Protein AF-A0A1V5GNS1-F1 (afdb_monomer)

Structure (mmCIF, N/CA/C/O backbone):
data_AF-A0A1V5GNS1-F1
#
_entry.id   AF-A0A1V5GNS1-F1
#
loop_
_atom_site.group_PDB
_atom_site.id
_atom_site.type_symbol
_atom_site.label_atom_id
_atom_site.label_alt_id
_atom_site.label_comp_id
_atom_site.label_asym_id
_atom_site.label_entity_id
_atom_site.label_seq_id
_atom_site.pdbx_PDB_ins_code
_atom_site.Cartn_x
_atom_site.Cartn_y
_atom_site.Cartn_z
_atom_site.occupancy
_atom_site.B_iso_or_equiv
_atom_site.auth_seq_id
_atom_site.auth_comp_id
_atom_site.auth_asym_id
_atom_site.auth_atom_id
_atom_site.pdbx_PDB_model_num
ATOM 1 N N . MET A 1 1 ? 24.433 -43.494 0.704 1.00 37.16 1 MET A N 1
ATOM 2 C CA . MET A 1 1 ? 23.154 -43.935 1.306 1.00 37.16 1 MET A CA 1
ATOM 3 C C . MET A 1 1 ? 22.164 -42.786 1.186 1.00 37.16 1 MET A C 1
ATOM 5 O O . MET A 1 1 ? 22.556 -41.669 1.497 1.00 37.16 1 MET A O 1
ATOM 9 N N . LYS A 1 2 ? 20.939 -43.008 0.683 1.00 41.66 2 LYS A N 1
ATOM 10 C CA . LYS A 1 2 ? 19.888 -41.975 0.741 1.00 41.66 2 LYS A CA 1
ATOM 11 C C . LYS A 1 2 ? 19.553 -41.748 2.217 1.00 41.66 2 LYS A C 1
ATOM 13 O O . LYS A 1 2 ? 19.244 -42.709 2.912 1.00 41.66 2 LYS A O 1
ATOM 18 N N . GLN A 1 3 ? 19.698 -40.515 2.689 1.00 54.69 3 GLN A N 1
ATOM 19 C CA . GLN A 1 3 ? 19.385 -40.135 4.064 1.00 54.69 3 GLN A CA 1
ATOM 20 C C . GLN A 1 3 ? 17.886 -40.363 4.300 1.00 54.69 3 GLN A C 1
ATOM 22 O O . GLN A 1 3 ? 17.066 -39.910 3.500 1.00 54.69 3 GLN A O 1
ATOM 27 N N . THR A 1 4 ? 17.530 -41.112 5.343 1.00 73.69 4 THR A N 1
ATOM 28 C CA . THR A 1 4 ? 16.129 -41.344 5.707 1.00 73.69 4 THR A CA 1
ATOM 29 C C . THR A 1 4 ? 15.466 -39.993 6.009 1.00 73.69 4 THR A C 1
ATOM 31 O O . THR A 1 4 ? 16.036 -39.216 6.778 1.00 73.69 4 THR A O 1
ATOM 34 N N . PRO A 1 5 ? 14.300 -39.671 5.421 1.00 82.81 5 PRO A N 1
ATOM 35 C CA . PRO A 1 5 ? 13.643 -38.387 5.654 1.00 82.81 5 PRO A CA 1
ATOM 36 C C . PRO A 1 5 ? 13.243 -38.225 7.127 1.00 82.81 5 PRO A C 1
ATOM 38 O O . PRO A 1 5 ? 12.828 -39.188 7.774 1.00 82.81 5 PRO A O 1
ATOM 41 N N . GLN A 1 6 ? 13.344 -37.007 7.663 1.00 89.38 6 GLN A N 1
ATOM 42 C CA . GLN A 1 6 ? 12.897 -36.687 9.026 1.00 89.38 6 GLN A CA 1
ATOM 43 C C . GLN A 1 6 ? 11.386 -36.901 9.184 1.00 89.38 6 GLN A C 1
ATOM 45 O O . GLN A 1 6 ? 10.642 -36.834 8.205 1.00 89.38 6 GLN A O 1
ATOM 50 N N . LEU A 1 7 ? 10.913 -37.134 10.412 1.00 93.00 7 LEU A N 1
ATOM 51 C CA . LEU A 1 7 ? 9.479 -37.144 10.698 1.00 93.00 7 LEU A CA 1
ATOM 52 C C . LEU A 1 7 ? 8.922 -35.730 10.569 1.00 93.00 7 LEU A C 1
ATOM 54 O O . LEU A 1 7 ? 9.559 -34.765 10.989 1.00 93.00 7 LEU A O 1
ATOM 58 N N . HIS A 1 8 ? 7.724 -35.603 10.009 1.00 92.12 8 HIS A N 1
ATOM 59 C CA . HIS A 1 8 ? 7.027 -34.328 9.903 1.00 92.12 8 HIS A CA 1
ATOM 60 C C . HIS A 1 8 ? 5.805 -34.319 10.817 1.00 92.12 8 HIS A C 1
ATOM 62 O O . HIS A 1 8 ? 5.109 -35.325 10.978 1.00 92.12 8 HIS A O 1
ATOM 68 N N . MET A 1 9 ? 5.533 -33.163 11.414 1.00 94.31 9 MET A N 1
ATOM 69 C CA . MET A 1 9 ? 4.334 -32.935 12.210 1.00 94.31 9 MET A CA 1
ATOM 70 C C . MET A 1 9 ? 3.671 -31.633 11.787 1.00 94.31 9 MET A C 1
ATOM 72 O O . MET A 1 9 ? 4.348 -30.674 11.411 1.00 94.31 9 MET A O 1
ATOM 76 N N . ARG A 1 10 ? 2.345 -31.568 11.903 1.00 92.94 10 ARG A N 1
ATOM 77 C CA . ARG A 1 10 ? 1.571 -30.351 11.632 1.00 92.94 10 ARG A CA 1
ATOM 78 C C . ARG A 1 10 ? 0.621 -30.032 12.771 1.00 92.94 10 ARG A C 1
ATOM 80 O O . ARG A 1 10 ? 0.089 -30.928 13.414 1.00 92.94 10 ARG A O 1
ATOM 87 N N . ARG A 1 11 ? 0.347 -28.754 12.975 1.00 93.56 11 ARG A N 1
ATOM 88 C CA . ARG A 1 11 ? -0.729 -28.243 13.819 1.00 93.56 11 ARG A CA 1
ATOM 89 C C . ARG A 1 11 ? -1.711 -27.508 12.914 1.00 93.56 11 ARG A C 1
ATOM 91 O O . ARG A 1 11 ? -1.335 -26.523 12.293 1.00 93.56 11 ARG A O 1
ATOM 98 N N . LYS A 1 12 ? -2.956 -27.985 12.843 1.00 89.31 12 LYS A N 1
ATOM 99 C CA . LYS A 1 12 ? -3.969 -27.524 11.870 1.00 89.31 12 LYS A CA 1
ATOM 100 C C . LYS A 1 12 ? -4.449 -26.082 12.067 1.00 89.31 12 LYS A C 1
ATOM 102 O O . LYS A 1 12 ? -4.866 -25.470 11.093 1.00 89.31 12 LYS A O 1
ATOM 107 N N . THR A 1 13 ? -4.403 -25.567 13.295 1.00 88.12 13 THR A N 1
ATOM 108 C CA . THR A 1 13 ? -4.790 -24.189 13.633 1.00 88.12 13 THR A CA 1
ATOM 109 C C . THR A 1 13 ? -3.870 -23.613 14.712 1.00 88.12 13 THR A C 1
ATOM 111 O O . THR A 1 13 ? -3.468 -24.328 15.634 1.00 88.12 13 THR A O 1
ATOM 114 N N . LEU A 1 14 ? -3.529 -22.330 14.618 1.00 89.19 14 LEU A N 1
ATOM 115 C CA . LEU A 1 14 ? -2.865 -21.565 15.677 1.00 89.19 14 LEU A CA 1
ATOM 116 C C . LEU A 1 14 ? -3.845 -20.857 16.629 1.00 89.19 14 LEU A C 1
ATOM 118 O O . LEU A 1 14 ? -3.419 -20.096 17.498 1.00 89.19 14 LEU A O 1
ATOM 122 N N . ASP A 1 15 ? -5.136 -21.157 16.535 1.00 81.19 15 ASP A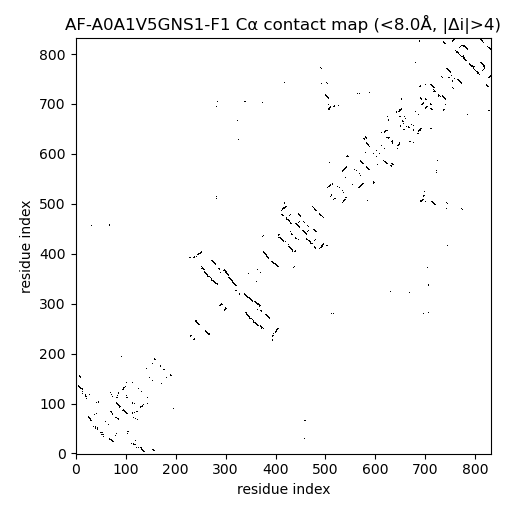 N 1
ATOM 123 C CA . ASP A 1 15 ? -6.120 -20.766 17.539 1.00 81.19 15 ASP A CA 1
ATOM 124 C C . ASP A 1 15 ? -5.982 -21.623 18.802 1.00 81.19 15 ASP A C 1
ATOM 126 O O . ASP A 1 15 ? -5.448 -22.743 18.782 1.00 81.19 15 ASP A O 1
ATOM 130 N N . GLY A 1 16 ? -6.442 -21.075 19.932 1.00 78.75 16 GLY A N 1
ATOM 131 C CA . GLY A 1 16 ? -6.439 -21.773 21.221 1.00 78.75 16 GLY A CA 1
ATOM 132 C C . GLY A 1 16 ? -5.046 -22.210 21.686 1.00 78.75 16 GLY A C 1
ATOM 133 O O . GLY A 1 16 ? -4.908 -23.259 22.316 1.00 78.75 16 GLY A O 1
ATOM 134 N N . LEU A 1 17 ? -3.991 -21.462 21.332 1.00 84.56 17 LEU A N 1
ATOM 135 C CA . LEU A 1 17 ? -2.633 -21.797 21.759 1.00 84.56 17 LEU A CA 1
ATOM 136 C C . LEU A 1 17 ? -2.523 -21.782 23.292 1.00 84.56 17 LEU A C 1
ATOM 138 O O . LEU A 1 17 ? -2.954 -20.815 23.928 1.00 84.56 17 LEU A O 1
ATOM 142 N N . PRO A 1 18 ? -1.891 -22.805 23.892 1.00 76.94 18 PRO A N 1
ATOM 143 C CA . PRO A 1 18 ? -1.719 -22.876 25.337 1.00 76.94 18 PRO A CA 1
ATOM 144 C C . PRO A 1 18 ? -0.794 -21.765 25.838 1.00 76.94 18 PRO A C 1
ATOM 146 O O . PRO A 1 18 ? 0.020 -21.222 25.082 1.00 76.94 18 PRO A O 1
ATOM 149 N N . GLU A 1 19 ? -0.927 -21.391 27.109 1.00 74.75 19 GLU A N 1
ATOM 150 C CA . GLU A 1 19 ? -0.072 -20.380 27.735 1.00 74.75 19 GLU A CA 1
ATOM 151 C C . GLU A 1 19 ? 1.404 -20.794 27.681 1.00 74.75 19 GLU A C 1
ATOM 153 O O . GLU A 1 19 ? 1.752 -21.954 27.919 1.00 74.75 19 GLU A O 1
ATOM 158 N N . ALA A 1 20 ? 2.281 -19.840 27.359 1.00 78.56 20 ALA A N 1
ATOM 159 C CA . ALA A 1 20 ? 3.729 -20.036 27.368 1.00 78.56 20 ALA A CA 1
ATOM 160 C C . ALA A 1 20 ? 4.280 -19.932 28.803 1.00 78.56 20 ALA A C 1
ATOM 162 O O . ALA A 1 20 ? 5.213 -19.177 29.068 1.00 78.56 20 ALA A O 1
ATOM 163 N N . ALA A 1 21 ? 3.658 -20.657 29.736 1.00 79.88 21 ALA A N 1
ATOM 164 C CA . ALA A 1 21 ? 3.996 -20.606 31.149 1.00 79.88 21 ALA A CA 1
ATOM 165 C C . ALA A 1 21 ? 5.405 -21.164 31.396 1.00 79.88 21 ALA A C 1
ATOM 167 O O . ALA A 1 21 ? 5.796 -22.195 30.837 1.00 79.88 21 ALA A O 1
ATOM 168 N N . LEU A 1 22 ? 6.152 -20.484 32.263 1.00 88.56 22 LEU A N 1
ATOM 169 C CA . LEU A 1 22 ? 7.484 -20.879 32.702 1.00 88.56 22 LEU A CA 1
ATOM 170 C C . LEU A 1 22 ? 7.534 -20.997 34.233 1.00 88.56 22 LEU A C 1
ATOM 172 O O . LEU A 1 22 ? 6.784 -20.302 34.919 1.00 88.56 22 LEU A O 1
ATOM 176 N N . PRO A 1 23 ? 8.420 -21.844 34.789 1.00 89.12 23 PRO A N 1
ATOM 177 C CA . PRO A 1 23 ? 8.700 -21.846 36.222 1.00 89.12 23 PRO A CA 1
ATOM 178 C C . PRO A 1 23 ? 9.240 -20.490 36.700 1.00 89.12 23 PRO A C 1
ATOM 180 O O . PRO A 1 23 ? 9.843 -19.744 35.925 1.00 89.12 23 PRO A O 1
ATOM 183 N N . GLY A 1 24 ? 9.090 -20.198 37.995 1.00 89.31 24 GLY A N 1
ATOM 184 C CA . GLY A 1 24 ? 9.671 -18.998 38.604 1.00 89.31 24 GLY A CA 1
ATOM 185 C C . GLY A 1 24 ? 11.182 -18.891 38.351 1.00 89.31 24 GLY A C 1
ATOM 186 O O . GLY A 1 24 ? 11.896 -19.894 38.383 1.00 89.31 24 GLY A O 1
ATOM 187 N N . GLY A 1 25 ? 11.660 -17.676 38.070 1.00 90.19 25 GLY A N 1
ATOM 188 C CA . GLY A 1 25 ? 13.066 -17.402 37.736 1.00 90.19 25 GLY A CA 1
ATOM 189 C C . GLY A 1 25 ? 13.432 -17.572 36.256 1.00 90.19 25 GLY A C 1
ATOM 190 O O . GLY A 1 25 ? 14.599 -17.399 35.905 1.00 90.19 25 GLY A O 1
ATOM 191 N N . TYR A 1 26 ? 12.471 -17.892 35.385 1.00 94.94 26 TYR A N 1
ATOM 192 C CA . TYR A 1 26 ? 12.658 -17.953 33.934 1.00 94.94 26 TYR A CA 1
ATOM 193 C C . TYR A 1 26 ? 11.794 -16.906 33.226 1.00 94.94 26 TYR A C 1
ATOM 195 O O . TYR A 1 26 ? 10.663 -16.649 33.634 1.00 94.94 26 TYR A O 1
ATOM 203 N N . ALA A 1 27 ? 12.300 -16.340 32.133 1.00 92.62 27 ALA A N 1
ATOM 204 C CA . ALA A 1 27 ? 11.571 -15.384 31.298 1.00 92.62 27 ALA A CA 1
ATOM 205 C C . ALA A 1 27 ? 11.748 -15.697 29.807 1.00 92.62 27 ALA A C 1
ATOM 207 O O . ALA A 1 27 ? 12.746 -16.303 29.424 1.00 92.62 27 ALA A O 1
ATOM 208 N N . ILE A 1 28 ? 10.799 -15.276 28.964 1.00 92.69 28 ILE A N 1
ATOM 209 C CA . ILE A 1 28 ? 10.915 -15.368 27.498 1.00 92.69 28 ILE A CA 1
ATOM 210 C C . ILE A 1 28 ? 11.245 -13.994 26.927 1.00 92.69 28 ILE A C 1
ATOM 212 O O . ILE A 1 28 ? 10.584 -13.013 27.267 1.00 92.69 28 ILE A O 1
ATOM 216 N N . ARG A 1 29 ? 12.212 -13.937 26.008 1.00 91.38 29 ARG A N 1
ATOM 217 C CA . ARG A 1 29 ? 12.460 -12.766 25.156 1.00 91.38 29 ARG A CA 1
ATOM 218 C C . ARG A 1 29 ? 12.839 -13.177 23.736 1.00 91.38 29 ARG A C 1
ATOM 220 O O . ARG A 1 29 ? 13.203 -14.326 23.498 1.00 91.38 29 ARG A O 1
ATOM 227 N N . SER A 1 30 ? 12.729 -12.251 22.789 1.00 92.62 30 SER A N 1
ATOM 228 C CA . SER A 1 30 ? 13.276 -12.437 21.444 1.00 92.62 30 SER A CA 1
ATOM 229 C C . SER A 1 30 ? 14.800 -12.301 21.432 1.00 92.62 30 SER A C 1
ATOM 231 O O . SER A 1 30 ? 15.405 -11.892 22.424 1.00 92.62 30 SER A O 1
ATOM 233 N N . TYR A 1 31 ? 15.403 -12.641 20.297 1.00 93.19 31 TYR A N 1
ATOM 234 C CA . TYR A 1 31 ? 16.814 -12.440 20.015 1.00 93.19 31 TYR A CA 1
ATOM 235 C C . TYR A 1 31 ? 17.204 -10.971 20.110 1.00 93.19 31 TYR A C 1
ATOM 237 O O . TYR A 1 31 ? 16.503 -10.089 19.607 1.00 93.19 31 TYR A O 1
ATOM 245 N N . GLU A 1 32 ? 18.367 -10.756 20.706 1.00 88.62 32 GLU A N 1
ATOM 246 C CA . GLU A 1 32 ? 19.045 -9.481 20.854 1.00 88.62 32 GLU A CA 1
ATOM 247 C C . GLU A 1 32 ? 20.459 -9.606 20.247 1.00 88.62 32 GLU A C 1
ATOM 249 O O . GLU A 1 32 ? 21.050 -10.697 20.248 1.00 88.62 32 GLU A O 1
ATOM 254 N N . PRO A 1 33 ? 21.042 -8.521 19.703 1.00 82.44 33 PRO A N 1
ATOM 255 C CA . PRO A 1 33 ? 22.428 -8.536 19.249 1.00 82.44 33 PRO A CA 1
ATOM 256 C C . PRO A 1 33 ? 23.372 -9.054 20.346 1.00 82.44 33 PRO A C 1
ATOM 258 O O . PRO A 1 33 ? 23.368 -8.553 21.464 1.00 82.44 33 PRO A O 1
ATOM 261 N N . GLY A 1 34 ? 24.177 -10.068 20.014 1.00 87.06 34 GLY A N 1
ATOM 262 C CA . GLY A 1 34 ? 25.051 -10.778 20.960 1.00 87.06 34 GLY A CA 1
ATOM 263 C C . GLY A 1 34 ? 24.590 -12.202 21.293 1.00 87.06 34 GLY A C 1
ATOM 264 O O . GLY A 1 34 ? 25.416 -13.047 21.627 1.00 87.06 34 GLY A O 1
ATOM 265 N N . ASP A 1 35 ? 23.314 -12.535 21.076 1.00 94.06 35 ASP A N 1
ATOM 266 C CA . ASP A 1 35 ? 22.775 -13.867 21.397 1.00 94.06 35 ASP A CA 1
ATOM 267 C C . ASP A 1 35 ? 23.225 -14.995 20.455 1.00 94.06 35 ASP A C 1
ATOM 269 O O . ASP A 1 35 ? 22.915 -16.162 20.702 1.00 94.06 35 ASP A O 1
ATOM 273 N N . ALA A 1 36 ? 23.943 -14.685 19.370 1.00 93.44 36 ALA A N 1
ATOM 274 C CA . ALA A 1 36 ? 24.359 -15.679 18.376 1.00 93.44 36 ALA A CA 1
ATOM 275 C C . ALA A 1 36 ? 25.147 -16.832 19.025 1.00 93.44 36 ALA A C 1
ATOM 277 O O . ALA A 1 36 ? 24.804 -17.997 18.832 1.00 93.44 36 ALA A O 1
ATOM 278 N N . ALA A 1 37 ? 26.112 -16.505 19.892 1.00 92.81 37 ALA A N 1
ATOM 279 C CA . ALA A 1 37 ? 26.905 -17.498 20.614 1.00 92.81 37 ALA A CA 1
ATOM 280 C C . ALA A 1 37 ? 26.056 -18.331 21.593 1.00 92.81 37 ALA A C 1
ATOM 282 O O . ALA A 1 37 ? 26.272 -19.535 21.749 1.00 92.81 37 ALA A O 1
ATOM 283 N N . HIS A 1 38 ? 25.052 -17.720 22.233 1.00 94.25 38 HIS A N 1
ATOM 284 C CA . HIS A 1 38 ? 24.132 -18.443 23.109 1.00 94.25 38 HIS A CA 1
ATOM 285 C C . HIS A 1 38 ? 23.269 -19.434 22.325 1.00 94.25 38 HIS A C 1
ATOM 287 O O . HIS A 1 38 ? 23.106 -20.575 22.760 1.00 94.25 38 HIS A O 1
ATOM 293 N N . TRP A 1 39 ? 22.760 -19.031 21.159 1.00 95.62 39 TRP A N 1
ATOM 294 C CA . TRP A 1 39 ? 22.013 -19.918 20.273 1.00 95.62 39 TRP A CA 1
ATOM 295 C C . TRP A 1 39 ? 22.867 -21.099 19.807 1.00 95.62 39 TRP A C 1
ATOM 297 O O . TRP A 1 39 ? 22.455 -22.247 19.967 1.00 95.62 39 TRP A O 1
ATOM 307 N N . GLU A 1 40 ? 24.074 -20.837 19.299 1.00 95.31 40 GLU A N 1
ATOM 308 C CA . GLU A 1 40 ? 24.999 -21.874 18.820 1.00 95.31 40 GLU A CA 1
ATOM 309 C C . GLU A 1 40 ? 25.326 -22.885 19.921 1.00 95.31 40 GLU A C 1
ATOM 311 O O . GLU A 1 40 ? 25.259 -24.093 19.689 1.00 95.31 40 GLU A O 1
ATOM 316 N N . ARG A 1 41 ? 25.586 -22.405 21.145 1.00 94.44 41 ARG A N 1
ATOM 317 C CA . ARG A 1 41 ? 25.819 -23.241 22.329 1.00 94.44 41 ARG A CA 1
ATOM 318 C C . ARG A 1 41 ? 24.612 -24.121 22.657 1.00 94.44 41 ARG A C 1
ATOM 320 O O . ARG A 1 41 ? 24.771 -25.329 22.817 1.00 94.44 41 ARG A O 1
ATOM 327 N N . ILE A 1 42 ? 23.410 -23.543 22.749 1.00 94.62 42 ILE A N 1
ATOM 328 C CA . ILE A 1 42 ? 22.180 -24.287 23.079 1.00 94.62 42 ILE A CA 1
ATOM 329 C C . ILE A 1 42 ? 21.896 -25.358 22.022 1.00 94.62 42 ILE A C 1
ATOM 331 O O . ILE A 1 42 ? 21.550 -26.487 22.371 1.00 94.62 42 ILE A O 1
ATOM 335 N N . ILE A 1 43 ? 22.043 -25.029 20.736 1.00 93.62 43 ILE A N 1
ATOM 336 C CA . ILE A 1 43 ? 21.794 -25.975 19.645 1.00 93.62 43 ILE A CA 1
ATOM 337 C C . ILE A 1 43 ? 22.866 -27.066 19.602 1.00 93.62 43 ILE A C 1
ATOM 339 O O . ILE A 1 43 ? 22.512 -28.235 19.481 1.00 93.62 43 ILE A O 1
ATOM 343 N N . ALA A 1 44 ? 24.149 -26.739 19.766 1.00 91.44 44 ALA A N 1
ATOM 344 C CA . ALA A 1 44 ? 25.198 -27.756 19.838 1.00 91.44 44 ALA A CA 1
ATOM 345 C C . ALA A 1 44 ? 24.928 -28.753 20.980 1.00 91.44 44 ALA A C 1
ATOM 347 O O . ALA A 1 44 ? 24.846 -29.957 20.736 1.00 91.44 44 ALA A O 1
ATOM 348 N N . LEU A 1 45 ? 24.658 -28.252 22.194 1.00 90.25 45 LEU A N 1
ATOM 349 C CA . LEU A 1 45 ? 24.346 -29.087 23.359 1.00 90.25 45 LEU A CA 1
ATOM 350 C C . LEU A 1 45 ? 23.071 -29.918 23.165 1.00 90.25 45 LEU A C 1
ATOM 352 O O . LEU A 1 45 ? 23.056 -31.111 23.458 1.00 90.25 45 LEU A O 1
ATOM 356 N N . SER A 1 46 ? 21.998 -29.314 22.647 1.00 87.31 46 SER A N 1
ATOM 357 C CA . SER A 1 46 ? 20.706 -29.991 22.493 1.00 87.31 46 SER A CA 1
ATOM 358 C C . SER A 1 46 ? 20.708 -31.090 21.427 1.00 87.31 46 SER A C 1
ATOM 360 O O . SER A 1 46 ? 19.796 -31.919 21.436 1.00 87.31 46 SER A O 1
ATOM 362 N N . PHE A 1 47 ? 21.663 -31.068 20.497 1.00 85.81 47 PHE A N 1
ATOM 363 C CA . PHE A 1 47 ? 21.798 -32.050 19.420 1.00 85.81 47 PHE A CA 1
ATOM 364 C C . PHE A 1 47 ? 23.056 -32.923 19.576 1.00 85.81 47 PHE A C 1
ATOM 366 O O . PHE A 1 47 ? 23.410 -33.632 18.639 1.00 85.81 47 PHE A O 1
ATOM 373 N N . GLY A 1 48 ? 23.746 -32.860 20.724 1.00 83.38 48 GLY A N 1
ATOM 374 C CA . GLY A 1 48 ? 24.945 -33.664 20.990 1.00 83.38 48 GLY A CA 1
ATOM 375 C C . GLY A 1 48 ? 26.108 -33.389 20.032 1.00 83.38 48 GLY A C 1
ATOM 376 O O . GLY A 1 48 ? 26.899 -34.286 19.756 1.00 83.38 48 GLY A O 1
ATOM 377 N N . ARG A 1 49 ? 26.193 -32.173 19.481 1.00 85.00 49 ARG A N 1
ATOM 378 C CA . ARG A 1 49 ? 27.249 -31.770 18.546 1.00 85.00 49 ARG A CA 1
ATOM 379 C C . ARG A 1 49 ? 28.373 -31.044 19.275 1.00 85.00 49 ARG A C 1
ATOM 381 O O . ARG A 1 49 ? 28.153 -30.430 20.318 1.00 85.00 49 ARG A O 1
ATOM 388 N N . GLU A 1 50 ? 29.565 -31.056 18.687 1.00 80.44 50 GLU A N 1
ATOM 389 C CA . GLU A 1 50 ? 30.705 -30.310 19.222 1.00 80.44 50 GLU A CA 1
ATOM 390 C C . GLU A 1 50 ? 30.406 -28.797 19.269 1.00 80.44 50 GLU A C 1
ATOM 392 O O . GLU A 1 50 ? 29.851 -28.252 18.302 1.00 80.44 50 GLU A O 1
ATOM 397 N N . PRO A 1 51 ? 30.758 -28.091 20.360 1.00 76.50 51 PRO A N 1
ATOM 398 C CA . PRO A 1 51 ? 30.684 -26.634 20.410 1.00 76.50 51 PRO A CA 1
ATOM 399 C C . PRO A 1 51 ? 31.413 -25.995 19.216 1.00 76.50 51 PRO A C 1
ATOM 401 O O . PRO A 1 51 ? 32.541 -26.362 18.906 1.00 76.50 51 PRO A O 1
ATOM 404 N N . GLY A 1 52 ? 30.759 -25.057 18.523 1.00 75.12 52 GLY A N 1
ATOM 405 C CA . GLY A 1 52 ? 31.295 -24.412 17.313 1.00 75.12 52 GLY A CA 1
ATOM 406 C C . GLY A 1 52 ? 30.983 -25.124 15.986 1.00 75.12 52 GLY A C 1
ATOM 407 O O . GLY A 1 52 ? 31.224 -24.562 14.922 1.00 75.12 52 GLY A O 1
ATOM 408 N N . SER A 1 53 ? 30.377 -26.320 16.005 1.00 83.88 53 SER A N 1
ATOM 409 C CA . SER A 1 53 ? 29.953 -27.040 14.783 1.00 83.88 53 SER A CA 1
ATOM 410 C C . SER A 1 53 ? 28.702 -26.456 14.098 1.00 83.88 53 SER A C 1
ATOM 412 O O . SER A 1 53 ? 28.336 -26.848 12.984 1.00 83.88 53 SER A O 1
ATOM 414 N N . VAL A 1 54 ? 28.022 -25.521 14.762 1.00 88.00 54 VAL A N 1
ATOM 415 C CA . VAL A 1 54 ? 26.788 -24.873 14.310 1.00 88.00 54 VAL A CA 1
ATOM 416 C C . VAL A 1 54 ? 27.043 -23.371 14.243 1.00 88.00 54 VAL A C 1
ATOM 418 O O . VAL A 1 54 ? 27.615 -22.817 15.170 1.00 88.00 54 VAL A O 1
ATOM 421 N N . SER A 1 55 ? 26.617 -22.723 13.154 1.00 91.56 55 SER A N 1
ATOM 422 C CA . SER A 1 55 ? 26.787 -21.279 12.948 1.00 91.56 55 SER A CA 1
ATOM 423 C C . SER A 1 55 ? 25.427 -20.604 12.801 1.00 91.56 55 SER A C 1
ATOM 425 O O . SER A 1 55 ? 24.688 -20.909 11.859 1.00 91.56 55 SER A O 1
ATOM 427 N N . PHE A 1 56 ? 25.114 -19.683 13.712 1.00 91.88 56 PHE A N 1
ATOM 428 C CA . PHE A 1 56 ? 23.909 -18.857 13.685 1.00 91.88 56 PHE A CA 1
ATOM 429 C C . PHE A 1 56 ? 23.851 -18.039 12.399 1.00 91.88 56 PHE A C 1
ATOM 431 O O . PHE A 1 56 ? 22.816 -17.992 11.737 1.00 91.88 56 PHE A O 1
ATOM 438 N N . ASP A 1 57 ? 24.975 -17.444 12.004 1.00 87.12 57 ASP A N 1
ATOM 439 C CA . ASP A 1 57 ? 25.008 -16.571 10.836 1.00 87.12 57 ASP A CA 1
ATOM 440 C C . ASP A 1 57 ? 24.742 -17.330 9.539 1.00 87.12 57 ASP A C 1
ATOM 442 O O . ASP A 1 57 ? 23.992 -16.865 8.681 1.00 87.12 57 ASP A O 1
ATOM 446 N N . ARG A 1 58 ? 25.313 -18.532 9.403 1.00 86.81 58 ARG A N 1
ATOM 447 C CA . ARG A 1 58 ? 25.100 -19.375 8.222 1.00 86.81 58 ARG A CA 1
ATOM 448 C C . ARG A 1 58 ? 23.683 -19.944 8.152 1.00 86.81 58 ARG A C 1
ATOM 450 O O . ARG A 1 58 ? 23.173 -20.100 7.050 1.00 86.81 58 ARG A O 1
ATOM 457 N N . ILE A 1 59 ? 23.099 -20.316 9.292 1.00 86.19 59 ILE A N 1
ATOM 458 C CA . ILE A 1 59 ? 21.832 -21.064 9.344 1.00 86.19 59 ILE A CA 1
ATOM 459 C C . ILE A 1 59 ? 20.622 -20.136 9.434 1.00 86.19 59 ILE A C 1
ATOM 461 O O . ILE A 1 59 ? 19.624 -20.392 8.773 1.00 86.19 59 ILE A O 1
ATOM 465 N N . LEU A 1 60 ? 20.701 -19.096 10.265 1.00 89.38 60 LEU A N 1
ATOM 466 C CA . LEU A 1 60 ? 19.602 -18.169 10.508 1.00 89.38 60 LEU A CA 1
ATOM 467 C C . LEU A 1 60 ? 19.873 -16.817 9.849 1.00 89.38 60 LEU A C 1
ATOM 469 O O . LEU A 1 60 ? 19.135 -16.457 8.945 1.00 89.38 60 LEU A O 1
ATOM 473 N N . ARG A 1 61 ? 20.928 -16.080 10.231 1.00 85.25 61 ARG A N 1
ATOM 474 C CA . ARG A 1 61 ? 21.087 -14.660 9.834 1.00 85.25 61 ARG A CA 1
ATOM 475 C C . ARG A 1 61 ? 21.080 -14.423 8.317 1.00 85.25 61 ARG A C 1
ATOM 477 O O . ARG A 1 61 ? 20.523 -13.428 7.872 1.00 85.25 61 ARG A O 1
ATOM 484 N N . LYS A 1 62 ? 21.704 -15.307 7.530 1.00 83.62 62 LYS A N 1
ATOM 485 C CA . LYS A 1 62 ? 21.775 -15.194 6.058 1.00 83.62 62 LYS A CA 1
ATOM 486 C C . LYS A 1 62 ? 20.490 -15.585 5.326 1.00 83.62 62 LYS A C 1
ATOM 488 O O . LYS A 1 62 ? 20.384 -15.337 4.127 1.00 83.62 62 LYS A O 1
ATOM 493 N N . ASP A 1 63 ? 19.544 -16.225 6.001 1.00 83.69 63 ASP A N 1
ATOM 494 C CA . ASP A 1 63 ? 18.263 -16.576 5.401 1.00 83.69 63 ASP A CA 1
ATOM 495 C C . ASP A 1 63 ? 17.350 -15.338 5.386 1.00 83.69 63 ASP A C 1
ATOM 497 O O . ASP A 1 63 ? 17.175 -14.643 6.385 1.00 83.69 63 ASP A O 1
ATOM 501 N N . THR A 1 64 ? 16.743 -15.068 4.230 1.00 77.62 64 THR A N 1
ATOM 502 C CA . THR A 1 64 ? 15.837 -13.930 3.995 1.00 77.62 64 THR A CA 1
ATOM 503 C C . THR A 1 64 ? 14.641 -13.857 4.957 1.00 77.62 64 THR A C 1
ATOM 505 O O . THR A 1 64 ? 14.079 -12.776 5.176 1.00 77.62 64 THR A O 1
ATOM 508 N N . ALA A 1 65 ? 14.247 -14.986 5.554 1.00 83.56 65 ALA A N 1
ATOM 509 C CA . ALA A 1 65 ? 13.184 -15.079 6.545 1.00 83.56 65 ALA A CA 1
ATOM 510 C C . ALA A 1 65 ? 13.645 -14.726 7.969 1.00 83.56 65 ALA A C 1
ATOM 512 O O . ALA A 1 65 ? 12.797 -14.610 8.863 1.00 83.56 65 ALA A O 1
ATOM 513 N N . PHE A 1 66 ? 14.941 -14.510 8.205 1.00 89.00 66 PHE A N 1
ATOM 514 C CA . PHE A 1 66 ? 15.434 -14.107 9.514 1.00 89.00 66 PHE A CA 1
ATOM 515 C C . PHE A 1 66 ? 14.846 -12.774 9.939 1.00 89.00 66 PHE A C 1
ATOM 517 O O . PHE A 1 66 ? 14.925 -11.776 9.228 1.00 89.00 66 PHE A O 1
ATOM 524 N N . ARG A 1 67 ? 14.272 -12.756 11.137 1.00 88.94 67 ARG A N 1
ATOM 525 C CA . ARG A 1 67 ? 13.946 -11.535 11.863 1.00 88.94 67 ARG A CA 1
ATOM 526 C C . ARG A 1 67 ? 14.290 -11.756 13.335 1.00 88.94 67 ARG A C 1
ATOM 528 O O . ARG A 1 67 ? 13.972 -12.834 13.844 1.00 88.94 67 ARG A O 1
ATOM 535 N N . PRO A 1 68 ? 14.859 -10.770 14.050 1.00 89.00 68 PRO A N 1
ATOM 536 C CA . PRO A 1 68 ? 15.184 -10.913 15.471 1.00 89.00 68 PRO A CA 1
ATOM 537 C C . PRO A 1 68 ? 14.003 -11.408 16.323 1.00 89.00 68 PRO A C 1
ATOM 539 O O . PRO A 1 68 ? 14.132 -12.347 17.103 1.00 89.00 68 PRO A O 1
ATOM 542 N N . TRP A 1 69 ? 12.799 -10.870 16.101 1.00 89.56 69 TRP A N 1
ATOM 543 C CA . TRP A 1 69 ? 11.590 -11.265 16.841 1.00 89.56 69 TRP A CA 1
ATOM 544 C C . TRP A 1 69 ? 11.094 -12.691 16.548 1.00 89.56 69 TRP A C 1
ATOM 546 O O . TRP A 1 69 ? 10.235 -13.196 17.271 1.00 89.56 69 TRP A O 1
ATOM 556 N N . ARG A 1 70 ? 11.622 -13.357 15.511 1.00 93.88 70 ARG A N 1
ATOM 557 C CA . ARG A 1 70 ? 11.317 -14.758 15.187 1.00 93.88 70 ARG A CA 1
ATOM 558 C C . ARG A 1 70 ? 12.200 -15.747 15.925 1.00 93.88 70 ARG A C 1
ATOM 560 O O . ARG A 1 70 ? 11.871 -16.923 15.921 1.00 93.88 70 ARG A O 1
ATOM 567 N N . VAL A 1 71 ? 13.289 -15.325 16.557 1.00 95.94 71 VAL A N 1
ATOM 568 C CA . VAL A 1 71 ? 14.138 -16.208 17.365 1.00 95.94 71 VAL A CA 1
ATOM 569 C C . VAL A 1 71 ? 13.852 -15.911 18.830 1.00 95.94 71 VAL A C 1
ATOM 571 O O . VAL A 1 71 ? 14.000 -14.779 19.271 1.00 95.94 71 VAL A O 1
ATOM 574 N N . LEU A 1 72 ? 13.379 -16.907 19.572 1.00 96.06 72 LEU A N 1
ATOM 575 C CA . LEU A 1 72 ? 12.921 -16.771 20.950 1.00 96.06 72 LEU A CA 1
ATOM 576 C C . LEU A 1 72 ? 13.877 -17.512 21.879 1.00 96.06 72 LEU A C 1
ATOM 578 O O . LEU A 1 72 ? 14.338 -18.612 21.562 1.00 96.06 72 LEU A O 1
ATOM 582 N N . PHE A 1 73 ? 14.119 -16.933 23.049 1.00 96.69 73 PHE A N 1
ATOM 583 C CA . PHE A 1 73 ? 14.908 -17.517 24.121 1.00 96.69 73 PHE A CA 1
ATOM 584 C C . PHE A 1 73 ? 14.115 -17.603 25.413 1.00 96.69 73 PHE A C 1
ATOM 586 O O . PHE A 1 73 ? 13.330 -16.714 25.737 1.00 96.69 73 PHE A O 1
ATOM 593 N N . VAL A 1 74 ? 14.390 -18.654 26.179 1.00 96.62 74 VAL A N 1
ATOM 594 C CA . VAL A 1 74 ? 14.132 -18.681 27.618 1.00 96.62 74 VAL A CA 1
ATOM 595 C C . VAL A 1 74 ? 15.424 -18.304 28.322 1.00 96.62 74 VAL A C 1
ATOM 597 O O . VAL A 1 74 ? 16.467 -18.902 28.054 1.00 96.62 74 VAL A O 1
ATOM 600 N N . VAL A 1 75 ? 15.340 -17.336 29.225 1.00 96.19 75 VAL A N 1
ATOM 601 C CA . VAL A 1 75 ? 16.464 -16.758 29.958 1.00 96.19 75 VAL A CA 1
ATOM 602 C C . VAL A 1 75 ? 16.340 -17.103 31.437 1.00 96.19 75 VAL A C 1
ATOM 604 O O . VAL A 1 75 ? 15.248 -17.018 32.001 1.00 96.19 75 VAL A O 1
ATOM 607 N N . HIS A 1 76 ? 17.457 -17.481 32.055 1.00 95.31 76 HIS A N 1
ATOM 608 C CA . HIS A 1 76 ? 17.593 -17.716 33.491 1.00 95.31 76 HIS A CA 1
ATOM 609 C C . HIS A 1 76 ? 18.836 -16.986 33.998 1.00 95.31 76 HIS A C 1
ATOM 611 O O . HIS A 1 76 ? 19.897 -17.114 33.393 1.00 95.31 76 HIS A O 1
ATOM 617 N N . GLU A 1 77 ? 18.689 -16.183 35.058 1.00 90.81 77 GLU A N 1
ATOM 618 C CA . GLU A 1 77 ? 19.784 -15.375 35.633 1.00 90.81 77 GLU A CA 1
ATOM 619 C C . GLU A 1 77 ? 20.554 -14.552 34.576 1.00 90.81 77 GLU A C 1
ATOM 621 O O . GLU A 1 77 ? 21.771 -14.412 34.616 1.00 90.81 77 GLU A O 1
ATOM 626 N N . GLY A 1 78 ? 19.829 -14.025 33.582 1.00 86.31 78 GLY A N 1
ATOM 627 C CA . GLY A 1 78 ? 20.391 -13.219 32.492 1.00 86.31 78 GLY A CA 1
ATOM 628 C C . GLY A 1 78 ? 20.983 -14.008 31.317 1.00 86.31 78 GLY A C 1
ATOM 629 O O . GLY A 1 78 ? 21.278 -13.403 30.292 1.00 86.31 78 GLY A O 1
ATOM 630 N N . SER A 1 79 ? 21.093 -15.339 31.399 1.00 92.88 79 SER A N 1
ATOM 631 C CA . SER A 1 79 ? 21.654 -16.180 30.331 1.00 92.88 79 SER A CA 1
ATOM 632 C C . SER A 1 79 ? 20.573 -16.957 29.564 1.00 92.88 79 SER A C 1
ATOM 634 O O . SER A 1 79 ? 19.711 -17.585 30.190 1.00 92.88 79 SER A O 1
ATOM 636 N N . PRO A 1 80 ? 20.583 -16.966 28.217 1.00 96.50 80 PRO A N 1
ATOM 637 C CA . PRO A 1 80 ? 19.727 -17.853 27.438 1.00 96.50 80 PRO A CA 1
ATOM 638 C C . PRO A 1 80 ? 20.063 -19.336 27.668 1.00 96.50 80 PRO A C 1
ATOM 640 O O . PRO A 1 80 ? 21.210 -19.775 27.522 1.00 96.50 80 PRO A O 1
ATOM 643 N N . VAL A 1 81 ? 19.030 -20.122 27.982 1.00 96.38 81 VAL A N 1
ATOM 644 C CA . VAL A 1 81 ? 19.124 -21.555 28.324 1.00 96.38 81 VAL A CA 1
ATOM 645 C C . VAL A 1 81 ? 18.210 -22.453 27.486 1.00 96.38 81 VAL A C 1
ATOM 647 O O . VAL A 1 81 ? 18.383 -23.668 27.479 1.00 96.38 81 VAL A O 1
ATOM 650 N N . ALA A 1 82 ? 17.251 -21.898 26.744 1.00 96.62 82 ALA A N 1
ATOM 651 C CA . ALA A 1 82 ? 16.503 -22.630 25.719 1.00 96.62 82 ALA A CA 1
ATOM 652 C C . ALA A 1 82 ? 16.131 -21.706 24.558 1.00 96.62 82 ALA A C 1
ATOM 654 O O . ALA A 1 82 ? 16.059 -20.494 24.741 1.00 96.62 82 ALA A O 1
ATOM 655 N N . THR A 1 83 ? 15.880 -22.270 23.378 1.00 97.31 83 THR A N 1
ATOM 656 C CA . THR A 1 83 ? 15.505 -21.516 22.178 1.00 97.31 83 THR A CA 1
ATOM 657 C C . THR A 1 83 ? 14.474 -22.252 21.323 1.00 97.31 83 THR A C 1
ATOM 659 O O . THR A 1 83 ? 14.420 -23.484 21.315 1.00 97.31 83 THR A O 1
ATOM 662 N N . ALA A 1 84 ? 13.653 -21.480 20.616 1.00 96.81 84 ALA A N 1
ATOM 663 C CA . ALA A 1 84 ? 12.856 -21.902 19.470 1.00 96.81 84 ALA A CA 1
ATOM 664 C C . ALA A 1 84 ? 12.745 -20.731 18.492 1.00 96.81 84 ALA A C 1
ATOM 666 O O . ALA A 1 84 ? 12.862 -19.574 18.885 1.00 96.81 84 ALA A O 1
ATOM 667 N N . SER A 1 85 ? 12.498 -21.006 17.220 1.00 96.00 85 SER A N 1
ATOM 668 C CA . SER A 1 85 ? 12.297 -19.984 16.195 1.00 96.00 85 SER A CA 1
ATOM 669 C C . SER A 1 85 ? 10.991 -20.196 15.422 1.00 96.00 85 SER A C 1
ATOM 671 O O . SER A 1 85 ? 10.518 -21.311 15.188 1.00 96.00 85 SER A O 1
ATOM 673 N N . ALA A 1 86 ? 10.384 -19.072 15.066 1.00 94.81 86 ALA A N 1
ATOM 674 C CA . ALA A 1 86 ? 9.136 -18.946 14.345 1.00 94.81 86 ALA A CA 1
ATOM 675 C C . ALA A 1 86 ? 9.423 -18.580 12.890 1.00 94.81 86 ALA A C 1
ATOM 677 O O . ALA A 1 86 ? 9.386 -17.410 12.519 1.00 94.81 86 ALA A O 1
ATOM 678 N N . TRP A 1 87 ? 9.776 -19.565 12.069 1.00 93.69 87 TRP A N 1
ATOM 679 C CA . TRP A 1 87 ? 10.165 -19.291 10.689 1.00 93.69 87 TRP A CA 1
ATOM 680 C C . TRP A 1 87 ? 8.988 -19.223 9.743 1.00 93.69 87 TRP A C 1
ATOM 682 O O . TRP A 1 87 ? 7.890 -19.708 10.027 1.00 93.69 87 TRP A O 1
ATOM 692 N N . TYR A 1 88 ? 9.264 -18.687 8.563 1.00 86.19 88 TYR A N 1
ATOM 693 C CA . TYR A 1 88 ? 8.297 -18.613 7.492 1.00 86.19 88 TYR A CA 1
ATOM 694 C C . TYR A 1 88 ? 8.949 -18.951 6.161 1.00 86.19 88 TYR A C 1
ATOM 696 O O . TYR A 1 88 ? 9.883 -18.274 5.740 1.00 86.19 88 TYR A O 1
ATOM 704 N N . ASN A 1 89 ? 8.415 -19.974 5.498 1.00 79.00 89 ASN A N 1
ATOM 705 C CA . ASN A 1 89 ? 8.762 -20.298 4.126 1.00 79.00 89 ASN A CA 1
ATOM 706 C C . ASN A 1 89 ? 7.472 -20.368 3.280 1.00 79.00 89 ASN A C 1
ATOM 708 O O . ASN A 1 89 ? 6.784 -21.395 3.307 1.00 79.00 89 ASN A O 1
ATOM 712 N N . PRO A 1 90 ? 7.136 -19.296 2.535 1.00 68.19 90 PRO A N 1
ATOM 713 C CA . PRO A 1 90 ? 5.925 -19.239 1.716 1.00 68.19 90 PRO A CA 1
ATOM 714 C C . PRO A 1 90 ? 5.893 -20.254 0.571 1.00 68.19 90 PRO A C 1
ATOM 716 O O . PRO A 1 90 ? 4.813 -20.534 0.056 1.00 68.19 90 PRO A O 1
ATOM 719 N N . GLU A 1 91 ? 7.044 -20.778 0.143 1.00 64.00 91 GLU A N 1
ATOM 720 C CA . GLU A 1 91 ? 7.121 -21.756 -0.949 1.00 64.00 91 GLU A CA 1
ATOM 721 C C . GLU A 1 91 ? 6.642 -23.143 -0.517 1.00 64.00 91 GLU A C 1
ATOM 723 O O . GLU A 1 91 ? 6.227 -23.944 -1.353 1.00 64.00 91 GLU A O 1
ATOM 728 N N . ILE A 1 92 ? 6.708 -23.430 0.787 1.00 69.06 92 ILE A N 1
ATOM 729 C CA . ILE A 1 92 ? 6.209 -24.678 1.362 1.00 69.06 92 ILE A CA 1
ATOM 730 C C . ILE A 1 92 ? 4.726 -24.526 1.658 1.00 69.06 92 ILE A C 1
ATOM 732 O O . ILE A 1 92 ? 3.922 -25.265 1.104 1.00 69.06 92 ILE A O 1
ATOM 736 N N . ASP A 1 93 ? 4.369 -23.568 2.512 1.00 73.31 93 ASP A N 1
ATOM 737 C CA . ASP A 1 93 ? 2.987 -23.300 2.888 1.00 73.31 93 ASP A CA 1
ATOM 738 C C . ASP A 1 93 ? 2.846 -21.848 3.350 1.00 73.31 93 ASP A C 1
ATOM 740 O O . ASP A 1 93 ? 3.327 -21.464 4.417 1.00 73.31 93 ASP A O 1
ATOM 744 N N . ARG A 1 94 ? 2.144 -21.027 2.565 1.00 70.88 94 ARG A N 1
ATOM 745 C CA . ARG A 1 94 ? 1.945 -19.606 2.888 1.00 70.88 94 ARG A CA 1
ATOM 746 C C . ARG A 1 94 ? 1.177 -19.392 4.179 1.00 70.88 94 ARG A C 1
ATOM 748 O O . ARG A 1 94 ? 1.370 -18.376 4.835 1.00 70.88 94 ARG A O 1
ATOM 755 N N . GLN A 1 95 ? 0.317 -20.326 4.560 1.00 77.81 95 GLN A N 1
ATOM 756 C CA . GLN A 1 95 ? -0.487 -20.204 5.767 1.00 77.81 95 GLN A CA 1
ATOM 757 C C . GLN A 1 95 ? 0.186 -20.852 6.981 1.00 77.81 95 GLN A C 1
ATOM 759 O O . GLN A 1 95 ? -0.330 -20.699 8.089 1.00 77.81 95 GLN A O 1
ATOM 764 N N . ALA A 1 96 ? 1.318 -21.547 6.813 1.00 85.62 96 ALA A N 1
ATOM 765 C CA . ALA A 1 96 ? 2.009 -22.208 7.913 1.00 85.62 96 ALA A CA 1
ATOM 766 C C . ALA A 1 96 ? 3.291 -21.486 8.345 1.00 85.62 96 ALA A C 1
ATOM 768 O O . ALA A 1 96 ? 4.134 -21.110 7.533 1.00 85.62 96 ALA A O 1
ATOM 769 N N . GLY A 1 97 ? 3.479 -21.361 9.657 1.00 91.94 97 GLY A N 1
ATOM 770 C CA . GLY A 1 97 ? 4.801 -21.126 10.232 1.00 91.94 97 GLY A CA 1
ATOM 771 C C . GLY A 1 97 ? 5.584 -22.434 10.379 1.00 91.94 97 GLY A C 1
ATOM 772 O O . GLY A 1 97 ? 4.997 -23.512 10.489 1.00 91.94 97 GLY A O 1
ATOM 773 N N . THR A 1 98 ? 6.913 -22.353 10.387 1.00 94.00 98 THR A N 1
ATOM 774 C CA . THR A 1 98 ? 7.792 -23.507 10.643 1.00 94.00 98 THR A CA 1
ATOM 775 C C . THR A 1 98 ? 8.397 -23.378 12.032 1.00 94.00 98 THR A C 1
ATOM 777 O O . THR A 1 98 ? 9.113 -22.413 12.305 1.00 94.00 98 THR A O 1
ATOM 780 N N . LEU A 1 99 ? 8.121 -24.338 12.917 1.00 95.06 99 LEU A N 1
ATOM 781 C CA . LEU A 1 99 ? 8.747 -24.385 14.238 1.00 95.06 99 LEU A CA 1
ATOM 782 C C . LEU A 1 99 ? 10.113 -25.066 14.123 1.00 95.06 99 LEU A C 1
ATOM 784 O O . LEU A 1 99 ? 10.200 -26.284 14.001 1.00 95.06 99 LEU A O 1
ATOM 788 N N . HIS A 1 100 ? 11.180 -24.279 14.173 1.00 87.94 100 HIS A N 1
ATOM 789 C CA . HIS A 1 100 ? 12.570 -24.750 14.140 1.00 87.94 100 HIS A CA 1
ATOM 790 C C . HIS A 1 100 ? 13.462 -23.716 14.839 1.00 87.94 100 HIS A C 1
ATOM 792 O O . HIS A 1 100 ? 12.964 -22.681 15.208 1.00 87.94 100 HIS A O 1
ATOM 798 N N . PHE A 1 101 ? 14.756 -23.850 15.068 1.00 88.69 101 PHE A N 1
ATOM 799 C CA . PHE A 1 101 ? 15.372 -24.949 15.789 1.00 88.69 101 PHE A CA 1
ATOM 800 C C . PHE A 1 101 ? 14.957 -24.883 17.264 1.00 88.69 101 PHE A C 1
ATOM 802 O O . PHE A 1 101 ? 15.163 -23.863 17.916 1.00 88.69 101 PHE A O 1
ATOM 809 N N . VAL A 1 102 ? 14.396 -25.972 17.795 1.00 93.31 102 VAL A N 1
ATOM 810 C CA . VAL A 1 102 ? 14.041 -26.075 19.219 1.00 93.31 102 VAL A CA 1
ATOM 811 C C . VAL A 1 102 ? 15.156 -26.792 19.975 1.00 93.31 102 VAL A C 1
ATOM 813 O O . VAL A 1 102 ? 15.522 -27.921 19.619 1.00 93.31 102 VAL A O 1
ATOM 816 N N . GLY A 1 103 ? 15.669 -26.158 21.029 1.00 93.12 103 GLY A N 1
ATOM 817 C CA . GLY A 1 103 ? 16.720 -26.716 21.877 1.00 93.12 103 GLY A CA 1
ATOM 818 C C . GLY A 1 103 ? 16.681 -26.177 23.302 1.00 93.12 103 GLY A C 1
ATOM 819 O O . GLY A 1 103 ? 16.190 -25.077 23.550 1.00 93.12 103 GLY A O 1
ATOM 820 N N . ALA A 1 104 ? 17.191 -26.962 24.247 1.00 93.88 104 ALA A N 1
ATOM 821 C CA . ALA A 1 104 ? 17.341 -26.563 25.642 1.00 93.88 104 ALA A CA 1
ATOM 822 C C . ALA A 1 104 ? 18.653 -27.107 26.206 1.00 93.88 104 ALA A C 1
ATOM 824 O O . ALA A 1 104 ? 19.024 -28.251 25.931 1.00 93.88 104 ALA A O 1
ATOM 825 N N . ASP A 1 105 ? 19.316 -26.289 27.015 1.00 92.75 105 ASP A N 1
ATOM 826 C CA . ASP A 1 105 ? 20.511 -26.655 27.759 1.00 92.75 105 ASP A CA 1
ATOM 827 C C . ASP A 1 105 ? 20.220 -27.869 28.667 1.00 92.75 105 ASP A C 1
ATOM 829 O O . ASP A 1 105 ? 19.273 -27.806 29.465 1.00 92.75 105 ASP A O 1
ATOM 833 N N . PRO A 1 106 ? 20.996 -28.969 28.567 1.00 90.06 106 PRO A N 1
ATOM 834 C CA . PRO A 1 106 ? 20.849 -30.153 29.412 1.00 90.06 106 PRO A CA 1
ATOM 835 C C . PRO A 1 106 ? 20.756 -29.858 30.913 1.00 90.06 106 PRO A C 1
ATOM 837 O O . PRO A 1 106 ? 19.964 -30.502 31.600 1.00 90.06 106 PRO A O 1
ATOM 840 N N . ALA A 1 107 ? 21.470 -28.844 31.419 1.00 91.31 107 ALA A N 1
ATOM 841 C CA . ALA A 1 107 ? 21.449 -28.476 32.838 1.00 91.31 107 ALA A CA 1
ATOM 842 C C . ALA A 1 107 ? 20.088 -27.927 33.319 1.00 91.31 107 ALA A C 1
ATOM 844 O O . ALA A 1 107 ? 19.806 -27.902 34.518 1.00 91.31 107 ALA A O 1
ATOM 845 N N . HIS A 1 108 ? 19.221 -27.508 32.392 1.00 92.31 108 HIS A N 1
ATOM 846 C CA . HIS A 1 108 ? 17.907 -26.925 32.679 1.00 92.31 108 HIS A CA 1
ATOM 847 C C . HIS A 1 108 ? 16.735 -27.788 32.174 1.00 92.31 108 HIS A C 1
ATOM 849 O O . HIS A 1 108 ? 15.574 -27.360 32.225 1.00 92.31 108 HIS A O 1
ATOM 855 N N . GLN A 1 109 ? 17.004 -29.002 31.682 1.00 86.06 109 GLN A N 1
ATOM 856 C CA . GLN A 1 109 ? 15.972 -29.910 31.179 1.00 86.06 109 GLN A CA 1
ATOM 857 C C . GLN A 1 109 ? 15.020 -30.403 32.284 1.00 86.06 109 GLN A C 1
ATOM 859 O O . GLN A 1 109 ? 15.240 -30.223 33.479 1.00 86.06 109 GLN A O 1
ATOM 864 N N . GLY A 1 110 ? 13.883 -30.976 31.876 1.00 84.00 110 GLY A N 1
ATOM 865 C CA . GLY A 1 110 ? 12.843 -31.462 32.795 1.00 84.00 110 GLY A CA 1
ATOM 866 C C . GLY A 1 110 ? 11.940 -30.375 33.396 1.00 84.00 110 GLY A C 1
ATOM 867 O O . GLY A 1 110 ? 10.935 -30.699 34.016 1.00 84.00 110 GLY A O 1
ATOM 868 N N . ARG A 1 111 ? 12.232 -29.089 33.158 1.00 88.88 111 ARG A N 1
ATOM 869 C CA . ARG A 1 111 ? 11.501 -27.933 33.723 1.00 88.88 111 ARG A CA 1
ATOM 870 C C . ARG A 1 111 ? 10.427 -27.334 32.803 1.00 88.88 111 ARG A C 1
ATOM 872 O O . ARG A 1 111 ? 9.909 -26.259 33.067 1.00 88.88 111 ARG A O 1
ATOM 879 N N . GLY A 1 112 ? 10.114 -27.992 31.685 1.00 90.50 112 GLY A N 1
ATOM 880 C CA . GLY A 1 112 ? 9.103 -27.516 30.728 1.00 90.50 112 GLY A CA 1
ATOM 881 C C . GLY A 1 112 ? 9.549 -26.374 29.800 1.00 90.50 112 GLY A C 1
ATOM 882 O O . GLY A 1 112 ? 8.735 -25.882 29.025 1.00 90.50 112 GLY A O 1
ATOM 883 N N . LEU A 1 113 ? 10.830 -25.988 29.801 1.00 94.12 113 LEU A N 1
ATOM 884 C CA . LEU A 1 113 ? 11.325 -24.826 29.039 1.00 94.12 113 LEU A CA 1
ATOM 885 C C . LEU A 1 113 ? 11.106 -24.955 27.524 1.00 94.12 113 LEU A C 1
ATOM 887 O O . LEU A 1 113 ? 10.666 -24.008 26.877 1.00 94.12 113 LEU A O 1
ATOM 891 N N . GLY A 1 114 ? 11.339 -26.150 26.967 1.00 93.25 114 GLY A N 1
ATOM 892 C CA . GLY A 1 114 ? 11.097 -26.435 25.549 1.00 93.25 114 GLY A CA 1
ATOM 893 C C . GLY A 1 114 ? 9.628 -26.258 25.142 1.00 93.25 114 GLY A C 1
ATOM 894 O O . GLY A 1 114 ? 9.350 -25.816 24.030 1.00 93.25 114 GLY A O 1
ATOM 895 N N . TYR A 1 115 ? 8.690 -26.549 26.051 1.00 94.19 115 TYR A N 1
ATOM 896 C CA . TYR A 1 115 ? 7.262 -26.314 25.832 1.00 94.19 115 TYR A CA 1
ATOM 897 C C . TYR A 1 115 ? 6.947 -24.817 25.838 1.00 94.19 115 TYR A C 1
ATOM 899 O O . TYR A 1 115 ? 6.321 -24.336 24.897 1.00 94.19 115 TYR A O 1
ATOM 907 N N . GLY A 1 116 ? 7.434 -24.078 26.844 1.00 93.88 116 GLY A N 1
ATOM 908 C CA . GLY A 1 116 ? 7.216 -22.633 26.957 1.00 93.88 116 GLY A CA 1
ATOM 909 C C . GLY A 1 116 ? 7.753 -21.858 25.750 1.00 93.88 116 GLY A C 1
ATOM 910 O O . GLY A 1 116 ? 7.016 -21.092 25.132 1.00 93.88 116 GLY A O 1
ATOM 911 N N . VAL A 1 117 ? 9.000 -22.120 25.339 1.00 95.06 117 VAL A N 1
ATOM 912 C CA . VAL A 1 117 ? 9.618 -21.424 24.195 1.00 95.06 117 VAL A CA 1
ATOM 913 C C . VAL A 1 117 ? 8.977 -21.798 22.857 1.00 95.06 117 VAL A C 1
ATOM 915 O O . VAL A 1 117 ? 8.800 -20.940 21.996 1.00 95.06 117 VAL A O 1
ATOM 918 N N . SER A 1 118 ? 8.550 -23.055 22.691 1.00 96.19 118 SER A N 1
ATOM 919 C CA . SER A 1 118 ? 7.821 -23.483 21.492 1.00 96.19 118 SER A CA 1
ATOM 920 C C . SER A 1 118 ? 6.429 -22.853 21.432 1.00 96.19 118 SER A C 1
ATOM 922 O O . SER A 1 118 ? 6.021 -22.387 20.374 1.00 96.19 118 SER A O 1
ATOM 924 N N . ALA A 1 119 ? 5.712 -22.774 22.559 1.00 94.38 119 ALA A N 1
ATOM 925 C CA . ALA A 1 119 ? 4.433 -22.073 22.636 1.00 94.38 119 ALA A CA 1
ATOM 926 C C . ALA A 1 119 ? 4.590 -20.581 22.302 1.00 94.38 119 ALA A C 1
ATOM 928 O O . ALA A 1 119 ? 3.762 -20.034 21.576 1.00 94.38 119 ALA A O 1
ATOM 929 N N . ALA A 1 120 ? 5.668 -19.938 22.764 1.00 92.62 120 ALA A N 1
ATOM 930 C CA . ALA A 1 120 ? 5.993 -18.565 22.392 1.00 92.62 120 ALA A CA 1
ATOM 931 C C . ALA A 1 120 ? 6.289 -18.422 20.892 1.00 92.62 120 ALA A C 1
ATOM 933 O O . ALA A 1 120 ? 5.746 -17.523 20.265 1.00 92.62 120 ALA A O 1
ATOM 934 N N . ALA A 1 121 ? 7.052 -19.336 20.286 1.00 95.31 121 ALA A N 1
ATOM 935 C CA . ALA A 1 121 ? 7.289 -19.326 18.842 1.00 95.31 121 ALA A CA 1
ATOM 936 C C . ALA A 1 121 ? 5.992 -19.532 18.031 1.00 95.31 121 ALA A C 1
ATOM 938 O O . ALA A 1 121 ? 5.764 -18.829 17.050 1.00 95.31 121 ALA A O 1
ATOM 939 N N . LEU A 1 122 ? 5.094 -20.429 18.455 1.00 95.00 122 LEU A N 1
ATOM 940 C CA . LEU A 1 122 ? 3.772 -20.583 17.828 1.00 95.00 122 LEU A CA 1
ATOM 941 C C . LEU A 1 122 ? 2.920 -19.324 17.977 1.00 95.00 122 LEU A C 1
ATOM 943 O O . LEU A 1 122 ? 2.217 -18.952 17.041 1.00 95.00 122 LEU A O 1
ATOM 947 N N . ARG A 1 123 ? 2.998 -18.651 19.132 1.00 90.50 123 ARG A N 1
ATOM 948 C CA . ARG A 1 123 ? 2.371 -17.343 19.319 1.00 90.50 123 ARG A CA 1
ATOM 949 C C . ARG A 1 123 ? 2.982 -16.338 18.363 1.00 90.50 123 ARG A C 1
ATOM 951 O O . ARG A 1 123 ? 2.203 -15.722 17.669 1.00 90.50 123 ARG A O 1
ATOM 958 N N . THR A 1 124 ? 4.305 -16.263 18.204 1.00 90.06 124 THR A N 1
ATOM 959 C CA . THR A 1 124 ? 4.952 -15.423 17.181 1.00 90.06 124 THR A CA 1
ATOM 960 C C . THR A 1 124 ? 4.453 -15.738 15.763 1.00 90.06 124 THR A C 1
ATOM 962 O O . THR A 1 124 ? 4.234 -14.819 14.986 1.00 90.06 124 THR A O 1
ATOM 965 N N . MET A 1 125 ? 4.202 -17.003 15.408 1.00 91.69 125 MET A N 1
ATOM 966 C CA . MET A 1 125 ? 3.628 -17.359 14.097 1.00 91.69 125 MET A CA 1
ATOM 967 C C . MET A 1 125 ? 2.170 -16.921 13.949 1.00 91.69 125 MET A C 1
ATOM 969 O O . MET A 1 125 ? 1.810 -16.347 12.924 1.00 91.69 125 MET A O 1
ATOM 973 N N . ARG A 1 126 ? 1.332 -17.178 14.962 1.00 86.00 126 ARG A N 1
ATOM 974 C CA . ARG A 1 126 ? -0.061 -16.697 15.026 1.00 86.00 126 ARG A CA 1
ATOM 975 C C . ARG A 1 126 ? -0.094 -15.182 14.943 1.00 86.00 126 ARG A C 1
ATOM 977 O O . ARG A 1 126 ? -0.950 -14.580 14.314 1.00 86.00 126 ARG A O 1
ATOM 984 N N . ASP A 1 127 ? 0.879 -14.577 15.591 1.00 76.94 127 ASP A N 1
ATOM 985 C CA . ASP A 1 127 ? 1.078 -13.161 15.648 1.00 76.94 127 ASP A CA 1
ATOM 986 C C . ASP A 1 127 ? 1.446 -12.630 14.257 1.00 76.94 127 ASP A C 1
ATOM 988 O O . ASP A 1 127 ? 0.823 -11.712 13.737 1.00 76.94 127 ASP A O 1
ATOM 992 N N . GLU A 1 128 ? 2.337 -13.302 13.546 1.00 80.38 128 GLU A N 1
ATOM 993 C CA . GLU A 1 128 ? 2.550 -13.084 12.115 1.00 80.38 128 GLU A CA 1
ATOM 994 C C . GLU A 1 128 ? 1.411 -13.625 11.224 1.00 80.38 128 GLU A C 1
ATOM 996 O O . GLU A 1 128 ? 1.583 -13.755 10.007 1.00 80.38 128 GLU A O 1
ATOM 1001 N N . GLN A 1 129 ? 0.249 -13.915 11.820 1.00 69.25 129 GLN A N 1
ATOM 1002 C CA . GLN A 1 129 ? -1.008 -14.327 11.194 1.00 69.25 129 GLN A CA 1
ATOM 1003 C C . GLN A 1 129 ? -0.853 -15.531 10.272 1.00 69.25 129 GLN A C 1
ATOM 1005 O O . GLN A 1 129 ? -1.462 -15.627 9.210 1.00 69.25 129 GLN A O 1
ATOM 1010 N N . ARG A 1 130 ? -0.007 -16.478 10.680 1.00 87.00 130 ARG A N 1
ATOM 1011 C CA . ARG A 1 130 ? -0.040 -17.824 10.117 1.00 87.00 130 ARG A CA 1
ATOM 1012 C C . ARG A 1 130 ? -1.269 -18.539 10.684 1.00 87.00 130 ARG A C 1
ATOM 1014 O O . ARG A 1 130 ? -1.560 -18.435 11.873 1.00 87.00 130 ARG A O 1
ATOM 1021 N N . ALA A 1 131 ? -1.986 -19.269 9.839 1.00 78.81 131 ALA A N 1
ATOM 1022 C CA . ALA A 1 131 ? -3.163 -20.028 10.253 1.00 78.81 131 ALA A CA 1
ATOM 1023 C C . ALA A 1 131 ? -2.774 -21.336 10.952 1.00 78.81 131 ALA A C 1
ATOM 1025 O O . ALA A 1 131 ? -3.494 -21.824 11.816 1.00 78.81 131 ALA A O 1
ATOM 1026 N N . ARG A 1 132 ? -1.632 -21.918 10.577 1.00 90.00 132 ARG A N 1
ATOM 1027 C CA . ARG A 1 132 ? -1.177 -23.235 11.033 1.00 90.00 132 ARG A CA 1
ATOM 1028 C C . ARG A 1 132 ? 0.330 -23.263 11.264 1.00 90.00 132 ARG A C 1
ATOM 1030 O O . ARG A 1 132 ? 1.029 -22.282 11.014 1.00 90.00 132 ARG A O 1
ATOM 1037 N N . ALA A 1 133 ? 0.843 -24.385 11.754 1.00 94.50 133 ALA A N 1
ATOM 1038 C CA . ALA A 1 133 ? 2.281 -24.600 11.871 1.00 94.50 133 ALA A CA 1
ATOM 1039 C C . ALA A 1 133 ? 2.676 -26.015 11.465 1.00 94.50 133 ALA A C 1
ATOM 1041 O O . ALA A 1 133 ? 1.880 -26.948 11.558 1.00 94.50 133 ALA A O 1
ATOM 1042 N N . TRP A 1 134 ? 3.924 -26.180 11.055 1.00 93.44 134 TRP A N 1
ATOM 1043 C CA . TRP A 1 134 ? 4.526 -27.484 10.816 1.00 93.44 134 TRP A CA 1
ATOM 1044 C C . TRP A 1 134 ? 5.973 -27.506 11.313 1.00 93.44 134 TRP A C 1
ATOM 1046 O O . TRP A 1 134 ? 6.550 -26.467 11.644 1.00 93.44 134 TRP A O 1
ATOM 1056 N N . LEU A 1 135 ? 6.537 -28.703 11.427 1.00 94.00 135 LEU A N 1
ATOM 1057 C CA . LEU A 1 135 ? 7.932 -28.921 11.799 1.00 94.00 135 LEU A CA 1
ATOM 1058 C C . LEU A 1 135 ? 8.442 -30.250 11.248 1.00 94.00 135 LEU A C 1
ATOM 1060 O O . LEU A 1 135 ? 7.649 -31.155 10.969 1.00 94.00 135 LEU A O 1
ATOM 1064 N N . SER A 1 136 ? 9.765 -30.372 11.165 1.00 91.81 136 SER A N 1
ATOM 1065 C CA . SER A 1 136 ? 10.463 -31.645 11.002 1.00 91.81 136 SER A CA 1
ATOM 1066 C C . SER A 1 136 ? 11.265 -31.985 12.262 1.00 91.81 136 SER A C 1
ATOM 1068 O O . SER A 1 136 ? 11.722 -31.101 12.994 1.00 91.81 136 SER A O 1
ATOM 1070 N N . THR A 1 137 ? 11.406 -33.274 12.559 1.00 92.88 137 THR A N 1
ATOM 1071 C CA . THR A 1 137 ? 12.154 -33.759 13.723 1.00 92.88 137 THR A CA 1
ATOM 1072 C C . THR A 1 137 ? 12.675 -35.179 13.503 1.00 92.88 137 THR A C 1
ATOM 1074 O O . THR A 1 137 ? 12.103 -35.941 12.722 1.00 92.88 137 THR A O 1
ATOM 1077 N N . ASP A 1 138 ? 13.765 -35.535 14.176 1.00 91.12 138 ASP A N 1
ATOM 1078 C CA . ASP A 1 138 ? 14.302 -36.899 14.164 1.00 91.12 138 ASP A CA 1
ATOM 1079 C C . ASP A 1 138 ? 13.512 -37.783 15.147 1.00 91.12 138 ASP A C 1
ATOM 1081 O O . ASP A 1 138 ? 13.068 -37.320 16.201 1.00 91.12 138 ASP A O 1
ATOM 1085 N N . ASP A 1 139 ? 13.326 -39.055 14.801 1.00 91.75 139 ASP A N 1
ATOM 1086 C CA . ASP A 1 139 ? 12.561 -40.054 15.567 1.00 91.75 139 ASP A CA 1
ATOM 1087 C C . ASP A 1 139 ? 13.123 -40.302 16.973 1.00 91.75 139 ASP A C 1
ATOM 1089 O O . ASP A 1 139 ? 12.362 -40.477 17.926 1.00 91.75 139 ASP A O 1
ATOM 1093 N N . GLU A 1 140 ? 14.441 -40.222 17.138 1.00 90.31 140 GLU A N 1
ATOM 1094 C CA . GLU A 1 140 ? 15.110 -40.360 18.437 1.00 90.31 140 GLU A CA 1
ATOM 1095 C C . GLU A 1 140 ? 14.855 -39.187 19.407 1.00 90.31 140 GLU A C 1
ATOM 1097 O O . GLU A 1 140 ? 15.084 -39.308 20.616 1.00 90.31 140 GLU A O 1
ATOM 1102 N N . ARG A 1 141 ? 14.313 -38.050 18.939 1.00 90.38 141 ARG A N 1
ATOM 1103 C CA . ARG A 1 141 ? 14.048 -36.862 19.777 1.00 90.38 141 ARG A CA 1
ATOM 1104 C C . ARG A 1 141 ? 12.734 -36.970 20.553 1.00 90.38 141 ARG A C 1
ATOM 1106 O O . ARG A 1 141 ? 11.918 -36.043 20.568 1.00 90.38 141 ARG A O 1
ATOM 1113 N N . LEU A 1 142 ? 12.550 -38.070 21.280 1.00 93.12 142 LEU A N 1
ATOM 1114 C CA . LEU A 1 142 ? 11.317 -38.405 22.008 1.00 93.12 142 LEU A CA 1
ATOM 1115 C C . LEU A 1 142 ? 10.833 -37.283 22.948 1.00 93.12 142 LEU A C 1
ATOM 1117 O O . LEU A 1 142 ? 9.632 -37.020 23.049 1.00 93.12 142 LEU A O 1
ATOM 1121 N N . ALA A 1 143 ? 11.749 -36.567 23.611 1.00 89.88 143 ALA A N 1
ATOM 1122 C CA . ALA A 1 143 ? 11.398 -35.434 24.471 1.00 89.88 143 ALA A CA 1
ATOM 1123 C C . ALA A 1 143 ? 10.757 -34.268 23.690 1.00 89.88 143 ALA A C 1
ATOM 1125 O O . ALA A 1 143 ? 9.783 -33.676 24.160 1.00 89.88 143 ALA A O 1
ATOM 1126 N N . ALA A 1 144 ? 11.266 -33.966 22.491 1.00 91.69 144 ALA A N 1
ATOM 1127 C CA . ALA A 1 144 ? 10.725 -32.927 21.618 1.00 91.69 144 ALA A CA 1
ATOM 1128 C C . ALA A 1 144 ? 9.379 -33.358 21.021 1.00 91.69 144 ALA A C 1
ATOM 1130 O O . ALA A 1 144 ? 8.407 -32.611 21.108 1.00 91.69 144 ALA A O 1
ATOM 1131 N N . ILE A 1 145 ? 9.277 -34.601 20.534 1.00 95.44 145 ILE A N 1
ATOM 1132 C CA . ILE A 1 145 ? 8.024 -35.165 20.003 1.00 95.44 145 ILE A CA 1
ATOM 1133 C C . ILE A 1 145 ? 6.909 -35.099 21.056 1.00 95.44 145 ILE A C 1
ATOM 1135 O O . ILE A 1 145 ? 5.793 -34.667 20.762 1.00 95.44 145 ILE A O 1
ATOM 1139 N N . ARG A 1 146 ? 7.213 -35.426 22.320 1.00 94.31 146 ARG A N 1
ATOM 1140 C CA . ARG A 1 146 ? 6.261 -35.298 23.435 1.00 94.31 146 ARG A CA 1
ATOM 1141 C C . ARG A 1 146 ? 5.766 -33.860 23.623 1.00 94.31 146 ARG A C 1
ATOM 1143 O O . ARG A 1 146 ? 4.588 -33.660 23.920 1.00 94.31 146 ARG A O 1
ATOM 1150 N N . ILE A 1 147 ? 6.641 -32.864 23.468 1.00 93.94 147 ILE A N 1
ATOM 1151 C CA . ILE A 1 147 ? 6.273 -31.442 23.530 1.00 93.94 147 ILE A CA 1
ATOM 1152 C C . ILE A 1 147 ? 5.352 -31.084 22.362 1.00 93.94 147 ILE A C 1
ATOM 1154 O O . ILE A 1 147 ? 4.303 -30.486 22.589 1.00 93.94 147 ILE A O 1
ATOM 1158 N N . TYR A 1 148 ? 5.697 -31.486 21.139 1.00 96.00 148 TYR A N 1
ATOM 1159 C CA . TYR A 1 148 ? 4.913 -31.172 19.945 1.00 96.00 148 TYR A CA 1
ATOM 1160 C C . TYR A 1 148 ? 3.503 -31.769 20.013 1.00 96.00 148 TYR A C 1
ATOM 1162 O O . TYR A 1 148 ? 2.526 -31.051 19.805 1.00 96.00 148 TYR A O 1
ATOM 1170 N N . LEU A 1 149 ? 3.372 -33.034 20.422 1.00 95.19 149 LEU A N 1
ATOM 1171 C CA . LEU A 1 149 ? 2.072 -33.680 20.637 1.00 95.19 149 LEU A CA 1
ATOM 1172 C C . LEU A 1 149 ? 1.219 -32.937 21.682 1.00 95.19 149 LEU A C 1
ATOM 1174 O O . LEU A 1 149 ? 0.014 -32.763 21.494 1.00 95.19 149 LEU A O 1
ATOM 1178 N N . ARG A 1 150 ? 1.832 -32.454 22.774 1.00 93.25 150 ARG A N 1
ATOM 1179 C CA . ARG A 1 150 ? 1.142 -31.634 23.791 1.00 93.25 150 ARG A CA 1
ATOM 1180 C C . ARG A 1 150 ? 0.741 -30.258 23.268 1.00 93.25 150 ARG A C 1
ATOM 1182 O O . ARG A 1 150 ? -0.314 -29.759 23.639 1.00 93.25 150 ARG A O 1
ATOM 1189 N N . LEU A 1 151 ? 1.548 -29.668 22.390 1.00 94.75 151 LEU A N 1
ATOM 1190 C CA . LEU A 1 151 ? 1.223 -28.445 21.655 1.00 94.75 151 LEU A CA 1
ATOM 1191 C C . LEU A 1 151 ? 0.243 -28.702 20.501 1.00 94.75 151 LEU A C 1
ATOM 1193 O O . LEU A 1 151 ? 0.056 -27.829 19.662 1.00 94.75 151 LEU A O 1
ATOM 1197 N N . GLY A 1 152 ? -0.394 -29.876 20.441 1.00 94.44 152 GLY A N 1
ATOM 1198 C CA . GLY A 1 152 ? -1.437 -30.212 19.474 1.00 94.44 152 GLY A CA 1
ATOM 1199 C C . GLY A 1 152 ? -0.940 -30.419 18.047 1.00 94.44 152 GLY A C 1
ATOM 1200 O O . GLY A 1 152 ? -1.734 -30.308 17.116 1.00 94.44 152 GLY A O 1
ATOM 1201 N N . PHE A 1 153 ? 0.350 -30.702 17.864 1.00 96.00 153 PHE A N 1
ATOM 1202 C CA . PHE A 1 153 ? 0.828 -31.245 16.602 1.00 96.00 153 PHE A CA 1
ATOM 1203 C C . PHE A 1 153 ? 0.384 -32.703 16.452 1.00 96.00 153 PHE A C 1
ATOM 1205 O O . PHE A 1 153 ? 0.365 -33.468 17.415 1.00 96.00 153 PHE A O 1
ATOM 1212 N N . GLU A 1 154 ? 0.066 -33.085 15.225 1.00 95.81 154 GLU A N 1
ATOM 1213 C CA . GLU A 1 154 ? -0.236 -34.448 14.797 1.00 95.81 154 GLU A CA 1
ATOM 1214 C C . GLU A 1 154 ? 0.809 -34.920 13.771 1.00 95.81 154 GLU A C 1
ATOM 1216 O O . GLU A 1 154 ? 1.432 -34.076 13.110 1.00 95.81 154 GLU A O 1
ATOM 1221 N N . PRO A 1 155 ? 1.011 -36.243 13.618 1.00 95.69 155 PRO A N 1
ATOM 1222 C CA . PRO A 1 155 ? 1.817 -36.797 12.536 1.00 95.69 155 PRO A CA 1
ATOM 1223 C C . PRO A 1 155 ? 1.409 -36.239 11.171 1.00 95.69 155 PRO A C 1
ATOM 1225 O O . PRO A 1 155 ? 0.227 -36.029 10.890 1.00 95.69 155 PRO A O 1
ATOM 1228 N N . TRP A 1 156 ? 2.391 -36.021 10.302 1.00 91.19 156 TRP A N 1
ATOM 1229 C CA . TRP A 1 156 ? 2.168 -35.593 8.929 1.00 91.19 156 TRP A CA 1
ATOM 1230 C C . TRP A 1 156 ? 3.041 -36.430 7.997 1.00 91.19 156 TRP A C 1
ATOM 1232 O O . TRP A 1 156 ? 4.246 -36.231 7.928 1.00 91.19 156 TRP A O 1
ATOM 1242 N N . LEU A 1 157 ? 2.443 -37.424 7.336 1.00 90.31 157 LEU A N 1
ATOM 1243 C CA . LEU A 1 157 ? 3.196 -38.411 6.561 1.00 90.31 157 LEU A CA 1
ATOM 1244 C C . LEU A 1 157 ? 3.649 -37.839 5.218 1.00 90.31 157 LEU A C 1
ATOM 1246 O O . LEU A 1 157 ? 2.810 -37.409 4.435 1.00 90.31 157 LEU A O 1
ATOM 1250 N N . VAL A 1 158 ? 4.948 -37.885 4.931 1.00 87.12 158 VAL A N 1
ATOM 1251 C CA . VAL A 1 158 ? 5.541 -37.485 3.636 1.00 87.12 158 VAL A CA 1
ATOM 1252 C C . VAL A 1 158 ? 6.312 -38.616 2.951 1.00 87.12 158 VAL A C 1
ATOM 1254 O O . VAL A 1 158 ? 6.704 -38.480 1.797 1.00 87.12 158 VAL A O 1
ATOM 1257 N N . ASP A 1 159 ? 6.519 -39.729 3.654 1.00 88.44 159 ASP A N 1
ATOM 1258 C CA . ASP A 1 159 ? 7.168 -40.940 3.152 1.00 88.44 159 ASP A CA 1
ATOM 1259 C C . ASP A 1 159 ? 6.517 -42.171 3.799 1.00 88.44 159 ASP A C 1
ATOM 1261 O O . ASP A 1 159 ? 6.096 -42.129 4.958 1.00 88.44 159 ASP A O 1
ATOM 1265 N N . GLU A 1 160 ? 6.431 -43.271 3.055 1.00 88.94 160 GLU A N 1
ATOM 1266 C CA . GLU A 1 160 ? 5.775 -44.505 3.495 1.00 88.94 160 GLU A CA 1
ATOM 1267 C C . GLU A 1 160 ? 6.480 -45.141 4.704 1.00 88.94 160 GLU A C 1
ATOM 1269 O O . GLU A 1 160 ? 5.828 -45.712 5.582 1.00 88.94 160 GLU A O 1
ATOM 1274 N N . ASN A 1 161 ? 7.803 -44.965 4.826 1.00 89.56 161 ASN A N 1
ATOM 1275 C CA . ASN A 1 161 ? 8.564 -45.474 5.968 1.00 89.56 161 ASN A CA 1
ATOM 1276 C C . ASN A 1 161 ? 8.137 -44.853 7.310 1.00 89.56 161 ASN A C 1
ATOM 1278 O O . ASN A 1 161 ? 8.427 -45.410 8.372 1.00 89.56 161 ASN A O 1
ATOM 1282 N N . GLN A 1 162 ? 7.441 -43.713 7.280 1.00 92.75 162 GLN A N 1
ATOM 1283 C CA . GLN A 1 162 ? 7.074 -42.976 8.481 1.00 92.75 162 GLN A CA 1
ATOM 1284 C C . GLN A 1 162 ? 5.931 -43.639 9.240 1.00 92.75 162 GLN A C 1
ATOM 1286 O O . GLN A 1 162 ? 5.832 -43.421 10.441 1.00 92.75 162 GLN A O 1
ATOM 1291 N N . ARG A 1 163 ? 5.098 -44.469 8.595 1.00 92.94 163 ARG A N 1
ATOM 1292 C CA . ARG A 1 163 ? 3.999 -45.169 9.284 1.00 92.94 163 ARG A CA 1
ATOM 1293 C C . ARG A 1 163 ? 4.536 -46.042 10.411 1.00 92.94 163 ARG A C 1
ATOM 1295 O O . ARG A 1 163 ? 4.199 -45.834 11.570 1.00 92.94 163 ARG A O 1
ATOM 1302 N N . ARG A 1 164 ? 5.465 -46.938 10.062 1.00 93.31 164 ARG A N 1
ATOM 1303 C CA . ARG A 1 164 ? 6.141 -47.819 11.018 1.00 93.31 164 ARG A CA 1
ATOM 1304 C C . ARG A 1 164 ? 6.915 -47.024 12.072 1.00 93.31 164 ARG A C 1
ATOM 1306 O O . ARG A 1 164 ? 6.827 -47.334 13.253 1.00 93.31 164 ARG A O 1
ATOM 1313 N N . ARG A 1 165 ? 7.640 -45.981 11.658 1.00 94.62 165 ARG A N 1
ATOM 1314 C CA . ARG A 1 165 ? 8.437 -45.155 12.581 1.00 94.62 165 ARG A CA 1
ATOM 1315 C C . ARG A 1 165 ? 7.570 -44.401 13.588 1.00 94.62 165 ARG A C 1
ATOM 1317 O O . ARG A 1 165 ? 7.973 -44.254 14.733 1.00 94.62 165 ARG A O 1
ATOM 1324 N N . TRP A 1 166 ? 6.375 -43.949 13.202 1.00 95.75 166 TRP A N 1
ATOM 1325 C CA . TRP A 1 166 ? 5.432 -43.343 14.144 1.00 95.75 166 TRP A CA 1
ATOM 1326 C C . TRP A 1 166 ? 4.919 -44.349 15.177 1.00 95.75 166 TRP A C 1
ATOM 1328 O O . TRP A 1 166 ? 4.865 -43.994 16.354 1.00 95.75 166 TRP A O 1
ATOM 1338 N N . THR A 1 167 ? 4.625 -45.591 14.777 1.00 93.44 167 THR A N 1
ATOM 1339 C CA . THR A 1 167 ? 4.291 -46.677 15.717 1.00 93.44 167 THR A CA 1
ATOM 1340 C C . THR A 1 167 ? 5.437 -46.914 16.709 1.00 93.44 167 THR A C 1
ATOM 1342 O O . THR A 1 167 ? 5.223 -46.834 17.918 1.00 93.44 167 THR A O 1
ATOM 1345 N N . GLU A 1 168 ? 6.676 -47.070 16.224 1.00 94.75 168 GLU A N 1
ATOM 1346 C CA . GLU A 1 168 ? 7.871 -47.250 17.072 1.00 94.75 168 GLU A CA 1
ATOM 1347 C C . GLU A 1 168 ? 8.081 -46.063 18.038 1.00 94.75 168 GLU A C 1
ATOM 1349 O O . GLU A 1 168 ? 8.402 -46.244 19.215 1.00 94.75 168 GLU A O 1
ATOM 1354 N N . VAL A 1 169 ? 7.834 -44.830 17.582 1.00 96.25 169 VAL A N 1
ATOM 1355 C CA . VAL A 1 169 ? 7.880 -43.626 18.427 1.00 96.25 169 VAL A CA 1
ATOM 1356 C C . VAL A 1 169 ? 6.800 -43.651 19.514 1.00 96.25 169 VAL A C 1
ATOM 1358 O O . VAL A 1 169 ? 7.082 -43.281 20.656 1.00 96.25 169 VAL A O 1
ATOM 1361 N N . PHE A 1 170 ? 5.568 -44.065 19.209 1.00 95.75 170 PHE A N 1
ATOM 1362 C CA . PHE A 1 170 ? 4.485 -44.128 20.200 1.00 95.75 170 PHE A CA 1
ATOM 1363 C C . PHE A 1 170 ? 4.736 -45.192 21.272 1.00 95.75 170 PHE A C 1
ATOM 1365 O O . PHE A 1 170 ? 4.512 -44.928 22.461 1.00 95.75 170 PHE A O 1
ATOM 1372 N N . GLU A 1 171 ? 5.288 -46.340 20.882 1.00 94.12 171 GLU A N 1
ATOM 1373 C CA . GLU A 1 171 ? 5.763 -47.370 21.807 1.00 94.12 171 GLU A CA 1
ATOM 1374 C C . GLU A 1 171 ? 6.893 -46.843 22.701 1.00 94.12 171 GLU A C 1
ATOM 1376 O O . GLU A 1 171 ? 6.811 -46.936 23.930 1.00 94.12 171 GLU A O 1
ATOM 1381 N N . ALA A 1 172 ? 7.909 -46.200 22.114 1.00 95.00 172 ALA A N 1
ATOM 1382 C CA . ALA A 1 172 ? 9.036 -45.629 22.853 1.00 95.00 172 ALA A CA 1
ATOM 1383 C C . ALA A 1 172 ? 8.608 -44.506 23.818 1.00 95.00 172 ALA A C 1
ATOM 1385 O O . ALA A 1 172 ? 9.176 -44.341 24.902 1.00 95.00 172 ALA A O 1
ATOM 1386 N N . LEU A 1 173 ? 7.559 -43.753 23.471 1.00 94.19 173 LEU A N 1
ATOM 1387 C CA . LEU A 1 173 ? 6.933 -42.769 24.356 1.00 94.19 173 LEU A CA 1
ATOM 1388 C C . LEU A 1 173 ? 6.101 -43.399 25.481 1.00 94.19 173 LEU A C 1
ATOM 1390 O O . LEU A 1 173 ? 5.730 -42.669 26.406 1.00 94.19 173 LEU A O 1
ATOM 1394 N N . ARG A 1 174 ? 5.842 -44.714 25.428 1.00 93.94 174 ARG A N 1
ATOM 1395 C CA . ARG A 1 174 ? 4.920 -45.469 26.292 1.00 93.94 174 ARG A CA 1
ATOM 1396 C C . ARG A 1 174 ? 3.495 -44.918 26.237 1.00 93.94 174 ARG A C 1
ATOM 1398 O O . ARG A 1 174 ? 2.865 -44.714 27.274 1.00 93.94 174 ARG A O 1
ATOM 1405 N N . ARG A 1 175 ? 3.026 -44.611 25.025 1.00 91.88 175 ARG A N 1
ATOM 1406 C CA . ARG A 1 175 ? 1.707 -44.022 24.745 1.00 91.88 175 ARG A CA 1
ATOM 1407 C C . ARG A 1 175 ? 1.009 -44.754 23.583 1.00 91.88 175 ARG A C 1
ATOM 1409 O O . ARG A 1 175 ? 0.752 -44.124 22.553 1.00 91.88 175 ARG A O 1
ATOM 1416 N N . PRO A 1 176 ? 0.741 -46.069 23.703 1.00 88.19 176 PRO A N 1
ATOM 1417 C CA . PRO A 1 176 ? 0.167 -46.868 22.616 1.00 88.19 176 PRO A CA 1
ATOM 1418 C C . PRO A 1 176 ? -1.215 -46.370 22.164 1.00 88.19 176 PRO A C 1
ATOM 1420 O O . PRO A 1 176 ? -1.580 -46.525 21.006 1.00 88.19 176 PRO A O 1
ATOM 1423 N N . GLU A 1 177 ? -1.964 -45.672 23.020 1.00 93.69 177 GLU A N 1
ATOM 1424 C CA . GLU A 1 177 ? -3.255 -45.085 22.652 1.00 93.69 177 GLU A CA 1
ATOM 1425 C C . GLU A 1 177 ? -3.147 -43.969 21.591 1.00 93.69 177 GLU A C 1
ATOM 1427 O O . GLU A 1 177 ? -4.145 -43.575 20.985 1.00 93.69 177 GLU A O 1
ATOM 1432 N N . LEU A 1 178 ? -1.944 -43.429 21.349 1.00 93.38 178 LEU A N 1
ATOM 1433 C CA . LEU A 1 178 ? -1.721 -42.469 20.265 1.00 93.38 178 LEU A CA 1
ATOM 1434 C C . LEU A 1 178 ? -1.802 -43.119 18.884 1.00 93.38 178 LEU A C 1
ATOM 1436 O O . LEU A 1 178 ? -2.143 -42.427 17.924 1.00 93.38 178 LEU A O 1
ATOM 1440 N N . GLU A 1 179 ? -1.526 -44.418 18.783 1.00 91.06 179 GLU A N 1
ATOM 1441 C CA . GLU A 1 179 ? -1.678 -45.158 17.533 1.00 91.06 179 GLU A CA 1
ATOM 1442 C C . GLU A 1 179 ? -3.149 -45.223 17.127 1.00 91.06 179 GLU A C 1
ATOM 1444 O O . GLU A 1 179 ? -3.484 -44.884 15.996 1.00 91.06 179 GLU A O 1
ATOM 1449 N N . GLU A 1 180 ? -4.043 -45.515 18.076 1.00 91.38 180 GLU A N 1
ATOM 1450 C CA . GLU A 1 180 ? -5.489 -45.470 17.850 1.00 91.38 180 GLU A CA 1
ATOM 1451 C C . GLU A 1 180 ? -5.956 -44.044 17.520 1.00 91.38 180 GLU A C 1
ATOM 1453 O O . GLU A 1 180 ? -6.641 -43.821 16.519 1.00 91.38 180 GLU A O 1
ATOM 1458 N N . ARG A 1 181 ? -5.508 -43.044 18.294 1.00 94.69 181 ARG A N 1
ATOM 1459 C CA . ARG A 1 181 ? -5.851 -41.629 18.065 1.00 94.69 181 ARG A CA 1
ATOM 1460 C C . ARG A 1 181 ? -5.484 -41.149 16.659 1.00 94.69 181 ARG A C 1
ATOM 1462 O O . ARG A 1 181 ? -6.205 -40.331 16.086 1.00 94.69 181 ARG A O 1
ATOM 1469 N N . PHE A 1 182 ? -4.349 -41.597 16.127 1.00 95.75 182 PHE A N 1
ATOM 1470 C CA . PHE A 1 182 ? -3.844 -41.178 14.822 1.00 95.75 182 PHE A CA 1
ATOM 1471 C C . PHE A 1 182 ? -3.993 -42.249 13.737 1.00 95.75 182 PHE A C 1
ATOM 1473 O O . PHE A 1 182 ? -3.473 -42.050 12.640 1.00 95.75 182 PHE A O 1
ATOM 1480 N N . ALA A 1 183 ? -4.754 -43.322 13.977 1.00 92.38 183 ALA A N 1
ATOM 1481 C CA . ALA A 1 183 ? -4.918 -44.437 13.043 1.00 92.38 183 ALA A CA 1
ATOM 1482 C C . ALA A 1 183 ? -5.382 -43.972 11.654 1.00 92.38 183 ALA A C 1
ATOM 1484 O O . ALA A 1 183 ? -4.837 -44.388 10.636 1.00 92.38 183 ALA A O 1
ATOM 1485 N N . ALA A 1 184 ? -6.320 -43.019 11.600 1.00 90.88 184 ALA A N 1
ATOM 1486 C CA . ALA A 1 184 ? -6.791 -42.439 10.342 1.00 90.88 184 ALA A CA 1
ATOM 1487 C C . ALA A 1 184 ? -5.689 -41.689 9.566 1.00 90.88 184 ALA A C 1
ATOM 1489 O O . ALA A 1 184 ? -5.681 -41.703 8.338 1.00 90.88 184 ALA A O 1
ATOM 1490 N N . ILE A 1 185 ? -4.744 -41.046 10.263 1.00 91.56 185 ILE A N 1
ATOM 1491 C CA . ILE A 1 185 ? -3.586 -40.395 9.632 1.00 91.56 185 ILE A CA 1
ATOM 1492 C C . ILE A 1 185 ? -2.588 -41.461 9.175 1.00 91.56 185 ILE A C 1
ATOM 1494 O O . ILE A 1 185 ? -2.117 -41.407 8.042 1.00 91.56 185 ILE A O 1
ATOM 1498 N N . LEU A 1 186 ? -2.309 -42.450 10.030 1.00 92.00 186 LEU A N 1
ATOM 1499 C CA . LEU A 1 186 ? -1.373 -43.543 9.762 1.00 92.00 186 LEU A CA 1
ATOM 1500 C C . LEU A 1 186 ? -1.840 -44.513 8.677 1.00 92.00 186 LEU A C 1
ATOM 1502 O O . LEU A 1 186 ? -0.996 -45.182 8.094 1.00 92.00 186 LEU A O 1
ATOM 1506 N N . ALA A 1 187 ? -3.134 -44.562 8.362 1.00 90.62 187 ALA A N 1
ATOM 1507 C CA . ALA A 1 187 ? -3.700 -45.281 7.218 1.00 90.62 187 ALA A CA 1
ATOM 1508 C C . ALA A 1 187 ? -3.989 -44.363 6.012 1.00 90.62 187 ALA A C 1
ATOM 1510 O O . ALA A 1 187 ? -4.316 -44.838 4.926 1.00 90.62 187 ALA A O 1
ATOM 1511 N N . GLY A 1 188 ? -3.884 -43.043 6.193 1.00 85.19 188 GLY A N 1
ATOM 1512 C CA . GLY A 1 188 ? -4.212 -42.040 5.184 1.00 85.19 188 GLY A CA 1
ATOM 1513 C C . GLY A 1 188 ? -3.171 -41.924 4.064 1.00 85.19 188 GLY A C 1
ATOM 1514 O O . GLY A 1 188 ? -2.084 -42.504 4.143 1.00 85.19 188 GLY A O 1
ATOM 1515 N N . PRO A 1 189 ? -3.466 -41.159 3.000 1.00 85.44 189 PRO A N 1
ATOM 1516 C CA . PRO A 1 189 ? -2.517 -40.943 1.913 1.00 85.44 189 PRO A CA 1
ATOM 1517 C C . PRO A 1 189 ? -1.281 -40.176 2.398 1.00 85.44 189 PRO A C 1
ATOM 1519 O O . PRO A 1 189 ? -1.376 -39.340 3.301 1.00 85.44 189 PRO A O 1
ATOM 1522 N N . LEU A 1 190 ? -0.136 -40.417 1.752 1.00 84.31 190 LEU A N 1
ATOM 1523 C CA . LEU A 1 190 ? 1.028 -39.551 1.920 1.00 84.31 190 LEU A CA 1
ATOM 1524 C C . LEU A 1 190 ? 0.680 -38.131 1.474 1.00 84.31 190 LEU A C 1
ATOM 1526 O O . LEU A 1 190 ? -0.099 -37.901 0.541 1.00 84.31 190 LEU A O 1
ATOM 1530 N N . TRP A 1 191 ? 1.254 -37.161 2.165 1.00 71.06 191 TRP A N 1
ATOM 1531 C CA . TRP A 1 191 ? 1.156 -35.775 1.778 1.00 71.06 191 TRP A CA 1
ATOM 1532 C C . TRP A 1 191 ? 2.077 -35.514 0.584 1.00 71.06 191 TRP A C 1
ATOM 1534 O O . TRP A 1 191 ? 3.300 -35.559 0.691 1.00 71.06 191 TRP A O 1
ATOM 1544 N N . GLU A 1 192 ? 1.475 -35.233 -0.568 1.00 62.50 192 GLU A N 1
ATOM 1545 C CA . GLU A 1 192 ? 2.194 -34.802 -1.762 1.00 62.50 192 GLU A CA 1
ATOM 1546 C C . GLU A 1 192 ? 2.505 -33.310 -1.662 1.00 62.50 192 GLU A C 1
ATOM 1548 O O . GLU A 1 192 ? 1.605 -32.486 -1.497 1.00 62.50 192 GLU A O 1
ATOM 1553 N N . ARG A 1 193 ? 3.778 -32.946 -1.838 1.00 51.69 193 ARG A N 1
ATOM 1554 C CA . ARG A 1 193 ? 4.235 -31.547 -1.837 1.00 51.69 193 ARG A CA 1
ATOM 1555 C C . ARG A 1 193 ? 3.509 -30.679 -2.879 1.00 51.69 193 ARG A C 1
ATOM 1557 O O . ARG A 1 193 ? 3.364 -29.477 -2.685 1.00 51.69 193 ARG A O 1
ATOM 1564 N N . GLU A 1 194 ? 2.983 -31.293 -3.942 1.00 46.03 194 GLU A N 1
ATOM 1565 C CA . GLU A 1 194 ? 2.145 -30.643 -4.957 1.00 46.03 194 GLU A CA 1
ATOM 1566 C C . GLU A 1 194 ? 0.698 -30.365 -4.510 1.00 46.03 194 GLU A C 1
ATOM 1568 O O . GLU A 1 194 ? 0.043 -29.510 -5.101 1.00 46.03 194 GLU A O 1
ATOM 1573 N N . ARG A 1 195 ? 0.168 -31.007 -3.457 1.00 45.34 195 ARG A N 1
ATOM 1574 C CA . ARG A 1 195 ? -1.223 -30.784 -3.010 1.00 45.34 195 ARG A CA 1
ATOM 1575 C C . ARG A 1 195 ? -1.455 -29.410 -2.379 1.00 45.34 195 ARG A C 1
ATOM 1577 O O . ARG A 1 195 ? -2.549 -28.883 -2.530 1.00 45.34 195 ARG A O 1
ATOM 1584 N N . LEU A 1 196 ? -0.437 -28.760 -1.805 1.00 42.34 196 LEU A N 1
ATOM 1585 C CA . LEU A 1 196 ? -0.556 -27.344 -1.410 1.00 42.34 196 LEU A CA 1
ATOM 1586 C C . LEU A 1 196 ? -0.657 -26.392 -2.617 1.00 42.34 196 LEU A C 1
ATOM 1588 O O . LEU A 1 196 ? -1.192 -25.297 -2.469 1.00 42.34 196 LEU A O 1
ATOM 1592 N N . ARG A 1 197 ? -0.239 -26.812 -3.826 1.00 39.88 197 ARG A N 1
ATOM 1593 C CA . ARG A 1 197 ? -0.584 -26.087 -5.065 1.00 39.88 197 ARG A CA 1
ATOM 1594 C C . ARG A 1 197 ? -2.038 -26.315 -5.498 1.00 39.88 197 ARG A C 1
ATOM 1596 O O . ARG A 1 197 ? -2.537 -25.504 -6.262 1.00 39.88 197 ARG A O 1
ATOM 1603 N N . LYS A 1 198 ? -2.700 -27.385 -5.036 1.00 35.50 198 LYS A N 1
ATOM 1604 C CA . LYS A 1 198 ? -4.081 -27.762 -5.409 1.00 35.50 198 LYS A CA 1
ATOM 1605 C C . LYS A 1 198 ? -5.156 -27.312 -4.413 1.00 35.50 198 LYS A C 1
ATOM 1607 O O . LYS A 1 198 ? -6.318 -27.244 -4.795 1.00 35.50 198 LYS A O 1
ATOM 1612 N N . ASP A 1 199 ? -4.785 -26.987 -3.172 1.00 37.75 199 ASP A N 1
ATOM 1613 C CA . ASP A 1 199 ? -5.661 -26.238 -2.249 1.00 37.75 199 ASP A CA 1
ATOM 1614 C C . ASP A 1 199 ? -5.701 -24.737 -2.601 1.00 37.75 199 ASP A C 1
ATOM 1616 O O . ASP A 1 199 ? -6.584 -23.998 -2.166 1.00 37.75 199 ASP A O 1
ATOM 1620 N N . HIS A 1 200 ? -4.781 -24.285 -3.457 1.00 38.22 200 HIS A N 1
ATOM 1621 C CA . HIS A 1 200 ? -5.075 -23.187 -4.363 1.00 38.22 200 HIS A CA 1
ATOM 1622 C C . HIS A 1 200 ? -6.109 -23.693 -5.357 1.00 38.22 200 HIS A C 1
ATOM 1624 O O . HIS A 1 200 ? -5.855 -24.689 -6.027 1.00 38.22 200 HIS A O 1
ATOM 1630 N N . VAL A 1 201 ? -7.253 -23.007 -5.449 1.00 37.16 201 VAL A N 1
ATOM 1631 C CA . VAL A 1 201 ? -8.211 -23.194 -6.541 1.00 37.16 201 VAL A CA 1
ATOM 1632 C C . VAL A 1 201 ? -7.406 -23.326 -7.827 1.00 37.16 201 VAL A C 1
ATOM 1634 O O . VAL A 1 201 ? -6.793 -22.359 -8.283 1.00 37.16 201 VAL A O 1
ATOM 1637 N N . ASP A 1 202 ? -7.347 -24.544 -8.364 1.00 36.25 202 ASP A N 1
ATOM 1638 C CA . ASP A 1 202 ? -6.739 -24.796 -9.653 1.00 36.25 202 ASP A CA 1
ATOM 1639 C C . ASP A 1 202 ? -7.676 -24.176 -10.687 1.00 36.25 202 ASP A C 1
ATOM 1641 O O . ASP A 1 202 ? -8.584 -24.814 -11.229 1.00 36.25 202 ASP A O 1
ATOM 1645 N N . TYR A 1 203 ? -7.496 -22.872 -10.903 1.00 35.53 203 TYR A N 1
ATOM 1646 C CA . TYR A 1 203 ? -8.234 -22.133 -11.908 1.00 35.53 203 TYR A CA 1
ATOM 1647 C C . TYR A 1 203 ? -8.003 -22.747 -13.288 1.00 35.53 203 TYR A C 1
ATOM 1649 O O . TYR A 1 203 ? -8.880 -22.596 -14.129 1.00 35.53 203 TYR A O 1
ATOM 1657 N N . SER A 1 204 ? -6.933 -23.526 -13.523 1.00 34.38 204 SER A N 1
ATOM 1658 C CA . SER A 1 204 ? -6.755 -24.212 -14.805 1.00 34.38 204 SER A CA 1
ATOM 1659 C C . SER A 1 204 ? -7.910 -25.173 -15.107 1.00 34.38 204 SER A C 1
ATOM 1661 O O . SER A 1 204 ? -8.345 -25.221 -16.253 1.00 34.38 204 SER A O 1
ATOM 1663 N N . GLN A 1 205 ? -8.504 -25.835 -14.099 1.00 34.78 205 GLN A N 1
ATOM 1664 C CA . GLN A 1 205 ? -9.656 -26.729 -14.296 1.00 34.78 205 GLN A CA 1
ATOM 1665 C C . GLN A 1 205 ? -10.994 -25.987 -14.464 1.00 34.78 205 GLN A C 1
ATOM 1667 O O . GLN A 1 205 ? -11.877 -26.484 -15.165 1.00 34.78 205 GLN A O 1
ATOM 1672 N N . ARG A 1 206 ? -11.153 -24.779 -13.896 1.00 36.84 206 ARG A N 1
ATOM 1673 C CA . ARG A 1 206 ? -12.315 -23.903 -14.182 1.00 36.84 206 ARG A CA 1
ATOM 1674 C C . ARG A 1 206 ? -12.184 -23.164 -15.520 1.00 36.84 206 ARG A C 1
ATOM 1676 O O . ARG A 1 206 ? -13.194 -22.896 -16.166 1.00 36.84 206 ARG A O 1
ATOM 1683 N N . VAL A 1 207 ? -10.959 -22.932 -15.988 1.00 32.66 207 VAL A N 1
ATOM 1684 C CA . VAL A 1 207 ? -10.653 -22.311 -17.287 1.00 32.66 207 VAL A CA 1
ATOM 1685 C C . VAL A 1 207 ? -10.994 -23.238 -18.469 1.00 32.66 207 VAL A C 1
ATOM 1687 O O . VAL A 1 207 ? -11.244 -22.753 -19.573 1.00 32.66 207 VAL A O 1
ATOM 1690 N N . VAL A 1 208 ? -11.154 -24.555 -18.266 1.00 30.08 208 VAL A N 1
ATOM 1691 C CA . VAL A 1 208 ? -11.483 -25.500 -19.361 1.00 30.08 208 VAL A CA 1
ATOM 1692 C C . VAL A 1 208 ? -12.908 -25.328 -19.933 1.00 30.08 208 VAL A C 1
ATOM 1694 O O . VAL A 1 208 ? -13.215 -25.899 -20.978 1.00 30.08 208 VAL A O 1
ATOM 1697 N N . ARG A 1 209 ? -13.785 -24.491 -19.352 1.00 32.72 209 ARG A N 1
ATOM 1698 C CA . ARG A 1 209 ? -15.135 -24.222 -19.907 1.00 32.72 209 ARG A CA 1
ATOM 1699 C C . ARG A 1 209 ? -15.365 -22.837 -20.531 1.00 32.72 209 ARG A C 1
ATOM 1701 O O . ARG A 1 209 ? -16.499 -22.545 -20.895 1.00 32.72 209 ARG A O 1
ATOM 1708 N N . LEU A 1 210 ? -14.332 -22.020 -20.754 1.00 35.72 210 LEU A N 1
ATOM 1709 C CA . LEU A 1 210 ? -14.497 -20.650 -21.282 1.00 35.72 210 LEU A CA 1
ATOM 1710 C C . LEU A 1 210 ? -14.123 -20.444 -22.764 1.00 35.72 210 LEU A C 1
ATOM 1712 O O . LEU A 1 210 ? -13.983 -19.313 -23.215 1.00 35.72 210 LEU A O 1
ATOM 1716 N N . ARG A 1 211 ? -14.057 -21.501 -23.584 1.00 28.83 211 ARG A N 1
ATOM 1717 C CA . ARG A 1 211 ? -13.801 -21.378 -25.040 1.00 28.83 211 ARG A CA 1
ATOM 1718 C C . ARG A 1 211 ? -14.965 -20.810 -25.883 1.00 28.83 211 ARG A C 1
ATOM 1720 O O . ARG A 1 211 ? -14.972 -21.004 -27.091 1.00 28.83 211 ARG A O 1
ATOM 1727 N N . ARG A 1 212 ? -15.956 -20.132 -25.294 1.00 31.89 212 ARG A N 1
ATOM 1728 C CA . ARG A 1 212 ? -17.140 -19.638 -26.034 1.00 31.89 212 ARG A CA 1
ATOM 1729 C C . ARG A 1 212 ? -17.546 -18.190 -25.755 1.00 31.89 212 ARG A C 1
ATOM 1731 O O . ARG A 1 212 ? -18.679 -17.822 -26.037 1.00 31.89 212 ARG A O 1
ATOM 1738 N N . TRP A 1 213 ? -16.654 -17.360 -25.222 1.00 32.56 213 TRP A N 1
ATOM 1739 C CA . TRP A 1 213 ? -16.905 -15.917 -25.194 1.00 32.56 213 TRP A CA 1
ATOM 1740 C C . TRP A 1 213 ? -16.239 -15.248 -26.405 1.00 32.56 213 TRP A C 1
ATOM 1742 O O . TRP A 1 213 ? -15.017 -15.162 -26.475 1.00 32.56 213 TRP A O 1
ATOM 1752 N N . HIS A 1 214 ? -17.105 -14.817 -27.332 1.00 36.41 214 HIS A N 1
ATOM 1753 C CA . HIS A 1 214 ? -16.897 -14.135 -28.620 1.00 36.41 214 HIS A CA 1
ATOM 1754 C C . HIS A 1 214 ? -16.358 -14.968 -29.800 1.00 36.41 214 HIS A C 1
ATOM 1756 O O . HIS A 1 214 ? -15.154 -15.098 -30.002 1.00 36.41 214 HIS A O 1
ATOM 1762 N N . GLU A 1 215 ? -17.286 -15.440 -30.644 1.00 32.44 215 GLU A N 1
ATOM 1763 C CA . GLU A 1 215 ? -17.019 -15.902 -32.020 1.00 32.44 215 GLU A CA 1
ATOM 1764 C C . GLU A 1 215 ? -16.717 -14.726 -32.982 1.00 32.44 215 GLU A C 1
ATOM 1766 O O . GLU A 1 215 ? -16.119 -14.937 -34.031 1.00 32.44 215 GLU A O 1
ATOM 1771 N N . ASP A 1 216 ? -17.009 -13.481 -32.578 1.00 40.00 216 ASP A N 1
ATOM 1772 C CA . ASP A 1 216 ? -16.884 -12.276 -33.420 1.00 40.00 216 ASP A CA 1
ATOM 1773 C C . ASP A 1 216 ? -15.614 -11.442 -33.172 1.00 40.00 216 ASP A C 1
ATOM 1775 O O . ASP A 1 216 ? -15.565 -10.261 -33.514 1.00 40.00 216 ASP A O 1
ATOM 1779 N N . ARG A 1 217 ? -14.567 -12.007 -32.552 1.00 34.62 217 ARG A N 1
ATOM 1780 C CA . ARG A 1 217 ? -13.293 -11.282 -32.406 1.00 34.62 217 ARG A CA 1
ATOM 1781 C C . ARG A 1 217 ? -12.683 -11.062 -33.801 1.00 34.62 217 ARG A C 1
ATOM 1783 O O . ARG A 1 217 ? -12.384 -12.058 -34.464 1.00 34.62 217 ARG A O 1
ATOM 1790 N N . PRO A 1 218 ? -12.406 -9.817 -34.240 1.00 33.47 218 PRO A N 1
ATOM 1791 C CA . PRO A 1 218 ? -11.629 -9.593 -35.450 1.00 33.47 218 PRO A CA 1
ATOM 1792 C C . PRO A 1 218 ? -10.263 -10.265 -35.293 1.00 33.47 218 PRO A C 1
ATOM 1794 O O . PRO A 1 218 ? -9.494 -9.959 -34.375 1.00 33.47 218 PRO A O 1
ATOM 1797 N N . ALA A 1 219 ? -9.963 -11.227 -36.161 1.00 29.56 219 ALA A N 1
ATOM 1798 C CA . ALA A 1 219 ? -8.646 -11.834 -36.220 1.00 29.56 219 ALA A CA 1
ATOM 1799 C C . ALA A 1 219 ? -7.653 -10.778 -36.730 1.00 29.56 219 ALA A C 1
ATOM 1801 O O . ALA A 1 219 ? -7.629 -10.487 -37.921 1.00 29.56 219 ALA A O 1
ATOM 1802 N N . GLY A 1 220 ? -6.848 -10.186 -35.842 1.00 31.34 220 GLY A N 1
ATOM 1803 C CA . GLY A 1 220 ? -5.728 -9.337 -36.266 1.00 31.34 220 GLY A CA 1
ATOM 1804 C C . GLY A 1 220 ? -5.377 -8.149 -35.377 1.00 31.34 220 GLY A C 1
ATOM 1805 O O . GLY A 1 220 ? -4.254 -7.662 -35.474 1.00 31.34 220 GLY A O 1
ATOM 1806 N N . GLU A 1 221 ? -6.250 -7.703 -34.474 1.00 29.58 221 GLU A N 1
ATOM 1807 C CA . GLU A 1 221 ? -5.914 -6.575 -33.596 1.00 29.58 221 GLU A CA 1
ATOM 1808 C C . GLU A 1 221 ? -5.185 -7.055 -32.336 1.00 29.58 221 GLU A C 1
ATOM 1810 O O . GLU A 1 221 ? -5.748 -7.307 -31.270 1.00 29.58 221 GLU A O 1
ATOM 1815 N N . SER A 1 222 ? -3.876 -7.227 -32.503 1.00 34.62 222 SER A N 1
ATOM 1816 C CA . SER A 1 222 ? -2.908 -7.090 -31.421 1.00 34.62 222 SER A CA 1
ATOM 1817 C C . SER A 1 222 ? -2.968 -5.643 -30.929 1.00 34.62 222 SER A C 1
ATOM 1819 O O . SER A 1 222 ? -2.775 -4.724 -31.725 1.00 34.62 222 SER A O 1
ATOM 1821 N N . THR A 1 223 ? -3.224 -5.423 -29.636 1.00 34.06 223 THR A N 1
ATOM 1822 C CA . THR A 1 223 ? -3.032 -4.113 -28.994 1.00 34.06 223 THR A CA 1
ATOM 1823 C C . THR A 1 223 ? -1.635 -3.615 -29.372 1.00 34.06 223 THR A C 1
ATOM 1825 O O . THR A 1 223 ? -0.652 -4.283 -29.050 1.00 34.06 223 THR A O 1
ATOM 1828 N N . GLY A 1 224 ? -1.549 -2.513 -30.120 1.00 33.22 224 GLY A N 1
ATOM 1829 C CA . GLY A 1 224 ? -0.415 -2.103 -30.967 1.00 33.22 224 GLY A CA 1
ATOM 1830 C C . GLY A 1 224 ? 0.952 -1.831 -30.316 1.00 33.22 224 GLY A C 1
ATOM 1831 O O . GLY A 1 224 ? 1.732 -1.070 -30.879 1.00 33.22 224 GLY A O 1
ATOM 1832 N N . HIS A 1 225 ? 1.285 -2.443 -29.177 1.00 39.53 225 HIS A N 1
ATOM 1833 C CA . HIS A 1 225 ? 2.524 -2.201 -28.433 1.00 39.53 225 HIS A CA 1
ATOM 1834 C C . HIS A 1 225 ? 3.271 -3.449 -27.929 1.00 39.53 225 HIS A C 1
ATOM 1836 O O . HIS A 1 225 ? 4.323 -3.305 -27.311 1.00 39.53 225 HIS A O 1
ATOM 1842 N N . VAL A 1 226 ? 2.817 -4.680 -28.183 1.00 45.56 226 VAL A N 1
ATOM 1843 C CA . VAL A 1 226 ? 3.395 -5.844 -27.478 1.00 45.56 226 VAL A CA 1
ATOM 1844 C C . VAL A 1 226 ? 4.496 -6.546 -28.287 1.00 45.56 226 VAL A C 1
ATOM 1846 O O . VAL A 1 226 ? 4.300 -7.620 -28.849 1.00 45.56 226 VAL A O 1
ATOM 1849 N N . GLY A 1 227 ? 5.702 -5.967 -28.285 1.00 43.34 227 GLY A N 1
ATOM 1850 C CA . GLY A 1 227 ? 6.951 -6.699 -28.578 1.00 43.34 227 GLY A CA 1
ATOM 1851 C C . GLY A 1 227 ? 7.325 -7.736 -27.498 1.00 43.34 227 GLY A C 1
ATOM 1852 O O . GLY A 1 227 ? 8.297 -8.471 -27.649 1.00 43.34 227 GLY A O 1
ATOM 1853 N N . ASP A 1 228 ? 6.550 -7.811 -26.410 1.00 49.62 228 ASP A N 1
ATOM 1854 C CA . ASP A 1 228 ? 6.820 -8.631 -25.220 1.00 49.62 228 ASP A CA 1
ATOM 1855 C C . ASP A 1 228 ? 6.660 -10.143 -25.474 1.00 49.62 228 ASP A C 1
ATOM 1857 O O . ASP A 1 228 ? 7.418 -10.942 -24.933 1.00 49.62 228 ASP A O 1
ATOM 1861 N N . ALA A 1 229 ? 5.743 -10.548 -26.366 1.00 51.56 229 ALA A N 1
ATOM 1862 C CA . ALA A 1 229 ? 5.477 -11.963 -26.658 1.00 51.56 229 ALA A CA 1
ATOM 1863 C C . ALA A 1 229 ? 6.622 -12.675 -27.413 1.00 51.56 229 ALA A C 1
ATOM 1865 O O . ALA A 1 229 ? 6.635 -13.902 -27.499 1.00 51.56 229 ALA A O 1
ATOM 1866 N N . ARG A 1 230 ? 7.587 -11.923 -27.972 1.00 58.34 230 ARG A N 1
ATOM 1867 C CA . ARG A 1 230 ? 8.704 -12.454 -28.782 1.00 58.34 230 ARG A CA 1
ATOM 1868 C C . ARG A 1 230 ? 10.070 -12.316 -28.106 1.00 58.34 230 ARG A C 1
ATOM 1870 O O . ARG A 1 230 ? 11.091 -12.247 -28.781 1.00 58.34 230 ARG A O 1
ATOM 1877 N N . GLY A 1 231 ? 10.084 -12.262 -26.775 1.00 57.91 231 GLY A N 1
ATOM 1878 C CA . GLY A 1 231 ? 11.312 -12.277 -25.974 1.00 57.91 231 GLY A CA 1
ATOM 1879 C C . GLY A 1 231 ? 11.825 -13.671 -25.600 1.00 57.91 231 GLY A C 1
ATOM 1880 O O . GLY A 1 231 ? 12.820 -13.764 -24.888 1.00 57.91 231 GLY A O 1
ATOM 1881 N N . ASP A 1 232 ? 11.139 -14.739 -26.016 1.00 65.31 232 ASP A N 1
ATOM 1882 C CA . ASP A 1 232 ? 11.519 -16.119 -25.701 1.00 65.31 232 ASP A CA 1
ATOM 1883 C C . ASP A 1 232 ? 12.725 -16.564 -26.545 1.00 65.31 232 ASP A C 1
ATOM 1885 O O . ASP A 1 232 ? 12.628 -16.726 -27.767 1.00 65.31 232 ASP A O 1
ATOM 1889 N N . GLU A 1 233 ? 13.854 -16.792 -25.871 1.00 76.94 233 GLU A N 1
ATOM 1890 C CA . GLU A 1 233 ? 15.102 -17.243 -26.491 1.00 76.94 233 GLU A CA 1
ATOM 1891 C C . GLU A 1 233 ? 14.968 -18.594 -27.199 1.00 76.94 233 GLU A C 1
ATOM 1893 O O . GLU A 1 233 ? 15.550 -18.803 -28.263 1.00 76.94 233 GLU A O 1
ATOM 1898 N N . SER A 1 234 ? 14.157 -19.500 -26.655 1.00 66.31 234 SER A N 1
ATOM 1899 C CA . SER A 1 234 ? 13.980 -20.844 -27.205 1.00 66.31 234 SER A CA 1
ATOM 1900 C C . SER A 1 234 ? 13.175 -20.860 -28.507 1.00 66.31 234 SER A C 1
ATOM 1902 O O . SER A 1 234 ? 13.373 -21.751 -29.336 1.00 66.31 234 SER A O 1
ATOM 1904 N N . LEU A 1 235 ? 12.302 -19.866 -28.707 1.00 66.69 235 LEU A N 1
ATOM 1905 C CA . LEU A 1 235 ? 11.395 -19.792 -29.855 1.00 66.69 235 LEU A CA 1
ATOM 1906 C C . LEU A 1 235 ? 11.874 -18.820 -30.933 1.00 66.69 235 LEU A C 1
ATOM 1908 O O . LEU A 1 235 ? 11.832 -19.152 -32.117 1.00 66.69 235 LEU A O 1
ATOM 1912 N N . TYR A 1 236 ? 12.322 -17.629 -30.535 1.00 76.00 236 TYR A N 1
ATOM 1913 C CA . TYR A 1 236 ? 12.580 -16.524 -31.464 1.00 76.00 236 TYR A CA 1
ATOM 1914 C C . TYR A 1 236 ? 14.062 -16.143 -31.562 1.00 76.00 236 TYR A C 1
ATOM 1916 O O . TYR A 1 236 ? 14.422 -15.378 -32.453 1.00 76.00 236 TYR A O 1
ATOM 1924 N N . LYS A 1 237 ? 14.919 -16.686 -30.683 1.00 82.62 237 LYS A N 1
ATOM 1925 C CA . LYS A 1 237 ? 16.365 -16.398 -30.601 1.00 82.62 237 LYS A CA 1
ATOM 1926 C C . LYS A 1 237 ? 16.729 -14.897 -30.677 1.00 82.62 237 LYS A C 1
ATOM 1928 O O . LYS A 1 237 ? 17.635 -14.539 -31.434 1.00 82.62 237 LYS A O 1
ATOM 1933 N N . PRO A 1 238 ? 16.054 -13.993 -29.936 1.00 82.62 238 PRO A N 1
ATOM 1934 C CA . PRO A 1 238 ? 16.357 -12.563 -29.935 1.00 82.62 238 PRO A CA 1
ATOM 1935 C C . PRO A 1 238 ? 17.819 -12.225 -29.612 1.00 82.62 238 PRO A C 1
ATOM 1937 O O . PRO A 1 238 ? 18.296 -11.189 -30.072 1.00 82.62 238 PRO A O 1
ATOM 1940 N N . SER A 1 239 ? 18.562 -13.082 -28.898 1.00 86.81 239 SER A N 1
ATOM 1941 C CA . SER A 1 239 ? 20.007 -12.889 -28.687 1.00 86.81 239 SER A CA 1
ATOM 1942 C C . SER A 1 239 ? 20.821 -12.799 -29.990 1.00 86.81 239 SER A C 1
ATOM 1944 O O . SER A 1 239 ? 21.873 -12.158 -30.026 1.00 86.81 239 SER A O 1
ATOM 1946 N N . ALA A 1 240 ? 20.321 -13.378 -31.089 1.00 89.88 240 ALA A N 1
ATOM 1947 C CA . ALA A 1 240 ? 20.954 -13.305 -32.401 1.00 89.88 240 ALA A CA 1
ATOM 1948 C C . ALA A 1 240 ? 20.943 -11.883 -32.988 1.00 89.88 240 ALA A C 1
ATOM 1950 O O . ALA A 1 240 ? 21.814 -11.569 -33.802 1.00 89.88 240 ALA A O 1
ATOM 1951 N N . LEU A 1 241 ? 19.994 -11.032 -32.577 1.00 92.25 241 LEU A N 1
ATOM 1952 C CA . LEU A 1 241 ? 19.914 -9.627 -32.990 1.00 92.25 241 LEU A CA 1
ATOM 1953 C C . LEU A 1 241 ? 20.954 -8.771 -32.262 1.00 92.25 241 LEU A C 1
ATOM 1955 O O . LEU A 1 241 ? 21.523 -7.857 -32.861 1.00 92.25 241 LEU A O 1
ATOM 1959 N N . GLY A 1 242 ? 21.246 -9.080 -30.997 1.00 94.12 242 GLY A N 1
ATOM 1960 C CA . GLY A 1 242 ? 22.279 -8.393 -30.234 1.00 94.12 242 GLY A CA 1
ATOM 1961 C C . GLY A 1 242 ? 22.164 -8.532 -28.724 1.00 94.12 242 GLY A C 1
ATOM 1962 O O . GLY A 1 242 ? 21.401 -9.330 -28.184 1.00 94.12 242 GLY A O 1
ATOM 1963 N N . SER A 1 243 ? 22.961 -7.718 -28.043 1.00 94.56 243 SER A N 1
ATOM 1964 C CA . SER A 1 243 ? 23.011 -7.601 -26.587 1.00 94.56 243 SER A CA 1
ATOM 1965 C C . SER A 1 243 ? 23.065 -6.133 -26.189 1.00 94.56 243 SER A C 1
ATOM 1967 O O . SER A 1 243 ? 23.499 -5.291 -26.976 1.00 94.56 243 SER A O 1
ATOM 1969 N N . ALA A 1 244 ? 22.669 -5.829 -24.960 1.00 94.88 244 ALA A N 1
ATOM 1970 C CA . ALA A 1 244 ? 22.715 -4.477 -24.439 1.00 94.88 244 ALA A CA 1
ATOM 1971 C C . ALA A 1 244 ? 23.394 -4.429 -23.069 1.00 94.88 244 ALA A C 1
ATOM 1973 O O . ALA A 1 244 ? 23.412 -5.420 -22.340 1.00 94.88 244 ALA A O 1
ATOM 1974 N N . GLU A 1 245 ? 23.905 -3.257 -22.701 1.00 95.06 245 GLU A N 1
ATOM 1975 C CA . GLU A 1 245 ? 24.462 -2.968 -21.378 1.00 95.06 245 GLU A CA 1
ATOM 1976 C C . GLU A 1 245 ? 24.210 -1.505 -20.979 1.00 95.06 245 GLU A C 1
ATOM 1978 O O . GLU A 1 245 ? 24.024 -0.632 -21.828 1.00 95.06 245 GLU A O 1
ATOM 1983 N N . ALA A 1 246 ? 24.229 -1.238 -19.671 1.00 94.25 246 ALA A N 1
ATOM 1984 C CA . ALA A 1 246 ? 24.244 0.107 -19.103 1.00 94.25 246 ALA A CA 1
ATOM 1985 C C . ALA A 1 246 ? 25.545 0.317 -18.313 1.00 94.25 246 ALA A C 1
ATOM 1987 O O . ALA A 1 246 ? 25.980 -0.584 -17.589 1.00 94.25 246 ALA A O 1
ATOM 1988 N N . SER A 1 247 ? 26.164 1.497 -18.423 1.00 95.75 247 SER A N 1
ATOM 1989 C CA . SER A 1 247 ? 27.418 1.799 -17.707 1.00 95.75 247 SER A CA 1
ATOM 1990 C C . SER A 1 247 ? 27.224 1.954 -16.193 1.00 95.75 247 SER A C 1
ATOM 1992 O O . SER A 1 247 ? 28.163 1.767 -15.419 1.00 95.75 247 SER A O 1
ATOM 1994 N N . VAL A 1 248 ? 25.994 2.241 -15.762 1.00 94.56 248 VAL A N 1
ATOM 1995 C CA . VAL A 1 248 ? 25.590 2.329 -14.357 1.00 94.56 248 VAL A CA 1
ATOM 1996 C C . VAL A 1 248 ? 24.753 1.105 -14.003 1.00 94.56 248 VAL A C 1
ATOM 1998 O O . VAL A 1 248 ? 23.785 0.794 -14.685 1.00 94.56 248 VAL A O 1
ATOM 2001 N N . LYS A 1 249 ? 25.117 0.419 -12.914 1.00 94.25 249 LYS A N 1
ATOM 2002 C CA . LYS A 1 249 ? 24.329 -0.692 -12.339 1.00 94.25 249 LYS A CA 1
ATOM 2003 C C . LYS A 1 249 ? 23.619 -0.301 -11.047 1.00 94.25 249 LYS A C 1
ATOM 2005 O O . LYS A 1 249 ? 22.577 -0.863 -10.724 1.00 94.25 249 LYS A O 1
ATOM 2010 N N . ARG A 1 250 ? 24.208 0.637 -10.302 1.00 95.88 250 ARG A N 1
ATOM 2011 C CA . ARG A 1 250 ? 23.703 1.158 -9.031 1.00 95.88 250 ARG A CA 1
ATOM 2012 C C . ARG A 1 250 ? 23.940 2.654 -8.953 1.00 95.88 250 ARG A C 1
ATOM 2014 O O . ARG A 1 250 ? 25.011 3.106 -9.352 1.00 95.88 250 ARG A O 1
ATOM 2021 N N . VAL A 1 251 ? 22.974 3.380 -8.411 1.00 96.25 251 VAL A N 1
ATOM 2022 C CA . VAL A 1 251 ? 23.033 4.836 -8.236 1.00 96.25 251 VAL A CA 1
ATOM 2023 C C . VAL A 1 251 ? 22.219 5.237 -7.013 1.00 96.25 251 VAL A C 1
ATOM 2025 O O . VAL A 1 251 ? 21.247 4.560 -6.689 1.00 96.25 251 VAL A O 1
ATOM 2028 N N . ALA A 1 252 ? 22.604 6.292 -6.299 1.00 96.62 252 ALA A N 1
ATOM 2029 C CA . ALA A 1 252 ? 21.814 6.769 -5.168 1.00 96.62 252 ALA A CA 1
ATOM 2030 C C . ALA A 1 252 ? 20.571 7.546 -5.640 1.00 96.62 252 ALA A C 1
ATOM 2032 O O . ALA A 1 252 ? 20.587 8.223 -6.670 1.00 96.62 252 ALA A O 1
ATOM 2033 N N . ALA A 1 253 ? 19.484 7.461 -4.876 1.00 94.81 253 ALA A N 1
ATOM 2034 C CA . ALA A 1 253 ? 18.255 8.198 -5.137 1.00 94.81 253 ALA A CA 1
ATOM 2035 C C . ALA A 1 253 ? 18.505 9.712 -5.259 1.00 94.81 253 ALA A C 1
ATOM 2037 O O . ALA A 1 253 ? 19.090 10.334 -4.371 1.00 94.81 253 ALA A O 1
ATOM 2038 N N . GLY A 1 254 ? 18.043 10.323 -6.352 1.00 92.38 254 GLY A N 1
ATOM 2039 C CA . GLY A 1 254 ? 18.233 11.757 -6.599 1.00 92.38 254 GLY A CA 1
ATOM 2040 C C . GLY A 1 254 ? 19.653 12.174 -7.002 1.00 92.38 254 GLY A C 1
ATOM 2041 O O . GLY A 1 254 ? 19.887 13.369 -7.177 1.00 92.38 254 GLY A O 1
ATOM 2042 N N . GLN A 1 255 ? 20.608 11.243 -7.117 1.00 95.38 255 GLN A N 1
ATOM 2043 C CA . GLN A 1 255 ? 21.989 11.565 -7.482 1.00 95.38 255 GLN A CA 1
ATOM 2044 C C . GLN A 1 255 ? 22.053 12.118 -8.908 1.00 95.38 255 GLN A C 1
ATOM 2046 O O . GLN A 1 255 ? 21.411 11.583 -9.804 1.00 95.38 255 GLN A O 1
ATOM 2051 N N . ASP A 1 256 ? 22.853 13.156 -9.135 1.00 95.81 256 ASP A N 1
ATOM 2052 C CA . ASP A 1 256 ? 23.156 13.640 -10.482 1.00 95.81 256 ASP A CA 1
ATOM 2053 C C . ASP A 1 256 ? 24.346 12.859 -11.058 1.00 95.81 256 ASP A C 1
ATOM 2055 O O . ASP A 1 256 ? 25.489 13.045 -10.635 1.00 95.81 256 ASP A O 1
ATOM 2059 N N . GLN A 1 257 ? 24.067 11.911 -11.956 1.00 95.62 257 GLN A N 1
ATOM 2060 C CA . GLN A 1 257 ? 25.082 11.036 -12.541 1.00 95.62 257 GLN A CA 1
ATOM 2061 C C . GLN A 1 257 ? 24.740 10.676 -13.996 1.00 95.62 257 GLN A C 1
ATOM 2063 O O . GLN A 1 257 ? 23.840 9.866 -14.229 1.00 95.62 257 GLN A O 1
ATOM 2068 N N . PRO A 1 258 ? 25.502 11.180 -14.981 1.00 95.44 258 PRO A N 1
ATOM 2069 C CA . PRO A 1 258 ? 25.398 10.739 -16.370 1.00 95.44 258 PRO A CA 1
ATOM 2070 C C . PRO A 1 258 ? 25.678 9.239 -16.530 1.00 95.44 258 PRO A C 1
ATOM 2072 O O . PRO A 1 258 ? 26.439 8.648 -15.759 1.00 95.44 258 PRO A O 1
ATOM 2075 N N . PHE A 1 259 ? 25.110 8.627 -17.567 1.00 95.62 259 PHE A N 1
ATOM 2076 C CA . PHE A 1 259 ? 25.302 7.205 -17.861 1.00 95.62 259 PHE A CA 1
ATOM 2077 C C . PHE A 1 259 ? 25.268 6.921 -19.366 1.00 95.62 259 PHE A C 1
ATOM 2079 O O . PHE A 1 259 ? 24.932 7.790 -20.166 1.00 95.62 259 PHE A O 1
ATOM 2086 N N . GLU A 1 260 ? 25.636 5.701 -19.755 1.00 95.94 260 GLU A N 1
ATOM 2087 C CA . GLU A 1 260 ? 25.610 5.240 -21.143 1.00 95.94 260 GLU A CA 1
ATOM 2088 C C . GLU A 1 260 ? 24.728 4.001 -21.277 1.00 95.94 260 GLU A C 1
ATOM 2090 O O . GLU A 1 260 ? 24.819 3.078 -20.462 1.00 95.94 260 GLU A O 1
ATOM 2095 N N . LEU A 1 261 ? 23.917 3.975 -22.333 1.00 95.31 261 LEU A N 1
ATOM 2096 C CA . LEU A 1 261 ? 23.242 2.783 -22.837 1.00 95.31 261 LEU A CA 1
ATOM 2097 C C . LEU A 1 261 ? 23.974 2.312 -24.086 1.00 95.31 261 LEU A C 1
ATOM 2099 O O . LEU A 1 261 ? 24.234 3.100 -24.992 1.00 95.31 261 LEU A O 1
ATOM 2103 N N . MET A 1 262 ? 24.325 1.035 -24.143 1.00 96.75 262 MET A N 1
ATOM 2104 C CA . MET A 1 262 ? 25.134 0.493 -25.228 1.00 96.75 262 MET A CA 1
ATOM 2105 C C . MET A 1 262 ? 24.419 -0.710 -25.832 1.00 96.75 262 MET A C 1
ATOM 2107 O O . MET A 1 262 ? 23.915 -1.570 -25.108 1.00 96.75 262 MET A O 1
ATOM 2111 N N . TYR A 1 263 ? 24.376 -0.765 -27.159 1.00 97.25 263 TYR A N 1
ATOM 2112 C CA . TYR A 1 263 ? 23.852 -1.893 -27.919 1.00 97.25 263 TYR A CA 1
ATOM 2113 C C . TYR A 1 263 ? 24.961 -2.478 -28.781 1.00 97.25 263 TYR A C 1
ATOM 2115 O O . TYR A 1 263 ? 25.560 -1.756 -29.576 1.00 97.25 263 TYR A O 1
ATOM 2123 N N . ARG A 1 264 ? 25.204 -3.781 -28.654 1.00 97.12 264 ARG A N 1
ATOM 2124 C CA . ARG A 1 264 ? 26.137 -4.540 -29.488 1.00 97.12 264 ARG A CA 1
ATOM 2125 C C . ARG A 1 264 ? 25.347 -5.451 -30.419 1.00 97.12 264 ARG A C 1
ATOM 2127 O O . ARG A 1 264 ? 24.599 -6.304 -29.944 1.00 97.12 264 ARG A O 1
ATOM 2134 N N . CYS A 1 265 ? 25.531 -5.278 -31.723 1.00 96.88 265 CYS A N 1
ATOM 2135 C CA . CYS A 1 265 ? 24.867 -6.076 -32.746 1.00 96.88 265 CYS A CA 1
ATOM 2136 C C . CYS A 1 265 ? 25.321 -7.540 -32.675 1.00 96.88 265 CYS A C 1
ATOM 2138 O O . CYS A 1 265 ? 26.508 -7.830 -32.500 1.00 96.88 265 CYS A O 1
ATOM 2140 N N . GLY A 1 266 ? 24.361 -8.457 -32.783 1.00 95.00 266 GLY A N 1
ATOM 2141 C CA . GLY A 1 266 ? 24.597 -9.896 -32.780 1.00 95.00 266 GLY A CA 1
ATOM 2142 C C . GLY A 1 266 ? 24.904 -10.426 -34.178 1.00 95.00 266 GLY A C 1
ATOM 2143 O O . GLY A 1 266 ? 25.177 -9.667 -35.106 1.00 95.00 266 GLY A O 1
ATOM 2144 N N . SER A 1 267 ? 24.822 -11.747 -34.329 1.00 93.94 267 SER A N 1
ATOM 2145 C CA . SER A 1 267 ? 25.061 -12.446 -35.603 1.00 93.94 267 SER A CA 1
ATOM 2146 C C . SER A 1 267 ? 24.146 -12.003 -36.756 1.00 93.94 267 SER A C 1
ATOM 2148 O O . SER A 1 267 ? 24.483 -12.180 -37.926 1.00 93.94 267 SER A O 1
ATOM 2150 N N . VAL A 1 268 ? 22.978 -11.427 -36.450 1.00 92.12 268 VAL A N 1
ATOM 2151 C CA . VAL A 1 268 ? 22.054 -10.871 -37.441 1.00 92.12 268 VAL A CA 1
ATOM 2152 C C . VAL A 1 268 ? 22.333 -9.379 -37.597 1.00 92.12 268 VAL A C 1
ATOM 2154 O O . VAL A 1 268 ? 22.046 -8.587 -36.703 1.00 92.12 268 VAL A O 1
ATOM 2157 N N . ALA A 1 269 ? 22.864 -8.998 -38.759 1.00 93.25 269 ALA A N 1
ATOM 2158 C CA . ALA A 1 269 ? 23.154 -7.605 -39.082 1.00 93.25 269 ALA A CA 1
ATOM 2159 C C . ALA A 1 269 ? 21.877 -6.750 -39.148 1.00 93.25 269 ALA A C 1
ATOM 2161 O O . ALA A 1 269 ? 20.916 -7.106 -39.838 1.00 93.25 269 ALA A O 1
ATOM 2162 N N . LEU A 1 270 ? 21.902 -5.581 -38.507 1.00 95.12 270 LEU A N 1
ATOM 2163 C CA . LEU A 1 270 ? 20.821 -4.598 -38.575 1.00 95.12 270 LEU A CA 1
ATOM 2164 C C . LEU A 1 270 ? 21.087 -3.613 -39.714 1.00 95.12 270 LEU A C 1
ATOM 2166 O O . LEU A 1 270 ? 22.136 -2.975 -39.767 1.00 95.12 270 LEU A O 1
ATOM 2170 N N . ARG A 1 27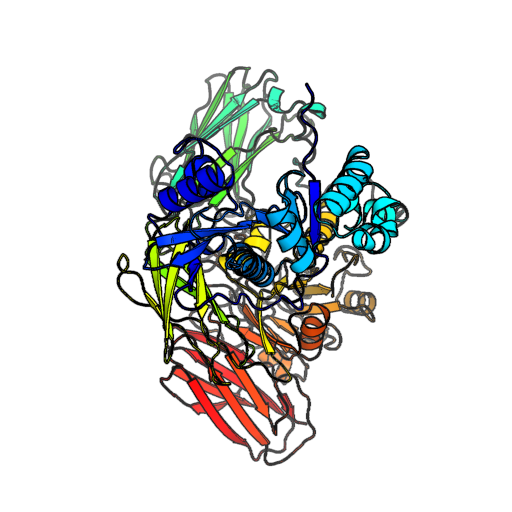1 ? 20.142 -3.484 -40.645 1.00 94.31 271 ARG A N 1
ATOM 2171 C CA . ARG A 1 271 ? 20.288 -2.652 -41.852 1.00 94.31 271 ARG A CA 1
ATOM 2172 C C . ARG A 1 271 ? 19.481 -1.361 -41.740 1.00 94.31 271 ARG A C 1
ATOM 2174 O O . ARG A 1 271 ? 18.683 -1.197 -40.821 1.00 94.31 271 ARG A O 1
ATOM 2181 N N . ARG A 1 272 ? 19.654 -0.456 -42.708 1.00 95.06 272 ARG A N 1
ATOM 2182 C CA . ARG A 1 272 ? 18.817 0.743 -42.862 1.00 95.06 272 ARG A CA 1
ATOM 2183 C C . ARG A 1 272 ? 17.326 0.432 -42.660 1.00 95.06 272 ARG A C 1
ATOM 2185 O O . ARG A 1 272 ? 16.779 -0.449 -43.319 1.00 95.06 272 ARG A O 1
ATOM 2192 N N . GLY A 1 273 ? 16.683 1.201 -41.785 1.00 90.12 273 GLY A N 1
ATOM 2193 C CA . GLY A 1 273 ? 15.289 1.030 -41.373 1.00 90.12 273 GLY A CA 1
ATOM 2194 C C . GLY A 1 273 ? 15.117 0.284 -40.048 1.00 90.12 273 GLY A C 1
ATOM 2195 O O . GLY A 1 273 ? 14.092 0.480 -39.400 1.00 90.12 273 GLY A O 1
ATOM 2196 N N . ALA A 1 274 ? 16.110 -0.498 -39.613 1.00 94.00 274 ALA A N 1
ATOM 2197 C CA . ALA A 1 274 ? 16.095 -1.137 -38.302 1.00 94.00 274 ALA A CA 1
ATOM 2198 C C . ALA A 1 274 ? 16.221 -0.102 -37.174 1.00 94.00 274 ALA A C 1
ATOM 2200 O O . ALA A 1 274 ? 16.883 0.933 -37.329 1.00 94.00 274 ALA A O 1
ATOM 2201 N N . SER A 1 275 ? 15.630 -0.396 -36.020 1.00 93.31 275 SER A N 1
ATOM 2202 C CA . SER A 1 275 ? 15.744 0.433 -34.820 1.00 93.31 275 SER A CA 1
ATOM 2203 C C . SER A 1 275 ? 15.907 -0.387 -33.552 1.00 93.31 275 SER A C 1
ATOM 2205 O O . SER A 1 275 ? 15.364 -1.482 -33.433 1.00 93.31 275 SER A O 1
ATOM 2207 N N . VAL A 1 276 ? 16.614 0.186 -32.584 1.00 93.31 276 VAL A N 1
ATOM 2208 C CA . VAL A 1 276 ? 16.767 -0.355 -31.233 1.00 93.31 276 VAL A CA 1
ATOM 2209 C C . VAL A 1 276 ? 16.230 0.672 -30.250 1.00 93.31 276 VAL A C 1
ATOM 2211 O O . VAL A 1 276 ? 16.636 1.833 -30.288 1.00 93.31 276 VAL A O 1
ATOM 2214 N N . LEU A 1 277 ? 15.341 0.241 -29.361 1.00 90.38 277 LEU A N 1
ATOM 2215 C CA . LEU A 1 277 ? 14.717 1.069 -28.340 1.00 90.38 277 LEU A CA 1
ATOM 2216 C C . LEU A 1 277 ? 14.961 0.472 -26.953 1.00 90.38 277 LEU A C 1
ATOM 2218 O O . LEU A 1 277 ? 14.559 -0.653 -26.667 1.00 90.38 277 LEU A O 1
ATOM 2222 N N . PHE A 1 278 ? 15.581 1.249 -26.074 1.00 89.19 278 PHE A N 1
ATOM 2223 C CA . PHE A 1 278 ? 15.641 1.006 -24.640 1.00 89.19 278 PHE A CA 1
ATOM 2224 C C . PHE A 1 278 ? 14.364 1.570 -24.021 1.00 89.19 278 PHE A C 1
ATOM 2226 O O . PHE A 1 278 ? 14.253 2.763 -23.734 1.00 89.19 278 PHE A O 1
ATOM 2233 N N . TRP A 1 279 ? 13.372 0.703 -23.883 1.00 82.44 279 TRP A N 1
ATOM 2234 C CA . TRP A 1 279 ? 12.040 1.033 -23.407 1.00 82.44 279 TRP A CA 1
ATOM 2235 C C . TRP A 1 279 ? 11.939 0.858 -21.895 1.00 82.44 279 TRP A C 1
ATOM 2237 O O . TRP A 1 279 ? 12.294 -0.195 -21.363 1.00 82.44 279 TRP A O 1
ATOM 2247 N N . MET A 1 280 ? 11.417 1.868 -21.206 1.00 76.94 280 MET A N 1
ATOM 2248 C CA . MET A 1 280 ? 11.213 1.833 -19.761 1.00 76.94 280 MET A CA 1
ATOM 2249 C C . MET A 1 280 ? 9.716 1.715 -19.447 1.00 76.94 280 MET A C 1
ATOM 2251 O O . MET A 1 280 ? 8.931 2.530 -19.937 1.00 76.94 280 MET A O 1
ATOM 2255 N N . PRO A 1 281 ? 9.305 0.733 -18.629 1.00 64.56 281 PRO A N 1
ATOM 2256 C CA . PRO A 1 281 ? 7.964 0.691 -18.065 1.00 64.56 281 PRO A CA 1
ATOM 2257 C C . PRO A 1 281 ? 7.806 1.796 -17.014 1.00 64.56 281 PRO A C 1
ATOM 2259 O O . PRO A 1 281 ? 8.718 2.035 -16.223 1.00 64.56 281 PRO A O 1
ATOM 2262 N N . GLY A 1 282 ? 6.641 2.437 -16.979 1.00 63.53 282 GLY A N 1
ATOM 2263 C CA . GLY A 1 282 ? 6.339 3.558 -16.093 1.00 63.53 282 GLY A CA 1
ATOM 2264 C C . GLY A 1 282 ? 5.773 4.749 -16.863 1.00 63.53 282 GLY A C 1
ATOM 2265 O O . GLY A 1 282 ? 6.134 4.991 -18.012 1.00 63.53 282 GLY A O 1
ATOM 2266 N N . GLN A 1 283 ? 4.912 5.531 -16.212 1.00 62.00 283 GLN A N 1
ATOM 2267 C CA . GLN A 1 283 ? 4.420 6.802 -16.757 1.00 62.00 283 GLN A CA 1
ATOM 2268 C C . GLN A 1 283 ? 5.366 7.992 -16.500 1.00 62.00 283 GLN A C 1
ATOM 2270 O O . GLN A 1 283 ? 5.073 9.103 -16.934 1.00 62.00 283 GLN A O 1
ATOM 2275 N N . GLY A 1 284 ? 6.490 7.773 -15.804 1.00 62.28 284 GLY A N 1
ATOM 2276 C CA . GLY A 1 284 ? 7.496 8.790 -15.487 1.00 62.28 284 GLY A CA 1
ATOM 2277 C C . GLY A 1 284 ? 8.909 8.371 -15.901 1.00 62.28 284 GLY A C 1
ATOM 2278 O O . GLY A 1 284 ? 9.188 7.193 -16.114 1.00 62.28 284 GLY A O 1
ATOM 2279 N N . SER A 1 285 ? 9.818 9.342 -16.012 1.00 66.81 285 SER A N 1
ATOM 2280 C CA . SER A 1 285 ? 11.213 9.082 -16.391 1.00 66.81 285 SER A CA 1
ATOM 2281 C C . SER A 1 285 ? 12.054 8.522 -15.228 1.00 66.81 285 SER A C 1
ATOM 2283 O O . SER A 1 285 ? 11.690 8.655 -14.058 1.00 66.81 285 SER A O 1
ATOM 2285 N N . LEU A 1 286 ? 13.223 7.943 -15.535 1.00 76.06 286 LEU A N 1
ATOM 2286 C CA . LEU A 1 286 ? 14.212 7.500 -14.536 1.00 76.06 286 LEU A CA 1
ATOM 2287 C C . LEU A 1 286 ? 14.922 8.635 -13.794 1.00 76.06 286 LEU A C 1
ATOM 2289 O O . LEU A 1 286 ? 15.801 8.362 -12.977 1.00 76.06 286 LEU A O 1
ATOM 2293 N N . GLY A 1 287 ? 14.572 9.885 -14.077 1.00 81.81 287 GLY A N 1
ATOM 2294 C CA . GLY A 1 287 ? 15.249 11.056 -13.552 1.00 81.81 287 GLY A CA 1
ATOM 2295 C C . GLY A 1 287 ? 14.905 12.310 -14.349 1.00 81.81 287 GLY A C 1
ATOM 2296 O O . GLY A 1 287 ? 13.739 12.701 -14.442 1.00 81.81 287 GLY A O 1
ATOM 2297 N N . ALA A 1 288 ? 15.914 12.932 -14.954 1.00 82.88 288 ALA A N 1
ATOM 2298 C CA . ALA A 1 288 ? 15.692 13.917 -16.004 1.00 82.88 288 ALA A CA 1
ATOM 2299 C C . ALA A 1 288 ? 15.086 13.256 -17.248 1.00 82.88 288 ALA A C 1
ATOM 2301 O O . ALA A 1 288 ? 15.489 12.162 -17.646 1.00 82.88 288 ALA A O 1
ATOM 2302 N N . ALA A 1 289 ? 14.145 13.951 -17.891 1.00 79.94 289 ALA A N 1
ATOM 2303 C CA . ALA A 1 289 ? 13.602 13.519 -19.170 1.00 79.94 289 ALA A CA 1
ATOM 2304 C C . ALA A 1 289 ? 14.732 13.476 -20.220 1.00 79.94 289 ALA A C 1
ATOM 2306 O O . ALA A 1 289 ? 15.380 14.501 -20.448 1.00 79.94 289 ALA A O 1
ATOM 2307 N N . PRO A 1 290 ? 14.989 12.323 -20.862 1.00 81.81 290 PRO A N 1
ATOM 2308 C CA . PRO A 1 290 ? 15.931 12.246 -21.968 1.00 81.81 290 PRO A CA 1
ATOM 2309 C C . PRO A 1 290 ? 15.495 13.155 -23.124 1.00 81.81 290 PRO A C 1
ATOM 2311 O O . PRO A 1 290 ? 14.300 13.271 -23.407 1.00 81.81 290 PRO A O 1
ATOM 2314 N N . GLN A 1 291 ? 16.451 13.802 -23.790 1.00 86.94 291 GLN A N 1
ATOM 2315 C CA . GLN A 1 291 ? 16.174 14.746 -24.877 1.00 86.94 291 GLN A CA 1
ATOM 2316 C C . GLN A 1 291 ? 17.373 14.923 -25.823 1.00 86.94 291 GLN A C 1
ATOM 2318 O O . GLN A 1 291 ? 18.500 14.579 -25.478 1.00 86.94 291 GLN A O 1
ATOM 2323 N N . VAL A 1 292 ? 17.130 15.446 -27.028 1.00 88.06 292 VAL A N 1
ATOM 2324 C CA . VAL A 1 292 ? 18.152 15.717 -28.068 1.00 88.06 292 VAL A CA 1
ATOM 2325 C C . VAL A 1 292 ? 18.151 17.179 -28.530 1.00 88.06 292 VAL A C 1
ATOM 2327 O O . VAL A 1 292 ? 18.834 17.539 -29.485 1.00 88.06 292 VAL A O 1
ATOM 2330 N N . GLU A 1 293 ? 17.370 18.021 -27.862 1.00 85.69 293 GLU A N 1
ATOM 2331 C CA . GLU A 1 293 ? 17.027 19.379 -28.279 1.00 85.69 293 GLU A CA 1
ATOM 2332 C C . GLU A 1 293 ? 18.065 20.397 -27.789 1.00 85.69 293 GLU A C 1
ATOM 2334 O O . GLU A 1 293 ? 18.539 21.229 -28.561 1.00 85.69 293 GLU A O 1
ATOM 2339 N N . ASN A 1 294 ? 18.462 20.319 -26.513 1.00 86.00 294 ASN A N 1
ATOM 2340 C CA . ASN A 1 294 ? 19.329 21.315 -25.891 1.00 86.00 294 ASN A CA 1
ATOM 2341 C C . ASN A 1 294 ? 20.482 20.677 -25.093 1.00 86.00 294 ASN A C 1
ATOM 2343 O O . ASN A 1 294 ? 20.253 20.155 -24.001 1.00 86.00 294 ASN A O 1
ATOM 2347 N N . PRO A 1 295 ? 21.742 20.775 -25.554 1.00 90.56 295 PRO A N 1
ATOM 2348 C CA . PRO A 1 295 ? 22.891 20.202 -24.850 1.00 90.56 295 PRO A CA 1
ATOM 2349 C C . PRO A 1 295 ? 23.174 20.818 -23.475 1.00 90.56 295 PRO A C 1
ATOM 2351 O O . PRO A 1 295 ? 23.898 20.212 -22.685 1.00 90.56 295 PRO A O 1
ATOM 2354 N N . ALA A 1 296 ? 22.619 21.995 -23.175 1.00 89.94 296 ALA A N 1
ATOM 2355 C CA . ALA A 1 296 ? 22.753 22.651 -21.877 1.00 89.94 296 ALA A CA 1
ATOM 2356 C C . ALA A 1 296 ? 21.704 22.194 -20.848 1.00 89.94 296 ALA A C 1
ATOM 2358 O O . ALA A 1 296 ? 21.757 22.631 -19.699 1.00 89.94 296 ALA A O 1
ATOM 2359 N N . TRP A 1 297 ? 20.738 21.357 -21.238 1.00 86.62 297 TRP A N 1
ATOM 2360 C CA . TRP A 1 297 ? 19.708 20.844 -20.335 1.00 86.62 297 TRP A CA 1
ATOM 2361 C C . TRP A 1 297 ? 20.002 19.405 -19.896 1.00 86.62 297 TRP A C 1
ATOM 2363 O O . TRP A 1 297 ? 20.523 18.619 -20.698 1.00 86.62 297 TRP A O 1
ATOM 2373 N N . PRO A 1 298 ? 19.647 19.029 -18.651 1.00 86.31 298 PRO A N 1
ATOM 2374 C CA . PRO A 1 298 ? 19.812 17.664 -18.165 1.00 86.31 298 PRO A CA 1
ATOM 2375 C C . PRO A 1 298 ? 19.186 16.625 -19.101 1.00 86.31 298 PRO A C 1
ATOM 2377 O O . PRO A 1 298 ? 18.205 16.901 -19.793 1.00 86.31 298 PRO A O 1
ATOM 2380 N N . GLY A 1 299 ? 19.757 15.421 -19.128 1.00 87.62 299 GLY A N 1
ATOM 2381 C CA . GLY A 1 299 ? 19.245 14.328 -19.962 1.00 87.62 299 GLY A CA 1
ATOM 2382 C C . GLY A 1 299 ? 19.534 14.440 -21.460 1.00 87.62 299 GLY A C 1
ATOM 2383 O O . GLY A 1 299 ? 19.016 13.621 -22.218 1.00 87.62 299 GLY A O 1
ATOM 2384 N N . TYR A 1 300 ? 20.378 15.386 -21.897 1.00 91.31 300 TYR A N 1
ATOM 2385 C CA . TYR A 1 300 ? 20.811 15.460 -23.296 1.00 91.31 300 TYR A CA 1
ATOM 2386 C C . TYR A 1 300 ? 21.508 14.171 -23.747 1.00 91.31 300 TYR A C 1
ATOM 2388 O O . TYR A 1 300 ? 22.407 13.676 -23.059 1.00 91.31 300 TYR A O 1
ATOM 2396 N N . ILE A 1 301 ? 21.104 13.642 -24.901 1.00 93.06 301 ILE A N 1
ATOM 2397 C CA . ILE A 1 301 ? 21.614 12.392 -25.461 1.00 93.06 301 ILE A CA 1
ATOM 2398 C C . ILE A 1 301 ? 22.638 12.697 -26.554 1.00 93.06 301 ILE A C 1
ATOM 2400 O O . ILE A 1 301 ? 22.363 13.412 -27.516 1.00 93.06 301 ILE A O 1
ATOM 2404 N N . GLN A 1 302 ? 23.808 12.081 -26.435 1.00 94.81 302 GLN A N 1
ATOM 2405 C CA . GLN A 1 302 ? 24.829 12.025 -27.474 1.00 94.81 302 GLN A CA 1
ATOM 2406 C C . GLN A 1 302 ? 24.983 10.579 -27.929 1.00 94.81 302 GLN A C 1
ATOM 2408 O O . GLN A 1 302 ? 24.996 9.676 -27.095 1.00 94.81 302 GLN A O 1
ATOM 2413 N N . ALA A 1 303 ? 25.114 10.353 -29.233 1.00 95.88 303 ALA A N 1
ATOM 2414 C CA . ALA A 1 303 ? 25.278 9.014 -29.777 1.00 95.88 303 ALA A CA 1
ATOM 2415 C C . ALA A 1 303 ? 26.623 8.850 -30.489 1.00 95.88 303 ALA A C 1
ATOM 2417 O O . ALA A 1 303 ? 27.070 9.743 -31.206 1.00 95.88 303 ALA A O 1
ATOM 2418 N N . GLU A 1 304 ? 27.239 7.689 -30.304 1.00 96.94 304 GLU A N 1
ATOM 2419 C CA . GLU A 1 304 ? 28.422 7.233 -31.028 1.00 96.94 304 GLU A CA 1
ATOM 2420 C C . GLU A 1 304 ? 28.075 5.917 -31.730 1.00 96.94 304 GLU A C 1
ATOM 2422 O O . GLU A 1 304 ? 27.552 4.990 -31.108 1.00 96.94 304 GLU A O 1
ATOM 2427 N N . ALA A 1 305 ? 28.344 5.844 -33.031 1.00 96.31 305 ALA A N 1
ATOM 2428 C CA . ALA A 1 305 ? 28.090 4.686 -33.881 1.00 96.31 305 ALA A CA 1
ATOM 2429 C C . ALA A 1 305 ? 29.353 4.352 -34.690 1.00 96.31 305 ALA A C 1
ATOM 2431 O O . ALA A 1 305 ? 30.186 5.238 -34.912 1.00 96.31 305 ALA A O 1
ATOM 2432 N N . PRO A 1 306 ? 29.529 3.097 -35.137 1.00 95.56 306 PRO A N 1
ATOM 2433 C CA . PRO A 1 306 ? 30.650 2.744 -35.996 1.00 95.56 306 PRO A CA 1
ATOM 2434 C C . PRO A 1 306 ? 30.560 3.488 -37.342 1.00 95.56 306 PRO A C 1
ATOM 2436 O O . PRO A 1 306 ? 29.458 3.777 -37.812 1.00 95.56 306 PRO A O 1
ATOM 2439 N N . PRO A 1 307 ? 31.691 3.726 -38.034 1.00 93.69 307 PRO A N 1
ATOM 2440 C CA . PRO A 1 307 ? 31.690 4.394 -39.341 1.00 93.69 307 PRO A CA 1
ATOM 2441 C C . PRO A 1 307 ? 30.850 3.690 -40.423 1.00 93.69 307 PRO A C 1
ATOM 2443 O O . PRO A 1 307 ? 30.525 4.299 -41.438 1.00 93.69 307 PRO A O 1
ATOM 2446 N N . SER A 1 308 ? 30.520 2.408 -40.226 1.00 90.81 308 SER A N 1
ATOM 2447 C CA . SER A 1 308 ? 29.675 1.582 -41.098 1.00 90.81 308 SER A CA 1
ATOM 2448 C C . SER A 1 308 ? 28.181 1.934 -41.050 1.00 90.81 308 SER A C 1
ATOM 2450 O O . SER A 1 308 ? 27.437 1.477 -41.924 1.00 90.81 308 SER A O 1
ATOM 2452 N N . ALA A 1 309 ? 27.730 2.726 -40.069 1.00 94.38 309 ALA A N 1
ATOM 2453 C CA . ALA A 1 309 ? 26.319 3.037 -39.859 1.00 94.38 309 ALA A CA 1
ATOM 2454 C C . ALA A 1 309 ? 26.082 4.518 -39.525 1.00 94.38 309 ALA A C 1
ATOM 2456 O O . ALA A 1 309 ? 26.614 5.052 -38.554 1.00 94.38 309 ALA A O 1
ATOM 2457 N N . GLY A 1 310 ? 25.197 5.160 -40.287 1.00 95.44 310 GLY A N 1
ATOM 2458 C CA . GLY A 1 310 ? 24.590 6.435 -39.916 1.00 95.44 310 GLY A CA 1
ATOM 2459 C C . GLY A 1 310 ? 23.314 6.192 -39.114 1.00 95.44 310 GLY A C 1
ATOM 2460 O O . GLY A 1 310 ? 22.456 5.407 -39.535 1.00 95.44 310 GLY A O 1
ATOM 2461 N N . ILE A 1 311 ? 23.173 6.866 -37.970 1.00 96.50 311 ILE A N 1
ATOM 2462 C CA . ILE A 1 311 ? 22.031 6.695 -37.064 1.00 96.50 311 ILE A CA 1
ATOM 2463 C C . ILE A 1 311 ? 21.284 8.004 -36.794 1.00 96.50 311 ILE A C 1
ATOM 2465 O O . ILE A 1 311 ? 21.863 9.086 -36.770 1.00 96.50 311 ILE A O 1
ATOM 2469 N N . GLU A 1 312 ? 19.989 7.872 -36.541 1.00 94.88 312 GLU A N 1
ATOM 2470 C CA . GLU A 1 312 ? 19.109 8.897 -35.981 1.00 94.88 312 GLU A CA 1
ATOM 2471 C C . GLU A 1 312 ? 18.775 8.499 -34.537 1.00 94.88 312 GLU A C 1
ATOM 2473 O O . GLU A 1 312 ? 18.382 7.356 -34.298 1.00 94.88 312 GLU A O 1
ATOM 2478 N N . ILE A 1 313 ? 18.927 9.408 -33.569 1.00 92.50 313 ILE A N 1
ATOM 2479 C CA . ILE A 1 313 ? 18.550 9.136 -32.173 1.00 92.50 313 ILE A CA 1
ATOM 2480 C C . ILE A 1 313 ? 17.025 9.106 -32.071 1.00 92.50 313 ILE A C 1
ATOM 2482 O O . ILE A 1 313 ? 16.342 10.030 -32.505 1.00 92.50 313 ILE A O 1
ATOM 2486 N N . LEU A 1 314 ? 16.498 8.056 -31.450 1.00 86.31 314 LEU A N 1
ATOM 2487 C CA . LEU A 1 314 ? 15.090 7.958 -31.097 1.00 86.31 314 LEU A CA 1
ATOM 2488 C C . LEU A 1 314 ? 14.919 8.399 -29.649 1.00 86.31 314 LEU A C 1
ATOM 2490 O O . LEU A 1 314 ? 15.514 7.830 -28.735 1.00 86.31 314 LEU A O 1
ATOM 2494 N N . CYS A 1 315 ? 14.079 9.401 -29.445 1.00 78.81 315 CYS A N 1
ATOM 2495 C CA . CYS A 1 315 ? 13.577 9.770 -28.135 1.00 78.81 315 CYS A CA 1
ATOM 2496 C C . CYS A 1 315 ? 12.054 9.671 -28.204 1.00 78.81 315 CYS A C 1
ATOM 2498 O O . CYS A 1 315 ? 11.368 10.615 -28.594 1.00 78.81 315 CYS A O 1
ATOM 2500 N N . GLU A 1 316 ? 11.529 8.481 -27.910 1.00 68.56 316 GLU A N 1
ATOM 2501 C CA . GLU A 1 316 ? 10.094 8.263 -27.791 1.00 68.56 316 GLU A CA 1
ATOM 2502 C C . GLU A 1 316 ? 9.635 8.879 -26.473 1.00 68.56 316 GLU A C 1
ATOM 2504 O O . GLU A 1 316 ? 9.684 8.263 -25.410 1.00 68.56 316 GLU A O 1
ATOM 2509 N N . LYS A 1 317 ? 9.212 10.136 -26.555 1.00 57.66 317 LYS A N 1
ATOM 2510 C CA . LYS A 1 317 ? 8.327 10.743 -25.570 1.00 57.66 317 LYS A CA 1
ATOM 2511 C C . LYS A 1 317 ? 6.924 10.321 -25.994 1.00 57.66 317 LYS A C 1
ATOM 2513 O O . LYS A 1 317 ? 6.516 10.639 -27.115 1.00 57.66 317 LYS A O 1
ATOM 2518 N N . ASN A 1 318 ? 6.185 9.585 -25.163 1.00 46.03 318 ASN A N 1
ATOM 2519 C CA . ASN A 1 318 ? 4.762 9.439 -25.450 1.00 46.03 318 ASN A CA 1
ATOM 2520 C C . ASN A 1 318 ? 4.155 10.846 -25.554 1.00 46.03 318 ASN A C 1
ATOM 2522 O O . ASN A 1 318 ? 4.529 11.749 -24.800 1.00 46.03 318 ASN A O 1
ATOM 2526 N N . ARG A 1 319 ? 3.315 11.043 -26.577 1.00 40.00 319 ARG A N 1
ATOM 2527 C CA . ARG A 1 319 ? 2.786 12.360 -26.937 1.00 40.00 319 ARG A CA 1
ATOM 2528 C C . ARG A 1 319 ? 2.125 12.993 -25.720 1.00 40.00 319 ARG A C 1
ATOM 2530 O O . ARG A 1 319 ? 1.317 12.352 -25.056 1.00 40.00 319 ARG A O 1
ATOM 2537 N N . LEU A 1 320 ? 2.492 14.249 -25.481 1.00 36.03 320 LEU A N 1
ATOM 2538 C CA . LEU A 1 320 ? 1.865 15.168 -24.543 1.00 36.03 320 LEU A CA 1
ATOM 2539 C C . LEU A 1 320 ? 0.351 14.926 -24.457 1.00 36.03 320 LEU A C 1
ATOM 2541 O O . LEU A 1 320 ? -0.392 15.294 -25.365 1.00 36.03 320 LEU A O 1
ATOM 2545 N N . LEU A 1 321 ? -0.119 14.410 -23.323 1.00 36.22 321 LEU A N 1
ATOM 2546 C CA . LEU A 1 321 ? -1.386 14.891 -22.793 1.00 36.22 321 LEU A CA 1
ATOM 2547 C C . LEU A 1 321 ? -1.089 16.293 -22.263 1.00 36.22 321 LEU A C 1
ATOM 2549 O O . LEU A 1 321 ? -0.769 16.486 -21.093 1.00 36.22 321 LEU A O 1
ATOM 2553 N N . SER A 1 322 ? -1.129 17.279 -23.163 1.00 33.62 322 SER A N 1
ATOM 2554 C CA . SER A 1 322 ? -1.239 18.678 -22.770 1.00 33.62 322 SER A CA 1
ATOM 2555 C C . SER A 1 322 ? -2.553 18.804 -22.006 1.00 33.62 322 SER A C 1
ATOM 2557 O O . SER A 1 322 ? -3.625 18.969 -22.591 1.00 33.62 322 SER A O 1
ATOM 2559 N N . LEU A 1 323 ? -2.484 18.656 -20.681 1.00 38.59 323 LEU A N 1
ATOM 2560 C CA . LEU A 1 323 ? -3.643 18.809 -19.805 1.00 38.59 323 LEU A CA 1
ATOM 2561 C C . LEU A 1 323 ? -4.253 20.213 -19.952 1.00 38.59 323 LEU A C 1
ATOM 2563 O O . LEU A 1 323 ? -5.418 20.400 -19.645 1.00 38.59 323 LEU A O 1
ATOM 2567 N N . GLU A 1 324 ? -3.518 21.198 -20.476 1.00 35.91 324 GLU A N 1
ATOM 2568 C CA . GLU A 1 324 ? -4.036 22.554 -20.667 1.00 35.91 324 GLU A CA 1
ATOM 2569 C C . GLU A 1 324 ? -4.955 22.735 -21.886 1.00 35.91 324 GLU A C 1
ATOM 2571 O O . GLU A 1 324 ? -5.649 23.751 -21.935 1.00 35.91 324 GLU A O 1
ATOM 2576 N N . ARG A 1 325 ? -4.959 21.835 -22.887 1.00 31.97 325 ARG A N 1
ATOM 2577 C CA . ARG A 1 325 ? -5.654 22.116 -24.166 1.00 31.97 325 ARG A CA 1
ATOM 2578 C C . ARG A 1 325 ? -6.483 21.000 -24.791 1.00 31.97 325 ARG A C 1
ATOM 2580 O O . ARG A 1 325 ? -7.084 21.264 -25.825 1.00 31.97 325 ARG A O 1
ATOM 2587 N N . GLY A 1 326 ? -6.520 19.784 -24.247 1.00 37.09 326 GLY A N 1
ATOM 2588 C CA . GLY A 1 326 ? -7.360 18.704 -24.803 1.00 37.09 326 GLY A CA 1
ATOM 2589 C C . GLY A 1 326 ? -7.023 18.273 -26.247 1.00 37.09 326 GLY A C 1
ATOM 2590 O O . GLY A 1 326 ? -7.626 17.339 -26.768 1.00 37.09 326 GLY A O 1
ATOM 2591 N N . GLU A 1 327 ? -6.030 18.891 -26.891 1.00 30.80 327 GLU A N 1
ATOM 2592 C CA . GLU A 1 327 ? -5.511 18.528 -28.205 1.00 30.80 327 GLU A CA 1
ATOM 2593 C C . GLU A 1 327 ? -4.172 17.804 -28.064 1.00 30.80 327 GLU A C 1
ATOM 2595 O O . GLU A 1 327 ? -3.346 18.147 -27.222 1.00 30.80 327 GLU A O 1
ATOM 2600 N N . ASN A 1 328 ? -3.947 16.825 -28.940 1.00 35.50 328 ASN A N 1
ATOM 2601 C CA . ASN A 1 328 ? -2.674 16.134 -29.131 1.00 35.50 328 ASN A CA 1
ATOM 2602 C C . ASN A 1 328 ? -1.681 17.125 -29.781 1.00 35.50 328 ASN A C 1
ATOM 2604 O O . ASN A 1 328 ? -1.771 17.332 -30.998 1.00 35.50 328 ASN A O 1
ATOM 2608 N N . PRO A 1 329 ? -0.763 17.790 -29.050 1.00 32.53 329 PRO A N 1
ATOM 2609 C CA . PRO A 1 329 ? 0.083 18.804 -29.650 1.00 32.53 329 PRO A CA 1
ATOM 2610 C C . PRO A 1 329 ? 1.240 18.077 -30.327 1.00 32.53 329 PRO A C 1
ATOM 2612 O O . PRO A 1 329 ? 2.083 17.468 -29.674 1.00 32.53 329 PRO A O 1
ATOM 2615 N N . GLY A 1 330 ? 1.318 18.142 -31.651 1.00 32.06 330 GLY A N 1
ATOM 2616 C CA . GLY A 1 330 ? 2.506 17.725 -32.400 1.00 32.06 330 GLY A CA 1
ATOM 2617 C C . GLY A 1 330 ? 3.711 18.664 -32.206 1.00 32.06 330 GLY A C 1
ATOM 2618 O O . GLY A 1 330 ? 4.398 18.939 -33.184 1.00 32.06 330 GLY A O 1
ATOM 2619 N N . GLY A 1 331 ? 3.942 19.199 -30.998 1.00 36.69 331 GLY A N 1
ATOM 2620 C CA . GLY A 1 331 ? 4.981 20.189 -30.676 1.00 36.69 331 GLY A CA 1
ATOM 2621 C C . GLY A 1 331 ? 5.611 19.984 -29.288 1.00 36.69 331 GLY A C 1
ATOM 2622 O O . GLY A 1 331 ? 5.162 19.133 -28.528 1.00 36.69 331 GLY A O 1
ATOM 2623 N N . GLU A 1 332 ? 6.677 20.736 -28.982 1.00 36.75 332 GLU A N 1
ATOM 2624 C CA . GLU A 1 332 ? 7.477 20.591 -27.749 1.00 36.75 332 GLU A CA 1
ATOM 2625 C C . GLU A 1 332 ? 6.713 20.934 -26.448 1.00 36.75 332 GLU A C 1
ATOM 2627 O O . GLU A 1 332 ? 5.850 21.818 -26.469 1.00 36.75 332 GLU A O 1
ATOM 2632 N N . PRO A 1 333 ? 7.068 20.301 -25.304 1.00 36.81 333 PRO A N 1
ATOM 2633 C CA . PRO A 1 333 ? 6.475 20.590 -23.996 1.00 36.81 333 PRO A CA 1
ATOM 2634 C C . PRO A 1 333 ? 6.797 22.007 -23.509 1.00 36.81 333 PRO A C 1
ATOM 2636 O O . PRO A 1 333 ? 7.951 22.440 -23.548 1.00 36.81 333 PRO A O 1
ATOM 2639 N N . ARG A 1 334 ? 5.805 22.711 -22.960 1.00 39.34 334 ARG A N 1
ATOM 2640 C CA . ARG A 1 334 ? 5.996 23.995 -22.263 1.00 39.34 334 ARG A CA 1
ATOM 2641 C C . ARG A 1 334 ? 6.211 23.794 -20.756 1.00 39.34 334 ARG A C 1
ATOM 2643 O O . ARG A 1 334 ? 5.789 22.779 -20.200 1.00 39.34 334 ARG A O 1
ATOM 2650 N N . PRO A 1 335 ? 6.812 24.771 -20.048 1.00 33.34 335 PRO A N 1
ATOM 2651 C CA . PRO A 1 335 ? 6.877 24.747 -18.588 1.00 33.34 335 PRO A CA 1
ATOM 2652 C C . PRO A 1 335 ? 5.467 24.644 -17.980 1.00 33.34 335 PRO A C 1
ATOM 2654 O O . PRO A 1 335 ? 4.660 25.549 -18.170 1.00 33.34 335 PRO A O 1
ATOM 2657 N N . GLY A 1 336 ? 5.182 23.555 -17.258 1.00 36.41 336 GLY A N 1
ATOM 2658 C CA . GLY A 1 336 ? 3.881 23.297 -16.619 1.00 36.41 336 GLY A CA 1
ATOM 2659 C C . GLY A 1 336 ? 3.059 22.158 -17.236 1.00 36.41 336 GLY A C 1
ATOM 2660 O O . GLY A 1 336 ? 2.095 21.716 -16.614 1.00 36.41 336 GLY A O 1
ATOM 2661 N N . GLU A 1 337 ? 3.445 21.632 -18.403 1.00 39.09 337 GLU A N 1
ATOM 2662 C CA . GLU A 1 337 ? 2.755 20.495 -19.025 1.00 39.09 337 GLU A CA 1
ATOM 2663 C C . GLU A 1 337 ? 3.221 19.146 -18.451 1.00 39.09 337 GLU A C 1
ATOM 2665 O O . GLU A 1 337 ? 4.414 18.894 -18.267 1.00 39.09 337 GLU A O 1
ATOM 2670 N N . LEU A 1 338 ? 2.259 18.261 -18.170 1.00 40.34 338 LEU A N 1
ATOM 2671 C CA . LEU A 1 338 ? 2.507 16.922 -17.644 1.00 40.34 338 LEU A CA 1
ATOM 2672 C C . LEU A 1 338 ? 2.899 15.978 -18.788 1.00 40.34 338 LEU A C 1
ATOM 2674 O O . LEU A 1 338 ? 2.080 15.649 -19.644 1.00 40.34 338 LEU A O 1
ATOM 2678 N N . VAL A 1 339 ? 4.146 15.514 -18.799 1.00 41.97 339 VAL A N 1
ATOM 2679 C CA . VAL A 1 339 ? 4.567 14.426 -19.691 1.00 41.97 339 VAL A CA 1
ATOM 2680 C C . VAL A 1 339 ? 4.190 13.108 -19.017 1.00 41.97 339 VAL A C 1
ATOM 2682 O O . VAL A 1 339 ? 4.806 12.733 -18.022 1.00 41.97 339 VAL A O 1
ATOM 2685 N N . VAL A 1 340 ? 3.165 12.430 -19.537 1.00 43.03 340 VAL A N 1
ATOM 2686 C CA . VAL A 1 340 ? 2.688 11.134 -19.029 1.00 43.03 340 VAL A CA 1
ATOM 2687 C C . VAL A 1 340 ? 2.894 10.074 -20.103 1.00 43.03 340 VAL A C 1
ATOM 2689 O O . VAL A 1 340 ? 2.318 10.155 -21.187 1.00 43.03 340 VAL A O 1
ATOM 2692 N N . GLY A 1 341 ? 3.715 9.068 -19.804 1.00 47.22 341 GLY A N 1
ATOM 2693 C CA . GLY A 1 341 ? 3.833 7.865 -20.626 1.00 47.22 341 GLY A CA 1
ATOM 2694 C C . GLY A 1 341 ? 5.231 7.242 -20.632 1.00 47.22 341 GLY A C 1
ATOM 2695 O O . GLY A 1 341 ? 6.185 7.868 -20.168 1.00 47.22 341 GLY A O 1
ATOM 2696 N N . PRO A 1 342 ? 5.362 6.010 -21.160 1.00 47.72 342 PRO A N 1
ATOM 2697 C CA . PRO A 1 342 ? 6.645 5.342 -21.309 1.00 47.72 342 PRO A CA 1
ATOM 2698 C C . PRO A 1 342 ? 7.611 6.201 -22.118 1.00 47.72 342 PRO A C 1
ATOM 2700 O O . PRO A 1 342 ? 7.264 6.749 -23.166 1.00 47.72 342 PRO A O 1
ATOM 2703 N N . ILE A 1 343 ? 8.837 6.288 -21.616 1.00 63.75 343 ILE A N 1
ATOM 2704 C CA . ILE A 1 343 ? 9.938 6.975 -22.277 1.00 63.75 343 ILE A CA 1
ATOM 2705 C C . ILE A 1 343 ? 10.848 5.906 -22.869 1.00 63.75 343 ILE A C 1
ATOM 2707 O O . ILE A 1 343 ? 11.338 5.022 -22.161 1.00 63.75 343 ILE A O 1
ATOM 2711 N N . GLY A 1 344 ? 11.058 5.980 -24.179 1.00 76.81 344 GLY A N 1
ATOM 2712 C CA . GLY A 1 344 ? 12.002 5.140 -24.900 1.00 76.81 344 GLY A CA 1
ATOM 2713 C C . GLY A 1 344 ? 13.175 5.970 -25.406 1.00 76.81 344 GLY A C 1
ATOM 2714 O O . GLY A 1 344 ? 12.983 7.006 -26.038 1.00 76.81 344 GLY A O 1
ATOM 2715 N N . VAL A 1 345 ? 14.400 5.518 -25.154 1.00 87.31 345 VAL A N 1
ATOM 2716 C CA . VAL A 1 345 ? 15.613 6.103 -25.748 1.00 87.31 345 VAL A CA 1
ATOM 2717 C C . VAL A 1 345 ? 16.229 5.067 -26.666 1.00 87.31 345 VAL A C 1
ATOM 2719 O O . VAL A 1 345 ? 16.271 3.895 -26.320 1.00 87.31 345 VAL A O 1
ATOM 2722 N N . GLY A 1 346 ? 16.685 5.447 -27.848 1.00 92.62 346 GLY A N 1
ATOM 2723 C CA . GLY A 1 346 ? 17.139 4.479 -28.833 1.00 92.62 346 GLY A CA 1
ATOM 2724 C C . GLY A 1 346 ? 17.781 5.115 -30.048 1.00 92.62 346 GLY A C 1
ATOM 2725 O O . GLY A 1 346 ? 18.185 6.276 -30.028 1.00 92.62 346 GLY A O 1
ATOM 2726 N N . PHE A 1 347 ? 17.859 4.345 -31.125 1.00 95.00 347 PHE A N 1
ATOM 2727 C CA . PHE A 1 347 ? 18.335 4.827 -32.413 1.00 95.00 347 PHE A CA 1
ATOM 2728 C C . PHE A 1 347 ? 17.706 4.050 -33.572 1.00 95.00 347 PHE A C 1
ATOM 2730 O O . PHE A 1 347 ? 17.294 2.897 -33.426 1.00 95.00 347 PHE A O 1
ATOM 2737 N N . ARG A 1 348 ? 17.666 4.684 -34.742 1.00 95.00 348 ARG A N 1
ATOM 2738 C CA . ARG A 1 348 ? 17.307 4.085 -36.028 1.00 95.00 348 ARG A CA 1
ATOM 2739 C C . ARG A 1 348 ? 18.489 4.172 -36.978 1.00 95.00 348 ARG A C 1
ATOM 2741 O O . ARG A 1 348 ? 19.136 5.209 -37.065 1.00 95.00 348 ARG A O 1
ATOM 2748 N N . ILE A 1 349 ? 18.743 3.106 -37.728 1.00 96.31 349 ILE A N 1
ATOM 2749 C CA . ILE A 1 349 ? 19.759 3.104 -38.782 1.00 96.31 349 ILE A CA 1
ATOM 2750 C C . ILE A 1 349 ? 19.176 3.797 -40.013 1.00 96.31 349 ILE A C 1
ATOM 2752 O O . ILE A 1 349 ? 18.226 3.301 -40.626 1.00 96.31 349 ILE A O 1
ATOM 2756 N N . VAL A 1 350 ? 19.742 4.941 -40.387 1.00 96.38 350 VAL A N 1
ATOM 2757 C CA . VAL A 1 350 ? 19.308 5.731 -41.552 1.00 96.38 350 VAL A CA 1
ATOM 2758 C C . VAL A 1 350 ? 20.218 5.533 -42.761 1.00 96.38 350 VAL A C 1
ATOM 2760 O O . VAL A 1 350 ? 19.760 5.664 -43.897 1.00 96.38 350 VAL A O 1
ATOM 2763 N N . GLU A 1 351 ? 21.466 5.124 -42.531 1.00 95.44 351 GLU A N 1
ATOM 2764 C CA . GLU A 1 351 ? 22.461 4.835 -43.561 1.00 95.44 351 GLU A CA 1
ATOM 2765 C C . GLU A 1 351 ? 23.338 3.644 -43.145 1.00 95.44 351 GLU A C 1
ATOM 2767 O O . GLU A 1 351 ? 23.620 3.459 -41.963 1.00 95.44 351 GLU A O 1
ATOM 2772 N N . GLY A 1 352 ? 23.772 2.828 -44.108 1.00 95.25 352 GLY A N 1
ATOM 2773 C CA . GLY A 1 352 ? 24.650 1.687 -43.839 1.00 95.25 352 GLY A CA 1
ATOM 2774 C C . GLY A 1 352 ? 23.984 0.546 -43.057 1.00 95.25 352 GLY A C 1
ATOM 2775 O O . GLY A 1 352 ? 22.798 0.245 -43.253 1.00 95.25 352 GLY A O 1
ATOM 2776 N N . ALA A 1 353 ? 24.776 -0.139 -42.228 1.00 95.88 353 ALA A N 1
ATOM 2777 C CA . ALA A 1 353 ? 24.348 -1.275 -41.412 1.00 95.88 353 ALA A CA 1
ATOM 2778 C C . ALA A 1 353 ? 25.287 -1.495 -40.214 1.00 95.88 353 ALA A C 1
ATOM 2780 O O . ALA A 1 353 ? 26.471 -1.177 -40.292 1.00 95.88 353 ALA A O 1
ATOM 2781 N N . LEU A 1 354 ? 24.766 -2.098 -39.144 1.00 96.94 354 LEU A N 1
ATOM 2782 C CA . LEU A 1 354 ? 25.568 -2.646 -38.050 1.00 96.94 354 LEU A CA 1
ATOM 2783 C C . LEU A 1 354 ? 25.879 -4.117 -38.342 1.00 96.94 354 LEU A C 1
ATOM 2785 O O . LEU A 1 354 ? 24.963 -4.915 -38.566 1.00 96.94 354 LEU A O 1
ATOM 2789 N N . ALA A 1 355 ? 27.163 -4.464 -38.356 1.00 96.12 355 ALA A N 1
ATOM 2790 C CA . ALA A 1 355 ? 27.646 -5.834 -38.466 1.00 96.12 355 ALA A CA 1
ATOM 2791 C C . ALA A 1 355 ? 27.791 -6.487 -37.084 1.00 96.12 355 ALA A C 1
ATOM 2793 O O . ALA A 1 355 ? 27.755 -5.818 -36.055 1.00 96.12 355 ALA A O 1
ATOM 2794 N N . GLU A 1 356 ? 27.975 -7.805 -37.048 1.00 96.69 356 GLU A N 1
ATOM 2795 C CA . GLU A 1 356 ? 28.210 -8.523 -35.795 1.00 96.69 356 GLU A CA 1
ATOM 2796 C C . GLU A 1 356 ? 29.377 -7.910 -35.005 1.00 96.69 356 GLU A C 1
ATOM 2798 O O . GLU A 1 356 ? 30.471 -7.705 -35.529 1.00 96.69 356 GLU A O 1
ATOM 2803 N N . GLY A 1 357 ? 29.133 -7.611 -33.728 1.00 95.44 357 GLY A N 1
ATOM 2804 C CA . GLY A 1 357 ? 30.110 -6.995 -32.833 1.00 95.44 357 GLY A CA 1
ATOM 2805 C C . GLY A 1 357 ? 30.156 -5.465 -32.874 1.00 95.44 357 GLY A C 1
ATOM 2806 O O . GLY A 1 357 ? 30.669 -4.873 -31.916 1.00 95.44 357 GLY A O 1
ATOM 2807 N N . ASP A 1 358 ? 29.577 -4.821 -33.893 1.00 97.88 358 ASP A N 1
ATOM 2808 C CA . ASP A 1 358 ? 29.441 -3.364 -33.943 1.00 97.88 358 ASP A CA 1
ATOM 2809 C C . ASP A 1 358 ? 28.636 -2.862 -32.740 1.00 97.88 358 ASP A C 1
ATOM 2811 O O . ASP A 1 358 ? 27.675 -3.496 -32.298 1.00 97.88 358 ASP A O 1
ATOM 2815 N N . THR A 1 359 ? 29.038 -1.716 -32.187 1.00 97.75 359 THR A N 1
ATOM 2816 C CA . THR A 1 359 ? 28.441 -1.163 -30.966 1.00 97.75 359 THR A CA 1
ATOM 2817 C C . THR A 1 359 ? 27.985 0.274 -31.178 1.00 97.75 359 THR A C 1
ATOM 2819 O O . THR A 1 359 ? 28.766 1.105 -31.632 1.00 97.75 359 THR A O 1
ATOM 2822 N N . VAL A 1 360 ? 26.746 0.574 -30.788 1.00 98.25 360 VAL A N 1
ATOM 2823 C CA . VAL A 1 360 ? 26.222 1.941 -30.668 1.00 98.25 360 VAL A CA 1
ATOM 2824 C C . VAL A 1 360 ? 26.156 2.317 -29.191 1.00 98.25 360 VAL A C 1
ATOM 2826 O O . VAL A 1 360 ? 25.686 1.524 -28.373 1.00 98.25 360 VAL A O 1
ATOM 2829 N N . ARG A 1 361 ? 26.620 3.521 -28.847 1.00 98.06 361 ARG A N 1
ATOM 2830 C CA . ARG A 1 361 ? 26.626 4.069 -27.483 1.00 98.06 361 ARG A CA 1
ATOM 2831 C C . ARG A 1 361 ? 25.758 5.314 -27.429 1.00 98.06 361 ARG A C 1
ATOM 2833 O O . ARG A 1 361 ? 25.946 6.217 -28.233 1.00 98.06 361 ARG A O 1
ATOM 2840 N N . LEU A 1 362 ? 24.839 5.372 -26.474 1.00 96.44 362 LEU A N 1
ATOM 2841 C CA . LEU A 1 362 ? 24.010 6.535 -26.176 1.00 96.44 362 LEU A CA 1
ATOM 2842 C C . LEU A 1 362 ? 24.430 7.075 -24.806 1.00 96.44 362 LEU A C 1
ATOM 2844 O O . LEU A 1 362 ? 24.081 6.495 -23.779 1.00 96.44 362 LEU A O 1
ATOM 2848 N N . ALA A 1 363 ? 25.203 8.159 -24.785 1.00 96.44 363 ALA A N 1
ATOM 2849 C CA . ALA A 1 363 ? 25.598 8.858 -23.568 1.00 96.44 363 ALA A CA 1
ATOM 2850 C C . ALA A 1 363 ? 24.516 9.868 -23.171 1.00 96.44 363 ALA A C 1
ATOM 2852 O O . ALA A 1 363 ? 24.194 10.772 -23.939 1.00 96.44 363 ALA A O 1
ATOM 2853 N N . ILE A 1 364 ? 23.964 9.724 -21.968 1.00 93.31 364 ILE A N 1
ATOM 2854 C CA . ILE A 1 364 ? 22.811 10.484 -21.481 1.00 93.31 364 ILE A CA 1
ATOM 2855 C C . ILE A 1 364 ? 23.252 11.381 -20.325 1.00 93.31 364 ILE A C 1
ATOM 2857 O O . ILE A 1 364 ? 23.816 10.916 -19.333 1.00 93.31 364 ILE A O 1
ATOM 2861 N N . GLY A 1 365 ? 23.002 12.685 -20.464 1.00 93.12 365 GLY A N 1
ATOM 2862 C CA . GLY A 1 365 ? 23.319 13.699 -19.458 1.00 93.12 365 GLY A CA 1
ATOM 2863 C C . GLY A 1 365 ? 24.800 14.069 -19.356 1.00 93.12 365 GLY A C 1
ATOM 2864 O O . GLY A 1 365 ? 25.188 14.785 -18.442 1.00 93.12 365 GLY A O 1
ATOM 2865 N N . LYS A 1 366 ? 25.654 13.619 -20.284 1.00 94.94 366 LYS A N 1
ATOM 2866 C CA . LYS A 1 366 ? 27.113 13.834 -20.224 1.00 94.94 366 LYS A CA 1
ATOM 2867 C C . LYS A 1 366 ? 27.519 15.315 -20.153 1.00 94.94 366 LYS A C 1
ATOM 2869 O O . LYS A 1 366 ? 28.545 15.629 -19.558 1.00 94.94 366 LYS A O 1
ATOM 2874 N N . THR A 1 367 ? 26.735 16.212 -20.751 1.00 92.25 367 THR A N 1
ATOM 2875 C CA . THR A 1 367 ? 27.020 17.655 -20.827 1.00 92.25 367 THR A CA 1
ATOM 2876 C C . THR A 1 367 ? 26.428 18.471 -19.678 1.00 92.25 367 THR A C 1
ATOM 2878 O O . THR A 1 367 ? 27.047 19.442 -19.255 1.00 92.25 367 THR A O 1
ATOM 2881 N N . ALA A 1 368 ? 25.245 18.099 -19.185 1.00 90.44 368 ALA A N 1
ATOM 2882 C CA . ALA A 1 368 ? 24.445 18.916 -18.264 1.00 90.44 368 ALA A CA 1
ATOM 2883 C C . ALA A 1 368 ? 23.827 18.112 -17.103 1.00 90.44 368 ALA A C 1
ATOM 2885 O O . ALA A 1 368 ? 22.852 18.546 -16.493 1.00 90.44 368 ALA A O 1
ATOM 2886 N N . GLY A 1 369 ? 24.387 16.939 -16.809 1.00 92.25 369 GLY A N 1
ATOM 2887 C CA . GLY A 1 369 ? 23.926 16.062 -15.740 1.00 92.25 369 GLY A CA 1
ATOM 2888 C C . GLY A 1 369 ? 22.738 15.178 -16.124 1.00 92.25 369 GLY A C 1
ATOM 2889 O O . GLY A 1 369 ? 22.063 15.346 -17.148 1.00 92.25 369 GLY A O 1
ATOM 2890 N N . PHE A 1 370 ? 22.494 14.201 -15.263 1.00 92.38 370 PHE A N 1
ATOM 2891 C CA . PHE A 1 370 ? 21.306 13.367 -15.229 1.00 92.38 370 PHE A CA 1
ATOM 2892 C C . PHE A 1 370 ? 20.900 13.147 -13.758 1.00 92.38 370 PHE A C 1
ATOM 2894 O O . PHE A 1 370 ? 21.386 12.204 -13.125 1.00 92.38 370 PHE A O 1
ATOM 2901 N N . PRO A 1 371 ? 20.027 14.000 -13.184 1.00 91.06 371 PRO A N 1
ATOM 2902 C CA . PRO A 1 371 ? 19.465 13.776 -11.857 1.00 91.06 371 PRO A CA 1
ATOM 2903 C C . PRO A 1 371 ? 18.554 12.552 -11.890 1.00 91.06 371 PRO A C 1
ATOM 2905 O O . PRO A 1 371 ? 17.503 12.581 -12.523 1.00 91.06 371 PRO A O 1
ATOM 2908 N N . TRP A 1 372 ? 18.957 11.476 -11.221 1.00 91.38 372 TRP A N 1
ATOM 2909 C CA . TRP A 1 372 ? 18.189 10.239 -11.126 1.00 91.38 372 TRP A CA 1
ATOM 2910 C C . TRP A 1 372 ? 16.926 10.411 -10.278 1.00 91.38 372 TRP A C 1
ATOM 2912 O O . TRP A 1 372 ? 16.807 11.314 -9.449 1.00 91.38 372 TRP A O 1
ATOM 2922 N N . LYS A 1 373 ? 15.971 9.502 -10.470 1.00 88.69 373 LYS A N 1
ATOM 2923 C CA . LYS A 1 373 ? 14.720 9.434 -9.715 1.00 88.69 373 LYS A CA 1
ATOM 2924 C C . LYS A 1 373 ? 14.995 9.301 -8.212 1.00 88.69 373 LYS A C 1
ATOM 2926 O O . LYS A 1 373 ? 15.980 8.688 -7.792 1.00 88.69 373 LYS A O 1
ATOM 2931 N N . ARG A 1 374 ? 14.119 9.875 -7.386 1.00 91.12 374 ARG A N 1
ATOM 2932 C CA . ARG A 1 374 ? 14.242 9.883 -5.919 1.00 91.12 374 ARG A CA 1
ATOM 2933 C C . ARG A 1 374 ? 13.684 8.608 -5.294 1.00 91.12 374 ARG A C 1
ATOM 2935 O O . ARG A 1 374 ? 14.051 8.256 -4.177 1.00 91.12 374 ARG A O 1
ATOM 2942 N N . LEU A 1 375 ? 12.817 7.889 -6.003 1.00 89.69 375 LEU A N 1
ATOM 2943 C CA . LEU A 1 375 ? 12.318 6.590 -5.559 1.00 89.69 375 LEU A CA 1
ATOM 2944 C C . LEU A 1 375 ? 13.326 5.471 -5.837 1.00 89.69 375 LEU A C 1
ATOM 2946 O O . LEU A 1 375 ? 13.505 5.036 -6.979 1.00 89.69 375 LEU A O 1
ATOM 2950 N N . ALA A 1 376 ? 13.902 4.952 -4.755 1.00 91.31 376 ALA A N 1
ATOM 2951 C CA . ALA A 1 376 ? 14.724 3.753 -4.753 1.00 91.31 376 ALA A CA 1
ATOM 2952 C C . ALA A 1 376 ? 13.961 2.527 -5.276 1.00 91.31 376 ALA A C 1
ATOM 2954 O O . ALA A 1 376 ? 12.733 2.417 -5.161 1.00 91.31 376 ALA A O 1
ATOM 2955 N N . GLY A 1 377 ? 14.713 1.578 -5.815 1.00 88.75 377 GLY A N 1
ATOM 2956 C CA . GLY A 1 377 ? 14.207 0.313 -6.313 1.00 88.75 377 GLY A CA 1
ATOM 2957 C C . GLY A 1 377 ? 14.827 -0.091 -7.640 1.00 88.75 377 GLY A C 1
ATOM 2958 O O . GLY A 1 377 ? 15.644 0.609 -8.240 1.00 88.75 377 GLY A O 1
ATOM 2959 N N . ARG A 1 378 ? 14.401 -1.263 -8.098 1.00 87.38 378 ARG A N 1
ATOM 2960 C CA . ARG A 1 378 ? 14.828 -1.856 -9.357 1.00 87.38 378 ARG A CA 1
ATOM 2961 C C . ARG A 1 378 ? 14.168 -1.139 -10.535 1.00 87.38 378 ARG A C 1
ATOM 2963 O O . ARG A 1 378 ? 12.945 -1.037 -10.579 1.00 87.38 378 ARG A O 1
ATOM 2970 N N . LYS A 1 379 ? 14.973 -0.675 -11.488 1.00 85.94 379 LYS A N 1
ATOM 2971 C CA . LYS A 1 379 ? 14.536 -0.029 -12.728 1.00 85.94 379 LYS A CA 1
ATOM 2972 C C . LYS A 1 379 ? 14.964 -0.877 -13.916 1.00 85.94 379 LYS A C 1
ATOM 2974 O O . LYS A 1 379 ? 16.140 -1.210 -14.041 1.00 85.94 379 LYS A O 1
ATOM 2979 N N . GLU A 1 380 ? 14.003 -1.267 -14.744 1.00 83.38 380 GLU A N 1
ATOM 2980 C CA . GLU A 1 380 ? 14.238 -2.133 -15.899 1.00 83.38 380 GLU A CA 1
ATOM 2981 C C . GLU A 1 380 ? 14.152 -1.357 -17.211 1.00 83.38 380 GLU A C 1
ATOM 2983 O O . GLU A 1 380 ? 13.245 -0.548 -17.389 1.00 83.38 380 GLU A O 1
ATOM 2988 N N . PHE A 1 381 ? 15.024 -1.687 -18.162 1.00 84.56 381 PHE A N 1
ATOM 2989 C CA . PHE A 1 381 ? 14.845 -1.341 -19.567 1.00 84.56 381 PHE A CA 1
ATOM 2990 C C . PHE A 1 381 ? 14.602 -2.622 -20.360 1.00 84.56 381 PHE A C 1
ATOM 2992 O O . PHE A 1 381 ? 15.445 -3.526 -20.378 1.00 84.56 381 PHE A O 1
ATOM 2999 N N . LYS A 1 382 ? 13.470 -2.690 -21.059 1.00 84.44 382 LYS A N 1
ATOM 3000 C CA . LYS A 1 382 ? 13.269 -3.676 -22.119 1.00 84.44 382 LYS A CA 1
ATOM 3001 C C . LYS A 1 382 ? 13.954 -3.160 -23.373 1.00 84.44 382 LYS A C 1
ATOM 3003 O O . LYS A 1 382 ? 13.677 -2.052 -23.814 1.00 84.44 382 LYS A O 1
ATOM 3008 N N . VAL A 1 383 ? 14.822 -3.966 -23.966 1.00 88.56 383 VAL A N 1
ATOM 3009 C CA . VAL A 1 383 ? 15.473 -3.597 -25.225 1.00 88.56 383 VAL A CA 1
ATOM 3010 C C . VAL A 1 383 ? 14.681 -4.212 -26.365 1.00 88.56 383 VAL A C 1
ATOM 3012 O O . VAL A 1 383 ? 14.654 -5.432 -26.521 1.00 88.56 383 VAL A O 1
ATOM 3015 N N . ILE A 1 384 ? 13.981 -3.366 -27.112 1.00 88.06 384 ILE A N 1
ATOM 3016 C CA . ILE A 1 384 ? 13.147 -3.746 -28.248 1.00 88.06 384 ILE A CA 1
ATOM 3017 C C . ILE A 1 384 ? 13.947 -3.489 -29.519 1.00 88.06 384 ILE A C 1
ATOM 3019 O O . ILE A 1 384 ? 14.406 -2.375 -29.758 1.00 88.06 384 ILE A O 1
ATOM 3023 N N . VAL A 1 385 ? 14.099 -4.519 -30.340 1.00 90.25 385 VAL A N 1
ATOM 3024 C CA . VAL A 1 385 ? 14.749 -4.448 -31.645 1.00 90.25 385 VAL A CA 1
ATOM 3025 C C . VAL A 1 385 ? 13.678 -4.624 -32.715 1.00 90.25 385 VAL A C 1
ATOM 3027 O O . VAL A 1 385 ? 12.966 -5.628 -32.744 1.00 90.25 385 VAL A O 1
ATOM 3030 N N . ASP A 1 386 ? 13.553 -3.632 -33.587 1.00 89.81 386 ASP A N 1
ATOM 3031 C CA . ASP A 1 386 ? 12.801 -3.706 -34.836 1.00 89.81 386 ASP A CA 1
ATOM 3032 C C . ASP A 1 386 ? 13.814 -3.948 -35.963 1.00 89.81 386 ASP A C 1
ATOM 3034 O O . ASP A 1 386 ? 14.578 -3.033 -36.286 1.00 89.81 386 ASP A O 1
ATOM 3038 N N . PRO A 1 387 ? 13.888 -5.159 -36.544 1.00 85.88 387 PRO A N 1
ATOM 3039 C CA . PRO A 1 387 ? 14.843 -5.444 -37.613 1.00 85.88 387 PRO A CA 1
ATOM 3040 C C . PRO A 1 387 ? 14.548 -4.683 -38.920 1.00 85.88 387 PRO A C 1
ATOM 3042 O O . PRO A 1 387 ? 15.411 -4.631 -39.798 1.00 85.88 387 PRO A O 1
ATOM 3045 N N . GLY A 1 388 ? 13.360 -4.078 -39.057 1.00 82.94 388 GLY A N 1
ATOM 3046 C CA . GLY A 1 388 ? 12.902 -3.420 -40.278 1.00 82.94 388 GLY A CA 1
ATOM 3047 C C . GLY A 1 388 ? 12.432 -4.400 -41.363 1.00 82.94 388 GLY A C 1
ATOM 3048 O O . GLY A 1 388 ? 12.370 -5.610 -41.171 1.00 82.94 388 GLY A O 1
ATOM 3049 N N . GLY A 1 389 ? 12.052 -3.875 -42.533 1.00 76.50 389 GLY A N 1
ATOM 3050 C CA . GLY A 1 389 ? 11.703 -4.703 -43.701 1.00 76.50 389 GLY A CA 1
ATOM 3051 C C . GLY A 1 389 ? 10.404 -5.516 -43.587 1.00 76.50 389 GLY A C 1
ATOM 3052 O O . GLY A 1 389 ? 10.183 -6.402 -44.405 1.00 76.50 389 GLY A O 1
ATOM 3053 N N . GLY A 1 390 ? 9.545 -5.216 -42.605 1.00 74.88 390 GLY A N 1
ATOM 3054 C CA . GLY A 1 390 ? 8.321 -5.978 -42.321 1.00 74.88 390 GLY A CA 1
ATOM 3055 C C . GLY A 1 390 ? 8.527 -7.146 -41.352 1.00 74.88 390 GLY A C 1
ATOM 3056 O O . GLY A 1 390 ? 7.558 -7.825 -41.013 1.00 74.88 390 GLY A O 1
ATOM 3057 N N . GLU A 1 391 ? 9.759 -7.356 -40.879 1.00 76.12 391 GLU A N 1
ATOM 3058 C CA . GLU A 1 391 ? 10.050 -8.322 -39.828 1.00 76.12 391 GLU A CA 1
ATOM 3059 C C . GLU A 1 391 ? 9.410 -7.898 -38.497 1.00 76.12 391 GLU A C 1
ATOM 3061 O O . GLU A 1 391 ? 9.267 -6.709 -38.195 1.00 76.12 391 GLU A O 1
ATOM 3066 N N . PRO A 1 392 ? 8.999 -8.865 -37.671 1.00 74.56 392 PRO A N 1
ATOM 3067 C CA . PRO A 1 392 ? 8.375 -8.579 -36.396 1.00 74.56 392 PRO A CA 1
ATOM 3068 C C . PRO A 1 392 ? 9.387 -8.022 -35.392 1.00 74.56 392 PRO A C 1
ATOM 3070 O O . PRO A 1 392 ? 10.498 -8.532 -35.251 1.00 74.56 392 PRO A O 1
ATOM 3073 N N . ARG A 1 393 ? 8.948 -7.037 -34.605 1.00 82.00 393 ARG A N 1
ATOM 3074 C CA . ARG A 1 393 ? 9.701 -6.540 -33.446 1.00 82.00 393 ARG A CA 1
ATOM 3075 C C . ARG A 1 393 ? 9.950 -7.657 -32.436 1.00 82.00 393 ARG A C 1
ATOM 3077 O O . ARG A 1 393 ? 9.049 -8.450 -32.149 1.00 82.00 393 ARG A O 1
ATOM 3084 N N . MET A 1 394 ? 11.147 -7.675 -31.861 1.00 82.38 394 MET A N 1
ATOM 3085 C CA . MET A 1 394 ? 11.554 -8.628 -30.830 1.00 82.38 394 MET A CA 1
ATOM 3086 C C . MET A 1 394 ? 12.093 -7.895 -29.606 1.00 82.38 394 MET A C 1
ATOM 3088 O O . MET A 1 394 ? 12.604 -6.782 -29.704 1.00 82.38 394 MET A O 1
ATOM 3092 N N . ARG A 1 395 ? 11.996 -8.530 -28.441 1.00 85.94 395 ARG A N 1
ATOM 3093 C CA . ARG A 1 395 ? 12.594 -8.044 -27.196 1.00 85.94 395 ARG A CA 1
ATOM 3094 C C . ARG A 1 395 ? 13.828 -8.888 -26.893 1.00 85.94 395 ARG A C 1
ATOM 3096 O O . ARG A 1 395 ? 13.739 -10.109 -26.972 1.00 85.94 395 ARG A O 1
ATOM 3103 N N . LEU A 1 396 ? 14.946 -8.272 -26.509 1.00 86.75 396 LEU A N 1
ATOM 3104 C CA . LEU A 1 396 ? 16.089 -9.027 -25.987 1.00 86.75 396 LEU A CA 1
ATOM 3105 C C . LEU A 1 396 ? 15.676 -9.837 -24.738 1.00 86.75 396 LEU A C 1
ATOM 3107 O O . LEU A 1 396 ? 14.796 -9.395 -23.990 1.00 86.75 396 LEU A O 1
ATOM 3111 N N . PRO A 1 397 ? 16.262 -11.028 -24.515 1.00 77.81 397 PRO A N 1
ATOM 3112 C CA . PRO A 1 397 ? 15.767 -11.959 -23.501 1.00 77.81 397 PRO A CA 1
ATOM 3113 C C . PRO A 1 397 ? 15.961 -11.427 -22.074 1.00 77.81 397 PRO A C 1
ATOM 3115 O O . PRO A 1 397 ? 15.044 -11.513 -21.257 1.00 77.81 397 PRO A O 1
ATOM 3118 N N . GLU A 1 398 ? 17.116 -10.816 -21.801 1.00 79.31 398 GLU A N 1
ATOM 3119 C CA . GLU A 1 398 ? 17.450 -10.220 -20.506 1.00 79.31 398 GLU A CA 1
ATOM 3120 C C . GLU A 1 398 ? 17.194 -8.702 -20.521 1.00 79.31 398 GLU A C 1
ATOM 3122 O O . GLU A 1 398 ? 17.733 -8.001 -21.386 1.00 79.31 398 GLU A O 1
ATOM 3127 N N . PRO A 1 399 ? 16.396 -8.158 -19.582 1.00 82.25 399 PRO A N 1
ATOM 3128 C CA . PRO A 1 399 ? 16.251 -6.715 -19.437 1.00 82.25 399 PRO A CA 1
ATOM 3129 C C . PRO A 1 399 ? 17.522 -6.099 -18.838 1.00 82.25 399 PRO A C 1
ATOM 3131 O O . PRO A 1 399 ? 18.204 -6.713 -18.013 1.00 82.25 399 PRO A O 1
ATOM 3134 N N . LEU A 1 400 ? 17.803 -4.838 -19.172 1.00 88.81 400 LEU A N 1
ATOM 3135 C CA . LEU A 1 400 ? 18.802 -4.076 -18.423 1.00 88.81 400 LEU A CA 1
ATOM 3136 C C . LEU A 1 400 ? 18.226 -3.663 -17.085 1.00 88.81 400 LEU A C 1
ATOM 3138 O O . LEU A 1 400 ? 17.079 -3.232 -17.010 1.00 88.81 400 LEU A O 1
ATOM 3142 N N . VAL A 1 401 ? 19.036 -3.755 -16.038 1.00 88.81 401 VAL A N 1
ATOM 3143 C CA . VAL A 1 401 ? 18.609 -3.427 -14.683 1.00 88.81 401 VAL A CA 1
ATOM 3144 C C . VAL A 1 401 ? 19.556 -2.406 -14.075 1.00 88.81 401 VAL A C 1
ATOM 3146 O O . VAL A 1 401 ? 20.759 -2.647 -13.984 1.00 88.81 401 VAL A O 1
ATOM 3149 N N . VAL A 1 402 ? 18.984 -1.300 -13.607 1.00 90.88 402 VAL A N 1
ATOM 3150 C CA . VAL A 1 402 ? 19.653 -0.318 -12.752 1.00 90.88 402 VAL A CA 1
ATOM 3151 C C . VAL A 1 402 ? 18.956 -0.313 -11.400 1.00 90.88 402 VAL A C 1
ATOM 3153 O O . VAL A 1 402 ? 17.733 -0.239 -11.312 1.00 90.88 402 VAL A O 1
ATOM 3156 N N . GLU A 1 403 ? 19.725 -0.422 -10.327 1.00 93.06 403 GLU A N 1
ATOM 3157 C CA . GLU A 1 403 ? 19.211 -0.385 -8.963 1.00 93.06 403 GLU A CA 1
ATOM 3158 C C . GLU A 1 403 ? 19.435 1.010 -8.365 1.00 93.06 403 GLU A C 1
ATOM 3160 O O . GLU A 1 403 ? 20.573 1.430 -8.148 1.00 93.06 403 GLU A O 1
ATOM 3165 N N . ILE A 1 404 ? 18.347 1.740 -8.107 1.00 93.81 404 ILE A N 1
ATOM 3166 C CA . ILE A 1 404 ? 18.407 3.006 -7.373 1.00 93.81 404 ILE A CA 1
ATOM 3167 C C . ILE A 1 404 ? 18.407 2.676 -5.880 1.00 93.81 404 ILE A C 1
ATOM 3169 O O . ILE A 1 404 ? 17.463 2.064 -5.377 1.00 93.81 404 ILE A O 1
ATOM 3173 N N . LEU A 1 405 ? 19.462 3.065 -5.176 1.00 95.75 405 LEU A N 1
ATOM 3174 C CA . LEU A 1 405 ? 19.648 2.817 -3.752 1.00 95.75 405 LEU A CA 1
ATOM 3175 C C . LEU A 1 405 ? 19.003 3.934 -2.916 1.00 95.75 405 LEU A C 1
ATOM 3177 O O . LEU A 1 405 ? 19.039 5.095 -3.331 1.00 95.75 405 LEU A O 1
ATOM 3181 N N . PRO A 1 406 ? 18.428 3.611 -1.744 1.00 95.88 406 PRO A N 1
ATOM 3182 C CA . PRO A 1 406 ? 17.969 4.629 -0.804 1.00 95.88 406 PRO A CA 1
ATOM 3183 C C . PRO A 1 406 ? 19.146 5.477 -0.300 1.00 95.88 406 PRO A C 1
ATOM 3185 O O . PRO A 1 406 ? 20.298 5.036 -0.333 1.00 95.88 406 PRO A O 1
ATOM 3188 N N . LEU A 1 407 ? 18.846 6.682 0.182 1.00 96.31 407 LEU A N 1
ATOM 3189 C CA . LEU A 1 407 ? 19.816 7.526 0.882 1.00 96.31 407 LEU A CA 1
ATOM 3190 C C . LEU A 1 407 ? 20.014 7.064 2.334 1.00 96.31 407 LEU A C 1
ATOM 3192 O O . LEU A 1 407 ? 19.461 6.052 2.776 1.00 96.31 407 LEU A O 1
ATOM 3196 N N . GLU A 1 408 ? 20.831 7.806 3.077 1.00 95.25 408 GLU A N 1
ATOM 3197 C CA . GLU A 1 408 ? 21.003 7.619 4.511 1.00 95.25 408 GLU A CA 1
ATOM 3198 C C . GLU A 1 408 ? 19.672 7.708 5.292 1.00 95.25 408 GLU A C 1
ATOM 3200 O O . GLU A 1 408 ? 18.733 8.393 4.867 1.00 95.25 408 GLU A O 1
ATOM 3205 N N . PRO A 1 409 ? 19.571 7.016 6.446 1.00 96.00 409 PRO A N 1
ATOM 3206 C CA . PRO A 1 409 ? 18.426 7.136 7.342 1.00 96.00 409 PRO A CA 1
ATOM 3207 C C . PRO A 1 409 ? 18.114 8.594 7.719 1.00 96.00 409 PRO A C 1
ATOM 3209 O O . PRO A 1 409 ? 18.994 9.319 8.174 1.00 96.00 409 PRO A O 1
ATOM 3212 N N . ASP A 1 410 ? 16.849 8.988 7.581 1.00 95.94 410 ASP A N 1
ATOM 3213 C CA . ASP A 1 410 ? 16.335 10.340 7.859 1.00 95.94 410 ASP A CA 1
ATOM 3214 C C . ASP A 1 410 ? 15.302 10.321 8.992 1.00 95.94 410 ASP A C 1
ATOM 3216 O O . ASP A 1 410 ? 15.357 11.125 9.920 1.00 95.94 410 ASP A O 1
ATOM 3220 N N . ARG A 1 411 ? 14.374 9.355 8.960 1.00 96.00 411 ARG A N 1
ATOM 3221 C CA . ARG A 1 411 ? 13.306 9.242 9.961 1.00 96.00 411 ARG A CA 1
ATOM 3222 C C . ARG A 1 411 ? 12.889 7.811 10.251 1.00 96.00 411 ARG A C 1
ATOM 3224 O O . ARG A 1 411 ? 13.106 6.897 9.455 1.00 96.00 411 ARG A O 1
ATOM 3231 N N . LEU A 1 412 ? 12.205 7.636 11.378 1.00 96.94 412 LEU A N 1
ATOM 3232 C CA . LEU A 1 412 ? 11.430 6.432 11.661 1.00 96.94 412 LEU A CA 1
ATOM 3233 C C . LEU A 1 412 ? 9.958 6.668 11.329 1.00 96.94 412 LEU A C 1
ATOM 3235 O O . LEU A 1 412 ? 9.405 7.734 11.579 1.00 96.94 412 LEU A O 1
ATOM 3239 N N . GLU A 1 413 ? 9.300 5.638 10.826 1.00 95.81 413 GLU A N 1
ATOM 3240 C CA . GLU A 1 413 ? 7.851 5.586 10.667 1.00 95.81 413 GLU A CA 1
ATOM 3241 C C . GLU A 1 413 ? 7.334 4.423 11.523 1.00 95.81 413 GLU A C 1
ATOM 3243 O O . GLU A 1 413 ? 7.899 3.326 11.505 1.00 95.81 413 GLU A O 1
ATOM 3248 N N . ILE A 1 414 ? 6.297 4.669 12.327 1.00 96.94 414 ILE A N 1
ATOM 3249 C CA . ILE A 1 414 ? 5.702 3.675 13.224 1.00 96.94 414 ILE A CA 1
ATOM 3250 C C . ILE A 1 414 ? 4.209 3.532 12.944 1.00 96.94 414 ILE A C 1
ATOM 3252 O O . ILE A 1 414 ? 3.474 4.513 12.865 1.00 96.94 414 ILE A O 1
ATOM 3256 N N . PHE A 1 415 ? 3.756 2.287 12.849 1.00 96.56 415 PHE A N 1
ATOM 3257 C CA . PHE A 1 415 ? 2.366 1.938 12.597 1.00 96.56 415 PHE A CA 1
ATOM 3258 C C . PHE A 1 415 ? 1.799 1.129 13.753 1.00 96.56 415 PHE A C 1
ATOM 3260 O O . PHE A 1 415 ? 2.405 0.145 14.192 1.00 96.56 415 PHE A O 1
ATOM 3267 N N . LEU A 1 416 ? 0.608 1.525 14.192 1.00 95.69 416 LEU A N 1
ATOM 3268 C CA . LEU A 1 416 ? -0.284 0.708 15.008 1.00 95.69 416 LEU A CA 1
ATOM 3269 C C . LEU A 1 416 ? -1.467 0.275 14.129 1.00 95.69 416 LEU A C 1
ATOM 3271 O O . LEU A 1 416 ? -1.838 1.029 13.225 1.00 95.69 416 LEU A O 1
ATOM 3275 N N . PRO A 1 417 ? -2.095 -0.892 14.357 1.00 94.44 417 PRO A N 1
ATOM 3276 C CA . PRO A 1 417 ? -3.350 -1.181 13.675 1.00 94.44 417 PRO A CA 1
ATOM 3277 C C . PRO A 1 417 ? -4.394 -0.127 14.088 1.00 94.44 417 PRO A C 1
ATOM 3279 O O . PRO A 1 417 ? -4.379 0.318 15.244 1.00 94.44 417 PRO A O 1
ATOM 3282 N N . PRO A 1 418 ? -5.280 0.322 13.184 1.00 96.12 418 PRO A N 1
ATOM 3283 C CA . PRO A 1 418 ? -6.144 1.467 13.479 1.00 96.12 418 PRO A CA 1
ATOM 3284 C C . PRO A 1 418 ? -7.195 1.165 14.550 1.00 96.12 418 PRO A C 1
ATOM 3286 O O . PRO A 1 418 ? -7.704 2.081 15.196 1.00 96.12 418 PRO A O 1
ATOM 3289 N N . SER A 1 419 ? -7.497 -0.115 14.773 1.00 95.19 419 SER A N 1
ATOM 3290 C CA . SER A 1 419 ? -8.267 -0.600 15.918 1.00 95.19 419 SER A CA 1
ATOM 3291 C C . SER A 1 419 ? -7.541 -1.736 16.648 1.00 95.19 419 SER A C 1
ATOM 3293 O O . SER A 1 419 ? -6.697 -2.408 16.050 1.00 95.19 419 SER A O 1
ATOM 3295 N N . HIS A 1 420 ? -7.823 -1.915 17.941 1.00 91.75 420 HIS A N 1
ATOM 3296 C CA . HIS A 1 420 ? -7.222 -2.956 18.775 1.00 91.75 420 HIS A CA 1
ATOM 3297 C C . HIS A 1 420 ? -8.205 -3.599 19.752 1.00 91.75 420 HIS A C 1
ATOM 3299 O O . HIS A 1 420 ? -9.020 -2.913 20.369 1.00 91.75 420 HIS A O 1
ATOM 3305 N N . ASP A 1 421 ? -8.056 -4.906 19.962 1.00 88.94 421 ASP A N 1
ATOM 3306 C CA . ASP A 1 421 ? -8.699 -5.616 21.066 1.00 88.94 421 ASP A CA 1
ATOM 3307 C C . ASP A 1 421 ? -8.106 -5.126 22.410 1.00 88.94 421 ASP A C 1
ATOM 3309 O O . ASP A 1 421 ? -6.901 -5.291 22.643 1.00 88.94 421 ASP A O 1
ATOM 3313 N N . PRO A 1 422 ? -8.920 -4.547 23.316 1.00 86.62 422 PRO A N 1
ATOM 3314 C CA . PRO A 1 422 ? -8.469 -4.061 24.623 1.00 86.62 422 PRO A CA 1
ATOM 3315 C C . PRO A 1 422 ? -7.825 -5.122 25.526 1.00 86.62 422 PRO A C 1
ATOM 3317 O O . PRO A 1 422 ? -7.123 -4.775 26.475 1.00 86.62 422 PRO A O 1
ATOM 3320 N N . ALA A 1 423 ? -8.084 -6.408 25.275 1.00 83.88 423 ALA A N 1
ATOM 3321 C CA . ALA A 1 423 ? -7.572 -7.523 26.063 1.00 83.88 423 ALA A CA 1
ATOM 3322 C C . ALA A 1 423 ? -6.308 -8.163 25.465 1.00 83.88 423 ALA A C 1
ATOM 3324 O O . ALA A 1 423 ? -5.665 -8.980 26.131 1.00 83.88 423 ALA A O 1
ATOM 3325 N N . GLN A 1 424 ? -5.936 -7.823 24.226 1.00 82.94 424 GLN A N 1
ATOM 3326 C CA . GLN A 1 424 ? -4.804 -8.442 23.535 1.00 82.94 424 GLN A CA 1
ATOM 3327 C C . GLN A 1 424 ? -3.619 -7.481 23.399 1.00 82.94 424 GLN A C 1
ATOM 3329 O O . GLN A 1 424 ? -3.789 -6.268 23.273 1.00 82.94 424 GLN A O 1
ATOM 3334 N N . PRO A 1 425 ? -2.380 -8.003 23.403 1.00 83.38 425 PRO A N 1
ATOM 3335 C CA . PRO A 1 425 ? -1.215 -7.199 23.078 1.00 83.38 425 PRO A CA 1
ATOM 3336 C C . PRO A 1 425 ? -1.309 -6.600 21.670 1.00 83.38 425 PRO A C 1
ATOM 3338 O O . PRO A 1 425 ? -1.575 -7.303 20.693 1.00 83.38 425 PRO A O 1
ATOM 3341 N N . LEU A 1 426 ? -1.015 -5.307 21.566 1.00 87.69 426 LEU A N 1
ATOM 3342 C CA . LEU A 1 426 ? -0.964 -4.579 20.304 1.00 87.69 426 LEU A CA 1
ATOM 3343 C C . LEU A 1 426 ? 0.411 -4.734 19.658 1.00 87.69 426 LEU A C 1
ATOM 3345 O O . LEU A 1 426 ? 1.423 -4.721 20.358 1.00 87.69 426 LEU A O 1
ATOM 3349 N N . ARG A 1 427 ? 0.498 -4.804 18.327 1.00 87.19 427 ARG A N 1
ATOM 3350 C CA . ARG A 1 427 ? 1.802 -4.792 17.649 1.00 87.19 427 ARG A CA 1
ATOM 3351 C C . ARG A 1 427 ? 2.091 -3.478 16.965 1.00 87.19 427 ARG A C 1
ATOM 3353 O O . ARG A 1 427 ? 1.357 -3.056 16.081 1.00 87.19 427 ARG A O 1
ATOM 3360 N N . ALA A 1 428 ? 3.223 -2.903 17.341 1.00 93.94 428 ALA A N 1
ATOM 3361 C CA . ALA A 1 428 ? 3.832 -1.802 16.628 1.00 93.94 428 ALA A CA 1
ATOM 3362 C C . ALA A 1 428 ? 4.775 -2.342 15.552 1.00 93.94 428 ALA A C 1
ATOM 3364 O O . ALA A 1 428 ? 5.564 -3.259 15.808 1.00 93.94 428 ALA A O 1
ATOM 3365 N N . ALA A 1 429 ? 4.711 -1.753 14.363 1.00 94.75 429 ALA A N 1
ATOM 3366 C CA . ALA A 1 429 ? 5.691 -1.951 13.304 1.00 94.75 429 ALA A CA 1
ATOM 3367 C C . ALA A 1 429 ? 6.482 -0.660 13.109 1.00 94.75 429 ALA A C 1
ATOM 3369 O O . ALA A 1 429 ? 5.886 0.408 13.040 1.00 94.75 429 ALA A O 1
ATOM 3370 N N . VAL A 1 430 ? 7.802 -0.768 13.007 1.00 96.00 430 VAL A N 1
ATOM 3371 C CA . VAL A 1 430 ? 8.710 0.359 12.776 1.00 96.00 430 VAL A CA 1
ATOM 3372 C C . VAL A 1 430 ? 9.430 0.142 11.458 1.00 96.00 430 VAL A C 1
ATOM 3374 O O . VAL A 1 430 ? 9.834 -0.984 11.152 1.00 96.00 430 VAL A O 1
ATOM 3377 N N . THR A 1 431 ? 9.606 1.209 10.691 1.00 95.50 431 THR A N 1
ATOM 3378 C CA . THR A 1 431 ? 10.437 1.215 9.492 1.00 95.50 431 THR A CA 1
ATOM 3379 C C . THR A 1 431 ? 11.334 2.445 9.445 1.00 95.50 431 THR A C 1
ATOM 3381 O O . THR A 1 431 ? 10.966 3.505 9.947 1.00 95.50 431 THR A O 1
ATOM 3384 N N . VAL A 1 432 ? 12.532 2.287 8.887 1.00 96.06 432 VAL A N 1
ATOM 3385 C CA . VAL A 1 432 ? 13.503 3.368 8.699 1.00 96.06 432 VAL A CA 1
ATOM 3386 C C . VAL A 1 432 ? 13.364 3.912 7.282 1.00 96.06 432 VAL A C 1
ATOM 3388 O O . VAL A 1 432 ? 13.387 3.141 6.317 1.00 96.06 432 VAL A O 1
ATOM 3391 N N . ARG A 1 433 ? 13.207 5.231 7.157 1.00 95.56 433 ARG A N 1
ATOM 3392 C CA . ARG A 1 433 ? 13.007 5.931 5.886 1.00 95.56 433 ARG A CA 1
ATOM 3393 C C . ARG A 1 433 ? 14.116 6.937 5.630 1.00 95.56 433 ARG A C 1
ATOM 3395 O O . ARG A 1 433 ? 14.617 7.543 6.575 1.00 95.56 433 ARG A O 1
ATOM 3402 N N . ASP A 1 434 ? 14.450 7.143 4.363 1.00 95.62 434 ASP A N 1
ATOM 3403 C CA . ASP A 1 434 ? 15.229 8.302 3.935 1.00 95.62 434 ASP A CA 1
ATOM 3404 C C . ASP A 1 434 ? 14.317 9.520 3.694 1.00 95.62 434 ASP A C 1
ATOM 3406 O O . ASP A 1 434 ? 13.079 9.445 3.751 1.00 95.62 434 ASP A O 1
ATOM 3410 N N . ARG A 1 435 ? 14.931 10.662 3.372 1.00 93.38 435 ARG A N 1
ATOM 3411 C CA . ARG A 1 435 ? 14.217 11.911 3.066 1.00 93.38 435 ARG A CA 1
ATOM 3412 C C . ARG A 1 435 ? 13.265 11.808 1.865 1.00 93.38 435 ARG A C 1
ATOM 3414 O O . ARG A 1 435 ? 12.439 12.694 1.672 1.00 93.38 435 ARG A O 1
ATOM 3421 N N . TYR A 1 436 ? 13.361 10.741 1.066 1.00 91.94 436 TYR A N 1
ATOM 3422 C CA . TYR A 1 436 ? 12.498 10.469 -0.081 1.00 91.94 436 TYR A CA 1
ATOM 3423 C C . TYR A 1 436 ? 11.450 9.369 0.161 1.00 91.94 436 TYR A C 1
ATOM 3425 O O . TYR A 1 436 ? 10.774 8.942 -0.775 1.00 91.94 436 TYR A O 1
ATOM 3433 N N . ASP A 1 437 ? 11.277 8.938 1.416 1.00 91.81 437 ASP A N 1
ATOM 3434 C CA . ASP A 1 437 ? 10.365 7.858 1.818 1.00 91.81 437 ASP A CA 1
ATOM 3435 C C . ASP A 1 437 ? 10.747 6.470 1.272 1.00 91.81 437 ASP A C 1
ATOM 3437 O O . ASP A 1 437 ? 9.923 5.559 1.180 1.00 91.81 437 ASP A O 1
ATOM 3441 N N . ASN A 1 438 ? 12.017 6.260 0.929 1.00 93.81 438 ASN A N 1
ATOM 3442 C CA . ASN A 1 438 ? 12.530 4.927 0.635 1.00 93.81 438 ASN A CA 1
ATOM 3443 C C . ASN A 1 438 ? 12.825 4.176 1.934 1.00 93.81 438 ASN A C 1
ATOM 3445 O O . ASN A 1 438 ? 13.337 4.763 2.883 1.00 93.81 438 ASN A O 1
ATOM 3449 N N . ARG A 1 439 ? 12.555 2.862 1.977 1.00 93.12 439 ARG A N 1
ATOM 3450 C CA . ARG A 1 439 ? 13.041 2.009 3.075 1.00 93.12 439 ARG A CA 1
ATOM 3451 C C . ARG A 1 439 ? 14.568 1.966 3.043 1.00 93.12 439 ARG A C 1
ATOM 3453 O O . ARG A 1 439 ? 15.139 1.609 2.014 1.00 93.12 439 ARG A O 1
ATOM 3460 N N . VAL A 1 440 ? 15.202 2.257 4.173 1.00 94.69 440 VAL A N 1
ATOM 3461 C CA . VAL A 1 440 ? 16.661 2.197 4.324 1.00 94.69 440 VAL A CA 1
ATOM 3462 C C . VAL A 1 440 ? 17.047 0.926 5.062 1.00 94.69 440 VAL A C 1
ATOM 3464 O O . VAL A 1 440 ? 16.500 0.643 6.125 1.00 94.69 440 VAL A O 1
ATOM 3467 N N . ALA A 1 441 ? 17.999 0.168 4.519 1.00 90.81 441 ALA A N 1
ATOM 3468 C CA . ALA A 1 441 ? 18.590 -0.957 5.232 1.00 90.81 441 ALA A CA 1
ATOM 3469 C C . ALA A 1 441 ? 19.332 -0.436 6.473 1.00 90.81 441 ALA A C 1
ATOM 3471 O O . ALA A 1 441 ? 20.316 0.294 6.366 1.00 90.81 441 ALA A O 1
ATOM 3472 N N . TYR A 1 442 ? 18.824 -0.777 7.655 1.00 90.50 442 TYR A N 1
ATOM 3473 C CA . TYR A 1 442 ? 19.379 -0.345 8.932 1.00 90.50 442 TYR A CA 1
ATOM 3474 C C . TYR A 1 442 ? 19.162 -1.414 10.004 1.00 90.50 442 TYR A C 1
ATOM 3476 O O . TYR A 1 442 ? 18.026 -1.830 10.262 1.00 90.50 442 TYR A O 1
ATOM 3484 N N . ASP A 1 443 ? 20.253 -1.807 10.658 1.00 88.56 443 ASP A N 1
ATOM 3485 C CA . ASP A 1 443 ? 20.248 -2.723 11.792 1.00 88.56 443 ASP A CA 1
ATOM 3486 C C . ASP A 1 443 ? 20.515 -1.935 13.079 1.00 88.56 443 ASP A C 1
ATOM 3488 O O . ASP A 1 443 ? 21.511 -1.220 13.191 1.00 88.56 443 ASP A O 1
ATOM 3492 N N . GLY A 1 444 ? 19.631 -2.057 14.069 1.00 89.25 444 GLY A N 1
ATOM 3493 C CA . GLY A 1 444 ? 19.753 -1.287 15.307 1.00 89.25 444 GLY A CA 1
ATOM 3494 C C . GLY A 1 444 ? 18.574 -1.456 16.256 1.00 89.25 444 GLY A C 1
ATOM 3495 O O . GLY A 1 444 ? 17.838 -2.438 16.192 1.00 89.25 444 GLY A O 1
ATOM 3496 N N . MET A 1 445 ? 18.395 -0.507 17.173 1.00 92.56 445 MET A N 1
ATOM 3497 C CA . MET A 1 445 ? 17.337 -0.541 18.188 1.00 92.56 445 MET A CA 1
ATOM 349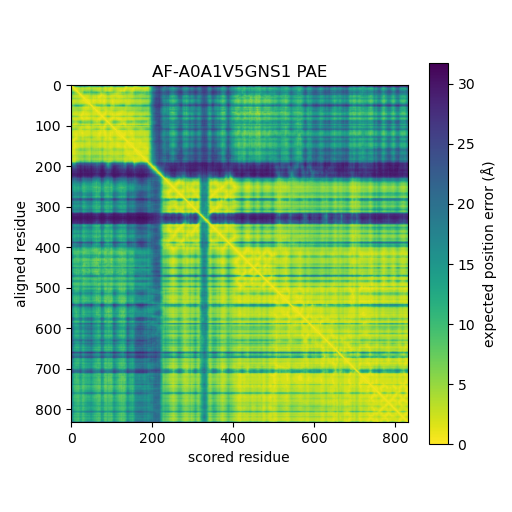8 C C . MET A 1 445 ? 16.510 0.739 18.134 1.00 92.56 445 MET A C 1
ATOM 3500 O O . MET A 1 445 ? 17.062 1.838 18.126 1.00 92.56 445 MET A O 1
ATOM 3504 N N . ALA A 1 446 ? 15.189 0.591 18.154 1.00 95.75 446 ALA A N 1
ATOM 3505 C CA . ALA A 1 446 ? 14.246 1.687 18.314 1.00 95.75 446 ALA A CA 1
ATOM 3506 C C . ALA A 1 446 ? 13.485 1.529 19.635 1.00 95.75 446 ALA A C 1
ATOM 3508 O O . ALA A 1 446 ? 12.935 0.462 19.920 1.00 95.75 446 ALA A O 1
ATOM 3509 N N . ALA A 1 447 ? 13.451 2.583 20.443 1.00 96.56 447 ALA A N 1
ATOM 3510 C CA . ALA A 1 447 ? 12.603 2.653 21.620 1.00 96.56 447 ALA A CA 1
ATOM 3511 C C . ALA A 1 447 ? 11.192 3.066 21.198 1.00 96.56 447 ALA A C 1
ATOM 3513 O O . ALA A 1 447 ? 11.019 4.027 20.457 1.00 96.56 447 ALA A O 1
ATOM 3514 N N . ILE A 1 448 ? 10.196 2.325 21.670 1.00 97.12 448 ILE A N 1
ATOM 3515 C CA . ILE A 1 448 ? 8.779 2.594 21.460 1.00 97.12 448 ILE A CA 1
ATOM 3516 C C . ILE A 1 448 ? 8.162 2.888 22.819 1.00 97.12 448 ILE A C 1
ATOM 3518 O O . ILE A 1 448 ? 8.220 2.062 23.733 1.00 97.12 448 ILE A O 1
ATOM 3522 N N . GLU A 1 449 ? 7.564 4.061 22.937 1.00 95.81 449 GLU A N 1
ATOM 3523 C CA . GLU A 1 449 ? 6.973 4.576 24.162 1.00 95.81 449 GLU A CA 1
ATOM 3524 C C . GLU A 1 449 ? 5.483 4.817 23.954 1.00 95.81 449 GLU A C 1
ATOM 3526 O O . GLU A 1 449 ? 5.058 5.403 22.958 1.00 95.81 449 GLU A O 1
ATOM 3531 N N . THR A 1 450 ? 4.678 4.359 24.905 1.00 92.00 450 THR A N 1
ATOM 3532 C CA . THR A 1 450 ? 3.258 4.708 25.006 1.00 92.00 450 THR A CA 1
ATOM 3533 C C . THR A 1 450 ? 2.962 5.191 26.421 1.00 92.00 450 THR A C 1
ATOM 3535 O O . THR A 1 450 ? 3.817 5.115 27.306 1.00 92.00 450 THR A O 1
ATOM 3538 N N . ALA A 1 451 ? 1.729 5.631 26.681 1.00 82.31 451 ALA A N 1
ATOM 3539 C CA . ALA A 1 451 ? 1.289 5.902 28.046 1.00 82.31 451 ALA A CA 1
ATOM 3540 C C . ALA A 1 451 ? 1.451 4.635 28.915 1.00 82.31 451 ALA A C 1
ATOM 3542 O O . ALA A 1 451 ? 0.743 3.650 28.718 1.00 82.31 451 ALA A O 1
ATOM 3543 N N . GLY A 1 452 ? 2.423 4.640 29.833 1.00 82.62 452 GLY A N 1
ATOM 3544 C CA . GLY A 1 452 ? 2.635 3.576 30.821 1.00 82.62 452 GLY A CA 1
ATOM 3545 C C . GLY A 1 452 ? 3.558 2.417 30.420 1.00 82.62 452 GLY A C 1
ATOM 3546 O O . GLY A 1 452 ? 3.733 1.505 31.224 1.00 82.62 452 GLY A O 1
ATOM 3547 N N . GLN A 1 453 ? 4.176 2.420 29.232 1.00 89.81 453 GLN A N 1
ATOM 3548 C CA . GLN A 1 453 ? 5.151 1.381 28.867 1.00 89.81 453 GLN A CA 1
ATOM 3549 C C . GLN A 1 453 ? 6.222 1.865 27.891 1.00 89.81 453 GLN A C 1
ATOM 3551 O O . GLN A 1 453 ? 5.997 2.739 27.055 1.00 89.81 453 GLN A O 1
ATOM 3556 N N . ARG A 1 454 ? 7.382 1.209 27.974 1.00 92.88 454 ARG A N 1
ATOM 3557 C CA . ARG A 1 454 ? 8.498 1.346 27.040 1.00 92.88 454 ARG A CA 1
ATOM 3558 C C . ARG A 1 454 ? 8.919 -0.034 26.551 1.00 92.88 454 ARG A C 1
ATOM 3560 O O . ARG A 1 454 ? 9.081 -0.960 27.349 1.00 92.88 454 ARG A O 1
ATOM 3567 N N . LYS A 1 455 ? 9.089 -0.178 25.241 1.00 92.50 455 LYS A N 1
ATOM 3568 C CA . LYS A 1 455 ? 9.541 -1.402 24.571 1.00 92.50 455 LYS A CA 1
ATOM 3569 C C . LYS A 1 455 ? 10.678 -1.082 23.617 1.00 92.50 455 LYS A C 1
ATOM 3571 O O . LYS A 1 455 ? 10.782 0.037 23.132 1.00 92.50 455 LYS A O 1
ATOM 3576 N N . ILE A 1 456 ? 11.507 -2.076 23.331 1.00 91.19 456 ILE A N 1
ATOM 3577 C CA . ILE A 1 456 ? 12.517 -1.978 22.283 1.00 91.19 456 ILE A CA 1
ATOM 3578 C C . ILE A 1 456 ? 12.079 -2.830 21.095 1.00 91.19 456 ILE A C 1
ATOM 3580 O O . ILE A 1 456 ? 11.718 -3.994 21.264 1.00 91.19 456 ILE A O 1
ATOM 3584 N N . ALA A 1 457 ? 12.126 -2.246 19.900 1.00 90.75 457 ALA A N 1
ATOM 3585 C CA . ALA A 1 457 ? 12.076 -2.963 18.638 1.00 90.75 457 ALA A CA 1
ATOM 3586 C C . ALA A 1 457 ? 13.492 -3.080 18.068 1.00 90.75 457 ALA A C 1
ATOM 3588 O O . ALA A 1 457 ? 14.174 -2.075 17.863 1.00 90.75 457 ALA A O 1
ATOM 3589 N N . TYR A 1 458 ? 13.917 -4.307 17.780 1.00 89.06 458 TYR A N 1
ATOM 3590 C CA . TYR A 1 458 ? 15.146 -4.555 17.034 1.00 89.06 458 TYR A CA 1
ATOM 3591 C C . TYR A 1 458 ? 14.864 -4.386 15.544 1.00 89.06 458 TYR A C 1
ATOM 3593 O O . TYR A 1 458 ? 14.005 -5.075 14.988 1.00 89.06 458 TYR A O 1
ATOM 3601 N N . LEU A 1 459 ? 15.569 -3.441 14.934 1.00 90.31 459 LEU A N 1
ATOM 3602 C CA . LEU A 1 459 ? 15.532 -3.150 13.512 1.00 90.31 459 LEU A CA 1
ATOM 3603 C C . LEU A 1 459 ? 16.483 -4.109 12.795 1.00 90.31 459 LEU A C 1
ATOM 3605 O O . LEU A 1 459 ? 17.626 -4.277 13.216 1.00 90.31 459 LEU A O 1
ATOM 3609 N N . CYS A 1 460 ? 15.983 -4.746 11.743 1.00 87.12 460 CYS A N 1
ATOM 3610 C CA . CYS A 1 460 ? 16.753 -5.562 10.816 1.00 87.12 460 CYS A CA 1
ATOM 3611 C C . CYS A 1 460 ? 16.342 -5.179 9.396 1.00 87.12 460 CYS A C 1
ATOM 3613 O O . CYS A 1 460 ? 15.143 -5.194 9.095 1.00 87.12 460 CYS A O 1
ATOM 3615 N N . GLU A 1 461 ? 17.304 -4.798 8.551 1.00 87.25 461 GLU A N 1
ATOM 3616 C CA . GLU A 1 461 ? 17.039 -4.287 7.194 1.00 87.25 461 GLU A CA 1
ATOM 3617 C C . GLU A 1 461 ? 16.013 -3.133 7.197 1.00 87.25 461 GLU A C 1
ATOM 3619 O O . GLU A 1 461 ? 15.137 -3.023 6.335 1.00 87.25 461 GLU A O 1
ATOM 3624 N N . GLY A 1 462 ? 16.078 -2.289 8.233 1.00 90.94 462 GLY A N 1
ATOM 3625 C CA . GLY A 1 462 ? 15.190 -1.144 8.408 1.00 90.94 462 GLY A CA 1
ATOM 3626 C C . GLY A 1 462 ? 13.778 -1.492 8.862 1.00 90.94 462 GLY A C 1
ATOM 3627 O O . GLY A 1 462 ? 12.904 -0.636 8.762 1.00 90.94 462 GLY A O 1
ATOM 3628 N N . LEU A 1 463 ? 13.518 -2.717 9.332 1.00 91.56 463 LEU A N 1
ATOM 3629 C CA . LEU A 1 463 ? 12.207 -3.165 9.813 1.00 91.56 463 LEU A CA 1
ATOM 3630 C C . LEU A 1 463 ? 12.283 -3.656 11.259 1.00 91.56 463 LEU A C 1
ATOM 3632 O O . LEU A 1 463 ? 13.111 -4.500 11.591 1.00 91.56 463 LEU A O 1
ATOM 3636 N N . GLY A 1 464 ? 11.362 -3.194 12.101 1.00 90.38 464 GLY A N 1
ATOM 3637 C CA . GLY A 1 464 ? 11.239 -3.599 13.500 1.00 90.38 464 GLY A CA 1
ATOM 3638 C C . GLY A 1 464 ? 9.807 -3.905 13.897 1.00 90.38 464 GLY A C 1
ATOM 3639 O O . GLY A 1 464 ? 8.853 -3.398 13.303 1.00 90.38 464 GLY A O 1
ATOM 3640 N N . ARG A 1 465 ? 9.648 -4.730 14.933 1.00 91.31 465 ARG A N 1
ATOM 3641 C CA . ARG A 1 465 ? 8.355 -4.988 15.573 1.00 91.31 465 ARG A CA 1
ATOM 3642 C C . ARG A 1 465 ? 8.501 -5.062 17.082 1.00 91.31 465 ARG A C 1
ATOM 3644 O O . ARG A 1 465 ? 9.503 -5.568 17.581 1.00 91.31 465 ARG A O 1
ATOM 3651 N N . ALA A 1 466 ? 7.468 -4.620 17.788 1.00 88.88 466 ALA A N 1
ATOM 3652 C CA . ALA A 1 466 ? 7.337 -4.832 19.222 1.00 88.88 466 ALA A CA 1
ATOM 3653 C C . ALA A 1 466 ? 5.890 -5.150 19.597 1.00 88.88 466 ALA A C 1
ATOM 3655 O O . ALA A 1 466 ? 4.950 -4.602 19.020 1.00 88.88 466 ALA A O 1
ATOM 3656 N N . SER A 1 467 ? 5.729 -6.019 20.594 1.00 87.25 467 SER A N 1
ATOM 3657 C CA . SER A 1 467 ? 4.446 -6.244 21.253 1.00 87.25 467 SER A CA 1
ATOM 3658 C C . SER A 1 467 ? 4.310 -5.271 22.420 1.00 87.25 467 SER A C 1
ATOM 3660 O O . SER A 1 467 ? 5.093 -5.308 23.374 1.00 87.25 467 SER A O 1
ATOM 3662 N N . LEU A 1 468 ? 3.310 -4.409 22.332 1.00 88.38 468 LEU A N 1
ATOM 3663 C CA . LEU A 1 468 ? 2.878 -3.494 23.374 1.00 88.38 468 LEU A CA 1
ATOM 3664 C C . LEU A 1 468 ? 1.836 -4.209 24.239 1.00 88.38 468 LEU A C 1
ATOM 3666 O O . LEU A 1 468 ? 1.011 -4.968 23.730 1.00 88.38 468 LEU A O 1
ATOM 3670 N N . ALA A 1 469 ? 1.895 -4.005 25.551 1.00 84.50 469 ALA A N 1
ATOM 3671 C CA . ALA A 1 469 ? 0.881 -4.504 26.471 1.00 84.50 469 ALA A CA 1
ATOM 3672 C C . ALA A 1 469 ? -0.501 -3.913 26.120 1.00 84.50 469 ALA A C 1
ATOM 3674 O O . ALA A 1 469 ? -0.539 -2.801 25.576 1.00 84.50 469 ALA A O 1
ATOM 3675 N N . PRO A 1 470 ? -1.603 -4.627 26.422 1.00 77.62 470 PRO A N 1
ATOM 3676 C CA . PRO A 1 470 ? -2.951 -4.143 26.146 1.00 77.62 470 PRO A CA 1
ATOM 3677 C C . PRO A 1 470 ? -3.198 -2.765 26.775 1.00 77.62 470 PRO A C 1
ATOM 3679 O O . PRO A 1 470 ? -2.747 -2.493 27.891 1.00 77.62 470 PRO A O 1
ATOM 3682 N N . ALA A 1 471 ? -3.918 -1.901 26.062 1.00 73.44 471 ALA A N 1
ATOM 3683 C CA . ALA A 1 471 ? -4.452 -0.665 26.618 1.00 73.44 471 ALA A CA 1
ATOM 3684 C C . ALA A 1 471 ? -5.871 -0.960 27.120 1.00 73.44 471 ALA A C 1
ATOM 3686 O O . ALA A 1 471 ? -6.689 -1.444 26.346 1.00 73.44 471 ALA A O 1
ATOM 3687 N N . ASN A 1 472 ? -6.166 -0.692 28.399 1.00 76.56 472 ASN A N 1
ATOM 3688 C CA . ASN A 1 472 ? -7.452 -0.995 29.052 1.00 76.56 472 ASN A CA 1
ATOM 3689 C C . ASN A 1 472 ? -8.631 -0.177 28.466 1.00 76.56 472 ASN A C 1
ATOM 3691 O O . ASN A 1 472 ? -9.173 0.703 29.128 1.00 76.56 472 ASN A O 1
ATOM 3695 N N . GLY A 1 473 ? -9.010 -0.437 27.214 1.00 79.12 473 GLY A N 1
ATOM 3696 C CA . GLY A 1 473 ? -10.124 0.198 26.505 1.00 79.12 473 GLY A CA 1
ATOM 3697 C C . GLY A 1 473 ? -9.884 1.647 26.068 1.00 79.12 473 GLY A C 1
ATOM 3698 O O . GLY A 1 473 ? -10.828 2.307 25.647 1.00 79.12 473 GLY A O 1
ATOM 3699 N N . ALA A 1 474 ? -8.657 2.163 26.171 1.00 86.69 474 ALA A N 1
ATOM 3700 C CA . ALA A 1 474 ? -8.330 3.546 25.825 1.00 86.69 474 ALA A CA 1
ATOM 3701 C C . ALA A 1 474 ? -7.667 3.646 24.438 1.00 86.69 474 ALA A C 1
ATOM 3703 O O . ALA A 1 474 ? -6.847 2.789 24.102 1.00 86.69 474 ALA A O 1
ATOM 3704 N N . PRO A 1 475 ? -7.939 4.711 23.654 1.00 93.19 475 PRO A N 1
ATOM 3705 C CA . PRO A 1 475 ? -7.148 5.034 22.473 1.00 93.19 475 PRO A CA 1
ATOM 3706 C C . PRO A 1 475 ? -5.651 5.076 22.792 1.00 93.19 475 PRO A C 1
ATOM 3708 O O . PRO A 1 475 ? -5.232 5.692 23.774 1.00 93.19 475 PRO A O 1
ATOM 3711 N N . LEU A 1 476 ? -4.843 4.442 21.947 1.00 92.81 476 LEU A N 1
ATOM 3712 C CA . LEU A 1 476 ? -3.402 4.338 22.134 1.00 92.81 476 LEU A CA 1
ATOM 3713 C C . LEU A 1 476 ? -2.659 5.020 20.991 1.00 92.81 476 LEU A C 1
ATOM 3715 O O . LEU A 1 476 ? -3.021 4.892 19.823 1.00 92.81 476 LEU A O 1
ATOM 3719 N N . ARG A 1 477 ? -1.558 5.683 21.338 1.00 94.00 477 ARG A N 1
ATOM 3720 C CA . ARG A 1 477 ? -0.553 6.150 20.391 1.00 94.00 477 ARG A CA 1
ATOM 3721 C C . ARG A 1 477 ? 0.833 5.820 20.916 1.00 94.00 477 ARG A C 1
ATOM 3723 O O . ARG A 1 477 ? 1.095 5.923 22.114 1.00 94.00 477 ARG A O 1
ATOM 3730 N N . ALA A 1 478 ? 1.708 5.439 20.000 1.00 95.75 478 ALA A N 1
ATOM 3731 C CA . ALA A 1 478 ? 3.113 5.192 20.258 1.00 95.75 478 ALA A CA 1
ATOM 3732 C C . ALA A 1 478 ? 3.997 6.298 19.678 1.00 95.75 478 ALA A C 1
ATOM 3734 O O . ALA A 1 478 ? 3.720 6.814 18.591 1.00 95.75 478 ALA A O 1
ATOM 3735 N N . ILE A 1 479 ? 5.064 6.613 20.405 1.00 97.19 479 ILE A N 1
ATOM 3736 C CA . ILE A 1 479 ? 6.182 7.451 19.982 1.00 97.19 479 ILE A CA 1
ATOM 3737 C C . ILE A 1 479 ? 7.383 6.529 19.788 1.00 97.19 479 ILE A C 1
ATOM 3739 O O . ILE A 1 479 ? 7.650 5.682 20.639 1.00 97.19 479 ILE A O 1
ATOM 3743 N N . VAL A 1 480 ? 8.092 6.672 18.674 1.00 97.75 480 VAL A N 1
ATOM 3744 C CA . VAL A 1 480 ? 9.312 5.917 18.392 1.00 97.75 480 VAL A CA 1
ATOM 3745 C C . VAL A 1 480 ? 10.519 6.844 18.322 1.00 97.75 480 VAL A C 1
ATOM 3747 O O . VAL A 1 480 ? 10.430 7.940 17.772 1.00 97.75 480 VAL A O 1
ATOM 3750 N N . SER A 1 481 ? 11.651 6.400 18.858 1.00 97.00 481 SER A N 1
ATOM 3751 C CA . SER A 1 481 ? 12.943 7.082 18.763 1.00 97.00 481 SER A CA 1
ATOM 3752 C C . SER A 1 481 ? 14.081 6.070 18.609 1.00 97.00 481 SER A C 1
ATOM 3754 O O . SER A 1 481 ? 13.949 4.897 18.966 1.00 97.00 481 SER A O 1
ATOM 3756 N N . CYS A 1 482 ? 15.213 6.501 18.060 1.00 93.69 482 CYS A N 1
ATOM 3757 C CA . CYS A 1 482 ? 16.427 5.692 17.941 1.00 93.69 482 CYS A CA 1
ATOM 3758 C C . CYS A 1 482 ? 17.631 6.558 18.304 1.00 93.69 482 CYS A C 1
ATOM 3760 O O . CYS A 1 482 ? 17.669 7.724 17.945 1.00 93.69 482 CYS A O 1
ATOM 3762 N N . ALA A 1 483 ? 18.634 5.994 18.980 1.00 89.56 483 ALA A N 1
ATOM 3763 C CA . ALA A 1 483 ? 19.826 6.747 19.374 1.00 89.56 483 ALA A CA 1
ATOM 3764 C C . ALA A 1 483 ? 20.651 7.270 18.181 1.00 89.56 483 ALA A C 1
ATOM 3766 O O . ALA A 1 483 ? 21.419 8.211 18.343 1.00 89.56 483 ALA A O 1
ATOM 3767 N N . ALA A 1 484 ? 20.514 6.652 17.003 1.00 88.50 484 ALA A N 1
ATOM 3768 C CA . ALA A 1 484 ? 21.247 7.033 15.799 1.00 88.50 484 ALA A CA 1
ATOM 3769 C C . ALA A 1 484 ? 20.570 8.143 14.978 1.00 88.50 484 ALA A C 1
ATOM 3771 O O . ALA A 1 484 ? 21.183 8.627 14.032 1.00 88.50 484 ALA A O 1
ATOM 3772 N N . LEU A 1 485 ? 19.327 8.521 15.302 1.00 91.62 485 LEU A N 1
ATOM 3773 C CA . LEU A 1 485 ? 18.571 9.547 14.583 1.00 91.62 485 LEU A CA 1
ATOM 3774 C C . LEU A 1 485 ? 18.058 10.598 15.558 1.00 91.62 485 LEU A C 1
ATOM 3776 O O . LEU A 1 485 ? 17.502 10.271 16.605 1.00 91.62 485 LEU A O 1
ATOM 3780 N N . GLU A 1 486 ? 18.225 11.865 15.203 1.00 90.75 486 GLU A N 1
ATOM 3781 C CA . GLU A 1 486 ? 17.697 12.962 15.999 1.00 90.75 486 GLU A CA 1
ATOM 3782 C C . GLU A 1 486 ? 16.173 13.048 15.833 1.00 90.75 486 GLU A C 1
ATOM 3784 O O . GLU A 1 486 ? 15.655 13.086 14.718 1.00 90.75 486 GLU A O 1
ATOM 3789 N N . GLY A 1 487 ? 15.447 13.074 16.952 1.00 93.06 487 GLY A N 1
ATOM 3790 C CA . GLY A 1 487 ? 13.998 13.261 16.973 1.00 93.06 487 GLY A CA 1
ATOM 3791 C C . GLY A 1 487 ? 13.191 12.050 17.442 1.00 93.06 487 GLY A C 1
ATOM 3792 O O . GLY A 1 487 ? 13.703 11.043 17.937 1.00 93.06 487 GLY A O 1
ATOM 3793 N N . SER A 1 488 ? 11.871 12.198 17.345 1.00 95.81 488 SER A N 1
ATOM 3794 C CA . SER A 1 488 ? 10.905 11.155 17.679 1.00 95.81 488 SER A CA 1
ATOM 3795 C C . SER A 1 488 ? 9.681 11.272 16.781 1.00 95.81 488 SER A C 1
ATOM 3797 O O . SER A 1 488 ? 9.301 12.377 16.392 1.00 95.81 488 SER A O 1
ATOM 3799 N N . TRP A 1 489 ? 9.056 10.140 16.465 1.00 96.62 489 TRP A N 1
ATOM 3800 C CA . TRP A 1 489 ? 7.959 10.078 15.501 1.00 96.62 489 TRP A CA 1
ATOM 3801 C C . TRP A 1 489 ? 6.736 9.409 16.105 1.00 96.62 489 TRP A C 1
ATOM 3803 O O . TRP A 1 489 ? 6.836 8.431 16.846 1.00 96.62 489 TRP A O 1
ATOM 3813 N N . LYS A 1 490 ? 5.565 9.964 15.800 1.00 96.50 490 LYS A N 1
ATOM 3814 C CA . LYS A 1 490 ? 4.278 9.499 16.312 1.00 96.50 490 LYS A CA 1
ATOM 3815 C C . LYS A 1 490 ? 3.651 8.517 15.326 1.00 96.50 490 LYS A C 1
ATOM 3817 O O . LYS A 1 490 ? 3.700 8.717 14.117 1.00 96.50 490 LYS A O 1
ATOM 3822 N N . SER A 1 491 ? 3.029 7.476 15.861 1.00 96.81 491 SER A N 1
ATOM 3823 C CA . SER A 1 491 ? 2.159 6.581 15.090 1.00 96.81 491 SER A CA 1
ATOM 3824 C C . SER A 1 491 ? 0.794 7.206 14.828 1.00 96.81 491 SER A C 1
ATOM 3826 O O . SER A 1 491 ? 0.402 8.187 15.468 1.00 96.81 491 SER A O 1
ATOM 3828 N N . ASN A 1 492 ? 0.033 6.581 13.929 1.00 96.88 492 ASN A N 1
ATOM 3829 C CA . ASN A 1 492 ? -1.415 6.728 13.939 1.00 96.88 492 ASN A CA 1
ATOM 3830 C C . ASN A 1 492 ? -1.997 6.310 15.297 1.00 96.88 492 ASN A C 1
ATOM 3832 O O . ASN A 1 492 ? -1.431 5.477 16.010 1.00 96.88 492 ASN A O 1
ATOM 3836 N N . TRP A 1 493 ? -3.163 6.857 15.627 1.00 96.50 493 TRP A N 1
ATOM 3837 C CA . TRP A 1 493 ? -3.924 6.375 16.771 1.00 96.50 493 TRP A CA 1
ATOM 3838 C C . TRP A 1 493 ? -4.496 4.984 16.489 1.00 96.50 493 TRP A C 1
ATOM 3840 O O . TRP A 1 493 ? -4.884 4.671 15.360 1.00 96.50 493 TRP A O 1
ATOM 3850 N N . SER A 1 494 ? -4.543 4.166 17.536 1.00 95.88 494 SER A N 1
ATOM 3851 C CA . SER A 1 494 ? -5.241 2.887 17.571 1.00 95.88 494 SER A CA 1
ATOM 3852 C C . SER A 1 494 ? -6.423 3.001 18.523 1.00 95.88 494 SER A C 1
ATOM 3854 O O . SER A 1 494 ? -6.242 3.322 19.700 1.00 95.88 494 SER A O 1
ATOM 3856 N N . LEU A 1 495 ? -7.632 2.763 18.025 1.00 96.00 495 LEU A N 1
ATOM 3857 C CA . LEU A 1 495 ? -8.869 2.886 18.796 1.00 96.00 495 LEU A CA 1
ATOM 3858 C C . LEU A 1 495 ? -9.309 1.523 19.352 1.00 96.00 495 LEU A C 1
ATOM 3860 O O . LEU A 1 495 ? -9.066 0.509 18.705 1.00 96.00 495 LEU A O 1
ATOM 3864 N N . PRO A 1 496 ? -9.945 1.458 20.530 1.00 94.75 496 PRO A N 1
ATOM 3865 C CA . PRO A 1 496 ? -10.488 0.197 21.024 1.00 94.75 496 PRO A CA 1
ATOM 3866 C C . PRO A 1 496 ? -11.541 -0.345 20.047 1.00 94.75 496 PRO A C 1
ATOM 3868 O O . PRO A 1 496 ? -12.376 0.416 19.544 1.00 94.75 496 PRO A O 1
ATOM 3871 N N . GLU A 1 497 ? -11.488 -1.649 19.780 1.00 92.81 497 GLU A N 1
ATOM 3872 C CA . GLU A 1 497 ? -12.479 -2.335 18.953 1.00 92.81 497 GLU A CA 1
ATOM 3873 C C . GLU A 1 497 ? -13.890 -2.205 19.545 1.00 92.81 497 GLU A C 1
ATOM 3875 O O . GLU A 1 497 ? -14.090 -2.164 20.763 1.00 92.81 497 GLU A O 1
ATOM 3880 N N . GLY A 1 498 ? -14.881 -2.136 18.659 1.00 90.31 498 GLY A N 1
ATOM 3881 C CA . GLY A 1 498 ? -16.296 -2.042 19.006 1.00 90.31 498 GLY A CA 1
ATOM 3882 C C . GLY A 1 498 ? -17.166 -2.786 17.998 1.00 90.31 498 GLY A C 1
ATOM 3883 O O . GLY A 1 498 ? -16.711 -3.715 17.339 1.00 90.31 498 GLY A O 1
ATOM 3884 N N . GLU A 1 499 ? -18.424 -2.362 17.844 1.00 91.06 499 GLU A N 1
ATOM 3885 C CA . GLU A 1 499 ? -19.321 -2.919 16.814 1.00 91.06 499 GLU A CA 1
ATOM 3886 C C . GLU A 1 499 ? -18.744 -2.731 15.400 1.00 91.06 499 GLU A C 1
ATOM 3888 O O . GLU A 1 499 ? -18.878 -3.594 14.534 1.00 91.06 499 GLU A O 1
ATOM 3893 N N . ARG A 1 500 ? -18.069 -1.598 15.172 1.00 95.81 500 ARG A N 1
ATOM 3894 C CA . ARG A 1 500 ? -17.354 -1.291 13.934 1.00 95.81 500 ARG A CA 1
ATOM 3895 C C . ARG A 1 500 ? -15.959 -0.786 14.253 1.00 95.81 500 ARG A C 1
ATOM 3897 O O . ARG A 1 500 ? -15.770 0.060 15.127 1.00 95.81 500 ARG A O 1
ATOM 3904 N N . ASN A 1 501 ? -15.017 -1.275 13.470 1.00 97.69 501 ASN A N 1
ATOM 3905 C CA . ASN A 1 501 ? -13.590 -1.069 13.585 1.00 97.69 501 ASN A CA 1
ATOM 3906 C C . ASN A 1 501 ? -13.094 -0.253 12.392 1.00 97.69 501 ASN A C 1
ATOM 3908 O O . ASN A 1 501 ? -13.681 -0.284 11.305 1.00 97.69 501 ASN A O 1
ATOM 3912 N N . LEU A 1 502 ? -12.041 0.519 12.625 1.00 98.56 502 LEU A N 1
ATOM 3913 C CA . LEU A 1 502 ? -11.436 1.376 11.619 1.00 98.56 502 LEU A CA 1
ATOM 3914 C C . LEU A 1 502 ? -10.376 0.604 10.836 1.00 98.56 502 LEU A C 1
ATOM 3916 O O . LEU A 1 502 ? -9.543 -0.076 11.432 1.00 98.56 502 LEU A O 1
ATOM 3920 N N . PHE A 1 503 ? -10.370 0.791 9.519 1.00 98.69 503 PHE A N 1
ATOM 3921 C CA . PHE A 1 503 ? -9.340 0.284 8.617 1.00 98.69 503 PHE A CA 1
ATOM 3922 C C . PHE A 1 503 ? -8.908 1.378 7.636 1.00 98.69 503 PHE A C 1
ATOM 3924 O O . PHE A 1 503 ? -9.731 2.195 7.214 1.00 98.69 503 PHE A O 1
ATOM 3931 N N . PHE A 1 504 ? -7.629 1.381 7.259 1.00 98.56 504 PHE A N 1
ATOM 3932 C CA . PHE A 1 504 ? -7.067 2.279 6.251 1.00 98.56 504 PHE A CA 1
ATOM 3933 C C . PHE A 1 504 ? -6.551 1.507 5.044 1.00 98.56 504 PHE A C 1
ATOM 3935 O O . PHE A 1 504 ? -5.875 0.489 5.182 1.00 98.56 504 PHE A O 1
ATOM 3942 N N . GLY A 1 505 ? -6.787 2.035 3.851 1.00 98.06 505 GLY A N 1
ATOM 3943 C CA . GLY A 1 505 ? -6.314 1.412 2.624 1.00 98.06 505 GLY A CA 1
ATOM 3944 C C . GLY A 1 505 ? -6.244 2.369 1.451 1.00 98.06 505 GLY A C 1
ATOM 3945 O O . GLY A 1 505 ? -6.558 3.551 1.579 1.00 98.06 505 GLY A O 1
ATOM 3946 N N . ASP A 1 506 ? -5.815 1.836 0.315 1.00 97.75 506 ASP A N 1
ATOM 3947 C CA . ASP A 1 506 ? -5.757 2.548 -0.960 1.00 97.75 506 ASP A CA 1
ATOM 3948 C C . ASP A 1 506 ? -6.627 1.815 -1.984 1.00 97.75 506 ASP A C 1
ATOM 3950 O O . ASP A 1 506 ? -6.447 0.620 -2.214 1.00 97.75 506 ASP A O 1
ATOM 3954 N N . MET A 1 507 ? -7.606 2.512 -2.555 1.00 94.50 507 MET A N 1
ATOM 3955 C CA . MET A 1 507 ? -8.576 1.931 -3.488 1.00 94.50 507 MET A CA 1
ATOM 3956 C C . MET A 1 507 ? -8.208 2.140 -4.955 1.00 94.50 507 MET A C 1
ATOM 3958 O O . MET A 1 507 ? -8.920 1.660 -5.833 1.00 94.50 507 MET A O 1
ATOM 3962 N N . HIS A 1 508 ? -7.115 2.842 -5.236 1.00 95.81 508 HIS A N 1
ATOM 3963 C CA . HIS A 1 508 ? -6.716 3.113 -6.604 1.00 95.81 508 HIS A CA 1
ATOM 3964 C C . HIS A 1 508 ? -5.201 3.229 -6.661 1.00 95.81 508 HIS A C 1
ATOM 3966 O O . HIS A 1 508 ? -4.622 4.199 -6.191 1.00 95.81 508 HIS A O 1
ATOM 3972 N N . ALA A 1 509 ? -4.552 2.213 -7.214 1.00 94.06 509 ALA A N 1
ATOM 3973 C CA . ALA A 1 509 ? -3.126 2.198 -7.498 1.00 94.06 509 ALA A CA 1
ATOM 3974 C C . ALA A 1 509 ? -2.868 1.355 -8.746 1.00 94.06 509 ALA A C 1
ATOM 3976 O O . ALA A 1 509 ? -3.664 0.478 -9.085 1.00 94.06 509 ALA A O 1
ATOM 3977 N N . HIS A 1 510 ? -1.724 1.557 -9.388 1.00 91.50 510 HIS A N 1
ATOM 3978 C CA . HIS A 1 510 ? -1.370 0.824 -10.594 1.00 91.50 510 HIS A CA 1
ATOM 3979 C C . HIS A 1 510 ? -0.058 0.062 -10.451 1.00 91.50 510 HIS A C 1
ATOM 3981 O O . HIS A 1 510 ? 0.818 0.398 -9.650 1.00 91.50 510 HIS A O 1
ATOM 3987 N N . ASP A 1 511 ? 0.061 -0.994 -11.252 1.00 89.38 511 ASP A N 1
ATOM 3988 C CA . ASP A 1 511 ? 1.254 -1.822 -11.354 1.00 89.38 511 ASP A CA 1
ATOM 3989 C C . ASP A 1 511 ? 1.752 -1.912 -12.803 1.00 89.38 511 ASP A C 1
ATOM 3991 O O . ASP A 1 511 ? 1.199 -1.326 -13.740 1.00 89.38 511 ASP A O 1
ATOM 3995 N N . PHE A 1 512 ? 2.819 -2.678 -12.989 1.00 82.12 512 PHE A N 1
ATOM 3996 C CA . PHE A 1 512 ? 3.451 -2.922 -14.278 1.00 82.12 512 PHE A CA 1
ATOM 3997 C C . PHE A 1 512 ? 2.498 -3.277 -15.432 1.00 82.12 512 PHE A C 1
ATOM 3999 O O . PHE A 1 512 ? 2.765 -2.923 -16.582 1.00 82.12 512 PHE A O 1
ATOM 4006 N N . ASN A 1 513 ? 1.380 -3.961 -15.169 1.00 80.56 513 ASN A N 1
ATOM 4007 C CA . ASN A 1 513 ? 0.442 -4.365 -16.219 1.00 80.56 513 ASN A CA 1
ATOM 4008 C C . ASN A 1 513 ? -0.338 -3.180 -16.809 1.00 80.56 513 ASN A C 1
ATOM 4010 O O . ASN A 1 513 ? -0.757 -3.259 -17.971 1.00 80.56 513 ASN A O 1
ATOM 4014 N N . SER A 1 514 ? -0.449 -2.096 -16.037 1.00 79.31 514 SER A N 1
ATOM 4015 C CA . SER A 1 514 ? -0.972 -0.776 -16.413 1.00 79.31 514 SER A CA 1
ATOM 4016 C C . SER A 1 514 ? 0.102 0.145 -17.000 1.00 79.31 514 SER A C 1
ATOM 4018 O O . SER A 1 514 ? -0.116 1.342 -17.123 1.00 79.31 514 SER A O 1
ATOM 4020 N N . THR A 1 515 ? 1.293 -0.371 -17.327 1.00 75.44 515 THR A N 1
ATOM 4021 C CA . THR A 1 515 ? 2.480 0.433 -17.683 1.00 75.44 515 THR A CA 1
ATOM 4022 C C . THR A 1 515 ? 2.988 1.344 -16.558 1.00 75.44 515 THR A C 1
ATOM 4024 O O . THR A 1 515 ? 3.765 2.256 -16.823 1.00 75.44 515 THR A O 1
ATOM 4027 N N . ALA A 1 516 ? 2.607 1.083 -15.303 1.00 79.94 516 ALA A N 1
ATOM 4028 C CA . ALA A 1 516 ? 3.187 1.734 -14.132 1.00 79.94 516 ALA A CA 1
ATOM 4029 C C . ALA A 1 516 ? 4.514 1.072 -13.711 1.00 79.94 516 ALA A C 1
ATOM 4031 O O . ALA A 1 516 ? 4.947 0.059 -14.264 1.00 79.94 516 ALA A O 1
ATOM 4032 N N . GLU A 1 517 ? 5.190 1.650 -12.723 1.00 81.25 517 GLU A N 1
ATOM 4033 C CA . GLU A 1 517 ? 6.346 1.015 -12.094 1.00 81.25 517 GLU A CA 1
ATOM 4034 C C . GLU A 1 517 ? 5.913 -0.051 -11.076 1.00 81.25 517 GLU A C 1
ATOM 4036 O O . GLU A 1 517 ? 4.847 0.031 -10.474 1.00 81.25 517 GLU A O 1
ATOM 4041 N N . GLY A 1 518 ? 6.791 -1.026 -10.831 1.00 83.31 518 GLY A N 1
ATOM 4042 C CA . GLY A 1 518 ? 6.592 -2.050 -9.807 1.00 83.31 518 GLY A CA 1
ATOM 4043 C C . GLY A 1 518 ? 5.847 -3.277 -10.322 1.00 83.31 518 GLY A C 1
ATOM 4044 O O . GLY A 1 518 ? 4.730 -3.201 -10.829 1.00 83.31 518 GLY A O 1
ATOM 4045 N N . TRP A 1 519 ? 6.471 -4.445 -10.165 1.00 85.25 519 TRP A N 1
ATOM 4046 C CA . TRP A 1 519 ? 5.820 -5.714 -10.468 1.00 85.25 519 TRP A CA 1
ATOM 4047 C C . TRP A 1 519 ? 4.615 -5.919 -9.546 1.00 85.25 519 TRP A C 1
ATOM 4049 O O . TRP A 1 519 ? 4.700 -5.538 -8.375 1.00 85.25 519 TRP A O 1
ATOM 4059 N N . PRO A 1 520 ? 3.537 -6.581 -10.007 1.00 88.31 520 PRO A N 1
ATOM 4060 C CA . PRO A 1 520 ? 2.301 -6.718 -9.237 1.00 88.31 520 PRO A CA 1
ATOM 4061 C C . PRO A 1 520 ? 2.553 -7.147 -7.788 1.00 88.31 520 PRO A C 1
ATOM 4063 O O . PRO A 1 520 ? 2.168 -6.463 -6.845 1.00 88.31 520 PRO A O 1
ATOM 4066 N N . ALA A 1 521 ? 3.320 -8.221 -7.583 1.00 87.75 521 ALA A N 1
ATOM 4067 C CA . ALA A 1 521 ? 3.616 -8.733 -6.248 1.00 87.75 521 ALA A CA 1
ATOM 4068 C C . ALA A 1 521 ? 4.344 -7.727 -5.334 1.00 87.75 521 ALA A C 1
ATOM 4070 O O . ALA A 1 521 ? 4.164 -7.777 -4.117 1.00 87.75 521 ALA A O 1
ATOM 4071 N N . ASP A 1 522 ? 5.153 -6.828 -5.889 1.00 89.88 522 ASP A N 1
ATOM 4072 C CA . ASP A 1 522 ? 5.875 -5.813 -5.120 1.00 89.88 522 ASP A CA 1
ATOM 4073 C C . ASP A 1 522 ? 4.955 -4.661 -4.710 1.00 89.88 522 ASP A C 1
ATOM 4075 O O . ASP A 1 522 ? 5.062 -4.187 -3.581 1.00 89.88 522 ASP A O 1
ATOM 4079 N N . VAL A 1 523 ? 3.984 -4.299 -5.555 1.00 93.69 523 VAL A N 1
ATOM 4080 C CA . VAL A 1 523 ? 2.935 -3.311 -5.244 1.00 93.69 523 VAL A CA 1
ATOM 4081 C C . VAL A 1 523 ? 2.075 -3.782 -4.063 1.00 93.69 523 VAL A C 1
ATOM 4083 O O . VAL A 1 523 ? 1.905 -3.056 -3.079 1.00 93.69 523 VAL A O 1
ATOM 4086 N N . TYR A 1 524 ? 1.613 -5.040 -4.077 1.00 95.31 524 TYR A N 1
ATOM 4087 C CA . TYR A 1 524 ? 0.875 -5.616 -2.941 1.00 95.31 524 TYR A CA 1
ATOM 4088 C C . TYR A 1 524 ? 1.744 -5.726 -1.673 1.00 95.31 524 TYR A C 1
ATOM 4090 O O . TYR A 1 524 ? 1.273 -5.441 -0.568 1.00 95.31 524 TYR A O 1
ATOM 4098 N N . ARG A 1 525 ? 3.023 -6.120 -1.799 1.00 91.25 525 ARG A N 1
ATOM 4099 C CA . ARG A 1 525 ? 3.961 -6.160 -0.659 1.00 91.25 525 ARG A CA 1
ATOM 4100 C C . ARG A 1 525 ? 4.226 -4.773 -0.092 1.00 91.25 525 ARG A C 1
ATOM 4102 O O . ARG A 1 525 ? 4.316 -4.650 1.123 1.00 91.25 525 ARG A O 1
ATOM 4109 N N . TRP A 1 526 ? 4.319 -3.741 -0.924 1.00 92.69 526 TRP A N 1
ATOM 4110 C CA . TRP A 1 526 ? 4.460 -2.367 -0.459 1.00 92.69 526 TRP A CA 1
ATOM 4111 C C . TRP A 1 526 ? 3.275 -1.976 0.428 1.00 92.69 526 TRP A C 1
ATOM 4113 O O . TRP A 1 526 ? 3.462 -1.618 1.591 1.00 92.69 526 TRP A O 1
ATOM 4123 N N . ALA A 1 527 ? 2.048 -2.146 -0.068 1.00 95.94 527 ALA A N 1
ATOM 4124 C CA . ALA A 1 527 ? 0.841 -1.848 0.698 1.00 95.94 527 ALA A CA 1
ATOM 4125 C C . ALA A 1 527 ? 0.802 -2.607 2.040 1.00 95.94 527 ALA A C 1
ATOM 4127 O O . ALA A 1 527 ? 0.669 -1.996 3.102 1.00 95.94 527 ALA A O 1
ATOM 4128 N N . ARG A 1 528 ? 0.994 -3.932 2.014 1.00 93.88 528 ARG A N 1
ATOM 4129 C CA . ARG A 1 528 ? 0.884 -4.801 3.200 1.00 93.88 528 ARG A CA 1
ATOM 4130 C C . ARG A 1 528 ? 2.042 -4.656 4.185 1.00 93.88 528 ARG A C 1
ATOM 4132 O O . ARG A 1 528 ? 1.851 -4.693 5.404 1.00 93.88 528 ARG A O 1
ATOM 4139 N N . ASP A 1 529 ? 3.268 -4.601 3.673 1.00 87.94 529 ASP A N 1
ATOM 4140 C CA . ASP A 1 529 ? 4.479 -4.780 4.470 1.00 87.94 529 ASP A CA 1
ATOM 4141 C C . ASP A 1 529 ? 5.231 -3.481 4.743 1.00 87.94 529 ASP A C 1
ATOM 4143 O O . ASP A 1 529 ? 5.734 -3.323 5.858 1.00 87.94 529 ASP A O 1
ATOM 4147 N N . GLU A 1 530 ? 5.246 -2.553 3.787 1.00 89.44 530 GLU A N 1
ATOM 4148 C CA . GLU A 1 530 ? 5.936 -1.267 3.925 1.00 89.44 530 GLU A CA 1
ATOM 4149 C C . GLU A 1 530 ? 5.059 -0.215 4.554 1.00 89.44 530 GLU A C 1
ATOM 4151 O O . GLU A 1 530 ? 5.456 0.408 5.537 1.00 89.44 530 GLU A O 1
ATOM 4156 N N . LYS A 1 531 ? 3.871 -0.023 3.985 1.00 92.00 531 LYS A N 1
ATOM 4157 C CA . LYS A 1 531 ? 2.931 0.971 4.471 1.00 92.00 531 LYS A CA 1
ATOM 4158 C C . LYS A 1 531 ? 1.939 0.402 5.459 1.00 92.00 531 LYS A C 1
ATOM 4160 O O . LYS A 1 531 ? 1.311 1.195 6.129 1.00 92.00 531 LYS A O 1
ATOM 4165 N N . ARG A 1 532 ? 1.828 -0.917 5.660 1.00 94.31 532 ARG A N 1
ATOM 4166 C CA . ARG A 1 532 ? 0.899 -1.506 6.654 1.00 94.31 532 ARG A CA 1
ATOM 4167 C C . ARG A 1 532 ? -0.539 -1.003 6.453 1.00 94.31 532 ARG A C 1
ATOM 4169 O O . ARG A 1 532 ? -1.163 -0.529 7.403 1.00 94.31 532 ARG A O 1
ATOM 4176 N N . LEU A 1 533 ? -0.996 -0.986 5.204 1.00 97.44 533 LEU A N 1
ATOM 4177 C CA . LEU A 1 533 ? -2.399 -0.769 4.861 1.00 97.44 533 LEU A CA 1
ATOM 4178 C C . LEU A 1 533 ? -3.195 -2.033 5.201 1.00 97.44 533 LEU A C 1
ATOM 4180 O O . LEU A 1 533 ? -2.668 -3.139 5.085 1.00 97.44 533 LEU A O 1
ATOM 4184 N N . ASP A 1 534 ? -4.447 -1.859 5.606 1.00 98.44 534 ASP A N 1
ATOM 4185 C CA . ASP A 1 534 ? -5.375 -2.946 5.918 1.00 98.44 534 ASP A CA 1
ATOM 4186 C C . ASP A 1 534 ? -6.024 -3.504 4.646 1.00 98.44 534 ASP A C 1
ATOM 4188 O O . ASP A 1 534 ? -6.323 -4.696 4.568 1.00 98.44 534 ASP A O 1
ATOM 4192 N N . PHE A 1 535 ? -6.216 -2.666 3.624 1.00 98.56 535 PHE A N 1
ATOM 4193 C CA . PHE A 1 535 ? -6.716 -3.102 2.324 1.00 98.56 535 PHE A CA 1
ATOM 4194 C C . PHE A 1 535 ? -6.081 -2.358 1.146 1.00 98.56 535 PHE A C 1
ATOM 4196 O O . PHE A 1 535 ? -5.570 -1.246 1.296 1.00 98.56 535 PHE A O 1
ATOM 4203 N N . VAL A 1 536 ? -6.116 -2.982 -0.034 1.00 98.06 536 VAL A N 1
ATOM 4204 C CA . VAL A 1 536 ? -5.662 -2.379 -1.293 1.00 98.06 536 VAL A CA 1
ATOM 4205 C C . VAL A 1 536 ? -6.531 -2.807 -2.479 1.00 98.06 536 VAL A C 1
ATOM 4207 O O . VAL A 1 536 ? -7.042 -3.928 -2.519 1.00 98.06 536 VAL A O 1
ATOM 4210 N N . SER A 1 537 ? -6.643 -1.938 -3.474 1.00 96.44 537 SER A N 1
ATOM 4211 C CA . SER A 1 537 ? -7.121 -2.255 -4.817 1.00 96.44 537 SER A CA 1
ATOM 4212 C C . SER A 1 537 ? -6.056 -1.818 -5.822 1.00 96.44 537 SER A C 1
ATOM 4214 O O . SER A 1 537 ? -5.553 -0.699 -5.741 1.00 96.44 537 SER A O 1
ATOM 4216 N N . VAL A 1 538 ? -5.677 -2.716 -6.733 1.00 95.94 538 VAL A N 1
ATOM 4217 C CA . VAL A 1 538 ? -4.682 -2.448 -7.787 1.00 95.94 538 VAL A CA 1
ATOM 4218 C C . VAL A 1 538 ? -5.375 -2.601 -9.145 1.00 95.94 538 VAL A C 1
ATOM 4220 O O . VAL A 1 538 ? -5.217 -3.640 -9.795 1.00 95.94 538 VAL A O 1
ATOM 4223 N N . PRO A 1 539 ? -6.249 -1.651 -9.533 1.00 93.81 539 PRO A N 1
ATOM 4224 C CA . PRO A 1 539 ? -6.953 -1.712 -10.803 1.00 93.81 539 PRO A CA 1
ATOM 4225 C C . PRO A 1 539 ? -5.990 -1.694 -11.994 1.00 93.81 539 PRO A C 1
ATOM 4227 O O . PRO A 1 539 ? -5.044 -0.905 -12.056 1.00 93.81 539 PRO A O 1
ATOM 4230 N N . LEU A 1 540 ? -6.263 -2.542 -12.987 1.00 89.12 540 LEU A N 1
ATOM 4231 C CA . LEU A 1 540 ? -5.648 -2.377 -14.303 1.00 89.12 540 LEU A CA 1
ATOM 4232 C C . LEU A 1 540 ? -6.187 -1.104 -14.955 1.00 89.12 540 LEU A C 1
ATOM 4234 O O . LEU A 1 540 ? -7.403 -0.929 -15.010 1.00 89.12 540 LEU A O 1
ATOM 4238 N N . GLN A 1 541 ? -5.295 -0.261 -15.467 1.00 84.19 541 GLN A N 1
ATOM 4239 C CA . GLN A 1 541 ? -5.648 0.919 -16.249 1.00 84.19 541 GLN A CA 1
ATOM 4240 C C . GLN A 1 541 ? -6.037 0.495 -17.667 1.00 84.19 541 GLN A C 1
ATOM 4242 O O . GLN A 1 541 ? -5.256 -0.200 -18.330 1.00 84.19 541 GLN A O 1
ATOM 4247 N N . THR A 1 542 ? -7.243 0.850 -18.129 1.00 71.44 542 THR A N 1
ATOM 4248 C CA . THR A 1 542 ? -7.761 0.359 -19.414 1.00 71.44 542 THR A CA 1
ATOM 4249 C C . THR A 1 542 ? -8.471 1.433 -20.246 1.00 71.44 542 THR A C 1
ATOM 4251 O O . THR A 1 542 ? -9.601 1.815 -19.963 1.00 71.44 542 THR A O 1
ATOM 4254 N N . HIS A 1 543 ? -7.838 1.844 -21.351 1.00 59.50 543 HIS A N 1
ATOM 4255 C CA . HIS A 1 543 ? -8.474 2.642 -22.412 1.00 59.50 543 HIS A CA 1
ATOM 4256 C C . HIS A 1 543 ? -9.161 1.785 -23.487 1.00 59.50 543 HIS A C 1
ATOM 4258 O O . HIS A 1 543 ? -9.882 2.324 -24.320 1.00 59.50 543 HIS A O 1
ATOM 4264 N N . ARG A 1 544 ? -8.859 0.478 -23.532 1.00 64.12 544 ARG A N 1
ATOM 4265 C CA . ARG A 1 544 ? -9.261 -0.490 -24.570 1.00 64.12 544 ARG A CA 1
ATOM 4266 C C . ARG A 1 544 ? -9.238 -1.917 -24.022 1.00 64.12 544 ARG A C 1
ATOM 4268 O O . ARG A 1 544 ? -8.958 -2.127 -22.844 1.00 64.12 544 ARG A O 1
ATOM 4275 N N . PHE A 1 545 ? -9.452 -2.909 -24.887 1.00 66.19 545 PHE A N 1
ATOM 4276 C CA . PHE A 1 545 ? -9.228 -4.325 -24.575 1.00 66.19 545 PHE A CA 1
ATOM 4277 C C . PHE A 1 545 ? -7.900 -4.597 -23.851 1.00 66.19 545 PHE A C 1
ATOM 4279 O O . PHE A 1 545 ? -6.828 -4.189 -24.301 1.00 66.19 545 PHE A O 1
ATOM 4286 N N . ILE A 1 546 ? -7.978 -5.397 -22.787 1.00 72.56 546 ILE A N 1
ATOM 4287 C CA . ILE A 1 546 ? -6.825 -6.058 -22.173 1.00 72.56 546 ILE A CA 1
ATOM 4288 C C . ILE A 1 546 ? -6.719 -7.491 -22.685 1.00 72.56 546 ILE A C 1
ATOM 4290 O O . ILE A 1 546 ? -7.726 -8.141 -22.979 1.00 72.56 546 ILE A O 1
ATOM 4294 N N . ASP A 1 547 ? -5.496 -8.001 -22.782 1.00 70.94 547 ASP A N 1
ATOM 4295 C CA . ASP A 1 547 ? -5.298 -9.421 -23.032 1.00 70.94 547 ASP A CA 1
ATOM 4296 C C . ASP A 1 547 ? -5.740 -10.266 -21.818 1.00 70.94 547 ASP A C 1
ATOM 4298 O O . ASP A 1 547 ? -5.792 -9.810 -20.669 1.00 70.94 547 ASP A O 1
ATOM 4302 N N . ASN A 1 548 ? -6.089 -11.526 -22.086 1.00 75.06 548 ASN A N 1
ATOM 4303 C CA . ASN A 1 548 ? -6.574 -12.436 -21.050 1.00 75.06 548 ASN A CA 1
ATOM 4304 C C . ASN A 1 548 ? -5.501 -12.718 -19.988 1.00 75.06 548 ASN A C 1
ATOM 4306 O O . ASN A 1 548 ? -5.844 -12.950 -18.831 1.00 75.06 548 ASN A O 1
ATOM 4310 N N . GLU A 1 549 ? -4.219 -12.708 -20.358 1.00 77.19 549 GLU A N 1
ATOM 4311 C CA . GLU A 1 549 ? -3.115 -13.048 -19.459 1.00 77.19 549 GLU A CA 1
ATOM 4312 C C . GLU A 1 549 ? -2.980 -12.014 -18.338 1.00 77.19 549 GLU A C 1
ATOM 4314 O O . GLU A 1 549 ? -2.924 -12.392 -17.166 1.00 77.19 549 GLU A O 1
ATOM 4319 N N . LYS A 1 550 ? -3.047 -10.718 -18.666 1.00 82.50 550 LYS A N 1
ATOM 4320 C CA . LYS A 1 550 ? -3.065 -9.620 -17.691 1.00 82.50 550 LYS A CA 1
ATOM 4321 C C . LYS A 1 550 ? -4.254 -9.714 -16.744 1.00 82.50 550 LYS A C 1
ATOM 4323 O O . LYS A 1 550 ? -4.077 -9.581 -15.533 1.00 82.50 550 LYS A O 1
ATOM 4328 N N . TRP A 1 551 ? -5.458 -9.988 -17.254 1.00 87.81 551 TRP A N 1
ATOM 4329 C CA . TRP A 1 551 ? -6.636 -10.119 -16.388 1.00 87.81 551 TRP A CA 1
ATOM 4330 C C . TRP A 1 551 ? -6.555 -11.348 -15.477 1.00 87.81 551 TRP A C 1
ATOM 4332 O O . TRP A 1 551 ? -6.887 -11.276 -14.293 1.00 87.81 551 TRP A O 1
ATOM 4342 N N . HIS A 1 552 ? -6.063 -12.477 -15.993 1.00 86.06 552 HIS A N 1
ATOM 4343 C CA . HIS A 1 552 ? -5.808 -13.667 -15.184 1.00 86.06 552 HIS A CA 1
ATOM 4344 C C . HIS A 1 552 ? -4.749 -13.412 -14.108 1.00 86.06 552 HIS A C 1
ATOM 4346 O O . HIS A 1 552 ? -4.911 -13.874 -12.977 1.00 86.06 552 HIS A O 1
ATOM 4352 N N . LEU A 1 553 ? -3.704 -12.647 -14.424 1.00 84.62 553 LEU A N 1
ATOM 4353 C CA . LEU A 1 553 ? -2.693 -12.241 -13.457 1.00 84.62 553 LEU A CA 1
ATOM 4354 C C . LEU A 1 553 ? -3.283 -11.332 -12.371 1.00 84.62 553 LEU A C 1
ATOM 4356 O O . LEU A 1 553 ? -3.028 -11.576 -11.193 1.00 84.62 553 LEU A O 1
ATOM 4360 N N . ALA A 1 554 ? -4.118 -10.353 -12.731 1.00 89.81 554 ALA A N 1
ATOM 4361 C CA . ALA A 1 554 ? -4.809 -9.491 -11.770 1.00 89.81 554 ALA A CA 1
ATOM 4362 C C . ALA A 1 554 ? -5.696 -10.304 -10.808 1.00 89.81 554 ALA A C 1
ATOM 4364 O O . ALA A 1 554 ? -5.591 -10.150 -9.589 1.00 89.81 554 ALA A O 1
ATOM 4365 N N . LYS A 1 555 ? -6.488 -11.253 -11.332 1.00 89.88 555 LYS A N 1
ATOM 4366 C CA . LYS A 1 555 ? -7.268 -12.207 -10.517 1.00 89.88 555 LYS A CA 1
ATOM 4367 C C . LYS A 1 555 ? -6.386 -13.019 -9.580 1.00 89.88 555 LYS A C 1
ATOM 4369 O O . LYS A 1 555 ? -6.688 -13.145 -8.395 1.00 89.88 555 LYS A O 1
ATOM 4374 N N . HIS A 1 556 ? -5.295 -13.569 -10.110 1.00 86.62 556 HIS A N 1
ATOM 4375 C CA . HIS A 1 556 ? -4.372 -14.375 -9.327 1.00 86.62 556 HIS A CA 1
ATOM 4376 C C . HIS A 1 556 ? -3.749 -13.563 -8.193 1.00 86.62 556 HIS A C 1
ATOM 4378 O O . HIS A 1 556 ? -3.752 -14.031 -7.061 1.00 86.62 556 HIS A O 1
ATOM 4384 N N . MET A 1 557 ? -3.245 -12.358 -8.470 1.00 88.38 557 MET A N 1
ATOM 4385 C CA . MET A 1 557 ? -2.604 -11.510 -7.463 1.00 88.38 557 MET A CA 1
ATOM 4386 C C . MET A 1 557 ? -3.594 -11.055 -6.392 1.00 88.38 557 MET A C 1
ATOM 4388 O O . MET A 1 557 ? -3.272 -11.138 -5.206 1.00 88.38 557 MET A O 1
ATOM 4392 N N . ASN A 1 558 ? -4.816 -10.691 -6.790 1.00 91.75 558 ASN A N 1
ATOM 4393 C CA . ASN A 1 558 ? -5.892 -10.391 -5.854 1.00 91.75 558 ASN A CA 1
ATOM 4394 C C . ASN A 1 558 ? -6.141 -11.565 -4.886 1.00 91.75 558 ASN A C 1
ATOM 4396 O O . ASN A 1 558 ? -6.159 -11.376 -3.677 1.00 91.75 558 ASN A O 1
ATOM 4400 N N . GLU A 1 559 ? -6.278 -12.800 -5.372 1.00 87.31 559 GLU A N 1
ATOM 4401 C CA . GLU A 1 559 ? -6.509 -13.942 -4.471 1.00 87.31 559 GLU A CA 1
ATOM 4402 C C . GLU A 1 559 ? -5.244 -14.417 -3.737 1.00 87.31 559 GLU A C 1
ATOM 4404 O O . GLU A 1 559 ? -5.327 -14.945 -2.630 1.00 87.31 559 GLU A O 1
ATOM 4409 N N . TYR A 1 560 ? -4.060 -14.221 -4.317 1.00 83.50 560 TYR A N 1
ATOM 4410 C CA . TYR A 1 560 ? -2.779 -14.594 -3.716 1.00 83.50 560 TYR A CA 1
ATOM 4411 C C . TYR A 1 560 ? -2.512 -13.814 -2.428 1.00 83.50 560 TYR A C 1
ATOM 4413 O O . TYR A 1 560 ? -1.985 -14.380 -1.467 1.00 83.50 560 TYR A O 1
ATOM 4421 N N . PHE A 1 561 ? -2.795 -12.508 -2.446 1.00 86.88 561 PHE A N 1
ATOM 4422 C CA . PHE A 1 561 ? -2.462 -11.587 -1.360 1.00 86.88 561 PHE A CA 1
ATOM 4423 C C . PHE A 1 561 ? -3.582 -11.403 -0.337 1.00 86.88 561 PHE A C 1
ATOM 4425 O O . PHE A 1 561 ? -3.310 -10.839 0.723 1.00 86.88 561 PHE A O 1
ATOM 4432 N N . LEU A 1 562 ? -4.793 -11.898 -0.611 1.00 87.62 562 LEU A N 1
ATOM 4433 C CA . LEU A 1 562 ? -5.877 -11.895 0.363 1.00 87.62 562 LEU A CA 1
ATOM 4434 C C . LEU A 1 562 ? -5.494 -12.711 1.603 1.00 87.62 562 LEU A C 1
ATOM 4436 O O . LEU A 1 562 ? -5.299 -13.926 1.552 1.00 87.62 562 LEU A O 1
ATOM 4440 N N . GLU A 1 563 ? -5.475 -12.037 2.744 1.00 83.25 563 GLU A N 1
ATOM 4441 C CA . GLU A 1 563 ? -5.321 -12.635 4.063 1.00 83.25 563 GLU A CA 1
ATOM 4442 C C . GLU A 1 563 ? -6.371 -11.995 4.986 1.00 83.25 563 GLU A C 1
ATOM 4444 O O . GLU A 1 563 ? -6.119 -10.957 5.597 1.00 83.25 563 GLU A O 1
ATOM 4449 N N . GLU A 1 564 ? -7.567 -12.589 5.074 1.00 87.38 564 GLU A N 1
ATOM 4450 C CA . GLU A 1 564 ? -8.643 -12.096 5.950 1.00 87.38 564 GLU A CA 1
ATOM 4451 C C . GLU A 1 564 ? -8.137 -11.927 7.397 1.00 87.38 564 GLU A C 1
ATOM 4453 O O . GLU A 1 564 ? -7.425 -12.778 7.934 1.00 87.38 564 GLU A O 1
ATOM 4458 N N . GLY A 1 565 ? -8.479 -10.807 8.031 1.00 87.00 565 GLY A N 1
ATOM 4459 C CA . GLY A 1 565 ? -7.971 -10.404 9.344 1.00 87.00 565 GLY A CA 1
ATOM 4460 C C . GLY A 1 565 ? -6.619 -9.683 9.308 1.00 87.00 565 GLY A C 1
ATOM 4461 O O . GLY A 1 565 ? -6.160 -9.225 10.353 1.00 87.00 565 GLY A O 1
ATOM 4462 N N . ARG A 1 566 ? -5.972 -9.575 8.140 1.00 83.12 566 ARG A N 1
ATOM 4463 C CA . ARG A 1 566 ? -4.638 -8.974 7.977 1.00 83.12 566 ARG A CA 1
ATOM 4464 C C . ARG A 1 566 ? -4.550 -7.963 6.846 1.00 83.12 566 ARG A C 1
ATOM 4466 O O . ARG A 1 566 ? -3.994 -6.888 7.037 1.00 83.12 566 ARG A O 1
ATOM 4473 N N . PHE A 1 567 ? -4.953 -8.378 5.652 1.00 94.25 567 PHE A N 1
ATOM 4474 C CA . PHE A 1 567 ? -4.760 -7.623 4.428 1.00 94.25 567 PHE A CA 1
ATOM 4475 C C . PHE A 1 567 ? -5.795 -8.042 3.393 1.00 94.25 567 PHE A C 1
ATOM 4477 O O . PHE A 1 567 ? -5.781 -9.169 2.894 1.00 94.25 567 PHE A O 1
ATOM 4484 N N . VAL A 1 568 ? -6.708 -7.130 3.095 1.00 97.69 568 VAL A N 1
ATOM 4485 C CA . VAL A 1 568 ? -7.830 -7.370 2.195 1.00 97.69 568 VAL A CA 1
ATOM 4486 C C . VAL A 1 568 ? -7.536 -6.773 0.826 1.00 97.69 568 VAL A C 1
ATOM 4488 O O . VAL A 1 568 ? -7.090 -5.639 0.700 1.00 97.69 568 VAL A O 1
ATOM 4491 N N . THR A 1 569 ? -7.808 -7.533 -0.223 1.00 96.88 569 THR A N 1
ATOM 4492 C CA . THR A 1 569 ? -7.625 -7.088 -1.605 1.00 96.88 569 THR A CA 1
ATOM 4493 C C . THR A 1 569 ? -8.967 -7.018 -2.323 1.00 96.88 569 THR A C 1
ATOM 4495 O O . THR A 1 569 ? -9.862 -7.819 -2.028 1.00 96.88 569 THR A O 1
ATOM 4498 N N . PHE A 1 570 ? -9.099 -6.106 -3.282 1.00 97.19 570 PHE A N 1
ATOM 4499 C CA . PHE A 1 570 ? -10.249 -6.038 -4.182 1.00 97.19 570 PHE A CA 1
ATOM 4500 C C . PHE A 1 570 ? -9.806 -6.207 -5.634 1.00 97.19 570 PHE A C 1
ATOM 4502 O O . PHE A 1 570 ? -8.840 -5.587 -6.076 1.00 97.19 570 PHE A O 1
ATOM 4509 N N . LEU A 1 571 ? -10.525 -7.055 -6.377 1.00 95.69 571 LEU A N 1
ATOM 4510 C CA . LEU A 1 571 ? -10.328 -7.183 -7.817 1.00 95.69 571 LEU A CA 1
ATOM 4511 C C . LEU A 1 571 ? -10.981 -5.979 -8.488 1.00 95.69 571 LEU A C 1
ATOM 4513 O O . LEU A 1 571 ? -12.182 -5.769 -8.313 1.00 95.69 571 LEU A O 1
ATOM 4517 N N . ALA A 1 572 ? -10.214 -5.231 -9.271 1.00 95.69 572 ALA A N 1
ATOM 4518 C CA . ALA A 1 572 ? -10.703 -4.018 -9.901 1.00 95.69 572 ALA A CA 1
ATOM 4519 C C . ALA A 1 572 ? -10.070 -3.766 -11.270 1.00 95.69 572 ALA A C 1
ATOM 4521 O O . ALA A 1 572 ? -9.035 -4.340 -11.619 1.00 95.69 572 ALA A O 1
ATOM 4522 N N . PHE A 1 573 ? -10.704 -2.884 -12.034 1.00 95.00 573 PHE A N 1
ATOM 4523 C CA . PHE A 1 573 ? -10.141 -2.267 -13.229 1.00 95.00 573 PHE A CA 1
ATOM 4524 C C . PHE A 1 573 ? -10.656 -0.832 -13.350 1.00 95.00 573 PHE A C 1
ATOM 4526 O O . PHE A 1 573 ? -11.753 -0.512 -12.889 1.00 95.00 573 PHE A O 1
ATOM 4533 N N . GLU A 1 574 ? -9.851 0.020 -13.965 1.00 94.19 574 GLU A N 1
ATOM 4534 C CA . GLU A 1 574 ? -10.205 1.386 -14.310 1.00 94.19 574 GLU A CA 1
ATOM 4535 C C . GLU A 1 574 ? -10.760 1.390 -15.738 1.00 94.19 574 GLU A C 1
ATOM 4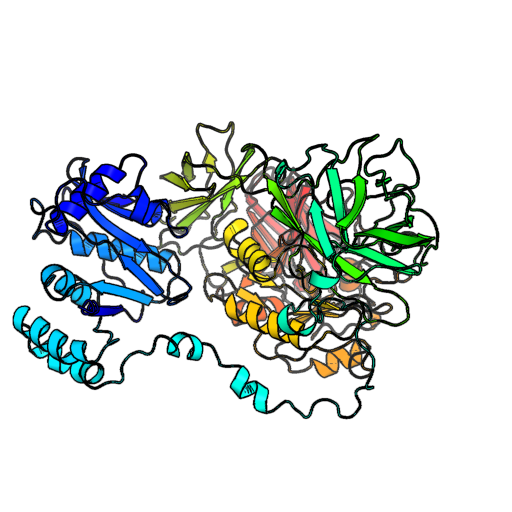537 O O . GLU A 1 574 ? -10.060 1.095 -16.712 1.00 94.19 574 GLU A O 1
ATOM 4542 N N . TRP A 1 575 ? -12.055 1.658 -15.845 1.00 92.56 575 TRP A N 1
ATOM 4543 C CA . TRP A 1 575 ? -12.770 1.873 -17.091 1.00 92.56 575 TRP A CA 1
ATOM 4544 C C . TRP A 1 575 ? -12.558 3.324 -17.509 1.00 92.56 575 TRP A C 1
ATOM 4546 O O . TRP A 1 575 ? -13.184 4.227 -16.950 1.00 92.56 575 TRP A O 1
ATOM 4556 N N . GLN A 1 576 ? -11.629 3.542 -18.441 1.00 84.94 576 GLN A N 1
ATOM 4557 C CA . GLN A 1 576 ? -11.280 4.884 -18.889 1.00 84.94 576 GLN A CA 1
ATOM 4558 C C . GLN A 1 576 ? -12.121 5.287 -20.091 1.00 84.94 576 GLN A C 1
ATOM 4560 O O . GLN A 1 576 ? -12.203 4.544 -21.074 1.00 84.94 576 GLN A O 1
ATOM 4565 N N . HIS A 1 577 ? -12.730 6.469 -20.031 1.00 84.81 577 HIS A N 1
ATOM 4566 C CA . HIS A 1 577 ? -13.689 6.895 -21.044 1.00 84.81 577 HIS A CA 1
ATOM 4567 C C . HIS A 1 577 ? -13.597 8.385 -21.363 1.00 84.81 577 HIS A C 1
ATOM 4569 O O . HIS A 1 577 ? -13.916 9.241 -20.542 1.00 84.81 577 HIS A O 1
ATOM 4575 N N . SER A 1 578 ? -13.354 8.708 -22.634 1.00 81.00 578 SER A N 1
ATOM 4576 C CA . SER A 1 578 ? -13.162 10.084 -23.125 1.00 81.00 578 SER A CA 1
ATOM 4577 C C . SER A 1 578 ? -14.405 10.983 -23.172 1.00 81.00 578 SER A C 1
ATOM 4579 O O . SER A 1 578 ? -14.376 12.031 -23.807 1.00 81.00 578 SER A O 1
ATOM 4581 N N . HIS A 1 579 ? -15.504 10.598 -22.519 1.00 81.81 579 HIS A N 1
ATOM 4582 C CA . HIS A 1 579 ? -16.761 11.365 -22.536 1.00 81.81 579 HIS A CA 1
ATOM 4583 C C . HIS A 1 579 ? -17.464 11.361 -21.176 1.00 81.81 579 HIS A C 1
ATOM 4585 O O . HIS A 1 579 ? -17.931 12.409 -20.734 1.00 81.81 579 HIS A O 1
ATOM 4591 N N . TYR A 1 580 ? -17.522 10.205 -20.506 1.00 87.19 580 TYR A N 1
ATOM 4592 C CA . TYR A 1 580 ? -18.244 10.038 -19.238 1.00 87.19 580 TYR A CA 1
ATOM 4593 C C . TYR A 1 580 ? -17.355 10.110 -17.988 1.00 87.19 580 TYR A C 1
ATOM 4595 O O . TYR A 1 580 ? -17.871 10.069 -16.867 1.00 87.19 580 TYR A O 1
ATOM 4603 N N . GLY A 1 581 ? -16.045 10.241 -18.201 1.00 88.44 581 GLY A N 1
ATOM 4604 C CA . GLY A 1 581 ? -15.017 10.225 -17.173 1.00 88.44 581 GLY A CA 1
ATOM 4605 C C . GLY A 1 581 ? -14.658 8.819 -16.716 1.00 88.44 581 GLY A C 1
ATOM 4606 O O . GLY A 1 581 ? -15.386 7.852 -16.968 1.00 88.44 581 GLY A O 1
ATOM 4607 N N . ASP A 1 582 ? -13.512 8.719 -16.054 1.00 91.88 582 ASP A N 1
ATOM 4608 C CA . ASP A 1 582 ? -12.951 7.433 -15.658 1.00 91.88 582 ASP A CA 1
ATOM 4609 C C . ASP A 1 582 ? -13.670 6.885 -14.417 1.00 91.88 582 ASP A C 1
ATOM 4611 O O . ASP A 1 582 ? -14.084 7.610 -13.503 1.00 91.88 582 ASP A O 1
ATOM 4615 N N . LYS A 1 583 ? -13.857 5.567 -14.398 1.00 94.00 583 LYS A N 1
ATOM 4616 C CA . LYS A 1 583 ? -14.589 4.852 -13.348 1.00 94.00 583 LYS A CA 1
ATOM 4617 C C . LYS A 1 583 ? -13.792 3.640 -12.905 1.00 94.00 583 LYS A C 1
ATOM 4619 O O . LYS A 1 583 ? -13.409 2.817 -13.728 1.00 94.00 583 LYS A O 1
ATOM 4624 N N . VAL A 1 584 ? -13.600 3.465 -11.602 1.00 96.50 584 VAL A N 1
ATOM 4625 C CA . VAL A 1 584 ? -12.946 2.268 -11.062 1.00 96.50 584 VAL A CA 1
ATOM 4626 C C . VAL A 1 584 ? -13.995 1.276 -10.597 1.00 96.50 584 VAL A C 1
ATOM 4628 O O . VAL A 1 584 ? -14.687 1.486 -9.595 1.00 96.50 584 VAL A O 1
ATOM 4631 N N . ILE A 1 585 ? -14.095 0.164 -11.315 1.00 96.75 585 ILE A N 1
ATOM 4632 C CA . ILE A 1 585 ? -15.022 -0.917 -11.004 1.00 96.75 585 ILE A CA 1
ATOM 4633 C C . ILE A 1 585 ? -14.344 -1.806 -9.973 1.00 96.75 585 ILE A C 1
ATOM 4635 O O . ILE A 1 585 ? -13.301 -2.395 -10.246 1.00 96.75 585 ILE A O 1
ATOM 4639 N N . HIS A 1 586 ? -14.963 -1.939 -8.807 1.00 97.38 586 HIS A N 1
ATOM 4640 C CA . HIS A 1 586 ? -14.512 -2.812 -7.736 1.00 97.38 586 HIS A CA 1
ATOM 4641 C C . HIS A 1 586 ? -15.456 -3.994 -7.594 1.00 97.38 586 HIS A C 1
ATOM 4643 O O . HIS A 1 586 ? -16.645 -3.829 -7.319 1.00 97.38 586 HIS A O 1
ATOM 4649 N N . TYR A 1 587 ? -14.910 -5.196 -7.704 1.00 96.19 587 TYR A N 1
ATOM 4650 C CA . TYR A 1 587 ? -15.604 -6.418 -7.342 1.00 96.19 587 TYR A CA 1
ATOM 4651 C C . TYR A 1 587 ? -15.265 -6.823 -5.914 1.00 96.19 587 TYR A C 1
ATOM 4653 O O . TYR A 1 587 ? -14.157 -6.605 -5.422 1.00 96.19 587 TYR A O 1
ATOM 4661 N N . LEU A 1 588 ? -16.169 -7.574 -5.293 1.00 91.12 588 LEU A N 1
ATOM 4662 C CA . LEU A 1 588 ? -15.847 -8.356 -4.101 1.00 91.12 588 LEU A CA 1
ATOM 4663 C C . LEU A 1 588 ? -14.764 -9.430 -4.366 1.00 91.12 588 LEU A C 1
ATOM 4665 O O . LEU A 1 588 ? -14.339 -10.120 -3.456 1.00 91.12 588 LEU A O 1
ATOM 4669 N N . GLY A 1 589 ? -14.282 -9.620 -5.590 1.00 83.38 589 GLY A N 1
ATOM 4670 C CA . GLY A 1 589 ? -13.231 -10.585 -5.923 1.00 83.38 589 GLY A CA 1
ATOM 4671 C C . GLY A 1 589 ? -13.764 -11.848 -6.587 1.00 83.38 589 GLY A C 1
ATOM 4672 O O . GLY A 1 589 ? -14.863 -11.856 -7.141 1.00 83.38 589 GLY A O 1
ATOM 4673 N N . GLY A 1 590 ? -12.965 -12.914 -6.577 1.00 75.69 590 GLY A N 1
ATOM 4674 C CA . GLY A 1 590 ? -13.256 -14.125 -7.337 1.00 75.69 590 GLY A CA 1
ATOM 4675 C C . GLY A 1 590 ? -12.944 -13.984 -8.831 1.00 75.69 590 GLY A C 1
ATOM 4676 O O . GLY A 1 590 ? -12.000 -13.307 -9.231 1.00 75.69 590 GLY A O 1
ATOM 4677 N N . ASP A 1 591 ? -13.727 -14.665 -9.668 1.00 82.44 591 ASP A N 1
ATOM 4678 C CA . ASP A 1 591 ? -13.474 -14.823 -11.108 1.00 82.44 591 ASP A CA 1
ATOM 4679 C C . ASP A 1 591 ? -14.375 -13.916 -11.963 1.00 82.44 591 ASP A C 1
ATOM 4681 O O . ASP A 1 591 ? -15.076 -14.370 -12.865 1.00 82.44 591 ASP A O 1
ATOM 4685 N N . MET A 1 592 ? -14.392 -12.618 -11.656 1.00 89.00 592 MET A N 1
ATOM 4686 C CA . MET A 1 592 ? -15.267 -11.663 -12.345 1.00 89.00 592 MET A CA 1
ATOM 4687 C C . MET A 1 592 ? -14.740 -11.280 -13.740 1.00 89.00 592 MET A C 1
ATOM 4689 O O . MET A 1 592 ? -13.529 -11.342 -13.994 1.00 89.00 592 MET A O 1
ATOM 4693 N N . PRO A 1 593 ? -15.615 -10.920 -14.695 1.00 89.50 593 PRO A N 1
ATOM 4694 C CA . PRO A 1 593 ? -15.187 -10.501 -16.023 1.00 89.50 593 PRO A CA 1
ATOM 4695 C C . PRO A 1 593 ? -14.598 -9.085 -16.006 1.00 89.50 593 PRO A C 1
ATOM 4697 O O . PRO A 1 593 ? -14.982 -8.234 -15.204 1.00 89.50 593 PRO A O 1
ATOM 4700 N N . TYR A 1 594 ? -13.681 -8.841 -16.936 1.00 90.19 594 TYR A N 1
ATOM 4701 C CA . TYR A 1 594 ? -13.334 -7.489 -17.357 1.00 90.19 594 TYR A CA 1
ATOM 4702 C C . TYR A 1 594 ? -14.404 -7.001 -18.341 1.00 90.19 594 TYR A C 1
ATOM 4704 O O . TYR A 1 594 ? -14.887 -7.803 -19.146 1.00 90.19 594 TYR A O 1
ATOM 4712 N N . LEU A 1 595 ? -14.775 -5.719 -18.271 1.00 90.88 595 LEU A N 1
ATOM 4713 C CA . LEU A 1 595 ? -15.800 -5.104 -19.120 1.00 90.88 595 LEU A CA 1
ATOM 4714 C C . LEU A 1 595 ? -15.137 -4.041 -20.025 1.00 90.88 595 LEU A C 1
ATOM 4716 O O . LEU A 1 595 ? -14.929 -2.916 -19.572 1.00 90.88 595 LEU A O 1
ATOM 4720 N N . PRO A 1 596 ? -14.754 -4.388 -21.272 1.00 86.31 596 PRO A N 1
ATOM 4721 C CA . PRO A 1 596 ? -14.053 -3.476 -22.175 1.00 86.31 596 PRO A CA 1
ATOM 4722 C C . PRO A 1 596 ? -14.916 -2.295 -22.613 1.00 86.31 596 PRO A C 1
ATOM 4724 O O . PRO A 1 596 ? -16.019 -2.506 -23.115 1.00 86.31 596 PRO A O 1
ATOM 4727 N N . VAL A 1 597 ? -14.368 -1.082 -22.525 1.00 83.38 597 VAL A N 1
ATOM 4728 C CA . VAL A 1 597 ? -15.033 0.152 -22.981 1.00 83.38 597 VAL A CA 1
ATOM 4729 C C . VAL A 1 597 ? -15.351 0.149 -24.483 1.00 83.38 597 VAL A C 1
ATOM 4731 O O . VAL A 1 597 ? -16.385 0.659 -24.895 1.00 83.38 597 VAL A O 1
ATOM 4734 N N . ASP A 1 598 ? -14.525 -0.509 -25.302 1.00 80.19 598 ASP A N 1
ATOM 4735 C CA . ASP A 1 598 ? -14.718 -0.586 -26.760 1.00 80.19 598 ASP A CA 1
ATOM 4736 C C . ASP A 1 598 ? -15.905 -1.477 -27.179 1.00 80.19 598 ASP A C 1
ATOM 4738 O O . ASP A 1 598 ? -16.303 -1.483 -28.347 1.00 80.19 598 ASP A O 1
ATOM 4742 N N . LEU A 1 599 ? -16.465 -2.276 -26.262 1.00 83.44 599 LEU A N 1
ATOM 4743 C CA . LEU A 1 599 ? -17.638 -3.092 -26.559 1.00 83.44 599 LEU A CA 1
ATOM 4744 C C . LEU A 1 599 ? -18.908 -2.263 -26.350 1.00 83.44 599 LEU A C 1
ATOM 4746 O O . LEU A 1 599 ? -19.137 -1.817 -25.229 1.00 83.44 599 LEU A O 1
ATOM 4750 N N . PRO A 1 600 ? -19.813 -2.160 -27.346 1.00 86.19 600 PRO A N 1
ATOM 4751 C CA . PRO A 1 600 ? -21.037 -1.364 -27.219 1.00 86.19 600 PRO A CA 1
ATOM 4752 C C . PRO A 1 600 ? -21.888 -1.690 -25.983 1.00 86.19 600 PRO A C 1
ATOM 4754 O O . PRO A 1 600 ? -22.519 -0.809 -25.421 1.00 86.19 600 PRO A O 1
ATOM 4757 N N . ARG A 1 601 ? -21.862 -2.945 -25.510 1.00 89.06 601 ARG A N 1
ATOM 4758 C CA . ARG A 1 601 ? -22.576 -3.387 -24.299 1.00 89.06 601 ARG A CA 1
ATOM 4759 C C . ARG A 1 601 ? -22.021 -2.802 -22.989 1.00 89.06 601 ARG A C 1
ATOM 4761 O O . ARG A 1 601 ? -22.673 -2.926 -21.962 1.00 89.06 601 ARG A O 1
ATOM 4768 N N . TYR A 1 602 ? -20.829 -2.215 -22.998 1.00 89.94 602 TYR A N 1
ATOM 4769 C CA . TYR A 1 602 ? -20.191 -1.600 -21.827 1.00 89.94 602 TYR A CA 1
ATOM 4770 C C . TYR A 1 602 ? -19.634 -0.203 -22.137 1.00 89.94 602 TYR A C 1
ATOM 4772 O O . TYR A 1 602 ? -18.904 0.348 -21.318 1.00 89.94 602 TYR A O 1
ATOM 4780 N N . GLY A 1 603 ? -19.922 0.335 -23.326 1.00 87.06 603 GLY A N 1
ATOM 4781 C CA . GLY A 1 603 ? -19.310 1.552 -23.866 1.00 87.06 603 GLY A CA 1
ATOM 4782 C C . GLY A 1 603 ? -19.972 2.850 -23.415 1.00 87.06 603 GLY A C 1
ATOM 4783 O O . GLY A 1 603 ? -19.595 3.914 -23.883 1.00 87.06 603 GLY A O 1
ATOM 4784 N N . ASP A 1 604 ? -20.951 2.780 -22.516 1.00 90.69 604 ASP A N 1
ATOM 4785 C CA . ASP A 1 604 ? -21.530 3.937 -21.841 1.00 90.69 604 ASP A CA 1
ATOM 4786 C C . ASP A 1 604 ? -21.960 3.566 -20.409 1.00 90.69 604 ASP A C 1
ATOM 4788 O O . ASP A 1 604 ? -22.083 2.374 -20.090 1.00 90.69 604 ASP A O 1
ATOM 4792 N N . PRO A 1 605 ? -22.187 4.560 -19.528 1.00 91.25 605 PRO A N 1
ATOM 4793 C CA . PRO A 1 605 ? -22.479 4.312 -18.126 1.00 91.25 605 PRO A CA 1
ATOM 4794 C C . PRO A 1 605 ? -23.754 3.507 -17.891 1.00 91.25 605 PRO A C 1
ATOM 4796 O O . PRO A 1 605 ? -23.738 2.631 -17.038 1.00 91.25 605 PRO A O 1
ATOM 4799 N N . LEU A 1 606 ? -24.838 3.737 -18.640 1.00 91.12 606 LEU A N 1
ATOM 4800 C CA . LEU A 1 606 ? -26.109 3.039 -18.408 1.00 91.12 606 LEU A CA 1
ATOM 4801 C C . LEU A 1 606 ? -25.973 1.547 -18.719 1.00 91.12 606 LEU A C 1
ATOM 4803 O O . LEU A 1 606 ? -26.367 0.698 -17.918 1.00 91.12 606 LEU A O 1
ATOM 4807 N N . ASN A 1 607 ? -25.336 1.237 -19.845 1.00 92.44 607 ASN A N 1
ATOM 4808 C CA . ASN A 1 607 ? -25.016 -0.127 -20.241 1.00 92.44 607 ASN A CA 1
ATOM 4809 C C . ASN A 1 607 ? -24.043 -0.802 -19.253 1.00 92.44 607 ASN A C 1
ATOM 4811 O O . ASN A 1 607 ? -24.230 -1.964 -18.875 1.00 92.44 607 ASN A O 1
ATOM 4815 N N . LEU A 1 608 ? -23.037 -0.066 -18.768 1.00 93.31 608 LEU A N 1
ATOM 4816 C CA . LEU A 1 608 ? -22.120 -0.536 -17.727 1.00 93.31 608 LEU A CA 1
ATOM 4817 C C . LEU A 1 608 ? -22.856 -0.833 -16.407 1.00 93.31 608 LEU A C 1
ATOM 4819 O O . LEU A 1 608 ? -22.630 -1.880 -15.796 1.00 93.31 608 LEU A O 1
ATOM 4823 N N . TYR A 1 609 ? -23.751 0.055 -15.971 1.00 94.12 609 TYR A N 1
ATOM 4824 C CA . TYR A 1 609 ? -24.544 -0.112 -14.753 1.00 94.12 609 TYR A CA 1
ATOM 4825 C C . TYR A 1 609 ? -25.485 -1.306 -14.863 1.00 94.12 609 TYR A C 1
ATOM 4827 O O . TYR A 1 609 ? -25.556 -2.108 -13.933 1.00 94.12 609 TYR A O 1
ATOM 4835 N N . GLU A 1 610 ? -26.160 -1.476 -16.002 1.00 93.19 610 GLU A N 1
ATOM 4836 C CA . GLU A 1 610 ? -27.005 -2.640 -16.262 1.00 93.19 610 GLU A CA 1
ATOM 4837 C C . GLU A 1 610 ? -26.197 -3.944 -16.206 1.00 93.19 610 GLU A C 1
ATOM 4839 O O . GLU A 1 610 ? -26.619 -4.899 -15.553 1.00 93.19 610 GLU A O 1
ATOM 4844 N N . ALA A 1 611 ? -25.003 -3.974 -16.807 1.00 92.81 611 ALA A N 1
ATOM 4845 C CA . ALA A 1 611 ? -24.124 -5.144 -16.784 1.00 92.81 611 ALA A CA 1
ATOM 4846 C C . ALA A 1 611 ? -23.637 -5.518 -15.373 1.00 92.81 611 ALA A C 1
ATOM 4848 O O . ALA A 1 611 ? -23.402 -6.695 -15.091 1.00 92.81 611 ALA A O 1
ATOM 4849 N N . LEU A 1 612 ? -23.486 -4.530 -14.490 1.00 93.31 612 LEU A N 1
ATOM 4850 C CA . LEU A 1 612 ? -23.060 -4.720 -13.102 1.00 93.31 612 LEU A CA 1
ATOM 4851 C C . LEU A 1 612 ? -24.235 -4.885 -12.130 1.00 93.31 612 LEU A C 1
ATOM 4853 O O . LEU A 1 612 ? -24.029 -5.215 -10.958 1.00 93.31 612 LEU A O 1
ATOM 4857 N N . ARG A 1 613 ? -25.474 -4.681 -12.586 1.00 88.12 613 ARG A N 1
ATOM 4858 C CA . ARG A 1 613 ? -26.659 -4.759 -11.734 1.00 88.12 613 ARG A CA 1
ATOM 4859 C C . ARG A 1 613 ? -26.831 -6.183 -11.207 1.00 88.12 613 ARG A C 1
ATOM 4861 O O . ARG A 1 613 ? -26.888 -7.152 -11.957 1.00 88.12 613 ARG A O 1
ATOM 4868 N N . GLY A 1 614 ? -26.909 -6.313 -9.884 1.00 84.00 614 GLY A N 1
ATOM 4869 C CA . GLY A 1 614 ? -26.994 -7.611 -9.207 1.00 84.00 614 GLY A CA 1
ATOM 4870 C C . GLY A 1 614 ? -25.661 -8.357 -9.070 1.00 84.00 614 GLY A C 1
ATOM 4871 O O . GLY A 1 614 ? -25.634 -9.407 -8.430 1.00 84.00 614 GLY A O 1
ATOM 4872 N N . ALA A 1 615 ? -24.557 -7.825 -9.605 1.00 88.81 615 ALA A N 1
ATOM 4873 C CA . ALA A 1 615 ? -23.222 -8.310 -9.279 1.00 88.81 615 ALA A CA 1
ATOM 4874 C C . ALA A 1 615 ? -22.776 -7.784 -7.903 1.00 88.81 615 ALA A C 1
ATOM 4876 O O . ALA A 1 615 ? -23.169 -6.696 -7.475 1.00 88.81 615 ALA A O 1
ATOM 4877 N N . ASP A 1 616 ? -21.891 -8.528 -7.234 1.00 93.12 616 ASP A N 1
ATOM 4878 C CA . ASP A 1 616 ? -21.143 -8.054 -6.062 1.00 93.12 616 ASP A CA 1
ATOM 4879 C C . ASP A 1 616 ? -20.064 -7.042 -6.522 1.00 93.12 616 ASP A C 1
ATOM 4881 O O . ASP A 1 616 ? -18.858 -7.301 -6.464 1.00 93.12 616 ASP A O 1
ATOM 4885 N N . ALA A 1 617 ? -20.520 -5.891 -7.030 1.00 95.25 617 ALA A N 1
ATOM 4886 C CA . ALA A 1 617 ? -19.699 -4.800 -7.543 1.00 95.25 617 ALA A CA 1
ATOM 4887 C C . ALA A 1 617 ? -20.151 -3.420 -7.027 1.00 95.25 617 ALA A C 1
ATOM 4889 O O . ALA A 1 617 ? -21.296 -3.222 -6.602 1.00 95.25 617 ALA A O 1
ATOM 4890 N N . PHE A 1 618 ? -19.245 -2.451 -7.070 1.00 96.12 618 PHE A N 1
ATOM 4891 C CA . PHE A 1 618 ? -19.553 -1.024 -6.995 1.00 96.12 618 PHE A CA 1
ATOM 4892 C C . PHE A 1 618 ? -18.545 -0.237 -7.834 1.00 96.12 618 PHE A C 1
ATOM 4894 O O . PHE A 1 618 ? -17.475 -0.744 -8.169 1.00 96.12 618 PHE A O 1
ATOM 4901 N N . ILE A 1 619 ? -18.892 1.001 -8.163 1.00 97.00 619 ILE A N 1
ATOM 4902 C CA . ILE A 1 619 ? -18.036 1.917 -8.908 1.00 97.00 619 ILE A CA 1
ATOM 4903 C C . ILE A 1 619 ? -17.586 3.058 -7.991 1.00 97.00 619 ILE A C 1
ATOM 4905 O O . ILE A 1 619 ? -18.347 3.525 -7.133 1.00 97.00 619 ILE A O 1
ATOM 4909 N N . VAL A 1 620 ? -16.328 3.461 -8.174 1.00 97.25 620 VAL A N 1
ATOM 4910 C CA . VAL A 1 620 ? -15.777 4.727 -7.691 1.00 97.25 620 VAL A CA 1
ATOM 4911 C C . VAL A 1 620 ? -15.551 5.626 -8.904 1.00 97.25 620 VAL A C 1
ATOM 4913 O O . VAL A 1 620 ? -14.747 5.284 -9.769 1.00 97.25 620 VAL A O 1
ATOM 4916 N N . SER A 1 621 ? -16.237 6.763 -8.983 1.00 95.75 621 SER A N 1
ATOM 4917 C CA . SER A 1 621 ? -15.938 7.775 -10.002 1.00 95.75 621 SER A CA 1
ATOM 4918 C C . SER A 1 621 ? -14.574 8.419 -9.721 1.00 95.75 621 SER A C 1
ATOM 4920 O O . SER A 1 621 ? -14.363 8.950 -8.625 1.00 95.75 621 SER A O 1
ATOM 4922 N N . HIS A 1 622 ? -13.659 8.347 -10.690 1.00 92.94 622 HIS A N 1
ATOM 4923 C CA . HIS A 1 622 ? -12.257 8.758 -10.572 1.00 92.94 622 HIS A CA 1
ATOM 4924 C C . HIS A 1 622 ? -12.019 10.152 -11.163 1.00 92.94 622 HIS A C 1
ATOM 4926 O O . HIS A 1 622 ? -12.765 10.571 -12.047 1.00 92.94 622 HIS A O 1
ATOM 4932 N N . HIS A 1 623 ? -11.066 10.887 -10.561 1.00 90.06 623 HIS A N 1
ATOM 4933 C CA . HIS A 1 623 ? -10.724 12.300 -10.823 1.00 90.06 623 HIS A CA 1
ATOM 4934 C C . HIS A 1 623 ? -11.900 13.185 -11.306 1.00 90.06 623 HIS A C 1
ATOM 4936 O O . HIS A 1 623 ? -11.748 14.020 -12.205 1.00 90.06 623 HIS A O 1
ATOM 4942 N N . PRO A 1 624 ? -13.095 13.098 -10.680 1.00 92.00 624 PRO A N 1
ATOM 4943 C CA . PRO A 1 624 ? -14.327 13.566 -11.308 1.00 92.00 624 PRO A CA 1
ATOM 4944 C C . PRO A 1 624 ? -14.419 15.093 -11.440 1.00 92.00 624 PRO A C 1
ATOM 4946 O O . PRO A 1 624 ? -15.309 15.615 -12.115 1.00 92.00 624 PRO A O 1
ATOM 4949 N N . GLY A 1 625 ? -13.516 15.824 -10.787 1.00 89.94 625 GLY A N 1
ATOM 4950 C CA . GLY A 1 625 ? -13.392 17.268 -10.898 1.00 89.94 625 GLY A CA 1
ATOM 4951 C C . GLY A 1 625 ? -12.692 17.749 -12.169 1.00 89.94 625 GLY A C 1
ATOM 4952 O O . GLY A 1 625 ? -12.519 18.960 -12.295 1.00 89.94 625 GLY A O 1
ATOM 4953 N N . TYR A 1 626 ? -12.244 16.874 -13.076 1.00 88.69 626 TYR A N 1
ATOM 4954 C CA . TYR A 1 626 ? -11.599 17.311 -14.314 1.00 88.69 626 TYR A CA 1
ATOM 4955 C C . TYR A 1 626 ? -12.536 18.079 -15.253 1.00 88.69 626 TYR A C 1
ATOM 4957 O O . TYR A 1 626 ? -13.761 17.933 -15.207 1.00 88.69 626 TYR A O 1
ATOM 4965 N N . ALA A 1 627 ? -11.947 18.933 -16.098 1.00 83.75 627 ALA A N 1
ATOM 4966 C CA . ALA A 1 627 ? -12.673 19.595 -17.178 1.00 83.75 627 ALA A CA 1
ATOM 4967 C C . ALA A 1 627 ? -13.222 18.562 -18.181 1.00 83.75 627 ALA A C 1
ATOM 4969 O O . ALA A 1 627 ? -12.649 17.488 -18.364 1.00 83.75 627 ALA A O 1
ATOM 4970 N N . LEU A 1 628 ? -14.367 18.867 -18.796 1.00 83.25 628 LEU A N 1
ATOM 4971 C CA . LEU A 1 628 ? -15.109 17.913 -19.633 1.00 83.25 628 LEU A CA 1
ATOM 4972 C C . LEU A 1 628 ? -14.587 17.797 -21.071 1.00 83.25 628 LEU A C 1
ATOM 4974 O O . LEU A 1 628 ? -14.947 16.863 -21.777 1.00 83.25 628 LEU A O 1
ATOM 4978 N N . ASP A 1 629 ? -13.764 18.739 -21.513 1.00 76.69 629 ASP A N 1
ATOM 4979 C CA . ASP A 1 629 ? -13.165 18.803 -22.848 1.00 76.69 629 ASP A CA 1
ATOM 4980 C C . ASP A 1 629 ? -11.819 18.061 -22.945 1.00 76.69 629 ASP A C 1
ATOM 4982 O O . ASP A 1 629 ? -11.142 18.111 -23.972 1.00 76.69 629 ASP A O 1
ATOM 4986 N N . LEU A 1 630 ? -11.430 17.346 -21.887 1.00 72.56 630 LEU A N 1
ATOM 4987 C CA . LEU A 1 630 ? -10.222 16.529 -21.859 1.00 72.56 630 LEU A CA 1
ATOM 4988 C C . LEU A 1 630 ? -10.425 15.158 -22.504 1.00 72.56 630 LEU A C 1
ATOM 4990 O O . LEU A 1 630 ? -11.518 14.600 -22.516 1.00 72.56 630 LEU A O 1
ATOM 4994 N N . HIS A 1 631 ? -9.314 14.556 -22.942 1.00 68.75 631 HIS A N 1
ATOM 4995 C CA . HIS A 1 631 ? -9.285 13.154 -23.369 1.00 68.75 631 HIS A CA 1
ATOM 4996 C C . HIS A 1 631 ? -9.669 12.170 -22.246 1.00 68.75 631 HIS A C 1
ATOM 4998 O O . HIS A 1 631 ? -10.210 11.105 -22.533 1.00 68.75 631 HIS A O 1
ATOM 5004 N N . VAL A 1 632 ? -9.401 12.541 -20.990 1.00 77.25 632 VAL A N 1
ATOM 5005 C CA . VAL A 1 632 ? -9.859 11.873 -19.762 1.00 77.25 632 VAL A CA 1
ATOM 5006 C C . VAL A 1 632 ? -10.669 12.893 -18.945 1.00 77.25 632 VAL A C 1
ATOM 5008 O O . VAL A 1 632 ? -10.104 13.621 -18.128 1.00 77.25 632 VAL A O 1
ATOM 5011 N N . PRO A 1 633 ? -11.964 13.079 -19.260 1.00 83.81 633 PRO A N 1
ATOM 5012 C CA . PRO A 1 633 ? -12.776 14.126 -18.654 1.00 83.81 633 PRO A CA 1
ATOM 5013 C C . PRO A 1 633 ? -13.188 13.783 -17.220 1.00 83.81 633 PRO A C 1
ATOM 5015 O O . PRO A 1 633 ? -13.113 12.637 -16.784 1.00 83.81 633 PRO A O 1
ATOM 5018 N N . GLY A 1 634 ? -13.681 14.788 -16.493 1.00 88.69 634 GLY A N 1
ATOM 5019 C CA . GLY A 1 634 ? -14.358 14.562 -15.215 1.00 88.69 634 GLY A CA 1
ATOM 5020 C C . GLY A 1 634 ? -15.699 13.831 -15.379 1.00 88.69 634 GLY A C 1
ATOM 5021 O O . GLY A 1 634 ? -16.196 13.623 -16.486 1.00 88.69 634 GLY A O 1
ATOM 5022 N N . ALA A 1 635 ? -16.327 13.474 -14.259 1.00 91.25 635 ALA A N 1
ATOM 5023 C CA . ALA A 1 635 ? -17.573 12.709 -14.271 1.00 91.25 635 ALA A CA 1
ATOM 5024 C C . ALA A 1 635 ? -18.765 13.517 -14.818 1.00 91.25 635 ALA A C 1
ATOM 5026 O O . ALA A 1 635 ? -18.958 14.689 -14.479 1.00 91.25 635 ALA A O 1
ATOM 5027 N N . GLN A 1 636 ? -19.613 12.862 -15.610 1.00 89.50 636 GLN A N 1
ATOM 5028 C CA . GLN A 1 636 ? -20.901 13.403 -16.060 1.00 89.50 636 GLN A CA 1
ATOM 5029 C C . GLN A 1 636 ? -22.002 13.048 -15.049 1.00 89.50 636 GLN A C 1
ATOM 5031 O O . GLN A 1 636 ? -22.477 11.912 -15.002 1.00 89.50 636 GLN A O 1
ATOM 5036 N N . TRP A 1 637 ? -22.376 14.007 -14.198 1.00 90.62 637 TRP A N 1
ATOM 5037 C CA . TRP A 1 637 ? -23.265 13.779 -13.048 1.00 90.62 637 TRP A CA 1
ATOM 5038 C C . TRP A 1 637 ? -24.711 13.432 -13.423 1.00 90.62 637 TRP A C 1
ATOM 5040 O O . TRP A 1 637 ? -25.380 12.710 -12.690 1.00 90.62 637 TRP A O 1
ATOM 5050 N N . ASP A 1 638 ? -25.188 13.921 -14.564 1.00 88.12 638 ASP A N 1
ATOM 5051 C CA . ASP A 1 638 ? -26.543 13.713 -15.088 1.00 88.12 638 ASP A CA 1
ATOM 5052 C C . ASP A 1 638 ? -26.816 12.270 -15.542 1.00 88.12 638 ASP A C 1
ATOM 5054 O O . ASP A 1 638 ? -27.964 11.832 -15.563 1.00 88.12 638 ASP A O 1
ATOM 5058 N N . THR A 1 639 ? -25.763 11.518 -15.860 1.00 84.50 639 THR A N 1
ATOM 5059 C CA . THR A 1 639 ? -25.841 10.112 -16.289 1.00 84.50 639 THR A CA 1
ATOM 5060 C C . THR A 1 639 ? -25.614 9.109 -15.156 1.00 84.50 639 THR A C 1
ATOM 5062 O O . THR A 1 639 ? -25.484 7.915 -15.411 1.00 84.50 639 THR A O 1
ATOM 5065 N N . MET A 1 640 ? -25.510 9.562 -13.903 1.00 91.31 640 MET A N 1
ATOM 5066 C CA . MET A 1 640 ? -25.054 8.735 -12.785 1.00 91.31 640 MET A CA 1
ATOM 5067 C C . MET A 1 640 ? -26.194 8.033 -12.035 1.00 91.31 640 MET A C 1
ATOM 5069 O O . MET A 1 640 ? -27.134 8.673 -11.568 1.00 91.31 640 MET A O 1
ATOM 5073 N N . GLU A 1 641 ? -26.048 6.722 -11.813 1.00 93.25 641 GLU A N 1
ATOM 5074 C CA . GLU A 1 641 ? -26.917 5.940 -10.927 1.00 93.25 641 GLU A CA 1
ATOM 5075 C C . GLU A 1 641 ? -26.172 5.560 -9.639 1.00 93.25 641 GLU A C 1
ATOM 5077 O O . GLU A 1 641 ? -25.277 4.711 -9.624 1.00 93.25 641 GLU A O 1
ATOM 5082 N N . THR A 1 642 ? -26.545 6.188 -8.520 1.00 93.44 642 THR A N 1
ATOM 5083 C CA . THR A 1 642 ? -25.822 6.041 -7.244 1.00 93.44 642 THR A CA 1
ATOM 5084 C C . THR A 1 642 ? -26.166 4.771 -6.464 1.00 93.44 642 THR A C 1
ATOM 5086 O O . THR A 1 642 ? -25.751 4.607 -5.312 1.00 93.44 642 THR A O 1
ATOM 5089 N N . ASP A 1 643 ? -26.924 3.844 -7.056 1.00 89.12 643 ASP A N 1
ATOM 5090 C CA . ASP A 1 643 ? -27.103 2.497 -6.522 1.00 89.12 643 ASP A CA 1
ATOM 5091 C C . ASP A 1 643 ? -25.875 1.606 -6.799 1.00 89.12 643 ASP A C 1
ATOM 5093 O O . ASP A 1 643 ? -25.553 0.755 -5.955 1.00 89.12 643 ASP A O 1
ATOM 5097 N N . ILE A 1 644 ? -25.154 1.861 -7.900 1.00 91.06 644 ILE A N 1
ATOM 5098 C CA . ILE A 1 644 ? -23.922 1.177 -8.320 1.00 91.06 644 ILE A CA 1
ATOM 5099 C C . ILE A 1 644 ? -22.693 2.101 -8.367 1.00 91.06 644 ILE A C 1
ATOM 5101 O O . ILE A 1 644 ? -21.639 1.702 -7.865 1.00 91.06 644 ILE A O 1
ATOM 5105 N N . ASP A 1 645 ? -22.822 3.335 -8.864 1.00 94.94 645 ASP A N 1
ATOM 5106 C CA . ASP A 1 645 ? -21.787 4.382 -8.828 1.00 94.94 645 ASP A CA 1
ATOM 5107 C C . ASP A 1 645 ? -21.883 5.153 -7.519 1.00 94.94 645 ASP A C 1
ATOM 5109 O O . ASP A 1 645 ? -22.449 6.239 -7.401 1.00 94.94 645 ASP A O 1
ATOM 5113 N N . ARG A 1 646 ? -21.460 4.458 -6.463 1.00 93.69 646 ARG A N 1
ATOM 5114 C CA . ARG A 1 646 ? -21.815 4.807 -5.086 1.00 93.69 646 ARG A CA 1
ATOM 5115 C C . ARG A 1 646 ? -20.816 5.740 -4.432 1.00 93.69 646 ARG A C 1
ATOM 5117 O O . ARG A 1 646 ? -21.162 6.351 -3.420 1.00 93.69 646 ARG A O 1
ATOM 5124 N N . LEU A 1 647 ? -19.582 5.773 -4.922 1.00 97.81 647 LEU A N 1
ATOM 5125 C CA . LEU A 1 647 ? -18.460 6.460 -4.295 1.00 97.81 647 LEU A CA 1
ATOM 5126 C C . LEU A 1 647 ? -17.806 7.403 -5.304 1.00 97.81 647 LEU A C 1
ATOM 5128 O O . LEU A 1 647 ? -17.740 7.104 -6.491 1.00 97.81 647 LEU A O 1
ATOM 5132 N N . ALA A 1 648 ? -17.284 8.522 -4.823 1.00 96.88 648 ALA A N 1
ATOM 5133 C CA . ALA A 1 648 ? -16.510 9.453 -5.627 1.00 96.88 648 ALA A CA 1
ATOM 5134 C C . ALA A 1 648 ? -15.149 9.690 -4.978 1.00 96.88 648 ALA A C 1
ATOM 5136 O O . ALA A 1 648 ? -15.046 9.895 -3.761 1.00 96.88 648 ALA A O 1
ATOM 5137 N N . GLU A 1 649 ? -14.110 9.665 -5.804 1.00 94.88 649 GLU A N 1
ATOM 5138 C CA . GLU A 1 649 ? -12.764 9.983 -5.370 1.00 94.88 649 GLU A CA 1
ATOM 5139 C C . GLU A 1 649 ? -12.612 11.495 -5.186 1.00 94.88 649 GLU A C 1
ATOM 5141 O O . GLU A 1 649 ? -12.792 12.288 -6.111 1.00 94.88 649 GLU A O 1
ATOM 5146 N N . LEU A 1 650 ? -12.289 11.906 -3.962 1.00 93.38 650 LEU A N 1
ATOM 5147 C CA . LEU A 1 650 ? -12.086 13.308 -3.624 1.00 93.38 650 LEU A CA 1
ATOM 5148 C C . LEU A 1 650 ? -10.659 13.767 -3.933 1.00 93.38 650 LEU A C 1
ATOM 5150 O O . LEU A 1 650 ? -10.472 14.907 -4.361 1.00 93.38 650 LEU A O 1
ATOM 5154 N N . TRP A 1 651 ? -9.676 12.886 -3.723 1.00 90.12 651 TRP A N 1
ATOM 5155 C CA . TRP A 1 651 ? -8.252 13.148 -3.928 1.00 90.12 651 TRP A CA 1
ATOM 5156 C C . TRP A 1 651 ? -7.544 11.954 -4.554 1.00 90.12 651 TRP A C 1
ATOM 5158 O O . TRP A 1 651 ? -7.809 10.813 -4.179 1.00 90.12 651 TRP A O 1
ATOM 5168 N N . SER A 1 652 ? -6.580 12.270 -5.410 1.00 89.69 652 SER A N 1
ATOM 5169 C CA . SER A 1 652 ? -5.536 11.369 -5.896 1.00 89.69 652 SER A CA 1
ATOM 5170 C C . SER A 1 652 ? -4.322 12.178 -6.345 1.00 89.69 652 SER A C 1
ATOM 5172 O O . SER A 1 652 ? -4.254 13.389 -6.110 1.00 89.69 652 SER A O 1
ATOM 5174 N N . MET A 1 653 ? -3.355 11.539 -7.008 1.00 86.94 653 MET A N 1
ATOM 5175 C CA . MET A 1 653 ? -2.222 12.238 -7.628 1.00 86.94 653 MET A CA 1
ATOM 5176 C C . MET A 1 653 ? -2.635 13.331 -8.626 1.00 86.94 653 MET A C 1
ATOM 5178 O O . MET A 1 653 ? -1.807 14.169 -8.976 1.00 86.94 653 MET A O 1
ATOM 5182 N N . HIS A 1 654 ? -3.891 13.335 -9.080 1.00 85.88 654 HIS A N 1
ATOM 5183 C CA . HIS A 1 654 ? -4.444 14.346 -9.975 1.00 85.88 654 HIS A CA 1
ATOM 5184 C C . HIS A 1 654 ? -4.791 15.666 -9.272 1.00 85.88 654 HIS A C 1
ATOM 5186 O O . HIS A 1 654 ? -4.786 16.711 -9.925 1.00 85.88 654 HIS A O 1
ATOM 5192 N N . GLY A 1 655 ? -5.063 15.640 -7.964 1.00 87.31 655 GLY A N 1
ATOM 5193 C CA . GLY A 1 655 ? -5.459 16.803 -7.167 1.00 87.31 655 GLY A CA 1
ATOM 5194 C C . GLY A 1 655 ? -6.827 16.635 -6.515 1.00 87.31 655 GLY A C 1
ATOM 5195 O O . GLY A 1 655 ? -7.296 15.519 -6.298 1.00 87.31 655 GLY A O 1
ATOM 5196 N N . SER A 1 656 ? -7.465 17.754 -6.166 1.00 89.44 656 SER A N 1
ATOM 5197 C CA . SER A 1 656 ? -8.769 17.758 -5.495 1.00 89.44 656 SER A CA 1
ATOM 5198 C C . SER A 1 656 ? -9.955 17.853 -6.443 1.00 89.44 656 SER A C 1
ATOM 5200 O O . SER A 1 656 ? -10.135 18.849 -7.140 1.00 89.44 656 SER A O 1
ATOM 5202 N N . SER A 1 657 ? -10.837 16.860 -6.361 1.00 91.69 657 SER A N 1
ATOM 5203 C CA . SER A 1 657 ? -12.149 16.855 -7.013 1.00 91.69 657 SER A CA 1
ATOM 5204 C C . SER A 1 657 ? -13.279 17.362 -6.107 1.00 91.69 657 SER A C 1
ATOM 5206 O O . SER A 1 657 ? -14.444 17.335 -6.498 1.00 91.69 657 SER A O 1
ATOM 5208 N N . GLU A 1 658 ? -12.967 17.864 -4.906 1.00 90.06 658 GLU A N 1
ATOM 5209 C CA . GLU A 1 658 ? -13.955 18.381 -3.943 1.00 90.06 658 GLU A CA 1
ATOM 5210 C C . GLU A 1 658 ? -14.822 19.511 -4.533 1.00 90.06 658 GLU A C 1
ATOM 5212 O O . GLU A 1 658 ? -16.020 19.581 -4.266 1.00 90.06 658 GLU A O 1
ATOM 5217 N N . GLY A 1 659 ? -14.243 20.363 -5.385 1.00 76.62 659 GLY A N 1
ATOM 5218 C CA . GLY A 1 659 ? -14.867 21.575 -5.942 1.00 76.62 659 GLY A CA 1
ATOM 5219 C C . GLY A 1 659 ? -14.356 22.866 -5.287 1.00 76.62 659 GLY A C 1
ATOM 5220 O O . GLY A 1 659 ? -14.368 23.931 -5.898 1.00 76.62 659 GLY A O 1
ATOM 5221 N N . ALA A 1 660 ? -13.803 22.770 -4.076 1.00 67.00 660 ALA A N 1
ATOM 5222 C CA . ALA A 1 660 ? -12.841 23.743 -3.569 1.00 67.00 660 ALA A CA 1
ATOM 5223 C C . ALA A 1 660 ? -11.440 23.275 -3.980 1.00 67.00 660 ALA A C 1
ATOM 5225 O O . ALA A 1 660 ? -11.101 22.114 -3.750 1.00 67.00 660 ALA A O 1
ATOM 5226 N N . ASP A 1 661 ? -10.652 24.153 -4.603 1.00 64.62 661 ASP A N 1
ATOM 5227 C CA . ASP A 1 661 ? -9.300 23.824 -5.055 1.00 64.62 661 ASP A CA 1
ATOM 5228 C C . ASP A 1 661 ? -8.287 24.183 -3.950 1.00 64.62 661 ASP A C 1
ATOM 5230 O O . ASP A 1 661 ? -8.018 25.369 -3.729 1.00 64.62 661 ASP A O 1
ATOM 5234 N N . PRO A 1 662 ? -7.789 23.209 -3.171 1.00 68.94 662 PRO A N 1
ATOM 5235 C CA . PRO A 1 662 ? -6.773 23.447 -2.159 1.00 68.94 662 PRO A CA 1
ATOM 5236 C C . PRO A 1 662 ? -5.455 23.856 -2.831 1.00 68.94 662 PRO A C 1
ATOM 5238 O O . PRO A 1 662 ? -4.973 23.194 -3.750 1.00 68.94 662 PRO A O 1
ATOM 5241 N N . ALA A 1 663 ? -4.863 24.955 -2.357 1.00 73.38 663 ALA A N 1
ATOM 5242 C CA . ALA A 1 663 ? -3.662 25.538 -2.958 1.00 73.38 663 ALA A CA 1
ATOM 5243 C C . ALA A 1 663 ? -2.465 24.567 -3.015 1.00 73.38 663 ALA A C 1
ATOM 5245 O O . ALA A 1 663 ? -1.607 24.709 -3.880 1.00 73.38 663 ALA A O 1
ATOM 5246 N N . ASP A 1 664 ? -2.407 23.585 -2.114 1.00 75.56 664 ASP A N 1
ATOM 5247 C CA . ASP A 1 664 ? -1.339 22.587 -2.022 1.00 75.56 664 ASP A CA 1
ATOM 5248 C C . ASP A 1 664 ? -1.546 21.361 -2.926 1.00 75.56 664 ASP A C 1
ATOM 5250 O O . ASP A 1 664 ? -0.579 20.658 -3.214 1.00 75.56 664 ASP A O 1
ATOM 5254 N N . ARG A 1 665 ? -2.772 21.102 -3.404 1.00 83.50 665 ARG A N 1
ATOM 5255 C CA . ARG A 1 665 ? -3.074 19.965 -4.297 1.00 83.50 665 ARG A CA 1
ATOM 5256 C C . ARG A 1 665 ? -4.021 20.335 -5.443 1.00 83.50 665 ARG A C 1
ATOM 5258 O O . ARG A 1 665 ? -5.109 19.759 -5.569 1.00 83.50 665 ARG A O 1
ATOM 5265 N N . PRO A 1 666 ? -3.613 21.296 -6.293 1.00 83.12 666 PRO A N 1
ATOM 5266 C CA . PRO A 1 666 ? -4.479 21.812 -7.331 1.00 83.12 666 PRO A CA 1
ATOM 5267 C C . PRO A 1 666 ? -4.797 20.762 -8.389 1.00 83.12 666 PRO A C 1
ATOM 5269 O O . PRO A 1 666 ? -3.883 20.126 -8.926 1.00 83.12 666 PRO A O 1
ATOM 5272 N N . LEU A 1 667 ? -6.075 20.612 -8.730 1.00 82.56 667 LEU A N 1
ATOM 5273 C CA . LEU A 1 667 ? -6.492 19.836 -9.901 1.00 82.56 667 LEU A CA 1
ATOM 5274 C C . LEU A 1 667 ? -6.270 20.673 -11.170 1.00 82.56 667 LEU A C 1
ATOM 5276 O O . LEU A 1 667 ? -6.543 21.870 -11.178 1.00 82.56 667 LEU A O 1
ATOM 5280 N N . ILE A 1 668 ? -5.724 20.082 -12.242 1.00 77.31 668 ILE A N 1
ATOM 5281 C CA . ILE A 1 668 ? -5.325 20.842 -13.450 1.00 77.31 668 ILE A CA 1
ATOM 5282 C C . ILE A 1 668 ? -5.668 20.056 -14.727 1.00 77.31 668 ILE A C 1
ATOM 5284 O O . ILE A 1 668 ? -5.065 18.994 -14.899 1.00 77.31 668 ILE A O 1
ATOM 5288 N N . PRO A 1 669 ? -6.553 20.559 -15.612 1.00 74.81 669 PRO A N 1
ATOM 5289 C CA . PRO A 1 669 ? -7.401 21.738 -15.442 1.00 74.81 669 PRO A CA 1
ATOM 5290 C C . PRO A 1 669 ? -8.631 21.396 -14.578 1.00 74.81 669 PRO A C 1
ATOM 5292 O O . PRO A 1 669 ? -9.233 20.333 -14.749 1.00 74.81 669 PRO A O 1
ATOM 5295 N N . PRO A 1 670 ? -9.023 22.266 -13.635 1.00 79.00 670 PRO A N 1
ATOM 5296 C CA . PRO A 1 670 ? -10.107 21.964 -12.712 1.00 79.00 670 PRO A CA 1
ATOM 5297 C C . PRO A 1 670 ? -11.474 22.415 -13.241 1.00 79.00 670 PRO A C 1
ATOM 5299 O O . PRO A 1 670 ? -11.627 23.526 -13.750 1.00 79.00 670 PRO A O 1
ATOM 5302 N N . ARG A 1 671 ? -12.516 21.636 -12.954 1.00 83.31 671 ARG A N 1
ATOM 5303 C CA . ARG A 1 671 ? -13.928 22.029 -13.056 1.00 83.31 671 ARG A CA 1
ATOM 5304 C C . ARG A 1 671 ? -14.464 22.440 -11.681 1.00 83.31 671 ARG A C 1
ATOM 5306 O O . ARG A 1 671 ? -15.285 21.765 -11.064 1.00 83.31 671 ARG A O 1
ATOM 5313 N N . ARG A 1 672 ? -13.966 23.573 -11.175 1.00 69.69 672 ARG A N 1
ATOM 5314 C CA . ARG A 1 672 ? -14.162 24.014 -9.775 1.00 69.69 672 ARG A CA 1
ATOM 5315 C C . ARG A 1 672 ? -15.635 24.094 -9.347 1.00 69.69 672 ARG A C 1
ATOM 5317 O O . ARG A 1 672 ? -15.984 23.652 -8.259 1.00 69.69 672 ARG A O 1
ATOM 5324 N N . ALA A 1 673 ? -16.513 24.618 -10.201 1.00 77.06 673 ALA A N 1
ATOM 5325 C CA . ALA A 1 673 ? -17.925 24.804 -9.858 1.00 77.06 673 ALA A CA 1
ATOM 5326 C C . ALA A 1 673 ? -18.742 23.495 -9.810 1.00 77.06 673 ALA A C 1
ATOM 5328 O O . ALA A 1 673 ? -19.804 23.471 -9.188 1.00 77.06 673 ALA A O 1
ATOM 5329 N N . GLU A 1 674 ? -18.246 22.413 -10.420 1.00 82.50 674 GLU A N 1
ATOM 5330 C CA . GLU A 1 674 ? -18.992 21.164 -10.643 1.00 82.50 674 GLU A CA 1
ATOM 5331 C C . GLU A 1 674 ? -18.221 19.925 -10.148 1.00 82.50 674 GLU A C 1
ATOM 5333 O O . GLU A 1 674 ? -18.312 18.845 -10.728 1.00 82.50 674 GLU A O 1
ATOM 5338 N N . GLY A 1 675 ? -17.441 20.074 -9.072 1.00 90.06 675 GLY A N 1
ATOM 5339 C CA . GLY A 1 675 ? -16.811 18.947 -8.374 1.00 90.06 675 GLY A CA 1
ATOM 5340 C C . GLY A 1 675 ? -17.806 18.095 -7.572 1.00 90.06 675 GLY A C 1
ATOM 5341 O O . GLY A 1 675 ? -19.022 18.299 -7.612 1.00 90.06 675 GLY A O 1
ATOM 5342 N N . VAL A 1 676 ? -17.289 17.171 -6.761 1.00 94.56 676 VAL A N 1
ATOM 5343 C CA . VAL A 1 676 ? -18.092 16.219 -5.968 1.00 94.56 676 VAL A CA 1
ATOM 5344 C C . VAL A 1 676 ? -19.099 16.925 -5.049 1.00 94.56 676 VAL A C 1
ATOM 5346 O O . VAL A 1 676 ? -20.242 16.489 -4.918 1.00 94.56 676 VAL A O 1
ATOM 5349 N N . MET A 1 677 ? -18.735 18.062 -4.447 1.00 93.69 677 MET A N 1
ATOM 5350 C CA . MET A 1 677 ? -19.666 18.808 -3.591 1.00 93.69 677 MET A CA 1
ATOM 5351 C C . MET A 1 677 ? -20.847 19.413 -4.367 1.00 93.69 677 MET A C 1
ATOM 5353 O O . MET A 1 677 ? -21.916 19.620 -3.791 1.00 93.69 677 MET A O 1
ATOM 5357 N N . ALA A 1 678 ? -20.688 19.692 -5.665 1.00 92.75 678 ALA A N 1
ATOM 5358 C CA . ALA A 1 678 ? -21.791 20.131 -6.516 1.00 92.75 678 ALA A CA 1
ATOM 5359 C C . ALA A 1 678 ? -22.749 18.974 -6.828 1.00 92.75 678 ALA A C 1
ATOM 5361 O O . ALA A 1 678 ? -23.958 19.155 -6.700 1.00 92.75 678 ALA A O 1
ATOM 5362 N N . ALA A 1 679 ? -22.2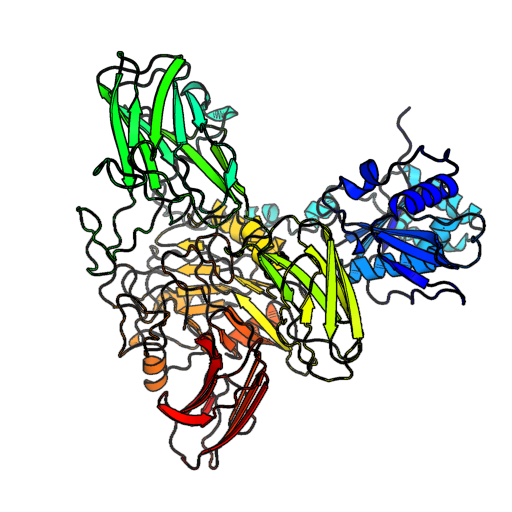16 17.784 -7.121 1.00 94.50 679 ALA A N 1
ATOM 5363 C CA . ALA A 1 679 ? -22.998 16.560 -7.302 1.00 94.50 679 ALA A CA 1
ATOM 5364 C C . ALA A 1 679 ? -23.866 16.246 -6.067 1.00 94.50 679 ALA A C 1
ATOM 5366 O O . ALA A 1 679 ? -25.064 15.987 -6.183 1.00 94.50 679 ALA A O 1
ATOM 5367 N N . LEU A 1 680 ? -23.298 16.372 -4.862 1.00 95.69 680 LEU A N 1
ATOM 5368 C CA . LEU A 1 680 ? -24.045 16.202 -3.609 1.00 95.69 680 LEU A CA 1
ATOM 5369 C C . LEU A 1 680 ? -25.183 17.228 -3.456 1.00 95.69 680 LEU A C 1
ATOM 5371 O O . LEU A 1 680 ? -26.280 16.870 -3.028 1.00 95.69 680 LEU A O 1
ATOM 5375 N N . ARG A 1 681 ? -24.959 18.496 -3.837 1.00 94.25 681 ARG A N 1
ATOM 5376 C CA . ARG A 1 681 ? -26.004 19.543 -3.827 1.00 94.25 681 ARG A CA 1
ATOM 5377 C C . ARG A 1 681 ? -27.111 19.307 -4.855 1.00 94.25 681 ARG A C 1
ATOM 5379 O O . AR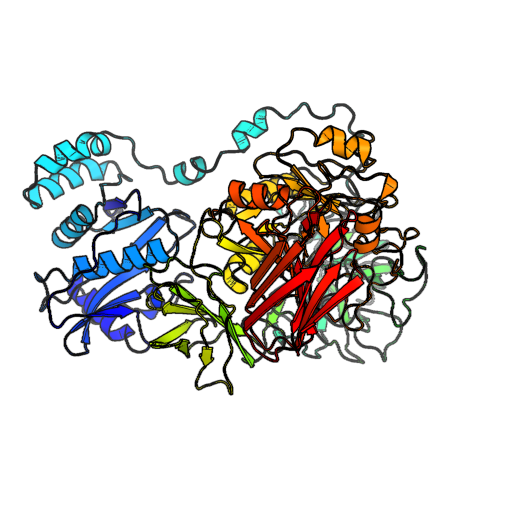G A 1 681 ? -28.229 19.752 -4.623 1.00 94.25 681 ARG A O 1
ATOM 5386 N N . GLN A 1 682 ? -26.826 18.604 -5.950 1.00 93.25 682 GLN A N 1
ATOM 5387 C CA . GLN A 1 682 ? -27.832 18.176 -6.932 1.00 93.25 682 GLN A CA 1
ATOM 5388 C C . GLN A 1 682 ? -28.685 16.995 -6.435 1.00 93.25 682 GLN A C 1
ATOM 5390 O O . GLN A 1 682 ? -29.638 16.602 -7.101 1.00 93.25 682 GLN A O 1
ATOM 5395 N N . GLY A 1 683 ? -28.375 16.441 -5.259 1.00 93.19 683 GLY A N 1
ATOM 5396 C CA . GLY A 1 683 ? -29.132 15.359 -4.634 1.00 93.19 683 GLY A CA 1
ATOM 5397 C C . GLY A 1 683 ? -28.517 13.972 -4.811 1.00 93.19 683 GLY A C 1
ATOM 5398 O O . GLY A 1 683 ? -29.044 13.015 -4.238 1.00 93.19 683 GLY A O 1
ATOM 5399 N N . LEU A 1 684 ? -27.388 13.839 -5.517 1.00 95.25 684 LEU A N 1
ATOM 5400 C CA . LEU A 1 684 ? -26.704 12.554 -5.667 1.00 95.25 684 LEU A CA 1
ATOM 5401 C C . LEU A 1 684 ? -26.212 12.027 -4.307 1.00 95.25 684 LEU A C 1
ATOM 5403 O O . LEU A 1 684 ? -25.682 12.764 -3.473 1.00 95.25 684 LEU A O 1
ATOM 5407 N N . ARG A 1 685 ? -26.402 10.724 -4.069 1.00 95.94 685 ARG A N 1
ATOM 5408 C CA . ARG A 1 685 ? -26.062 10.041 -2.806 1.00 95.94 685 ARG A CA 1
ATOM 5409 C C . ARG A 1 685 ? -24.710 9.330 -2.898 1.00 95.94 685 ARG A C 1
ATOM 5411 O O . ARG A 1 685 ? -24.653 8.099 -2.955 1.00 95.94 685 ARG A O 1
ATOM 5418 N N . LEU A 1 686 ? -23.637 10.120 -2.905 1.00 96.88 686 LEU A N 1
ATOM 5419 C CA . LEU A 1 686 ? -22.257 9.653 -3.069 1.00 96.88 686 LEU A CA 1
ATOM 5420 C C . LEU A 1 686 ? -21.512 9.529 -1.736 1.00 96.88 686 LEU A C 1
ATOM 5422 O O . LEU A 1 686 ? -21.554 10.426 -0.895 1.00 96.88 686 LEU A O 1
ATOM 5426 N N . GLY A 1 687 ? -20.800 8.417 -1.559 1.00 98.00 687 GLY A N 1
ATOM 5427 C CA . GLY A 1 687 ? -19.778 8.269 -0.528 1.00 98.00 687 GLY A CA 1
ATOM 5428 C C . GLY A 1 687 ? -18.457 8.888 -0.959 1.00 98.00 687 GLY A C 1
ATOM 5429 O O . GLY A 1 687 ? -18.162 8.969 -2.148 1.00 98.00 687 GLY A O 1
ATOM 5430 N N . LEU A 1 688 ? -17.659 9.325 0.008 1.00 98.00 688 LEU A N 1
ATOM 5431 C CA . LEU A 1 688 ? -16.376 9.970 -0.242 1.00 98.00 688 LEU A CA 1
ATOM 5432 C C . LEU A 1 688 ? -15.238 9.013 0.096 1.00 98.00 688 LEU A C 1
ATOM 5434 O O . LEU A 1 688 ? -15.209 8.420 1.181 1.00 98.00 688 LEU A O 1
ATOM 5438 N N . VAL A 1 689 ? -14.305 8.882 -0.841 1.00 97.81 689 VAL A N 1
ATOM 5439 C CA . VAL A 1 689 ? -13.065 8.113 -0.704 1.00 97.81 689 VAL A CA 1
ATOM 5440 C C . VAL A 1 689 ? -11.904 8.902 -1.301 1.00 97.81 689 VAL A C 1
ATOM 5442 O O . VAL A 1 689 ? -12.108 9.908 -1.979 1.00 97.81 689 VAL A O 1
ATOM 5445 N N . ALA A 1 690 ? -10.682 8.453 -1.052 1.00 95.62 690 ALA A N 1
ATOM 5446 C CA . ALA A 1 690 ? -9.523 8.870 -1.823 1.00 95.62 690 ALA A CA 1
ATOM 5447 C C . ALA A 1 690 ? -8.656 7.646 -2.136 1.00 95.62 690 ALA A C 1
ATOM 5449 O O . ALA A 1 690 ? -8.598 6.705 -1.337 1.00 95.62 690 ALA A O 1
ATOM 5450 N N . GLY A 1 691 ? -8.018 7.669 -3.298 1.00 93.88 691 GLY A N 1
ATOM 5451 C CA . GLY A 1 691 ? -7.035 6.694 -3.748 1.00 93.88 691 GLY A CA 1
ATOM 5452 C C . GLY A 1 691 ? -5.741 7.404 -4.123 1.00 93.88 691 GLY A C 1
ATOM 5453 O O . GLY A 1 691 ? -5.687 8.633 -4.211 1.00 93.88 691 GLY A O 1
ATOM 5454 N N . SER A 1 692 ? -4.651 6.664 -4.286 1.00 92.81 692 SER A N 1
ATOM 5455 C CA . SER A 1 692 ? -3.390 7.296 -4.681 1.00 92.81 692 SER A CA 1
ATOM 5456 C C . SER A 1 692 ? -3.308 7.571 -6.178 1.00 92.81 692 SER A C 1
ATOM 5458 O O . SER A 1 692 ? -2.623 8.517 -6.573 1.00 92.81 692 SER A O 1
ATOM 5460 N N . ASP A 1 693 ? -3.969 6.721 -6.963 1.00 92.00 693 ASP A N 1
ATOM 5461 C CA . ASP A 1 693 ? -3.802 6.515 -8.402 1.00 92.00 693 ASP A CA 1
ATOM 5462 C C . ASP A 1 693 ? -2.332 6.270 -8.805 1.00 92.00 693 ASP A C 1
ATOM 5464 O O . ASP A 1 693 ? -1.887 6.429 -9.932 1.00 92.00 693 ASP A O 1
ATOM 5468 N N . THR A 1 694 ? -1.492 5.879 -7.846 1.00 88.50 694 THR A N 1
ATOM 5469 C CA . THR A 1 694 ? -0.048 5.942 -8.046 1.00 88.50 694 THR A CA 1
ATOM 5470 C C . THR A 1 694 ? 0.447 5.023 -9.160 1.00 88.50 694 THR A C 1
ATOM 5472 O O . THR A 1 694 ? 0.163 3.825 -9.191 1.00 88.50 694 THR A O 1
ATOM 5475 N N . HIS A 1 695 ? 1.298 5.587 -10.015 1.00 86.56 695 HIS A N 1
ATOM 5476 C CA . HIS A 1 695 ? 1.994 4.870 -11.081 1.00 86.56 695 HIS A CA 1
ATOM 5477 C C . HIS A 1 695 ? 3.451 4.530 -10.721 1.00 86.56 695 HIS A C 1
ATOM 5479 O O . HIS A 1 695 ? 4.236 4.112 -11.574 1.00 86.56 695 HIS A O 1
ATOM 5485 N N . THR A 1 696 ? 3.846 4.716 -9.458 1.00 84.50 696 THR A N 1
ATOM 5486 C CA . THR A 1 696 ? 5.218 4.462 -8.985 1.00 84.50 696 THR A CA 1
ATOM 5487 C C . THR A 1 696 ? 5.380 3.104 -8.295 1.00 84.50 696 THR A C 1
ATOM 5489 O O . THR A 1 696 ? 6.455 2.795 -7.775 1.00 84.50 696 THR A O 1
ATOM 5492 N N . GLY A 1 697 ? 4.316 2.294 -8.272 1.00 87.44 697 GLY A N 1
ATOM 5493 C CA . GLY A 1 697 ? 4.275 1.006 -7.581 1.00 87.44 697 GLY A CA 1
ATOM 5494 C C . GLY A 1 697 ? 4.232 1.126 -6.056 1.00 87.44 697 GLY A C 1
ATOM 5495 O O . GLY A 1 697 ? 4.566 0.170 -5.353 1.00 87.44 697 GLY A O 1
ATOM 5496 N N . ARG A 1 698 ? 3.855 2.300 -5.529 1.00 90.50 698 ARG A N 1
ATOM 5497 C CA . ARG A 1 698 ? 3.824 2.606 -4.090 1.00 90.50 698 ARG A CA 1
ATOM 5498 C C . ARG A 1 698 ? 2.426 3.033 -3.617 1.00 90.50 698 ARG A C 1
ATOM 5500 O O . ARG A 1 698 ? 2.215 4.226 -3.396 1.00 90.50 698 ARG A O 1
ATOM 5507 N N . PRO A 1 699 ? 1.476 2.090 -3.430 1.00 93.75 699 PRO A N 1
ATOM 5508 C CA . PRO A 1 699 ? 0.149 2.384 -2.894 1.00 93.75 699 PRO A CA 1
ATOM 5509 C C . PRO A 1 699 ? 0.193 3.262 -1.643 1.00 93.75 699 PRO A C 1
ATOM 5511 O O . PRO A 1 699 ? 1.066 3.111 -0.778 1.00 93.75 699 PRO A O 1
ATOM 5514 N N . GLY A 1 700 ? -0.756 4.185 -1.574 1.00 89.00 700 GLY A N 1
ATOM 5515 C CA . GLY A 1 700 ? -0.797 5.302 -0.647 1.00 89.00 700 GLY A CA 1
ATOM 5516 C C . GLY A 1 700 ? -0.098 6.559 -1.155 1.00 89.00 700 GLY A C 1
ATOM 5517 O O . GLY A 1 700 ? -0.361 7.606 -0.587 1.00 89.00 700 GLY A O 1
ATOM 5518 N N . GLY A 1 701 ? 0.736 6.493 -2.204 1.00 84.38 701 GLY A N 1
ATOM 5519 C CA . GLY A 1 701 ? 1.412 7.635 -2.833 1.00 84.38 701 GLY A CA 1
ATOM 5520 C C . GLY A 1 701 ? 2.938 7.651 -2.653 1.00 84.38 701 GLY A C 1
ATOM 5521 O O . GLY A 1 701 ? 3.515 6.812 -1.961 1.00 84.38 701 GLY A O 1
ATOM 5522 N N . SER A 1 702 ? 3.608 8.610 -3.306 1.00 80.62 702 SER A N 1
ATOM 5523 C CA . SER A 1 702 ? 5.067 8.806 -3.232 1.00 80.62 702 SER A CA 1
ATOM 5524 C C . SER A 1 702 ? 5.474 10.248 -3.577 1.00 80.62 702 SER A C 1
ATOM 5526 O O . SER A 1 702 ? 4.654 10.990 -4.109 1.00 80.62 702 SER A O 1
ATOM 5528 N N . LEU A 1 703 ? 6.733 10.640 -3.330 1.00 73.75 703 LEU A N 1
ATOM 5529 C CA . LEU A 1 703 ? 7.233 11.981 -3.690 1.00 73.75 703 LEU A CA 1
ATOM 5530 C C . LEU A 1 703 ? 7.437 12.203 -5.197 1.00 73.75 703 LEU A C 1
ATOM 5532 O O . LEU A 1 703 ? 7.413 13.348 -5.631 1.00 73.75 703 LEU A O 1
ATOM 5536 N N . ASP A 1 704 ? 7.650 11.142 -5.983 1.00 71.38 704 ASP A N 1
ATOM 5537 C CA . ASP A 1 704 ? 7.850 11.248 -7.440 1.00 71.38 704 ASP A CA 1
ATOM 5538 C C . ASP A 1 704 ? 6.557 10.935 -8.202 1.00 71.38 704 ASP A C 1
ATOM 5540 O O . ASP A 1 704 ? 6.556 10.189 -9.186 1.00 71.38 704 ASP A O 1
ATOM 5544 N N . GLN A 1 705 ? 5.442 11.480 -7.718 1.00 68.38 705 GLN A N 1
ATOM 5545 C CA . GLN A 1 705 ? 4.228 11.557 -8.518 1.00 68.38 705 GLN A CA 1
ATOM 5546 C C . GLN A 1 705 ? 4.428 12.640 -9.603 1.00 68.38 705 GLN A C 1
ATOM 5548 O O . GLN A 1 705 ? 5.220 13.566 -9.419 1.00 68.38 705 GLN A O 1
ATOM 5553 N N . PRO A 1 706 ? 3.704 12.576 -10.732 1.00 59.97 706 PRO A N 1
ATOM 5554 C CA . PRO A 1 706 ? 3.703 13.602 -11.773 1.00 59.97 706 PRO A CA 1
ATOM 5555 C C . PRO A 1 706 ? 3.365 15.000 -11.232 1.00 59.97 706 PRO A C 1
ATOM 5557 O O . PRO A 1 706 ? 3.695 16.004 -11.857 1.00 59.97 706 PRO A O 1
ATOM 5560 N N . ARG A 1 707 ? 2.726 15.074 -10.058 1.00 69.81 707 ARG A N 1
ATOM 5561 C CA . ARG A 1 707 ? 2.432 16.308 -9.327 1.00 69.81 707 ARG A CA 1
ATOM 5562 C C . ARG A 1 707 ? 3.142 16.312 -7.970 1.00 69.81 707 ARG A C 1
ATOM 5564 O O . ARG A 1 707 ? 3.342 15.245 -7.397 1.00 69.81 707 ARG A O 1
ATOM 5571 N N . PRO A 1 708 ? 3.509 17.487 -7.424 1.00 62.84 708 PRO A N 1
ATOM 5572 C CA . PRO A 1 708 ? 4.391 17.600 -6.255 1.00 62.84 708 PRO A CA 1
ATOM 5573 C C . PRO A 1 708 ? 3.727 17.236 -4.915 1.00 62.84 708 PRO A C 1
ATOM 5575 O O . PRO A 1 708 ? 4.285 17.529 -3.859 1.00 62.84 708 PRO A O 1
ATOM 5578 N N . TYR A 1 709 ? 2.540 16.633 -4.938 1.00 73.19 709 TYR A N 1
ATOM 5579 C CA . TYR A 1 709 ? 1.774 16.265 -3.756 1.00 73.19 709 TYR A CA 1
ATOM 5580 C C . TYR A 1 709 ? 1.463 14.770 -3.741 1.00 73.19 709 TYR A C 1
ATOM 5582 O O . TYR A 1 709 ? 1.441 14.083 -4.763 1.00 73.19 709 TYR A O 1
ATOM 5590 N N . TRP A 1 710 ? 1.259 14.268 -2.528 1.00 75.62 710 TRP A N 1
ATOM 5591 C CA . TRP A 1 710 ? 1.036 12.857 -2.258 1.00 75.62 710 TRP A CA 1
ATOM 5592 C C . TRP A 1 710 ? -0.347 12.399 -2.754 1.00 75.62 710 TRP A C 1
ATOM 5594 O O . TRP A 1 710 ? -1.264 13.208 -2.897 1.00 75.62 710 TRP A O 1
ATOM 5604 N N . GLY A 1 711 ? -0.492 11.098 -3.021 1.00 80.25 711 GLY A N 1
ATOM 5605 C CA . GLY A 1 711 ? -1.794 10.498 -3.336 1.00 80.25 711 GLY A CA 1
ATOM 5606 C C . GLY A 1 711 ? -2.710 10.416 -2.106 1.00 80.25 711 GLY A C 1
ATOM 5607 O O . GLY A 1 711 ? -2.300 10.752 -0.999 1.00 80.25 711 GLY A O 1
ATOM 5608 N N . GLY A 1 712 ? -3.948 9.956 -2.281 1.00 90.44 712 GLY A N 1
ATOM 5609 C CA . GLY A 1 712 ? -4.906 9.800 -1.191 1.00 90.44 712 GLY A CA 1
ATOM 5610 C C . GLY A 1 712 ? -4.917 8.419 -0.525 1.00 90.44 712 GLY A C 1
ATOM 5611 O O . GLY A 1 712 ? -4.343 7.450 -1.019 1.00 90.44 712 GLY A O 1
ATOM 5612 N N . LEU A 1 713 ? -5.611 8.337 0.611 1.00 96.31 713 LEU A N 1
ATOM 5613 C CA . LEU A 1 713 ? -5.978 7.100 1.306 1.00 96.31 713 LEU A CA 1
ATOM 5614 C C . LEU A 1 713 ? -7.473 7.111 1.655 1.00 96.31 713 LEU A C 1
ATOM 5616 O O . LEU A 1 713 ? -8.106 8.160 1.757 1.00 96.31 713 LEU A O 1
ATOM 5620 N N . CYS A 1 714 ? -8.029 5.939 1.933 1.00 97.69 714 CYS A N 1
ATOM 5621 C CA . CYS A 1 714 ? -9.404 5.776 2.384 1.00 97.69 714 CYS A CA 1
ATOM 5622 C C . CYS A 1 714 ? -9.440 5.245 3.820 1.00 97.69 714 CYS A C 1
ATOM 5624 O O . CYS A 1 714 ? -8.798 4.240 4.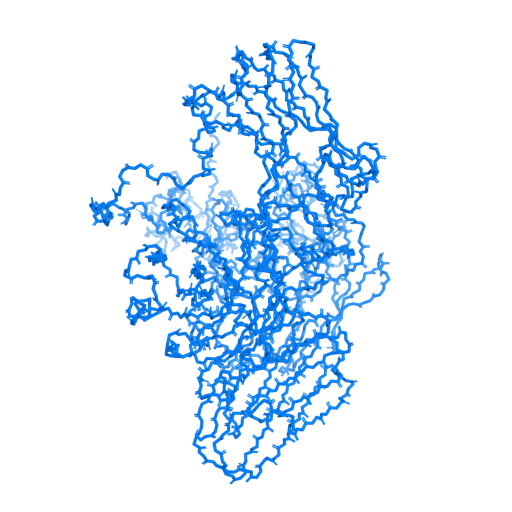133 1.00 97.69 714 CYS A O 1
ATOM 5626 N N . GLY A 1 715 ? -10.236 5.882 4.681 1.00 98.44 715 GLY A N 1
ATOM 5627 C CA . GLY A 1 715 ? -10.668 5.313 5.958 1.00 98.44 715 GLY A CA 1
ATOM 5628 C C . GLY A 1 715 ? -12.042 4.658 5.822 1.00 98.44 715 GLY A C 1
ATOM 5629 O O . GLY A 1 715 ? -12.925 5.211 5.165 1.00 98.44 715 GLY A O 1
ATOM 5630 N N . VAL A 1 716 ? -12.237 3.484 6.426 1.00 98.69 716 VAL A N 1
ATOM 5631 C CA . VAL A 1 716 ? -13.513 2.749 6.394 1.00 98.69 716 VAL A CA 1
ATOM 5632 C C . VAL A 1 716 ? -13.865 2.171 7.763 1.00 98.69 716 VAL A C 1
ATOM 5634 O O . VAL A 1 716 ? -13.008 1.628 8.459 1.00 98.69 716 VAL A O 1
ATOM 5637 N N . TRP A 1 717 ? -15.143 2.268 8.139 1.00 98.75 717 TRP A N 1
ATOM 5638 C CA . TRP A 1 717 ? -15.690 1.658 9.353 1.00 98.75 717 TRP A CA 1
ATOM 5639 C C . TRP A 1 717 ? -16.449 0.364 9.019 1.00 98.75 717 TRP A C 1
ATOM 5641 O O . TRP A 1 717 ? -17.574 0.398 8.499 1.00 98.75 717 TRP A O 1
ATOM 5651 N N . ALA A 1 718 ? -15.848 -0.782 9.345 1.00 98.62 718 ALA A N 1
ATOM 5652 C CA . ALA A 1 718 ? -16.371 -2.123 9.063 1.00 98.62 718 ALA A CA 1
ATOM 5653 C C . ALA A 1 718 ? -16.347 -3.009 10.317 1.00 98.62 718 ALA A C 1
ATOM 5655 O O . ALA A 1 718 ? -15.576 -2.767 11.235 1.00 98.62 718 ALA A O 1
ATOM 5656 N N . GLU A 1 719 ? -17.182 -4.044 10.383 1.00 97.50 719 GLU A N 1
ATOM 5657 C CA . GLU A 1 719 ? -17.242 -4.926 11.563 1.00 97.50 719 GLU A CA 1
ATOM 5658 C C . GLU A 1 719 ? -15.940 -5.709 11.748 1.00 97.50 719 GLU A C 1
ATOM 5660 O O . GLU A 1 719 ? -15.447 -5.888 12.860 1.00 97.50 719 GLU A O 1
ATOM 5665 N N . ARG A 1 720 ? -15.364 -6.189 10.644 1.00 96.12 720 ARG A N 1
ATOM 5666 C CA . ARG A 1 720 ? -14.158 -7.019 10.646 1.00 96.12 720 ARG A CA 1
ATOM 5667 C C . ARG A 1 720 ? -13.272 -6.658 9.466 1.00 96.12 720 ARG A C 1
ATOM 5669 O O . ARG A 1 720 ? -13.773 -6.241 8.423 1.00 96.12 720 ARG A O 1
ATOM 5676 N N . LEU A 1 721 ? -11.975 -6.931 9.591 1.00 96.38 721 LEU A N 1
ATOM 5677 C CA . LEU A 1 721 ? -11.032 -6.871 8.476 1.00 96.38 721 LEU A CA 1
ATOM 5678 C C . LEU A 1 721 ? -11.259 -8.065 7.543 1.00 96.38 721 LEU A C 1
ATOM 5680 O O . LEU A 1 721 ? -10.450 -8.983 7.492 1.00 96.38 721 LEU A O 1
ATOM 5684 N N . THR A 1 722 ? -12.408 -8.096 6.872 1.00 96.50 722 THR A N 1
ATOM 5685 C CA . THR A 1 722 ? -12.722 -9.113 5.869 1.00 96.50 722 THR A CA 1
ATOM 5686 C C . THR A 1 722 ? -13.172 -8.479 4.570 1.00 96.50 722 THR A C 1
ATOM 5688 O O . THR A 1 722 ? -13.763 -7.394 4.593 1.00 96.50 722 THR A O 1
ATOM 5691 N N . ARG A 1 723 ? -12.964 -9.163 3.444 1.00 95.25 723 ARG A N 1
ATOM 5692 C CA . ARG A 1 723 ? -13.355 -8.645 2.132 1.00 95.25 723 ARG A CA 1
ATOM 5693 C C . ARG A 1 723 ? -14.844 -8.312 2.069 1.00 95.25 723 ARG A C 1
ATOM 5695 O O . ARG A 1 723 ? -15.198 -7.215 1.649 1.00 95.25 723 ARG A O 1
ATOM 5702 N N . ARG A 1 724 ? -15.712 -9.202 2.571 1.00 96.69 724 ARG A N 1
ATOM 5703 C CA . ARG A 1 724 ? -17.170 -8.974 2.649 1.00 96.69 724 ARG A CA 1
ATOM 5704 C C . ARG A 1 724 ? -17.529 -7.792 3.552 1.00 96.69 724 ARG A C 1
ATOM 5706 O O . ARG A 1 724 ? -18.277 -6.926 3.113 1.00 96.69 724 ARG A O 1
ATOM 5713 N N . SER A 1 725 ? -16.977 -7.718 4.764 1.00 98.12 725 SER A N 1
ATOM 5714 C CA . SER A 1 725 ? -17.339 -6.656 5.718 1.00 98.12 725 SER A CA 1
ATOM 5715 C C . SER A 1 725 ? -16.889 -5.266 5.251 1.00 98.12 725 SER A C 1
ATOM 5717 O O . SER A 1 725 ? -17.642 -4.296 5.364 1.00 98.12 725 SER A O 1
ATOM 5719 N N . ILE A 1 726 ? -15.692 -5.160 4.661 1.00 98.44 726 ILE A N 1
ATOM 5720 C CA . ILE A 1 726 ? -15.214 -3.904 4.071 1.00 98.44 726 ILE A CA 1
ATOM 5721 C C . ILE A 1 726 ? -16.048 -3.536 2.835 1.00 98.44 726 ILE A C 1
ATOM 5723 O O . ILE A 1 726 ? -16.455 -2.384 2.696 1.00 98.44 726 ILE A O 1
ATOM 5727 N N . PHE A 1 727 ? -16.378 -4.501 1.973 1.00 97.75 727 PHE A N 1
ATOM 5728 C CA . PHE A 1 727 ? -17.245 -4.267 0.814 1.00 97.75 727 PHE A CA 1
ATOM 5729 C C . PHE A 1 727 ? -18.631 -3.740 1.214 1.00 97.75 727 PHE A C 1
ATOM 5731 O O . PHE A 1 727 ? -19.136 -2.782 0.631 1.00 97.75 727 PHE A O 1
ATOM 5738 N N . GLU A 1 728 ? -19.241 -4.314 2.250 1.00 97.62 728 GLU A N 1
ATOM 5739 C CA . GLU A 1 728 ? -20.508 -3.829 2.806 1.00 97.62 728 GLU A CA 1
ATOM 5740 C C . GLU A 1 728 ? -20.382 -2.416 3.384 1.00 97.62 728 GLU A C 1
ATOM 5742 O O . GLU A 1 728 ? -21.309 -1.613 3.263 1.00 97.62 728 GLU A O 1
ATOM 5747 N N . ALA A 1 729 ? -19.234 -2.078 3.977 1.00 98.31 729 ALA A N 1
ATOM 5748 C CA . ALA A 1 729 ? -18.956 -0.726 4.445 1.00 98.31 729 ALA A CA 1
ATOM 5749 C C . ALA A 1 729 ? -18.821 0.281 3.294 1.00 98.31 729 ALA A C 1
ATOM 5751 O O . ALA A 1 729 ? -19.379 1.375 3.401 1.00 98.31 729 ALA A O 1
ATOM 5752 N N . PHE A 1 730 ? -18.190 -0.099 2.178 1.00 97.94 730 PHE A N 1
ATOM 5753 C CA . PHE A 1 730 ? -18.173 0.701 0.948 1.00 97.94 730 PHE A CA 1
ATOM 5754 C C . PHE A 1 730 ? -19.581 0.909 0.385 1.00 97.94 730 PHE A C 1
ATOM 5756 O O . PHE A 1 730 ? -19.991 2.043 0.142 1.00 97.94 730 PHE A O 1
ATOM 5763 N N . ARG A 1 731 ? -20.379 -0.160 0.260 1.00 96.12 731 ARG A N 1
ATOM 5764 C CA . ARG A 1 731 ? -21.774 -0.076 -0.215 1.00 96.12 731 ARG A CA 1
ATOM 5765 C C . ARG A 1 731 ? -22.637 0.815 0.688 1.00 96.12 731 ARG A C 1
ATOM 5767 O O . ARG A 1 731 ? -23.467 1.576 0.187 1.00 96.12 731 ARG A O 1
ATOM 5774 N N . ALA A 1 732 ? -22.415 0.766 1.999 1.00 97.19 732 ALA A N 1
ATOM 5775 C CA . ALA A 1 732 ? -23.080 1.619 2.982 1.00 97.19 732 ALA A CA 1
ATOM 5776 C C . ALA A 1 732 ? -22.449 3.018 3.132 1.00 97.19 732 ALA A C 1
ATOM 5778 O O . ALA A 1 732 ? -22.902 3.793 3.971 1.00 97.19 732 ALA A O 1
ATOM 5779 N N . ARG A 1 733 ? -21.410 3.338 2.346 1.00 98.25 733 ARG A N 1
ATOM 5780 C CA . ARG A 1 733 ? -20.684 4.617 2.352 1.00 98.25 733 ARG A CA 1
ATOM 5781 C C . ARG A 1 733 ? -20.153 5.017 3.737 1.00 98.25 733 ARG A C 1
ATOM 5783 O O . ARG A 1 733 ? -20.104 6.192 4.091 1.00 98.25 733 ARG A O 1
ATOM 5790 N N . ARG A 1 734 ? -19.731 4.037 4.543 1.00 98.31 734 ARG A N 1
ATOM 5791 C CA . ARG A 1 734 ? -19.108 4.261 5.862 1.00 98.31 734 ARG A CA 1
ATOM 5792 C C . ARG A 1 734 ? -17.626 4.603 5.715 1.00 98.31 734 ARG A C 1
ATOM 5794 O O . ARG A 1 734 ? -16.766 3.945 6.303 1.00 98.31 734 ARG A O 1
ATOM 5801 N N . THR A 1 735 ? -17.345 5.588 4.871 1.00 98.56 735 THR A N 1
ATOM 5802 C CA . THR A 1 735 ? -16.010 5.906 4.369 1.00 98.56 735 THR A CA 1
ATOM 5803 C C . THR A 1 735 ? -15.687 7.378 4.517 1.00 98.56 735 THR A C 1
ATOM 5805 O O . THR A 1 735 ? -16.575 8.229 4.649 1.00 98.56 735 THR A O 1
ATOM 5808 N N . TYR A 1 736 ? -14.401 7.684 4.446 1.00 98.50 736 TYR A N 1
ATOM 5809 C CA . TYR A 1 736 ? -13.916 9.046 4.361 1.00 98.50 736 TYR A CA 1
ATOM 5810 C C . TYR A 1 736 ? -12.590 9.112 3.603 1.00 98.50 736 TYR A C 1
ATOM 5812 O O . TYR A 1 736 ? -11.780 8.182 3.638 1.00 98.50 736 TYR A O 1
ATOM 5820 N N . ALA A 1 737 ? -12.388 10.229 2.914 1.00 97.38 737 ALA A N 1
ATOM 5821 C CA . ALA A 1 737 ? -11.190 10.527 2.148 1.00 97.38 737 ALA A CA 1
ATOM 5822 C C . ALA A 1 737 ? -10.075 11.039 3.071 1.00 97.38 737 ALA A C 1
ATOM 5824 O O . ALA A 1 737 ? -10.352 11.786 4.015 1.00 97.38 737 ALA A O 1
ATOM 5825 N N . LEU A 1 738 ? -8.823 10.683 2.772 1.00 96.19 738 LEU A N 1
ATOM 5826 C CA . LEU A 1 738 ? -7.601 11.147 3.439 1.00 96.19 738 LEU A CA 1
ATOM 5827 C C . LEU A 1 738 ? -6.563 11.593 2.407 1.00 96.19 738 LEU A C 1
ATOM 5829 O O . LEU A 1 738 ? -6.427 10.969 1.360 1.00 96.19 738 LEU A O 1
ATOM 5833 N N . THR A 1 739 ? -5.772 12.615 2.720 1.00 90.62 739 THR A N 1
ATOM 5834 C CA . THR A 1 739 ? -4.658 13.073 1.858 1.00 90.62 739 THR A CA 1
ATOM 5835 C C . THR A 1 739 ? -3.349 12.306 2.068 1.00 90.62 739 THR A C 1
ATOM 5837 O O . THR A 1 739 ? -2.376 12.566 1.373 1.00 90.62 739 THR A O 1
ATOM 5840 N N . GLY A 1 740 ? -3.293 11.415 3.064 1.00 87.69 740 GLY A N 1
ATOM 5841 C CA . GLY A 1 740 ? -2.110 10.604 3.378 1.00 87.69 740 GLY A CA 1
ATOM 5842 C C . GLY A 1 740 ? -1.941 10.311 4.871 1.00 87.69 740 GLY A C 1
ATOM 5843 O O . GLY A 1 740 ? -1.569 9.198 5.247 1.00 87.69 740 GLY A O 1
ATOM 5844 N N . ALA A 1 741 ? -2.272 11.263 5.749 1.00 92.94 741 ALA A N 1
ATOM 5845 C CA . ALA A 1 741 ? -2.247 11.026 7.192 1.00 92.94 741 ALA A CA 1
ATOM 5846 C C . ALA A 1 741 ? -3.398 10.113 7.644 1.00 92.94 741 ALA A C 1
ATOM 5848 O O . ALA A 1 741 ? -4.558 10.304 7.285 1.00 92.94 741 ALA A O 1
ATOM 5849 N N . ARG A 1 742 ? -3.082 9.138 8.503 1.00 97.00 742 ARG A N 1
ATOM 5850 C CA . ARG A 1 742 ? -4.041 8.197 9.110 1.00 97.00 742 ARG A CA 1
ATOM 5851 C C . ARG A 1 742 ? -4.837 8.845 10.240 1.00 97.00 742 ARG A C 1
ATOM 5853 O O . ARG A 1 742 ? -4.686 8.487 11.409 1.00 97.00 742 ARG A O 1
ATOM 5860 N N . ILE A 1 743 ? -5.652 9.829 9.883 1.00 98.38 743 ILE A N 1
ATOM 5861 C CA . ILE A 1 743 ? -6.574 10.499 10.797 1.00 98.38 743 ILE A CA 1
ATOM 5862 C C . ILE A 1 743 ? -7.758 9.557 11.037 1.00 98.38 743 ILE A C 1
ATOM 5864 O O . ILE A 1 743 ? -8.434 9.134 10.097 1.00 98.38 743 ILE A O 1
ATOM 5868 N N . ALA A 1 744 ? -8.023 9.205 12.292 1.00 98.44 744 ALA A N 1
ATOM 5869 C CA . ALA A 1 744 ? -9.257 8.519 12.653 1.00 98.44 744 ALA A CA 1
ATOM 5870 C C . ALA A 1 744 ? -10.378 9.555 12.774 1.00 98.44 744 ALA A C 1
ATOM 5872 O O . ALA A 1 744 ? -10.217 10.522 13.514 1.00 98.44 744 ALA A O 1
ATOM 5873 N N . LEU A 1 745 ? -11.491 9.360 12.062 1.00 98.50 745 LEU A N 1
ATOM 5874 C CA . LEU A 1 745 ? -12.624 10.289 12.058 1.00 98.50 745 LEU A CA 1
ATOM 5875 C C . LEU A 1 745 ? -13.939 9.538 12.275 1.00 98.50 745 LEU A C 1
ATOM 5877 O O . LEU A 1 745 ? -14.289 8.632 11.514 1.00 98.50 745 LEU A O 1
ATOM 5881 N N . ARG A 1 746 ? -14.693 9.950 13.295 1.00 98.19 746 ARG A N 1
ATOM 5882 C CA . ARG A 1 746 ? -16.106 9.610 13.479 1.00 98.19 746 ARG A CA 1
ATOM 5883 C C . ARG A 1 746 ? -16.942 10.854 13.244 1.00 98.19 746 ARG A C 1
ATOM 5885 O O . ARG A 1 746 ? -16.605 11.931 13.721 1.00 98.19 746 ARG A O 1
ATOM 5892 N N . PHE A 1 747 ? -18.037 10.686 12.519 1.00 98.62 747 PHE A N 1
ATOM 5893 C CA . PHE A 1 747 ? -19.005 11.743 12.286 1.00 98.62 747 PHE A CA 1
ATOM 5894 C C . PHE A 1 747 ? -20.411 11.158 12.327 1.00 98.62 747 PHE A C 1
ATOM 5896 O O . PHE A 1 747 ? -20.641 10.071 11.785 1.00 98.62 747 PHE A O 1
ATOM 5903 N N . SER A 1 748 ? -21.334 11.866 12.971 1.00 98.56 748 SER A N 1
ATOM 5904 C CA . SER A 1 748 ? -22.735 11.468 13.046 1.00 98.56 748 SER A CA 1
ATOM 5905 C C . SER A 1 748 ? -23.676 12.667 13.097 1.00 98.56 748 SER A C 1
ATOM 5907 O O . SER A 1 748 ? -23.283 13.755 13.521 1.00 98.56 748 SER A O 1
ATOM 5909 N N . VAL A 1 749 ? -24.929 12.437 12.699 1.00 98.56 749 VAL A N 1
ATOM 5910 C CA . VAL A 1 749 ? -26.052 13.359 12.904 1.00 98.56 749 VAL A CA 1
ATOM 5911 C C . VAL A 1 749 ? -27.158 12.599 13.623 1.00 98.56 749 VAL A C 1
ATOM 5913 O O . VAL A 1 749 ? -27.605 11.561 13.139 1.00 98.56 749 VAL A O 1
ATOM 5916 N N . ASN A 1 750 ? -27.578 13.079 14.795 1.00 97.50 750 ASN A N 1
ATOM 5917 C CA . ASN A 1 750 ? -28.543 12.393 15.666 1.00 97.50 750 ASN A CA 1
ATOM 5918 C C . ASN A 1 750 ? -28.152 10.932 15.967 1.00 97.50 750 ASN A C 1
ATOM 5920 O O . ASN A 1 750 ? -28.998 10.043 16.023 1.00 97.50 750 ASN A O 1
ATOM 5924 N N . GLY A 1 751 ? -26.848 10.675 16.118 1.00 96.94 751 GLY A N 1
ATOM 5925 C CA . GLY A 1 751 ? -26.293 9.339 16.345 1.00 96.94 751 GLY A CA 1
ATOM 5926 C C . GLY A 1 751 ? -26.205 8.450 15.098 1.00 96.94 751 GLY A C 1
ATOM 5927 O O . GLY A 1 751 ? -25.550 7.411 15.152 1.00 96.94 751 GLY A O 1
ATOM 5928 N N . ALA A 1 752 ? -26.786 8.846 13.959 1.00 98.12 752 ALA A N 1
ATOM 5929 C CA . ALA A 1 752 ? -26.625 8.122 12.703 1.00 98.12 752 ALA A CA 1
ATOM 5930 C C . ALA A 1 752 ? -25.244 8.421 12.091 1.00 98.12 752 ALA A C 1
ATOM 5932 O O . ALA A 1 752 ? -24.911 9.594 11.900 1.00 98.12 752 ALA A O 1
ATOM 5933 N N . PRO A 1 753 ? -24.419 7.403 11.790 1.00 97.81 753 PRO A N 1
ATOM 5934 C CA . PRO A 1 753 ? -23.043 7.604 11.340 1.00 97.81 753 PRO A CA 1
ATOM 5935 C C . PRO A 1 753 ? -22.968 8.106 9.893 1.00 97.81 753 PRO A C 1
ATOM 5937 O O . PRO A 1 753 ? -23.915 7.929 9.125 1.00 97.81 753 PRO A O 1
ATOM 5940 N N . MET A 1 754 ? -21.811 8.651 9.504 1.00 98.19 754 MET A N 1
ATOM 5941 C CA . MET A 1 754 ? -21.459 8.955 8.105 1.00 98.19 754 MET A CA 1
ATOM 5942 C C . MET A 1 754 ? -21.942 7.869 7.123 1.00 98.19 754 MET A C 1
ATOM 5944 O O . MET A 1 754 ? -21.832 6.672 7.408 1.00 98.19 754 MET A O 1
ATOM 5948 N N . GLY A 1 755 ? -22.493 8.291 5.984 1.00 97.94 755 GLY A N 1
ATOM 5949 C CA . GLY A 1 755 ? -23.093 7.408 4.978 1.00 97.94 755 GLY A CA 1
ATOM 5950 C C . GLY A 1 755 ? -24.596 7.159 5.145 1.00 97.94 755 GLY A C 1
ATOM 5951 O O . GLY A 1 755 ? -25.229 6.667 4.205 1.00 97.94 755 GLY A O 1
ATOM 5952 N N . SER A 1 756 ? -25.171 7.509 6.302 1.00 98.00 756 SER A N 1
ATOM 5953 C CA . SER A 1 756 ? -26.588 7.279 6.618 1.00 98.00 756 SER A CA 1
ATOM 5954 C C . SER A 1 756 ? -27.524 8.304 5.981 1.00 98.00 756 SER A C 1
ATOM 5956 O O . SER A 1 756 ? -27.172 9.468 5.799 1.00 98.00 756 SER A O 1
ATOM 5958 N N . GLU A 1 757 ? -28.756 7.872 5.729 1.00 97.38 757 GLU A N 1
ATOM 5959 C CA . GLU A 1 757 ? -29.879 8.725 5.342 1.00 97.38 757 GLU A CA 1
ATOM 5960 C C . GLU A 1 757 ? -30.913 8.666 6.475 1.00 97.38 757 GLU A C 1
ATOM 5962 O O . GLU A 1 757 ? -31.332 7.579 6.878 1.00 97.38 757 GLU A O 1
ATOM 5967 N N . ILE A 1 758 ? -31.264 9.818 7.045 1.00 96.88 758 ILE A N 1
ATOM 5968 C CA . ILE A 1 758 ? -32.177 9.944 8.184 1.00 96.88 758 ILE A CA 1
ATOM 5969 C C . ILE A 1 758 ? -33.388 10.795 7.818 1.00 96.88 758 ILE A C 1
ATOM 5971 O O . ILE A 1 758 ? -33.320 11.686 6.972 1.00 96.88 758 ILE A O 1
ATOM 5975 N N . ALA A 1 759 ? -34.501 10.535 8.500 1.00 94.25 759 ALA A N 1
ATOM 5976 C CA . ALA A 1 759 ? -35.704 11.341 8.360 1.00 94.25 759 ALA A CA 1
ATOM 5977 C C . ALA A 1 759 ? -35.458 12.807 8.788 1.00 94.25 759 ALA A C 1
ATOM 5979 O O . ALA A 1 759 ? -34.600 13.063 9.648 1.00 94.25 759 ALA A O 1
ATOM 5980 N N . PRO A 1 760 ? -36.235 13.768 8.249 1.00 90.06 760 PRO A N 1
ATOM 5981 C CA . PRO A 1 760 ? -36.224 15.142 8.731 1.00 90.06 760 PRO A CA 1
ATOM 5982 C C . PRO A 1 760 ? -36.427 15.194 10.246 1.00 90.06 760 PRO A C 1
ATOM 5984 O O . PRO A 1 760 ? -37.295 14.524 10.806 1.00 90.06 760 PRO A O 1
ATOM 5987 N N . SER A 1 761 ? -35.622 16.005 10.919 1.00 92.50 761 SER A N 1
ATOM 5988 C CA . SER A 1 761 ? -35.698 16.195 12.364 1.00 92.50 761 SER A CA 1
ATOM 5989 C C . SER A 1 761 ? -35.152 17.565 12.747 1.00 92.50 761 SER A C 1
ATOM 5991 O O . SER A 1 761 ? -34.352 18.141 12.008 1.00 92.50 761 SER A O 1
ATOM 5993 N N . SER A 1 762 ? -35.596 18.082 13.894 1.00 90.81 762 SER A N 1
ATOM 5994 C CA . SER A 1 762 ? -34.989 19.228 14.569 1.00 90.81 762 SER A CA 1
ATOM 5995 C C . SER A 1 762 ? -35.123 19.044 16.089 1.00 90.81 762 SER A C 1
ATOM 5997 O O . SER A 1 762 ? -36.190 18.647 16.564 1.00 90.81 762 SER A O 1
ATOM 5999 N N . PRO A 1 763 ? -34.060 19.294 16.870 1.00 93.56 763 PRO A N 1
ATOM 6000 C CA . PRO A 1 763 ? -32.735 19.682 16.396 1.00 93.56 763 PRO A CA 1
ATOM 6001 C C . PRO A 1 763 ? -31.975 18.532 15.719 1.00 93.56 763 PRO A C 1
ATOM 6003 O O . PRO A 1 763 ? -32.243 17.357 15.969 1.00 93.56 763 PRO A O 1
ATOM 6006 N N . ARG A 1 764 ? -30.991 18.889 14.895 1.00 96.31 764 ARG A N 1
ATOM 6007 C CA . ARG A 1 764 ? -29.988 17.970 14.350 1.00 96.31 764 ARG A CA 1
ATOM 6008 C C . ARG A 1 764 ? -28.699 18.152 15.141 1.00 96.31 764 ARG A C 1
ATOM 6010 O O . ARG A 1 764 ? -28.087 19.217 15.108 1.00 96.31 764 ARG A O 1
ATOM 6017 N N . LEU A 1 765 ? -28.319 17.128 15.895 1.00 97.81 765 LEU A N 1
ATOM 6018 C CA . LEU A 1 765 ? -27.091 17.099 16.679 1.00 97.81 765 LEU A CA 1
ATOM 6019 C C . LEU A 1 765 ? -25.972 16.491 15.837 1.00 97.81 765 LEU A C 1
ATOM 6021 O O . LEU A 1 765 ? -25.952 15.281 15.614 1.00 97.81 765 LEU A O 1
ATOM 6025 N N . LEU A 1 766 ? -25.059 17.336 15.373 1.00 98.50 766 LEU A N 1
ATOM 6026 C CA . LEU A 1 766 ? -23.828 16.923 14.717 1.00 98.50 766 LEU A CA 1
ATOM 6027 C C . LEU A 1 766 ? -22.792 16.602 15.790 1.00 98.50 766 LEU A C 1
ATOM 6029 O O . LEU A 1 766 ? -22.600 17.395 16.711 1.00 98.50 766 LEU A O 1
ATOM 6033 N N . ALA A 1 767 ? -22.094 15.481 15.637 1.00 98.56 767 ALA A N 1
ATOM 6034 C CA . ALA A 1 767 ? -20.955 15.129 16.477 1.00 98.56 767 ALA A CA 1
ATOM 6035 C C . ALA A 1 767 ? -19.792 14.644 15.609 1.00 98.56 767 ALA A C 1
ATOM 6037 O O . ALA A 1 767 ? -19.971 13.745 14.781 1.00 98.56 767 ALA A O 1
ATOM 6038 N N . ALA A 1 768 ? -18.614 15.232 15.812 1.00 98.56 768 ALA A N 1
ATOM 6039 C CA . ALA A 1 768 ? -17.363 14.830 15.183 1.00 98.56 768 ALA A CA 1
ATOM 6040 C C . ALA A 1 768 ? -16.323 14.486 16.253 1.00 98.56 768 ALA A C 1
ATOM 6042 O O . ALA A 1 768 ? -16.113 15.255 17.188 1.00 98.56 768 ALA A O 1
ATOM 6043 N N . GLU A 1 769 ? -15.647 13.352 16.095 1.00 98.25 769 GLU A N 1
ATOM 6044 C CA . GLU A 1 769 ? -14.501 12.966 16.919 1.00 98.25 769 GLU A CA 1
ATOM 6045 C C . GLU A 1 769 ? -13.329 12.617 16.006 1.00 98.25 769 GLU A C 1
ATOM 6047 O O . GLU A 1 769 ? -13.478 11.813 15.078 1.00 98.25 769 GLU A O 1
ATOM 6052 N N . ALA A 1 770 ? -12.171 13.221 16.263 1.00 98.31 770 ALA A N 1
ATOM 6053 C CA . ALA A 1 770 ? -10.983 13.051 15.444 1.00 98.31 770 ALA A CA 1
ATOM 6054 C C . ALA A 1 770 ? -9.747 12.745 16.292 1.00 98.31 770 ALA A C 1
ATOM 6056 O O . ALA A 1 770 ? -9.515 13.384 17.319 1.00 98.31 770 ALA A O 1
ATOM 6057 N N . TRP A 1 771 ? -8.931 11.803 15.816 1.00 98.25 771 TRP A N 1
ATOM 6058 C CA . TRP A 1 771 ? -7.613 11.484 16.364 1.00 98.25 771 TRP A CA 1
ATOM 6059 C C . TRP A 1 771 ? -6.586 11.515 15.235 1.00 98.25 771 TRP A C 1
ATOM 6061 O O . TRP A 1 771 ? -6.589 10.653 14.351 1.00 98.25 771 TRP A O 1
ATOM 6071 N N . ALA A 1 772 ? -5.704 12.508 15.254 1.00 97.56 772 ALA A N 1
ATOM 6072 C CA . ALA A 1 772 ? -4.725 12.752 14.206 1.00 97.56 772 ALA A CA 1
ATOM 6073 C C . ALA A 1 772 ? -3.293 12.401 14.666 1.00 97.56 772 ALA A C 1
ATOM 6075 O O . ALA A 1 772 ? -2.968 12.502 15.857 1.00 97.56 772 ALA A O 1
ATOM 6076 N N . PRO A 1 773 ? -2.409 11.970 13.745 1.00 94.81 773 PRO A N 1
ATOM 6077 C CA . PRO A 1 773 ? -0.994 11.751 14.058 1.00 94.81 773 PRO A CA 1
ATOM 6078 C C . PRO A 1 773 ? -0.274 13.017 14.561 1.00 94.81 773 PRO A C 1
ATOM 6080 O O . PRO A 1 773 ? 0.629 12.910 15.394 1.00 94.81 773 PRO A O 1
ATOM 6083 N N . GLY A 1 774 ? -0.697 14.199 14.103 1.00 94.75 774 GLY A N 1
ATOM 6084 C CA . GLY A 1 774 ? -0.221 15.510 14.555 1.00 94.75 774 GLY A CA 1
ATOM 6085 C C . GLY A 1 774 ? -1.363 16.480 14.891 1.00 94.75 774 GLY A C 1
ATOM 6086 O O . GLY A 1 774 ? -2.528 16.077 14.839 1.00 94.75 774 GLY A O 1
ATOM 6087 N N . PRO A 1 775 ? -1.042 17.744 15.225 1.00 96.94 775 PRO A N 1
ATOM 6088 C CA . PRO A 1 775 ? -2.031 18.699 15.714 1.00 96.94 775 PRO A CA 1
ATOM 6089 C C . PRO A 1 775 ? -3.106 19.013 14.673 1.00 96.94 775 PRO A C 1
ATOM 6091 O O . PRO A 1 775 ? -2.817 19.211 13.489 1.00 96.94 775 PRO A O 1
ATOM 6094 N N . ILE A 1 776 ? -4.356 19.053 15.131 1.00 98.12 776 ILE A N 1
ATOM 6095 C CA . ILE A 1 776 ? -5.520 19.451 14.344 1.00 98.12 776 ILE A CA 1
ATOM 6096 C C . ILE A 1 776 ? -5.630 20.975 14.397 1.00 98.12 776 ILE A C 1
ATOM 6098 O O . ILE A 1 776 ? -5.940 21.547 15.446 1.00 98.12 776 ILE A O 1
ATOM 6102 N N . ALA A 1 777 ? -5.425 21.608 13.244 1.00 97.56 777 ALA A N 1
ATOM 6103 C CA . ALA A 1 777 ? -5.583 23.042 13.051 1.00 97.56 777 ALA A CA 1
ATOM 6104 C C . ALA A 1 777 ? -7.060 23.441 13.081 1.00 97.56 777 ALA A C 1
ATOM 6106 O O . ALA A 1 777 ? -7.423 24.434 13.704 1.00 97.56 777 ALA A O 1
ATOM 6107 N N . ARG A 1 778 ? -7.908 22.679 12.370 1.00 97.44 778 ARG A N 1
ATOM 6108 C CA . ARG A 1 778 ? -9.332 22.991 12.171 1.00 97.44 778 ARG A CA 1
ATOM 6109 C C . ARG A 1 778 ? -10.205 21.743 12.112 1.00 97.44 778 ARG A C 1
ATOM 6111 O O . ARG A 1 778 ? -9.865 20.771 11.432 1.00 97.44 778 ARG A O 1
ATOM 6118 N N . VAL A 1 779 ? -11.371 21.830 12.743 1.00 98.25 779 VAL A N 1
ATOM 6119 C CA . VAL A 1 779 ? -12.514 20.926 12.573 1.00 98.25 779 VAL A CA 1
ATOM 6120 C C . VAL A 1 779 ? -13.669 21.742 12.011 1.00 98.25 779 VAL A C 1
ATOM 6122 O O . VAL A 1 779 ? -14.151 22.661 12.661 1.00 98.25 779 VAL A O 1
ATOM 6125 N N . GLN A 1 780 ? -14.102 21.417 10.800 1.00 97.88 780 GLN A N 1
ATOM 6126 C CA . GLN A 1 780 ? -15.137 22.146 10.074 1.00 97.88 780 GLN A CA 1
ATOM 6127 C C . GLN A 1 780 ? -16.362 21.253 9.896 1.00 97.88 780 GLN A C 1
ATOM 6129 O O . GLN A 1 780 ? -16.305 20.237 9.199 1.00 97.88 780 GLN A O 1
ATOM 6134 N N . LEU A 1 781 ? -17.473 21.639 10.515 1.00 98.44 781 LEU A N 1
ATOM 6135 C CA . LEU A 1 781 ? -18.778 21.025 10.306 1.00 98.44 781 LEU A CA 1
ATOM 6136 C C . LEU A 1 781 ? -19.488 21.769 9.179 1.00 98.44 781 LEU A C 1
ATOM 6138 O O . LEU A 1 781 ? -19.608 22.995 9.202 1.00 98.44 781 LEU A O 1
ATOM 6142 N N . MET A 1 782 ? -19.952 21.018 8.189 1.00 97.19 782 MET A N 1
ATOM 6143 C CA . MET A 1 782 ? -20.448 21.548 6.927 1.00 97.19 782 MET A CA 1
ATOM 6144 C C . MET A 1 782 ? -21.913 21.165 6.737 1.00 97.19 782 MET A C 1
ATOM 6146 O O . MET A 1 782 ? -22.303 20.040 7.045 1.00 97.19 782 MET A O 1
ATOM 6150 N N . ARG A 1 783 ? -22.705 22.070 6.159 1.00 97.12 783 ARG A N 1
ATOM 6151 C CA . ARG A 1 783 ? -24.085 21.833 5.715 1.00 97.12 783 ARG A CA 1
ATOM 6152 C C . ARG A 1 783 ? -24.210 22.218 4.252 1.00 97.12 783 ARG A C 1
ATOM 6154 O O . ARG A 1 783 ? -23.876 23.340 3.888 1.00 97.12 783 ARG A O 1
ATOM 6161 N N . ASN A 1 784 ? -24.657 21.297 3.404 1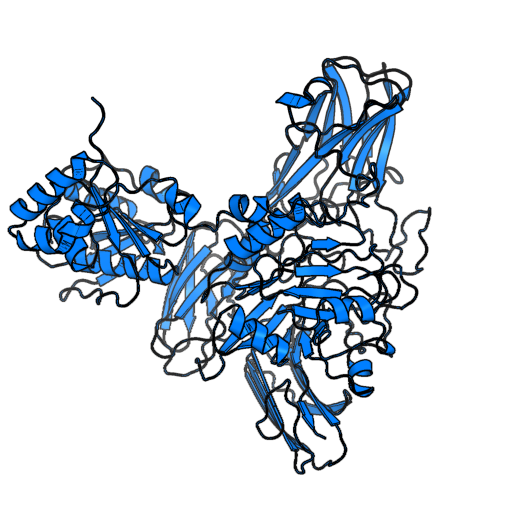.00 95.81 784 ASN A N 1
ATOM 6162 C CA . ASN A 1 784 ? -24.757 21.505 1.953 1.00 95.81 784 ASN A CA 1
ATOM 6163 C C . ASN A 1 784 ? -23.443 22.024 1.324 1.00 95.81 784 ASN A C 1
ATOM 6165 O O . ASN A 1 784 ? -23.440 22.844 0.403 1.00 95.81 784 ASN A O 1
ATOM 6169 N N . ALA A 1 785 ? -22.314 21.541 1.857 1.00 92.19 785 ALA A N 1
ATOM 6170 C CA . ALA A 1 785 ? -20.956 21.975 1.523 1.00 92.19 785 ALA A CA 1
ATOM 6171 C C . ALA A 1 785 ? -20.658 23.467 1.758 1.00 92.19 785 ALA A C 1
ATOM 6173 O O . ALA A 1 785 ? -19.771 24.037 1.126 1.00 92.19 785 ALA A O 1
ATOM 6174 N N . GLN A 1 786 ? -21.359 24.081 2.708 1.00 93.50 786 GLN A N 1
ATOM 6175 C CA . GLN A 1 786 ? -21.038 25.387 3.275 1.00 93.50 786 GLN A CA 1
ATOM 6176 C C . GLN A 1 786 ? -20.643 25.227 4.743 1.00 93.50 786 GLN A C 1
ATOM 6178 O O . GLN A 1 786 ? -21.170 24.354 5.437 1.00 93.50 786 GLN A O 1
ATOM 6183 N N . LEU A 1 787 ? -19.714 26.062 5.210 1.00 95.81 787 LEU A N 1
ATOM 6184 C CA . LEU A 1 787 ? -19.267 26.046 6.599 1.00 95.81 787 LEU A CA 1
ATOM 6185 C C . LEU A 1 787 ? -20.425 26.416 7.527 1.00 95.81 787 LEU A C 1
ATOM 6187 O O . LEU A 1 787 ? -21.011 27.488 7.394 1.00 95.81 787 LEU A O 1
ATOM 6191 N N . LEU A 1 788 ? -20.733 25.524 8.464 1.00 97.19 788 LEU A N 1
ATOM 6192 C CA . LEU A 1 788 ? -21.739 25.738 9.500 1.00 97.19 788 LEU A CA 1
ATOM 6193 C C . LEU A 1 788 ? -21.081 26.096 10.836 1.00 97.19 788 LEU A C 1
ATOM 6195 O O . LEU A 1 788 ? -21.544 26.994 11.534 1.00 97.19 788 LEU A O 1
ATOM 6199 N N . HIS A 1 789 ? -20.001 25.396 11.185 1.00 97.81 789 HIS A N 1
ATOM 6200 C CA . HIS A 1 789 ? -19.258 25.605 12.421 1.00 97.81 789 HIS A CA 1
ATOM 6201 C C . HIS A 1 789 ? -17.783 25.237 12.230 1.00 97.81 789 HIS A C 1
ATOM 6203 O O . HIS A 1 789 ? -17.475 24.278 11.523 1.00 97.81 789 HIS A O 1
ATOM 6209 N N . GLU A 1 790 ? -16.883 25.982 12.869 1.00 97.94 790 GLU A N 1
ATOM 6210 C CA . GLU A 1 790 ? -15.444 25.713 12.878 1.00 97.94 790 GLU A CA 1
ATOM 6211 C C . GLU A 1 790 ? -14.913 25.766 14.310 1.00 97.94 790 GLU A C 1
ATOM 6213 O O . GLU A 1 790 ? -15.227 26.692 15.059 1.00 97.94 790 GLU A O 1
ATOM 6218 N N . GLU A 1 791 ? -14.074 24.796 14.657 1.00 97.31 791 GLU A N 1
ATOM 6219 C CA . GLU A 1 791 ? -13.283 24.781 15.883 1.00 97.31 791 GLU A CA 1
ATOM 6220 C C . GLU A 1 791 ? -11.794 24.678 15.527 1.00 97.31 791 GLU A C 1
ATOM 6222 O O . GLU A 1 791 ? -11.438 24.000 14.560 1.00 97.31 791 GLU A O 1
ATOM 6227 N N . CYS A 1 792 ? -10.924 25.329 16.308 1.00 97.31 792 CYS A N 1
ATOM 6228 C CA . CYS A 1 792 ? -9.467 25.330 16.121 1.00 97.31 792 CYS A CA 1
ATOM 6229 C C . CYS A 1 792 ? -8.770 24.728 17.354 1.00 97.31 792 CYS A C 1
ATOM 6231 O O . CYS A 1 792 ? -8.309 25.479 18.217 1.00 97.31 792 CYS A O 1
ATOM 6233 N N . PRO A 1 793 ? -8.716 23.389 17.488 1.00 95.50 793 PRO A N 1
ATOM 6234 C CA . PRO A 1 793 ? -8.342 22.744 18.747 1.00 95.50 793 PRO A CA 1
ATOM 6235 C C . PRO A 1 793 ? -6.860 22.882 19.102 1.00 95.50 793 PRO A C 1
ATOM 6237 O O . PRO A 1 793 ? -6.521 22.882 20.283 1.00 95.50 793 PRO A O 1
ATOM 6240 N N . ASN A 1 794 ? -5.975 22.947 18.096 1.00 94.94 794 ASN A N 1
ATOM 6241 C CA . ASN A 1 794 ? -4.519 22.862 18.265 1.00 94.94 794 ASN A CA 1
ATOM 6242 C C . ASN A 1 794 ? -4.094 21.655 19.131 1.00 94.94 794 ASN A C 1
ATOM 6244 O O . ASN A 1 794 ? -3.269 21.748 20.043 1.00 94.94 794 ASN A O 1
ATOM 6248 N N . ALA A 1 795 ? -4.727 20.510 18.876 1.00 96.56 795 ALA A N 1
ATOM 6249 C CA . ALA A 1 795 ? -4.548 19.277 19.630 1.00 96.56 795 ALA A CA 1
ATOM 6250 C C . ALA A 1 795 ? -4.601 18.065 18.697 1.00 96.56 795 ALA A C 1
ATOM 6252 O O . ALA A 1 795 ? -5.240 18.102 17.651 1.00 96.56 795 ALA A O 1
ATOM 6253 N N . ASP A 1 796 ? -3.963 16.965 19.093 1.00 95.69 796 ASP A N 1
ATOM 6254 C CA . ASP A 1 796 ? -3.944 15.722 18.306 1.00 95.69 796 ASP A CA 1
ATOM 6255 C C . ASP A 1 796 ? -5.279 14.942 18.395 1.00 95.69 796 ASP A C 1
ATOM 6257 O O . ASP A 1 796 ? -5.486 13.969 17.670 1.00 95.69 796 ASP A O 1
ATOM 6261 N N . VAL A 1 797 ? -6.167 15.333 19.319 1.00 97.25 797 VAL A N 1
ATOM 6262 C CA . VAL A 1 797 ? -7.487 14.731 19.561 1.00 97.25 797 VAL A CA 1
ATOM 6263 C C . VAL A 1 797 ? -8.502 15.840 19.800 1.00 97.25 797 VAL A C 1
ATOM 6265 O O . VAL A 1 797 ? -8.229 16.765 20.563 1.00 97.25 797 VAL A O 1
ATOM 6268 N N . CYS A 1 798 ? -9.677 15.739 19.184 1.00 97.44 798 CYS A N 1
ATOM 6269 C CA . CYS A 1 798 ? -10.755 16.708 19.355 1.00 97.44 798 CYS A CA 1
ATOM 6270 C C . CYS A 1 798 ? -12.128 16.025 19.281 1.00 97.44 798 CYS A C 1
ATOM 6272 O O . CYS A 1 798 ? -12.308 15.056 18.538 1.00 97.44 798 CYS A O 1
ATOM 6274 N N . ARG A 1 799 ? -13.091 16.556 20.041 1.00 97.69 799 ARG A N 1
ATOM 6275 C CA . ARG A 1 799 ? -14.514 16.225 19.953 1.00 97.69 799 ARG A CA 1
ATOM 6276 C C . ARG A 1 799 ? -15.316 17.516 19.863 1.00 97.69 799 ARG A C 1
ATOM 6278 O O . ARG A 1 799 ? -15.220 18.343 20.762 1.00 97.69 799 ARG A O 1
ATOM 6285 N N . VAL A 1 800 ? -16.130 17.625 18.821 1.00 97.88 800 VAL A N 1
ATOM 6286 C CA . VAL A 1 800 ? -16.979 18.786 18.540 1.00 97.88 800 VAL A CA 1
ATOM 6287 C C . VAL A 1 800 ? -18.426 18.330 18.466 1.00 97.88 800 VAL A C 1
ATOM 6289 O O . VAL A 1 800 ? -18.738 17.353 17.782 1.00 97.88 800 VAL A O 1
ATOM 6292 N N . GLU A 1 801 ? -19.316 19.051 19.141 1.00 97.94 801 GLU A N 1
ATOM 6293 C CA . GLU A 1 801 ? -20.761 18.866 19.039 1.00 97.94 801 GLU A CA 1
ATOM 6294 C C . GLU A 1 801 ? -21.423 20.183 18.648 1.00 97.94 801 GLU A C 1
ATOM 6296 O O . GLU A 1 801 ? -21.117 21.238 19.203 1.00 97.94 801 GLU A O 1
ATOM 6301 N N . PHE A 1 802 ? -22.348 20.127 17.693 1.00 98.00 802 PHE A N 1
ATOM 6302 C CA . PHE A 1 802 ? -23.063 21.304 17.218 1.00 98.00 802 PHE A CA 1
ATOM 6303 C C . PHE A 1 802 ? -24.537 20.995 16.992 1.00 98.00 802 PHE A C 1
ATOM 6305 O O . PHE A 1 802 ? -24.902 19.952 16.450 1.00 98.00 802 PHE A O 1
ATOM 6312 N N . ARG A 1 803 ? -25.398 21.926 17.399 1.00 97.62 803 ARG A N 1
ATOM 6313 C CA . ARG A 1 803 ? -26.848 21.807 17.274 1.00 97.62 803 ARG A CA 1
ATOM 6314 C C . ARG A 1 803 ? -27.344 22.691 16.133 1.00 97.62 803 ARG A C 1
ATOM 6316 O O . ARG A 1 803 ? -27.404 23.906 16.294 1.00 97.62 803 ARG A O 1
ATOM 6323 N N . ASP A 1 804 ? -27.753 22.080 15.024 1.00 96.62 804 ASP A N 1
ATOM 6324 C CA . ASP A 1 804 ? -28.468 22.769 13.946 1.00 96.62 804 ASP A CA 1
ATOM 6325 C C . ASP A 1 804 ? -29.983 22.715 14.206 1.00 96.62 804 ASP A C 1
ATOM 6327 O O . ASP A 1 804 ? -30.531 21.673 14.580 1.00 96.62 804 ASP A O 1
ATOM 6331 N N . LEU A 1 805 ? -30.659 23.853 14.065 1.00 95.81 805 LEU A N 1
ATOM 6332 C CA . LEU A 1 805 ? -32.109 23.969 14.258 1.00 95.81 805 LEU A CA 1
ATOM 6333 C C . LEU A 1 805 ? -32.885 23.876 12.941 1.00 95.81 805 LEU A C 1
ATOM 6335 O O . LEU A 1 805 ? -34.111 23.759 12.981 1.00 95.81 805 LEU A O 1
ATOM 6339 N N . ASP A 1 806 ? -32.182 23.914 11.808 1.00 90.81 806 ASP A N 1
ATOM 6340 C CA . ASP A 1 806 ? -32.773 23.843 10.479 1.00 90.81 806 ASP A CA 1
ATOM 6341 C C . ASP A 1 806 ? -33.476 22.500 10.229 1.00 90.81 806 ASP A C 1
ATOM 6343 O O . ASP A 1 806 ? -33.029 21.434 10.664 1.00 90.81 806 ASP A O 1
ATOM 6347 N N . VAL A 1 807 ? -34.605 22.575 9.532 1.00 86.69 807 VAL A N 1
ATOM 6348 C CA . VAL A 1 807 ? -35.483 21.447 9.203 1.00 86.69 807 VAL A CA 1
ATOM 6349 C C . VAL A 1 807 ? -35.451 21.102 7.718 1.00 86.69 807 VAL A C 1
ATOM 6351 O O . VAL A 1 807 ? -35.894 20.009 7.364 1.00 86.69 807 VAL A O 1
ATOM 6354 N N . GLU A 1 808 ? -34.900 21.974 6.869 1.00 93.75 808 GLU A N 1
ATOM 6355 C CA . GLU A 1 808 ? -34.838 21.753 5.426 1.00 93.75 808 GLU A CA 1
ATOM 6356 C C . GLU A 1 808 ? -33.949 20.550 5.083 1.00 93.75 808 GLU A C 1
ATOM 6358 O O . GLU A 1 808 ? -32.967 20.281 5.79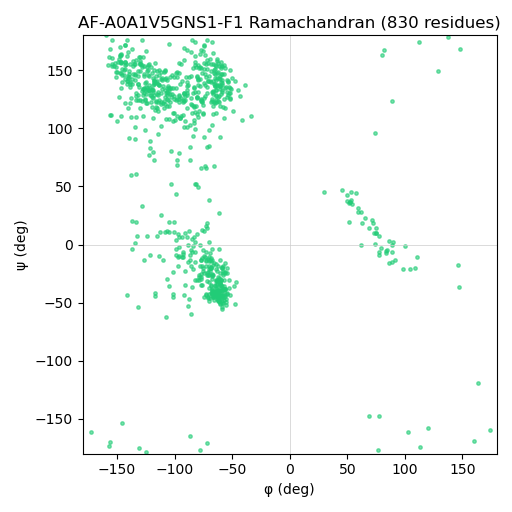6 1.00 93.75 808 GLU A O 1
ATOM 6363 N N . PRO A 1 809 ? -34.263 19.795 4.014 1.00 95.25 809 PRO A N 1
ATOM 6364 C CA . PRO A 1 809 ? -33.408 18.715 3.546 1.00 95.25 809 PRO A CA 1
ATOM 6365 C C . PRO A 1 809 ? -31.970 19.194 3.350 1.00 95.25 809 PRO A C 1
ATOM 6367 O O . PRO A 1 809 ? -31.703 20.181 2.658 1.00 95.25 809 PRO A O 1
ATOM 6370 N N . ALA A 1 810 ? -31.028 18.511 3.990 1.00 96.50 810 ALA A N 1
ATOM 6371 C CA . ALA A 1 810 ? -29.623 18.872 3.913 1.00 96.50 810 ALA A CA 1
ATOM 6372 C C . ALA A 1 810 ? -28.727 17.649 4.048 1.00 96.50 810 ALA A C 1
ATOM 6374 O O . ALA A 1 810 ? -29.094 16.643 4.654 1.00 96.50 810 ALA A O 1
ATOM 6375 N N . PHE A 1 811 ? -27.508 17.763 3.534 1.00 97.62 811 PHE A N 1
ATOM 6376 C CA . PHE A 1 811 ? -26.438 16.837 3.870 1.00 97.62 811 PHE A CA 1
ATOM 6377 C C . PHE A 1 811 ? -25.400 17.523 4.750 1.00 97.62 811 PHE A C 1
ATOM 6379 O O . PHE A 1 811 ? -25.058 18.692 4.547 1.00 97.62 811 PHE A O 1
ATOM 6386 N N . TYR A 1 812 ? -24.873 16.771 5.708 1.00 98.44 812 TYR A N 1
ATOM 6387 C CA . TYR A 1 812 ? -23.854 17.235 6.637 1.00 98.44 812 TYR A CA 1
ATOM 6388 C C . TYR A 1 812 ? -22.598 16.404 6.493 1.00 98.44 812 TYR A C 1
ATOM 6390 O O . TYR A 1 812 ? -22.688 15.185 6.409 1.00 98.44 812 TYR A O 1
ATOM 6398 N N . HIS A 1 813 ? -21.436 17.039 6.503 1.00 97.88 813 HIS A N 1
ATOM 6399 C CA . HIS A 1 813 ? -20.155 16.341 6.554 1.00 97.88 813 HIS A CA 1
ATOM 6400 C C . HIS A 1 813 ? -19.159 17.118 7.410 1.00 97.88 813 HIS A C 1
ATOM 6402 O O . HIS A 1 813 ? -19.421 18.246 7.828 1.00 97.88 813 HIS A O 1
ATOM 6408 N N . CYS A 1 814 ? -18.016 16.500 7.675 1.00 97.56 814 CYS A N 1
ATOM 6409 C CA . CYS A 1 814 ? -16.948 17.060 8.483 1.00 97.56 814 CYS A CA 1
ATOM 6410 C C . CYS A 1 814 ? -15.640 17.061 7.697 1.00 97.56 814 CYS A C 1
ATOM 6412 O O . CYS A 1 814 ? -15.313 16.081 7.020 1.00 97.56 814 CYS A O 1
ATOM 6414 N N . ARG A 1 815 ? -14.876 18.143 7.847 1.00 96.12 815 ARG A N 1
ATOM 6415 C CA . ARG A 1 815 ? -13.512 18.288 7.346 1.00 96.12 815 ARG A CA 1
ATOM 6416 C C . ARG A 1 815 ? -12.558 18.527 8.511 1.00 96.12 815 ARG A C 1
ATOM 6418 O O . ARG A 1 815 ? -12.766 19.424 9.320 1.00 96.12 815 ARG A O 1
ATOM 6425 N N . ILE A 1 816 ? -11.511 17.717 8.584 1.00 97.44 816 ILE A N 1
ATOM 6426 C CA . ILE A 1 816 ? -10.402 17.860 9.530 1.00 97.44 816 ILE A CA 1
ATOM 6427 C C . ILE A 1 816 ? -9.192 18.357 8.751 1.00 97.44 816 ILE A C 1
ATOM 6429 O O . ILE A 1 816 ? -8.907 17.830 7.675 1.00 97.44 816 ILE A O 1
ATOM 6433 N N . VAL A 1 817 ? -8.486 19.351 9.286 1.00 95.56 817 VAL A N 1
ATOM 6434 C CA . VAL A 1 817 ? -7.238 19.871 8.715 1.00 95.56 817 VAL A CA 1
ATOM 6435 C C . VAL A 1 817 ? -6.172 19.895 9.804 1.00 95.56 817 VAL A C 1
ATOM 6437 O O . VAL A 1 817 ? -6.385 20.506 10.850 1.00 95.56 817 VAL A O 1
ATOM 6440 N N . GLN A 1 818 ? -5.044 19.234 9.566 1.00 95.31 818 GLN A N 1
ATOM 6441 C CA . GLN A 1 818 ? -3.847 19.307 10.402 1.00 95.31 818 GLN A CA 1
ATOM 6442 C C . GLN A 1 818 ? -3.002 20.545 10.066 1.00 95.31 818 GLN A C 1
ATOM 6444 O O . GLN A 1 818 ? -3.137 21.122 8.986 1.00 95.31 818 GLN A O 1
ATOM 6449 N N . ASP A 1 819 ? -2.102 20.929 10.972 1.00 93.62 819 ASP A N 1
ATOM 6450 C CA . ASP A 1 819 ? -1.180 22.064 10.770 1.00 93.62 819 ASP A CA 1
ATOM 6451 C C . ASP A 1 819 ? -0.244 21.883 9.562 1.00 93.62 819 ASP A C 1
ATOM 6453 O O . ASP A 1 819 ? 0.145 22.856 8.921 1.00 93.62 819 ASP A O 1
ATOM 6457 N N . ASP A 1 820 ? 0.092 20.637 9.222 1.00 90.75 820 ASP A N 1
ATOM 6458 C CA . ASP A 1 820 ? 0.917 20.274 8.062 1.00 90.75 820 ASP A CA 1
ATOM 6459 C C . ASP A 1 820 ? 0.119 20.195 6.744 1.00 90.75 820 ASP A C 1
ATOM 6461 O O . ASP A 1 820 ? 0.647 19.783 5.712 1.00 90.75 820 ASP A O 1
ATOM 6465 N N . GLY A 1 821 ? -1.162 20.580 6.773 1.00 90.50 821 GLY A N 1
ATOM 6466 C CA . GLY A 1 821 ? -2.057 20.577 5.620 1.00 90.50 821 GLY A CA 1
ATOM 6467 C C . GLY A 1 821 ? -2.726 19.232 5.332 1.00 90.50 821 GLY A C 1
ATOM 6468 O O . GLY A 1 821 ? -3.599 19.185 4.462 1.00 90.50 821 GLY A O 1
ATOM 6469 N N . GLN A 1 822 ? -2.393 18.155 6.056 1.00 92.75 822 GLN A N 1
ATOM 6470 C CA . GLN A 1 822 ? -3.062 16.862 5.893 1.00 92.75 822 GLN A CA 1
ATOM 6471 C C . GLN A 1 822 ? -4.537 16.943 6.301 1.00 92.75 822 GLN A C 1
ATOM 6473 O O . GLN A 1 822 ? -4.908 17.657 7.234 1.00 92.75 822 GLN A O 1
ATOM 6478 N N . MET A 1 823 ? -5.404 16.226 5.586 1.00 94.00 823 MET A N 1
ATOM 6479 C CA . MET A 1 823 ? -6.850 16.358 5.726 1.00 94.00 823 MET A CA 1
ATOM 6480 C C . MET A 1 823 ? -7.594 15.029 5.754 1.00 94.00 823 MET A C 1
ATOM 6482 O O . MET A 1 823 ? -7.176 14.048 5.141 1.00 94.00 823 MET A O 1
ATOM 6486 N N . ALA A 1 824 ? -8.755 15.061 6.411 1.00 96.88 824 ALA A N 1
ATOM 6487 C CA . ALA A 1 824 ? -9.789 14.036 6.337 1.00 96.88 824 ALA A CA 1
ATOM 6488 C C . ALA A 1 824 ? -11.141 14.675 5.998 1.00 96.88 824 ALA A C 1
ATOM 6490 O O . ALA A 1 824 ? -11.509 15.671 6.621 1.00 96.88 824 ALA A O 1
ATOM 6491 N N . VAL A 1 825 ? -11.890 14.109 5.050 1.00 97.06 825 VAL A N 1
ATOM 6492 C CA . VAL A 1 825 ? -13.255 14.557 4.709 1.00 97.06 825 VAL A CA 1
ATOM 6493 C C . VAL A 1 825 ? -14.188 13.353 4.695 1.00 97.06 825 VAL A C 1
ATOM 6495 O O . VAL A 1 825 ? -13.990 12.417 3.918 1.00 97.06 825 VAL A O 1
ATOM 6498 N N . CYS A 1 826 ? -15.192 13.354 5.577 1.00 97.75 826 CYS A N 1
ATOM 6499 C CA . CYS A 1 826 ? -16.106 12.222 5.704 1.00 97.75 826 CYS A CA 1
ATOM 6500 C C . CYS A 1 826 ? -17.258 12.238 4.713 1.00 97.75 826 CYS A C 1
ATOM 6502 O O . CYS A 1 826 ? -17.733 13.293 4.298 1.00 97.75 826 CYS A O 1
ATOM 6504 N N . THR A 1 827 ? -17.741 11.039 4.387 1.00 98.50 827 THR A N 1
ATOM 6505 C CA . THR A 1 827 ? -19.011 10.882 3.684 1.00 98.50 827 THR A CA 1
ATOM 6506 C C . THR A 1 827 ? -20.137 11.614 4.424 1.00 98.50 827 THR A C 1
ATOM 6508 O O . THR A 1 827 ? -20.201 11.532 5.656 1.00 98.50 827 THR A O 1
ATOM 6511 N N . PRO A 1 828 ? -21.063 12.276 3.707 1.00 98.38 828 PRO A N 1
ATOM 6512 C CA . PRO A 1 828 ? -22.168 12.949 4.358 1.00 98.38 828 PRO A CA 1
ATOM 6513 C C . PRO A 1 828 ? -23.129 12.036 5.131 1.00 98.38 828 PRO A C 1
ATOM 6515 O O . PRO A 1 828 ? -23.250 10.839 4.873 1.00 98.38 828 PRO A O 1
ATOM 6518 N N . VAL A 1 829 ? -23.866 12.638 6.060 1.00 98.69 829 VAL A N 1
ATOM 6519 C CA . VAL A 1 829 ? -25.165 12.142 6.525 1.00 98.69 829 VAL A CA 1
ATOM 6520 C C . VAL A 1 829 ? -26.237 13.005 5.874 1.00 98.69 829 VAL A C 1
ATOM 6522 O O . VAL A 1 829 ? -26.177 14.232 5.977 1.00 98.69 829 VAL A O 1
ATOM 6525 N N . TRP A 1 830 ? -27.203 12.385 5.202 1.00 98.12 830 TRP A N 1
ATOM 6526 C CA . TRP A 1 830 ? -28.326 13.088 4.578 1.00 98.12 830 TRP A CA 1
ATOM 6527 C C . TRP A 1 830 ? -29.513 13.097 5.536 1.00 98.12 830 TRP A C 1
ATOM 6529 O O . TRP A 1 830 ? -29.915 12.042 6.018 1.00 98.12 830 TRP A O 1
ATOM 6539 N N . ALA A 1 831 ? -30.057 14.274 5.821 1.00 95.75 831 ALA A N 1
ATOM 6540 C CA . ALA A 1 831 ? -31.226 14.463 6.665 1.00 95.75 831 ALA A CA 1
ATOM 6541 C C . ALA A 1 831 ? -32.338 15.122 5.849 1.00 95.75 831 ALA A C 1
ATOM 6543 O O . ALA A 1 831 ? -32.254 16.316 5.553 1.00 95.75 831 ALA A O 1
ATOM 6544 N N . GLY A 1 832 ? -33.377 14.347 5.537 1.00 87.50 832 GLY A N 1
ATOM 6545 C CA . GLY A 1 832 ? -34.515 14.786 4.727 1.00 87.50 832 GLY A CA 1
ATOM 6546 C C . GLY A 1 832 ? -34.530 14.249 3.310 1.00 87.50 832 GLY A C 1
ATOM 6547 O O . GLY A 1 832 ? -33.494 14.348 2.610 1.00 87.50 832 GLY A O 1
#

Nearest PDB structures (foldseek):
  1p0h-assembly1_A  TM=8.712E-01  e=8.674E-09  Mycobacterium tuberculosis H37Rv
  3pdd-assembly1_A  TM=3.269E-01  e=1.760E-03  Acetivibrio thermocellus ATCC 27405
  8hrf-assembly1_A  TM=6.431E-01  e=2.436E-01  Vibrio parahaemolyticus
  2wm0-assembly1_A  TM=4.170E-01  e=1.232E-01  Serratia marcescens
  8cka-assembly1_A  TM=1.471E-01  e=1.955E-03  Deinococcus radiodurans R1 = ATCC 13939 = DSM 20539

pLDDT: mean 85.97, std 16.06, range [28.83, 98.75]

Secondary structure (DSSP, 8-state):
-PPPPPEEEEES-STTPPP----TTEEEEE--TTTHHHHHHHHHHHTTPPTTSS-HIIIIITSTT--GGGEEEEEETTEEEEEEEEEE-TTT-TTEEEEEEEEE-GGGTTSSHHHHHHHHHHHHHHHTT-SEEEEEE-TT-HHHHHHHHHTT-EEE-SSTHHHHHHHHHHHHTT-THHHHHTHHHHTSPP--TTHHHHSS--HHHHHTT-TTS-TT--TT---TT-GGGG--HHHH-GGGTEEEEES-SEEETT-B--EEEEEEE-SS-EETT-EEEEE--SSS-SBSPPBSS-TTSTTBEEEE--TTEEEEEEEEEPP---TTTSS--SSPPPTT----S-EEEEEEEEEEEEPTT-EEEEEESTTT--BB-SS-EEEEEEEEEE-STTPPPEE-SSPEEEEEEP-S--EEEEE--SEE-TTS-EEEEEEEE-TTSPBP---EEEEEEETTEEEEEEEBTTEEEEEEPPPSSS-B--EEEETTEEEEEEPPPBEEP-SSEEEEEES-B--GGGT-SS-HHHHHHIIIIIS--SEEE-PEEESS---HHHHHHHHHHHHHH-BTTTBEEEEEEEE--TTT--EEEEE-SSSPPP--TTSGGGSSHHHHHHHHTTSSEEEEE-STTB-TTSSS----GGG--TTTEEEEE-EETTEE-SSS--TTS--SSB-GGGSHHHHHHTT---EEE----BSSS-TT--TTSSSSS---EEEEEESSSSHHHHHHHHHTT-EEEESSS--EEEEEETTEETT-EE---SSEEEEEEEEEEEEEEEEEEEETTEEEEEE---EEEEEEEEEE---S-EEEEEEEEETTS-EEEEPPEEE-

Mean predicted aligned error: 10.91 Å

Radius of gyration: 29.86 Å; Cα contacts (8 Å, |Δi|>4): 2138; chains: 1; bounding box: 68×74×82 Å

Foldseek 3Di:
DPPDFFWKWKFQFLPPQDALDFPPQKDKDFADPPCQLLVQVQLCQQVVHDRPPDGCCVPAVPDPQHDRRQKMFIDGPRGGFWIWGFGDDVLQPNLETEIDDTGGHPVPPPRCNSLSRSSSNSVVSVVVVRGMYMYGHHLVPLVNVVSCVVSRIDTAAQDLVVLVSVCVSCVVNVNNVVCVVCVCVSPDDHDDSCVSVVVPPPVVVVVVPPPPDDPPPPPPDDPPDPLPVFLDCVPNVCCQQWDKAKQAAEAAAQDWDKIKIKTFGHQDKFFAQKKKKFKWQAFDDQFDQADCPDLQDAFHKDKDWPPQFDKDKDWDQPFFPQLAPQDRDPDDDDPPTQRTDMTITIIGTRGGIRHGGTMMMIITRPRHTTGGHNEWAKTWTWIWIDSGPPDDIHTHNDTYIHTHAYDDFADKAKEWFQADALQAWTKIKIFTADPFRYTAADFFWKWKDKVPDIDIFTAGGRITMDTHHGHNQAWIKIWIDGPVYPDIFIYFIYHYADQWTKFKEFEAEEDSQLSFHHHLLLLLCLRQPVVNGLEYEHAREAPFDDDPVSLVVLLCSQVVSDDFQRYHYWRWHWAFAQAAAIKIKTALGDDDDDDGCPDPCCVDDVSVCVVCVPGRIAIEGEPQFADRSHSRGHHDLVSDDCLRNVAYAQWELQFGLCLDGDPQGGHRPGNNNCGPLNSVLVVRLYAYEWHHNYRHSNTLATCPRSHRAGGKMKMFIFSGSGSVRRSVRVSLSRMKIWRRWPKDKWWDWPPHTASAEEEFDPWTKIKMKIATSAFWQWKFKDKSNHTDDIDGDRHRIDMDIDTHGDRDWIWIWIWIAHPVGIIMIGHTYTYD

Sequence (832 aa):
MKQTPQLHMRRKTLDGLPEAALPGGYAIRSYEPGDAAHWERIIALSFGREPGSVSFDRILRKDTAFRPWRVLFVVHEGSPVATASAWYNPEIDRQAGTLHFVGADPAHQGRGLGYGVSAAALRTMRDEQRARAWLSTDDERLAAIRIYLRLGFEPWLVDENQRRRWTEVFEALRRPELEERFAAILAGPLWERERLRKDHVDYSQRVVRLRRWHEDRPAGESTGHVGDARGDESLYKPSALGSAEASVKRVAAGQDQPFELMYRCGSVALRRGASVLFWMPGQGSLGAAPQVENPAWPGYIQAEAPPSAGIEILCEKNRLLSLERGENPGGEPRPGELVVGPIGVGFRIVEGALAEGDTVRLAIGKTAGFPWKRLAGRKEFKVIVDPGGGEPRMRLPEPLVVEILPLEPDRLEIFLPPSHDPAQPLRAAVTVRDRYDNRVAYDGMAAIETAGQRKIAYLCEGLGRASLAPANGAPLRAIVSCAALEGSWKSNWSLPEGERNLFFGDMHAHDFNSTAEGWPADVYRWARDEKRLDFVSVPLQTHRFIDNEKWHLAKHMNEYFLEEGRFVTFLAFEWQHSHYGDKVIHYLGGDMPYLPVDLPRYGDPLNLYEALRGADAFIVSHHPGYALDLHVPGAQWDTMETDIDRLAELWSMHGSSEGADPADRPLIPPRRAEGVMAALRQGLRLGLVAGSDTHTGRPGGSLDQPRPYWGGLCGVWAERLTRRSIFEAFRARRTYALTGARIALRFSVNGAPMGSEIAPSSPRLLAAEAWAPGPIARVQLMRNAQLLHEECPNADVCRVEFRDLDVEPAFYHCRIVQDDGQMAVCTPVWAG

Solvent-accessible surface area (backbone atoms only — not comparable to full-atom values): 42874 Å² total; per-residue (Å²): 130,86,77,80,79,65,49,37,33,35,22,88,55,49,70,89,68,66,80,53,63,67,55,91,76,50,46,79,46,54,53,52,97,78,44,51,65,47,51,25,48,25,47,16,59,51,68,77,44,60,81,80,80,51,55,42,56,76,69,42,66,72,39,91,64,56,49,51,78,31,33,33,29,30,28,43,93,89,41,67,45,28,35,13,19,33,38,60,50,63,89,77,37,72,47,32,21,35,57,39,73,74,24,40,28,76,95,59,60,96,60,54,55,66,46,18,30,44,36,45,20,51,46,47,23,37,68,71,66,20,49,21,35,33,37,72,42,60,78,86,44,53,75,58,53,56,40,40,48,73,70,56,33,39,84,40,50,69,49,80,73,46,46,61,51,50,51,54,43,28,54,75,68,72,38,64,67,52,52,67,75,39,38,69,61,64,71,44,79,68,55,54,85,64,50,65,64,56,77,39,81,55,54,70,72,65,55,73,75,60,93,75,80,67,94,78,65,74,90,78,81,66,72,95,74,70,37,70,85,36,27,45,55,92,81,62,41,28,57,41,50,27,52,74,52,58,77,51,55,67,46,53,35,47,39,70,56,50,43,35,44,35,42,33,30,16,82,43,61,41,38,54,62,10,33,43,32,43,32,31,70,8,38,59,60,75,34,42,60,72,40,80,84,48,65,81,38,48,11,19,54,46,78,46,61,49,96,58,33,41,72,44,81,38,69,44,64,43,70,41,53,36,56,87,67,50,50,80,57,98,64,85,87,57,99,89,56,55,72,53,35,45,43,26,45,35,35,32,30,73,33,56,37,43,46,60,68,38,50,40,39,38,35,31,3,75,79,40,35,17,40,31,35,51,68,39,45,82,43,56,28,46,40,37,38,32,59,29,97,84,52,74,51,25,16,39,63,71,61,47,63,34,35,30,36,49,54,68,79,59,46,65,48,46,43,43,54,45,36,38,58,39,88,40,67,42,58,40,39,37,36,30,20,15,93,57,72,26,74,16,80,38,74,49,62,32,45,39,36,40,94,94,48,78,49,69,19,59,25,51,70,16,38,23,54,36,79,40,76,47,45,89,62,48,73,43,54,41,39,38,34,34,93,90,45,90,68,72,36,60,15,32,45,18,34,48,56,60,84,55,27,50,42,41,25,19,68,28,19,26,25,39,92,44,42,11,20,41,54,60,72,53,25,55,43,31,25,51,70,72,67,60,28,38,31,42,21,63,25,44,64,33,80,44,80,75,61,68,66,62,54,52,46,51,43,47,51,31,63,69,63,46,36,75,73,64,26,32,44,32,34,37,33,30,45,42,33,61,68,57,14,31,32,34,42,37,31,74,44,76,92,70,84,86,75,41,43,78,40,79,72,35,52,43,63,64,41,36,48,60,73,44,59,93,48,72,52,40,28,32,37,34,63,27,12,30,34,69,74,27,67,69,7,8,50,49,71,93,71,62,56,47,90,42,49,28,28,35,32,36,32,25,46,67,20,34,11,43,29,64,69,47,90,80,38,56,34,72,49,56,28,47,85,61,5,54,50,40,44,46,69,75,65,52,68,56,16,29,29,9,17,4,59,19,42,70,18,35,55,42,28,50,75,83,43,101,35,95,37,54,5,2,20,23,40,37,48,17,65,46,64,32,54,67,39,43,50,52,18,57,77,49,13,27,28,16,19,19,48,56,58,62,56,47,76,48,47,27,49,72,81,42,43,34,35,37,78,44,74,63,51,68,69,35,41,36,38,40,38,39,35,36,57,52,42,27,45,35,43,35,38,26,47,69,83,37,87,72,45,77,48,69,73,71,32,40,58,52,76,51,77,47,79,43,73,67,58,68,68,39,37,34,34,45,39,40,32,30,75,88,68,40,34,38,38,42,11,36,29,35,32,82